Protein 4QCI (pdb70)

Nearest PDB structures (foldseek):
  4qci-assembly1_B  TM=1.005E+00  e=2.392E-42  Homo sapiens
  7zwi-assembly2_E  TM=9.529E-01  e=1.478E-34  Mus musculus
  1hil-assembly2_D  TM=8.594E-01  e=5.702E-35  Mus musculus
  2adj-assembly1_B  TM=8.427E-01  e=5.129E-35  Mus musculus
  8dcn-assembly2_D  TM=9.325E-01  e=6.004E-33  Mus musculus

Structure (mmCIF, N/CA/C/O backbone):
data_4QCI
#
_entry.id   4QCI
#
_cell.length_a   90.150
_cell.length_b   68.470
_cell.length_c   95.250
_cell.angle_alpha   90.00
_cell.angle_beta   97.56
_cell.angle_gamma   90.00
#
_symmetry.space_group_name_H-M   'P 1 21 1'
#
loop_
_entity.id
_entity.type
_entity.pdbx_description
1 polymer 'anti-PDGF-BB antibody -  Light Chain'
2 polymer 'anti-PDGF-BB antibody - Heavy chain'
3 polymer 'Platelet-derived growth factor subunit B'
4 water water
#
loop_
_atom_site.group_PDB
_atom_site.id
_atom_site.type_symbol
_atom_site.label_atom_id
_atom_site.label_alt_id
_atom_site.label_comp_id
_atom_site.label_asym_id
_atom_site.label_entity_id
_atom_site.label_seq_id
_atom_site.pdbx_PDB_ins_code
_atom_site.Cartn_x
_atom_site.Cartn_y
_atom_site.Cartn_z
_atom_site.occupancy
_atom_site.B_iso_or_equiv
_atom_site.auth_seq_id
_atom_site.auth_comp_id
_atom_site.auth_asym_id
_atom_site.auth_atom_id
_atom_site.pdbx_PDB_model_num
ATOM 1 N N . TYR A 1 2 ? 24.335 0.791 -23.230 1.00 84.57 2 TYR A N 1
ATOM 2 C CA . TYR A 1 2 ? 24.472 1.897 -24.176 1.00 84.08 2 TYR A CA 1
ATOM 3 C C . TYR A 1 2 ? 25.682 2.793 -23.900 1.00 82.64 2 TYR A C 1
ATOM 4 O O . TYR A 1 2 ? 26.777 2.265 -23.694 1.00 82.34 2 TYR A O 1
ATOM 13 N N . GLU A 1 3 ? 25.491 4.138 -23.903 1.00 74.75 3 GLU A N 1
ATOM 14 C CA . GLU A 1 3 ? 26.564 5.121 -23.792 1.00 72.16 3 GLU A CA 1
ATOM 15 C C . GLU A 1 3 ? 26.180 6.468 -23.153 1.00 68.37 3 GLU A C 1
ATOM 16 O O . GLU A 1 3 ? 25.038 6.930 -23.251 1.00 66.74 3 GLU A O 1
ATOM 22 N N . LEU A 1 4 ? 27.164 7.075 -22.459 1.00 59.94 4 LEU A N 1
ATOM 23 C CA . LEU A 1 4 ? 27.059 8.400 -21.846 1.00 56.66 4 LEU A CA 1
ATOM 24 C C . LEU A 1 4 ? 27.549 9.380 -22.918 1.00 56.01 4 LEU A C 1
ATOM 25 O O . LEU A 1 4 ? 28.703 9.325 -23.323 1.00 54.17 4 LEU A O 1
ATOM 30 N N . THR A 1 5 ? 26.640 10.203 -23.443 1.00 51.52 5 THR A N 1
ATOM 31 C CA . THR A 1 5 ? 26.913 11.108 -24.560 1.00 50.11 5 THR A CA 1
ATOM 32 C C . THR A 1 5 ? 27.370 12.500 -24.150 1.00 49.98 5 THR A C 1
ATOM 33 O O . THR A 1 5 ? 26.683 13.181 -23.399 1.00 49.47 5 THR A O 1
ATOM 37 N N . GLN A 1 6 ? 28.498 12.937 -24.707 1.00 43.59 6 GLN A N 1
ATOM 38 C CA . GLN A 1 6 ? 29.088 14.255 -24.463 1.00 42.36 6 GLN A CA 1
ATOM 39 C C . GLN A 1 6 ? 29.420 14.890 -25.803 1.00 45.31 6 GLN A C 1
ATOM 40 O O . GLN A 1 6 ? 29.866 14.177 -26.702 1.00 43.19 6 GLN A O 1
ATOM 46 N N . PRO A 1 7 ? 29.333 16.234 -25.940 1.00 45.19 7 PRO A N 1
ATOM 47 C CA . PRO A 1 7 ? 29.776 16.866 -27.207 1.00 45.09 7 PRO A CA 1
ATOM 48 C C . PRO A 1 7 ? 31.289 16.654 -27.372 1.00 49.87 7 PRO A C 1
ATOM 49 O O . PRO A 1 7 ? 31.986 16.780 -26.375 1.00 49.81 7 PRO A O 1
ATOM 53 N N . PRO A 1 8 ? 31.829 16.262 -28.555 1.00 46.96 8 PRO A N 1
ATOM 54 C CA . PRO A 1 8 ? 33.284 16.025 -28.661 1.00 45.96 8 PRO A CA 1
ATOM 55 C C . PRO A 1 8 ? 34.163 17.224 -28.332 1.00 45.75 8 PRO A C 1
ATOM 56 O O . PRO A 1 8 ? 35.309 17.058 -27.915 1.00 42.48 8 PRO A O 1
ATOM 60 N N . SER A 1 9 ? 33.615 18.430 -28.502 1.00 43.82 9 SER A N 1
ATOM 61 C CA . SER A 1 9 ? 34.339 19.660 -28.224 1.00 44.55 9 SER A CA 1
ATOM 62 C C . SER A 1 9 ? 33.419 20.802 -27.855 1.00 47.07 9 SER A C 1
ATOM 63 O O . SER A 1 9 ? 32.316 20.892 -28.385 1.00 47.20 9 SER A O 1
ATOM 66 N N . VAL A 1 10 ? 33.903 21.691 -26.971 1.00 42.40 10 VAL A N 1
ATOM 67 C CA . VAL A 1 10 ? 33.226 22.914 -26.545 1.00 41.48 10 VAL A CA 1
ATOM 68 C C . VAL A 1 10 ? 34.251 24.061 -26.612 1.00 46.70 10 VAL A C 1
ATOM 69 O O . VAL A 1 10 ? 35.344 23.947 -26.057 1.00 45.68 10 VAL A O 1
ATOM 73 N N . SER A 1 11 ? 33.906 25.140 -27.331 1.00 46.13 11 SER A N 1
ATOM 74 C CA . SER A 1 11 ? 34.751 26.326 -27.467 1.00 47.58 11 SER A CA 1
ATOM 75 C C . SER A 1 11 ? 34.109 27.501 -26.758 1.00 53.52 11 SER A C 1
ATOM 76 O O . SER A 1 11 ? 32.912 27.731 -26.910 1.00 54.20 11 SER A O 1
ATOM 79 N N . VAL A 1 12 ? 34.894 28.215 -25.948 1.00 52.25 12 VAL A N 1
ATOM 80 C CA . VAL A 1 12 ? 34.459 29.401 -25.190 1.00 53.11 12 VAL A CA 1
ATOM 81 C C . VAL A 1 12 ? 35.523 30.509 -25.250 1.00 58.05 12 VAL A C 1
ATOM 82 O O . VAL A 1 12 ? 36.693 30.218 -25.487 1.00 57.62 12 VAL A O 1
ATOM 86 N N . ALA A 1 13 ? 35.110 31.771 -25.039 1.00 54.95 13 ALA A N 1
ATOM 87 C CA . ALA A 1 13 ? 36.028 32.902 -25.012 1.00 54.48 13 ALA A CA 1
ATOM 88 C C . ALA A 1 13 ? 36.580 33.011 -23.576 1.00 57.39 13 ALA A C 1
ATOM 89 O O . ALA A 1 13 ? 35.856 32.654 -22.641 1.00 55.77 13 ALA A O 1
ATOM 91 N N . PRO A 1 14 ? 37.831 33.487 -23.346 1.00 55.37 14 PRO A N 1
ATOM 92 C CA . PRO A 1 14 ? 38.311 33.594 -21.949 1.00 55.88 14 PRO A CA 1
ATOM 93 C C . PRO A 1 14 ? 37.368 34.442 -21.089 1.00 61.44 14 PRO A C 1
ATOM 94 O O . PRO A 1 14 ? 36.852 35.454 -21.566 1.00 61.31 14 PRO A O 1
ATOM 98 N N . GLY A 1 15 ? 37.099 33.981 -19.868 1.00 58.40 15 GLY A N 1
ATOM 99 C CA . GLY A 1 15 ? 36.197 34.653 -18.933 1.00 57.68 15 GLY A CA 1
ATOM 100 C C . GLY A 1 15 ? 34.732 34.279 -19.058 1.00 60.04 15 GLY A C 1
ATOM 101 O O . GLY A 1 15 ? 33.940 34.635 -18.182 1.00 60.89 15 GLY A O 1
ATOM 102 N N . GLN A 1 16 ? 34.346 33.582 -20.149 1.00 55.24 16 GLN A N 1
ATOM 103 C CA . GLN A 1 16 ? 32.963 33.141 -20.362 1.00 54.54 16 GLN A CA 1
ATOM 104 C C . GLN A 1 16 ? 32.669 31.842 -19.630 1.00 58.38 16 GLN A C 1
ATOM 105 O O . GLN A 1 16 ? 33.560 31.231 -19.042 1.00 58.55 16 GLN A O 1
ATOM 111 N N . THR A 1 17 ? 31.402 31.441 -19.642 1.00 54.64 17 THR A N 1
ATOM 112 C CA . THR A 1 17 ? 30.944 30.249 -18.961 1.00 53.86 17 THR A CA 1
ATOM 113 C C . THR A 1 17 ? 30.890 29.079 -19.920 1.00 55.90 17 THR A C 1
ATOM 114 O O . THR A 1 17 ? 30.176 29.121 -20.924 1.00 55.83 17 THR A O 1
ATOM 118 N N . ALA A 1 18 ? 31.647 28.025 -19.599 1.00 50.06 18 ALA A N 1
ATOM 119 C CA . ALA A 1 18 ? 31.659 26.800 -20.379 1.00 48.11 18 ALA A CA 1
ATOM 120 C C . ALA A 1 18 ? 30.645 25.824 -19.786 1.00 50.29 18 ALA A C 1
ATOM 121 O O . ALA A 1 18 ? 30.559 25.672 -18.564 1.00 48.79 18 ALA A O 1
ATOM 123 N N . ARG A 1 19 ? 29.856 25.188 -20.656 1.00 47.39 19 ARG A N 1
ATOM 124 C CA . ARG A 1 19 ? 28.852 24.207 -20.260 1.00 47.36 19 ARG A CA 1
ATOM 125 C C . ARG A 1 19 ? 29.070 22.930 -21.053 1.00 51.94 19 ARG A C 1
ATOM 126 O O . ARG A 1 19 ? 29.025 22.937 -22.282 1.00 52.55 19 ARG A O 1
ATOM 134 N N . ILE A 1 20 ? 29.388 21.850 -20.342 1.00 47.70 20 ILE A N 1
ATOM 135 C CA . ILE A 1 20 ? 29.663 20.548 -20.937 1.00 45.92 20 ILE A CA 1
ATOM 136 C C . ILE A 1 20 ? 28.572 19.625 -20.455 1.00 47.04 20 ILE A C 1
ATOM 137 O O . ILE A 1 20 ? 28.426 19.421 -19.252 1.00 44.63 20 ILE A O 1
ATOM 142 N N . SER A 1 21 ? 27.799 19.083 -21.400 1.00 43.75 21 SER A N 1
ATOM 143 C CA . SER A 1 21 ? 26.703 18.174 -21.101 1.00 43.81 21 SER A CA 1
ATOM 144 C C . SER A 1 21 ? 27.112 16.696 -21.166 1.00 48.24 21 SER A C 1
ATOM 145 O O . SER A 1 21 ? 28.129 16.335 -21.759 1.00 46.36 21 SER A O 1
ATOM 148 N N . CYS A 1 22 ? 26.2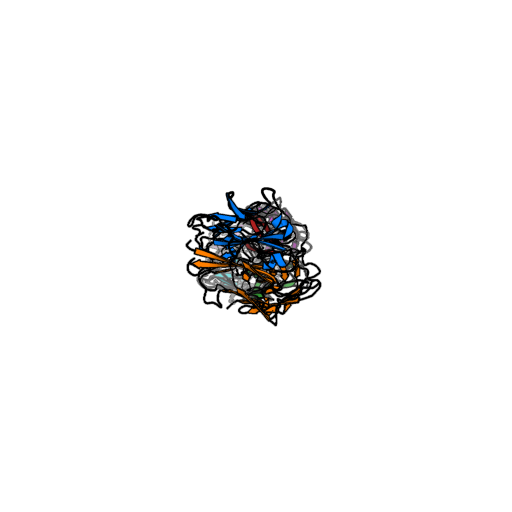93 15.850 -20.547 1.00 47.27 22 CYS A N 1
ATOM 149 C CA . CYS A 1 22 ? 26.476 14.415 -20.476 1.00 48.02 22 CYS A CA 1
ATOM 150 C C . CYS A 1 22 ? 25.082 13.816 -20.405 1.00 52.67 22 CYS A C 1
ATOM 151 O O . CYS A 1 22 ? 24.343 14.111 -19.469 1.00 51.09 22 CYS A O 1
ATOM 154 N N . SER A 1 23 ? 24.710 13.015 -21.413 1.00 51.64 23 SER A N 1
ATOM 155 C CA . SER A 1 23 ? 23.381 12.417 -21.495 1.00 52.22 23 SER A CA 1
ATOM 156 C C . SER A 1 23 ? 23.405 10.915 -21.413 1.00 56.06 23 SER A C 1
ATOM 157 O O . SER A 1 23 ? 24.265 10.269 -22.006 1.00 56.39 23 SER A O 1
ATOM 160 N N . GLY A 1 24 ? 22.426 10.381 -20.702 1.00 52.95 24 GLY A N 1
ATOM 161 C CA . GLY A 1 24 ? 22.223 8.952 -20.512 1.00 53.50 24 GLY A CA 1
ATOM 162 C C . GLY A 1 24 ? 20.815 8.647 -20.049 1.00 60.50 24 GLY A C 1
ATOM 163 O O . GLY A 1 24 ? 20.164 9.504 -19.436 1.00 60.15 24 GLY A O 1
ATOM 164 N N . ASP A 1 25 ? 20.346 7.411 -20.324 1.00 59.70 25 ASP A N 1
ATOM 165 C CA . ASP A 1 25 ? 19.012 6.930 -19.957 1.00 60.84 25 ASP A CA 1
ATOM 166 C C . ASP A 1 25 ? 18.813 7.003 -18.436 1.00 64.07 25 ASP A C 1
ATOM 167 O O . ASP A 1 25 ? 19.527 6.327 -17.684 1.00 63.71 25 ASP A O 1
ATOM 172 N N . SER A 1 26 ? 17.882 7.878 -17.994 1.00 59.96 26 SER A N 1
ATOM 173 C CA . SER A 1 26 ? 17.535 8.132 -16.584 1.00 59.72 26 SER A CA 1
ATOM 174 C C . SER A 1 26 ? 18.750 8.528 -15.723 1.00 63.57 26 SER A C 1
ATOM 175 O O . SER A 1 26 ? 18.813 8.175 -14.547 1.00 64.62 26 SER A O 1
ATOM 178 N N . LEU A 1 27 ? 19.702 9.291 -16.314 1.00 57.71 27 LEU A N 1
ATOM 179 C CA . LEU A 1 27 ? 20.942 9.750 -15.670 1.00 55.90 27 LEU A CA 1
ATOM 180 C C . LEU A 1 27 ? 20.713 10.506 -14.352 1.00 58.42 27 LEU A C 1
ATOM 181 O O . LEU A 1 27 ? 21.547 10.433 -13.433 1.00 57.13 27 LEU A O 1
ATOM 186 N N . GLY A 1 28 ? 19.587 11.216 -14.276 1.00 54.26 28 GLY A N 1
ATOM 187 C CA . GLY A 1 28 ? 19.176 11.972 -13.094 1.00 53.05 28 GLY A CA 1
ATOM 188 C C . GLY A 1 28 ? 18.973 11.116 -11.859 1.00 53.15 28 GLY A C 1
ATOM 189 O O . GLY A 1 28 ? 19.107 11.617 -10.743 1.00 51.16 28 GLY A O 1
ATOM 190 N N . SER A 1 29 ? 18.685 9.808 -12.056 1.00 49.75 29 SER A N 1
ATOM 191 C CA . SER A 1 29 ? 18.492 8.848 -10.968 1.00 50.03 29 SER A CA 1
ATOM 192 C C . SER A 1 29 ? 19.807 8.158 -10.525 1.00 54.68 29 SER A C 1
ATOM 193 O O . SER A 1 29 ? 19.774 7.237 -9.705 1.00 55.52 29 SER A O 1
ATOM 196 N N . TYR A 1 30 ? 20.956 8.645 -11.036 1.00 50.56 30 TYR A N 1
ATOM 197 C CA . TYR A 1 30 ? 22.303 8.167 -10.712 1.00 49.98 30 TYR A CA 1
ATOM 198 C C . TYR A 1 30 ? 23.202 9.340 -10.338 1.00 53.14 30 TYR A C 1
ATOM 199 O O . TYR A 1 30 ? 22.846 10.497 -10.587 1.00 53.71 30 TYR A O 1
ATOM 208 N N . PHE A 1 31 ? 24.361 9.047 -9.726 1.00 49.03 31 PHE A N 1
ATOM 209 C CA . PHE A 1 31 ? 25.324 10.067 -9.286 1.00 48.27 31 PHE A CA 1
ATOM 210 C C . PHE A 1 31 ? 26.401 10.282 -10.351 1.00 48.08 31 PHE A C 1
ATOM 211 O O . PHE A 1 31 ? 27.065 9.329 -10.749 1.00 45.75 31 PHE A O 1
ATOM 219 N N . VAL A 1 32 ? 26.539 11.537 -10.830 1.00 44.19 32 VAL A N 1
ATOM 220 C CA . VAL A 1 32 ? 27.476 11.917 -11.888 1.00 42.71 32 VAL A CA 1
ATOM 221 C C . VAL A 1 32 ? 28.725 12.608 -11.349 1.00 44.87 32 VAL A C 1
ATOM 222 O O . VAL A 1 32 ? 28.641 13.587 -10.598 1.00 43.34 32 VAL A O 1
ATOM 226 N N . HIS A 1 33 ? 29.882 12.082 -11.767 1.00 39.04 33 HIS A N 1
ATOM 227 C CA . HIS A 1 33 ? 31.202 12.595 -11.426 1.00 37.99 33 HIS A CA 1
ATOM 228 C C . HIS A 1 33 ? 31.852 13.149 -12.692 1.00 41.60 33 HIS A C 1
ATOM 229 O O . HIS A 1 33 ? 31.566 12.670 -13.796 1.00 40.77 33 HIS A O 1
ATOM 236 N N . TRP A 1 34 ? 32.694 14.175 -12.537 1.00 38.14 34 TRP A N 1
ATOM 237 C CA . TRP A 1 34 ? 33.412 14.808 -13.637 1.00 37.18 34 TRP A CA 1
ATOM 238 C C . TRP A 1 34 ? 34.906 14.782 -13.390 1.00 41.55 34 TRP A C 1
ATOM 239 O O . TRP A 1 34 ? 35.375 15.098 -12.288 1.00 40.15 34 TRP A O 1
ATOM 250 N N . TYR A 1 35 ? 35.650 14.403 -14.442 1.00 38.56 35 TYR A N 1
ATOM 251 C CA . TYR A 1 35 ? 37.100 14.320 -14.440 1.00 38.00 35 TYR A CA 1
ATOM 252 C C . TYR A 1 35 ? 37.686 15.256 -15.464 1.00 42.88 35 TYR A C 1
ATOM 253 O O . TYR A 1 35 ? 37.164 15.373 -16.570 1.00 42.22 35 TYR A O 1
ATOM 262 N N . GLN A 1 36 ? 38.765 15.945 -15.074 1.00 39.66 36 GLN A N 1
ATOM 263 C CA . GLN A 1 36 ? 39.532 16.836 -15.914 1.00 38.61 36 GLN A CA 1
ATOM 264 C C . GLN A 1 36 ? 40.860 16.126 -16.239 1.00 41.05 36 GLN A C 1
ATOM 265 O O . GLN A 1 36 ? 41.555 15.651 -15.337 1.00 38.90 36 GLN A O 1
ATOM 271 N N . GLN A 1 37 ? 41.196 16.042 -17.526 1.00 38.99 37 GLN A N 1
ATOM 272 C CA . GLN A 1 37 ? 42.445 15.420 -17.935 1.00 39.23 37 GLN A CA 1
ATOM 273 C C . GLN A 1 37 ? 43.213 16.282 -18.909 1.00 46.23 37 GLN A C 1
ATOM 274 O O . GLN A 1 37 ? 42.699 16.658 -19.958 1.00 45.77 37 GLN A O 1
ATOM 280 N N . LYS A 1 38 ? 44.453 16.596 -18.541 1.00 46.17 38 LYS A N 1
ATOM 281 C CA . LYS A 1 38 ? 45.376 17.370 -19.361 1.00 46.31 38 LYS A CA 1
ATOM 282 C C . LYS A 1 38 ? 46.309 16.384 -20.051 1.00 50.84 38 LYS A C 1
ATOM 283 O O . LYS A 1 38 ? 46.483 15.273 -19.532 1.00 51.15 38 LYS A O 1
ATOM 289 N N . PRO A 1 39 ? 46.840 16.705 -21.260 1.00 46.77 39 PRO A N 1
ATOM 290 C CA . PRO A 1 39 ? 47.685 15.724 -21.974 1.00 46.25 39 PRO A CA 1
ATOM 291 C C . PRO A 1 39 ? 48.872 15.221 -21.164 1.00 50.23 39 PRO A C 1
ATOM 292 O O . PRO A 1 39 ? 49.556 16.010 -20.506 1.00 49.19 39 PRO A O 1
ATOM 296 N N . GLY A 1 40 ? 49.069 13.903 -21.191 1.00 46.58 40 GLY A N 1
ATOM 297 C CA . GLY A 1 40 ? 50.144 13.248 -20.451 1.00 45.98 40 GLY A CA 1
ATOM 298 C C . GLY A 1 40 ? 49.903 13.160 -18.956 1.00 49.55 40 GLY A C 1
ATOM 299 O O . GLY A 1 40 ? 50.807 12.778 -18.209 1.00 50.91 40 GLY A O 1
ATOM 300 N N . GLN A 1 41 ? 48.694 13.521 -18.495 1.00 44.31 41 GLN A N 1
ATOM 301 C CA . GLN A 1 41 ? 48.361 13.496 -17.068 1.00 42.68 41 GLN A CA 1
ATOM 302 C C . GLN A 1 41 ? 47.241 12.530 -16.776 1.00 45.90 41 GLN A C 1
ATOM 303 O O . GLN A 1 41 ? 46.515 12.120 -17.679 1.00 45.24 41 GLN A O 1
ATOM 309 N N . ALA A 1 42 ? 47.129 12.133 -15.506 1.00 43.92 42 ALA A N 1
ATOM 310 C CA . ALA A 1 42 ? 46.076 11.252 -15.010 1.00 42.74 42 ALA A CA 1
ATOM 311 C C . ALA A 1 42 ? 44.807 12.105 -14.826 1.00 46.40 42 ALA A C 1
ATOM 312 O O . ALA A 1 42 ? 44.924 13.313 -14.533 1.00 46.63 42 ALA A O 1
ATOM 314 N N . PRO A 1 43 ? 43.588 11.521 -14.958 1.00 39.71 43 PRO A N 1
ATOM 315 C CA . PRO A 1 43 ? 42.374 12.327 -14.735 1.00 38.48 43 PRO A CA 1
ATOM 316 C C . PRO A 1 43 ? 42.303 12.875 -13.307 1.00 43.12 43 PRO A C 1
ATOM 317 O O . PRO A 1 43 ? 42.813 12.241 -12.380 1.00 43.11 43 PRO A O 1
ATOM 321 N N . VAL A 1 44 ? 41.686 14.060 -13.137 1.00 38.55 44 VAL A N 1
ATOM 322 C CA . VAL A 1 44 ? 41.498 14.714 -11.829 1.00 37.59 44 VAL A CA 1
ATOM 323 C C . VAL A 1 44 ? 40.006 14.870 -11.568 1.00 39.80 44 VAL A C 1
ATOM 324 O O . VAL A 1 44 ? 39.302 15.436 -12.398 1.00 39.73 44 VAL A O 1
ATOM 328 N N . LEU A 1 45 ? 39.537 14.419 -10.402 1.00 34.67 45 LEU A N 1
ATOM 329 C CA . LEU A 1 45 ? 38.154 14.561 -9.987 1.00 34.59 45 LEU A CA 1
ATOM 330 C C . LEU A 1 45 ? 37.867 16.031 -9.670 1.00 41.64 45 LEU A C 1
ATOM 331 O O . LEU A 1 45 ? 38.442 16.576 -8.728 1.00 42.99 45 LEU A O 1
ATOM 336 N N . VAL A 1 46 ? 36.995 16.672 -10.468 1.00 38.58 46 VAL A N 1
ATOM 337 C CA . VAL A 1 46 ? 36.584 18.074 -10.305 1.00 37.36 46 VAL A CA 1
ATOM 338 C C . VAL A 1 46 ? 35.193 18.240 -9.674 1.00 44.20 46 VAL A C 1
ATOM 339 O O . VAL A 1 46 ? 34.954 19.240 -8.999 1.00 45.87 46 VAL A O 1
ATOM 343 N N . ILE A 1 47 ? 34.272 17.291 -9.923 1.00 39.90 47 ILE A N 1
ATOM 344 C CA . ILE A 1 47 ? 32.912 17.251 -9.376 1.00 39.32 47 ILE A CA 1
ATOM 345 C C . ILE A 1 47 ? 32.543 15.794 -9.099 1.00 42.60 47 ILE A C 1
ATOM 346 O O . ILE A 1 47 ? 32.801 14.928 -9.936 1.00 40.59 47 ILE A O 1
ATOM 351 N N . TYR A 1 48 ? 31.916 15.529 -7.936 1.00 39.90 48 TYR A N 1
ATOM 352 C CA . TYR A 1 48 ? 31.437 14.196 -7.581 1.00 39.64 48 TYR A CA 1
ATOM 353 C C . TYR A 1 48 ? 30.017 14.357 -7.107 1.00 46.08 48 TYR A C 1
ATOM 354 O O . TYR A 1 48 ? 29.690 15.412 -6.574 1.00 45.46 48 TYR A O 1
ATOM 363 N N . ASP A 1 49 ? 29.176 13.332 -7.299 1.00 45.38 49 ASP A N 1
ATOM 364 C CA . ASP A 1 49 ? 27.762 13.334 -6.894 1.00 45.90 49 ASP A CA 1
ATOM 365 C C . ASP A 1 49 ? 26.999 14.562 -7.396 1.00 51.30 49 ASP A C 1
ATOM 366 O O . ASP A 1 49 ? 26.454 15.347 -6.603 1.00 52.31 49 ASP A O 1
ATOM 371 N N . ASP A 1 50 ? 27.017 14.735 -8.724 1.00 46.79 50 ASP A N 1
ATOM 372 C CA . ASP A 1 50 ? 26.325 15.787 -9.479 1.00 46.40 50 ASP A CA 1
ATOM 373 C C . ASP A 1 50 ? 26.860 17.201 -9.328 1.00 51.11 50 ASP A C 1
ATOM 374 O O . ASP A 1 50 ? 27.059 17.845 -10.349 1.00 50.36 50 ASP A O 1
ATOM 379 N N . SER A 1 51 ? 27.072 17.691 -8.072 1.00 47.69 51 SER A N 1
ATOM 380 C CA . SER A 1 51 ? 27.419 19.083 -7.771 1.00 46.27 51 SER A CA 1
ATOM 381 C C . SER A 1 51 ? 28.515 19.320 -6.752 1.00 49.73 51 SER A C 1
ATOM 382 O O . SER A 1 51 ? 28.826 20.485 -6.464 1.00 48.23 51 SER A O 1
ATOM 385 N N . ASN A 1 52 ? 29.088 18.251 -6.176 1.00 47.21 52 ASN A N 1
ATOM 386 C CA . ASN A 1 52 ? 30.079 18.422 -5.121 1.00 47.01 52 ASN A CA 1
ATOM 387 C C . ASN A 1 52 ? 31.486 18.593 -5.593 1.00 51.69 52 ASN A C 1
ATOM 388 O O . ASN A 1 52 ? 31.986 17.796 -6.385 1.00 51.94 52 ASN A O 1
ATOM 393 N N . ARG A 1 53 ? 32.139 19.625 -5.069 1.00 47.44 53 ARG A N 1
ATOM 394 C CA . ARG A 1 53 ? 33.505 19.964 -5.389 1.00 47.27 53 ARG A CA 1
ATOM 395 C C . ARG A 1 53 ? 34.445 19.372 -4.354 1.00 54.93 53 ARG A C 1
ATOM 396 O O . ARG A 1 53 ? 34.348 19.746 -3.175 1.00 56.09 53 ARG A O 1
ATOM 404 N N . PRO A 1 54 ? 35.422 18.527 -4.757 1.00 52.47 54 PRO A N 1
ATOM 405 C CA . PRO A 1 54 ? 36.414 18.055 -3.783 1.00 53.03 54 PRO A CA 1
ATOM 406 C C . PRO A 1 54 ? 37.260 19.231 -3.295 1.00 59.66 54 PRO A C 1
ATOM 407 O O . PRO A 1 54 ? 37.295 20.266 -3.956 1.00 60.10 54 PRO A O 1
ATOM 411 N N . SER A 1 55 ? 37.920 19.081 -2.135 1.00 58.52 55 SER A N 1
ATOM 412 C CA . SER A 1 55 ? 38.793 20.122 -1.584 1.00 58.93 55 SER A CA 1
ATOM 413 C C . SER A 1 55 ? 39.954 20.394 -2.543 1.00 60.28 55 SER A C 1
ATOM 414 O O . SER A 1 55 ? 40.538 19.453 -3.088 1.00 59.97 55 SER A O 1
ATOM 417 N N . GLY A 1 56 ? 40.224 21.668 -2.792 1.00 54.75 56 GLY A N 1
ATOM 418 C CA . GLY A 1 56 ? 41.285 22.071 -3.705 1.00 53.68 56 GLY A CA 1
ATOM 419 C C . GLY A 1 56 ? 40.815 22.372 -5.110 1.00 55.03 56 GLY A C 1
ATOM 420 O O . GLY A 1 56 ? 41.627 22.753 -5.954 1.00 54.31 56 GLY A O 1
ATOM 421 N N . ILE A 1 57 ? 39.511 22.189 -5.373 1.00 50.89 57 ILE A N 1
ATOM 422 C CA . ILE A 1 57 ? 38.890 22.449 -6.664 1.00 50.93 57 ILE A CA 1
ATOM 423 C C . ILE A 1 57 ? 38.257 23.852 -6.644 1.00 56.34 57 ILE A C 1
ATOM 424 O O . ILE A 1 57 ? 37.454 24.130 -5.752 1.00 56.35 57 ILE A O 1
ATOM 429 N N . PRO A 1 58 ? 38.610 24.741 -7.610 1.00 53.18 58 PRO A N 1
ATOM 430 C CA . PRO A 1 58 ? 38.035 26.101 -7.617 1.00 53.72 58 PRO A CA 1
ATOM 431 C C . PRO A 1 58 ? 36.519 26.184 -7.714 1.00 59.38 58 PRO A C 1
ATOM 432 O O . PRO A 1 58 ? 35.900 25.356 -8.381 1.00 58.90 58 PRO A O 1
ATOM 436 N N . GLU A 1 59 ? 35.941 27.257 -7.115 1.00 57.85 59 GLU A N 1
ATOM 437 C CA . GLU A 1 59 ? 34.500 27.577 -7.069 1.00 58.10 59 GLU A CA 1
ATOM 438 C C . GLU A 1 59 ? 33.858 27.732 -8.456 1.00 59.59 59 GLU A C 1
ATOM 439 O O . GLU A 1 59 ? 32.629 27.666 -8.567 1.00 59.22 59 GLU A O 1
ATOM 445 N N . ARG A 1 60 ? 34.693 27.954 -9.499 1.00 55.11 60 ARG A N 1
ATOM 446 C CA . ARG A 1 60 ? 34.316 28.093 -10.925 1.00 54.17 60 ARG A CA 1
ATOM 447 C C . ARG A 1 60 ? 33.594 26.859 -11.420 1.00 56.45 60 ARG A C 1
ATOM 448 O O . ARG A 1 60 ? 32.719 26.967 -12.278 1.00 56.55 60 ARG A O 1
ATOM 456 N N . PHE A 1 61 ? 34.003 25.681 -10.902 1.00 51.21 61 PHE A N 1
ATOM 457 C CA . PHE A 1 61 ? 33.464 24.384 -11.264 1.00 49.74 61 PHE A CA 1
ATOM 458 C C . PHE A 1 61 ? 32.232 24.127 -10.463 1.00 53.14 61 PHE A C 1
ATOM 459 O O . PHE A 1 61 ? 32.255 24.234 -9.245 1.00 54.09 61 PHE A O 1
ATOM 467 N N . SER A 1 62 ? 31.138 23.823 -11.149 1.00 47.60 62 SER A N 1
ATOM 468 C CA . SER A 1 62 ? 29.868 23.490 -10.538 1.00 46.49 62 SER A CA 1
ATOM 469 C C . SER A 1 62 ? 29.185 22.494 -11.468 1.00 49.71 62 SER A C 1
ATOM 470 O O . SER A 1 62 ? 29.518 22.412 -12.652 1.00 49.48 62 SER A O 1
ATOM 473 N N . GLY A 1 63 ? 28.273 21.721 -10.922 1.00 45.60 63 GLY A N 1
ATOM 474 C CA . GLY A 1 63 ? 27.562 20.745 -11.719 1.00 46.14 63 GLY A CA 1
ATOM 475 C C . GLY A 1 63 ? 26.121 20.586 -11.330 1.00 50.81 63 GLY A C 1
ATOM 476 O O . GLY A 1 63 ? 25.698 21.043 -10.270 1.00 50.19 63 GLY A O 1
ATOM 477 N N . SER A 1 64 ? 25.371 19.921 -12.194 1.00 49.46 64 SER A N 1
ATOM 478 C CA . SER A 1 64 ? 23.965 19.616 -11.981 1.00 50.48 64 SER A CA 1
ATOM 479 C C . SER A 1 64 ? 23.602 18.364 -12.759 1.00 54.13 64 SER A C 1
ATOM 480 O O . SER A 1 64 ? 24.243 18.040 -13.753 1.00 53.08 64 SER A O 1
ATOM 483 N N . ASN A 1 65 ? 22.603 17.646 -12.270 1.00 51.39 65 ASN A N 1
ATOM 484 C CA . ASN A 1 65 ? 22.094 16.431 -12.879 1.00 51.38 65 ASN A CA 1
ATOM 485 C C . ASN A 1 65 ? 20.626 16.323 -12.534 1.00 57.11 65 ASN A C 1
ATOM 486 O O . ASN A 1 65 ? 20.244 16.386 -11.360 1.00 55.80 65 ASN A O 1
ATOM 491 N N . SER A 1 66 ? 19.802 16.216 -13.581 1.00 55.59 66 SER A N 1
ATOM 492 C CA . SER A 1 66 ? 18.343 16.096 -13.528 1.00 55.73 66 SER A CA 1
ATOM 493 C C . SER A 1 66 ? 17.882 15.479 -14.822 1.00 59.26 66 SER A C 1
ATOM 494 O O . SER A 1 66 ? 18.462 15.758 -15.880 1.00 60.31 66 SER A O 1
ATOM 497 N N . GLY A 1 67 ? 16.869 14.626 -14.712 1.00 55.05 67 GLY A N 1
ATOM 498 C CA . GLY A 1 67 ? 16.274 13.899 -15.818 1.00 54.44 67 GLY A CA 1
ATOM 499 C C . GLY A 1 67 ? 17.188 12.935 -16.541 1.00 59.19 67 GLY A C 1
ATOM 500 O O . GLY A 1 67 ? 17.485 11.835 -16.077 1.00 61.36 67 GLY A O 1
ATOM 501 N N . ASN A 1 68 ? 17.672 13.398 -17.661 1.00 53.45 68 ASN A N 1
ATOM 502 C CA . ASN A 1 68 ? 18.433 12.650 -18.636 1.00 52.72 68 ASN A CA 1
ATOM 503 C C . ASN A 1 68 ? 19.855 13.216 -18.818 1.00 53.66 68 ASN A C 1
ATOM 504 O O . ASN A 1 68 ? 20.687 12.596 -19.488 1.00 53.13 68 ASN A O 1
ATOM 509 N N . THR A 1 69 ? 20.120 14.426 -18.280 1.00 47.36 69 THR A N 1
ATOM 510 C CA . THR A 1 69 ? 21.346 15.156 -18.575 1.00 45.71 69 THR A CA 1
ATOM 511 C C . THR A 1 69 ? 22.050 15.741 -17.369 1.00 48.67 69 THR A C 1
ATOM 512 O O . THR A 1 69 ? 21.444 16.490 -16.584 1.00 47.87 69 THR A O 1
ATOM 516 N N . ALA A 1 70 ? 23.380 15.504 -17.312 1.00 44.56 70 ALA A N 1
ATOM 517 C CA . ALA A 1 70 ? 24.246 16.112 -16.321 1.00 44.38 70 ALA A CA 1
ATOM 518 C C . ALA A 1 70 ? 25.021 17.208 -17.043 1.00 45.34 70 ALA A C 1
ATOM 519 O O . ALA A 1 70 ? 25.336 17.060 -18.221 1.00 42.89 70 ALA A O 1
ATOM 521 N N . THR A 1 71 ? 25.298 18.311 -16.350 1.00 41.38 71 THR A N 1
ATOM 522 C CA . THR A 1 71 ? 26.017 19.432 -16.929 1.00 40.99 71 THR A CA 1
ATOM 523 C C . THR A 1 71 ? 27.121 19.897 -15.998 1.00 46.30 71 THR A C 1
ATOM 524 O O . THR A 1 71 ? 26.874 20.129 -14.815 1.00 46.77 71 THR A O 1
ATOM 528 N N . LEU A 1 72 ? 28.327 20.068 -16.549 1.00 42.19 72 LEU A N 1
ATOM 529 C CA . LEU A 1 72 ? 29.458 20.633 -15.834 1.00 42.08 72 LEU A CA 1
ATOM 530 C C . LEU A 1 72 ? 29.520 22.104 -16.238 1.00 47.97 72 LEU A C 1
ATOM 531 O O . LEU A 1 72 ? 29.479 22.416 -17.428 1.00 48.78 72 LEU A O 1
ATOM 536 N N . THR A 1 73 ? 29.607 23.000 -15.262 1.00 46.00 73 THR A N 1
ATOM 537 C CA . THR A 1 73 ? 29.674 24.435 -15.537 1.00 46.50 73 THR A CA 1
ATOM 538 C C . THR A 1 73 ? 30.987 25.003 -15.020 1.00 50.82 73 THR A C 1
ATOM 539 O O . THR A 1 73 ? 31.380 24.741 -13.882 1.00 50.17 73 THR A O 1
ATOM 543 N N . ILE A 1 74 ? 31.694 25.723 -15.888 1.00 49.21 74 ILE A N 1
ATOM 544 C CA . ILE A 1 74 ? 32.943 26.384 -15.537 1.00 49.81 74 ILE A CA 1
ATOM 545 C C . ILE A 1 74 ? 32.733 27.871 -15.829 1.00 55.77 74 ILE A C 1
ATOM 546 O O . ILE A 1 74 ? 32.734 28.267 -16.995 1.00 55.32 74 ILE A O 1
ATOM 551 N N . SER A 1 75 ? 32.504 28.678 -14.780 1.00 53.40 75 SER A N 1
ATOM 552 C CA . SER A 1 75 ? 32.336 30.124 -14.921 1.00 53.78 75 SER A CA 1
ATOM 553 C C . SER A 1 75 ? 33.729 30.757 -14.922 1.00 60.07 75 SER A C 1
ATOM 554 O O . SER A 1 75 ? 34.648 30.203 -14.315 1.00 59.66 75 SER A O 1
ATOM 557 N N . GLY A 1 76 ? 33.880 31.878 -15.632 1.00 58.08 76 GLY A N 1
ATOM 558 C CA . GLY A 1 76 ? 35.144 32.595 -15.764 1.00 58.78 76 GLY A CA 1
ATOM 559 C C . GLY A 1 76 ? 36.266 31.726 -16.294 1.00 66.11 76 GLY A C 1
ATOM 560 O O . GLY A 1 76 ? 37.345 31.704 -15.704 1.00 66.20 76 GLY A O 1
ATOM 561 N N . THR A 1 77 ? 36.002 30.984 -17.402 1.00 64.20 77 THR A N 1
ATOM 562 C CA . THR A 1 77 ? 36.946 30.061 -18.049 1.00 63.92 77 THR A CA 1
ATOM 563 C C . THR A 1 77 ? 38.291 30.722 -18.410 1.00 68.64 77 THR A C 1
ATOM 564 O O . THR A 1 77 ? 38.316 31.724 -19.129 1.00 67.34 77 THR A O 1
ATOM 568 N N . GLN A 1 78 ? 39.397 30.135 -17.884 1.00 66.54 78 GLN A N 1
ATOM 569 C CA . GLN A 1 78 ? 40.791 30.544 -18.120 1.00 67.37 78 GLN A CA 1
ATOM 570 C C . GLN A 1 78 ? 41.491 29.522 -19.025 1.00 71.80 78 GLN A C 1
ATOM 571 O O . GLN A 1 78 ? 40.948 28.435 -19.250 1.00 71.74 78 GLN A O 1
ATOM 577 N N . ALA A 1 79 ? 42.720 29.856 -19.505 1.00 67.32 79 ALA A N 1
ATOM 578 C CA . ALA A 1 79 ? 43.549 28.972 -20.327 1.00 66.75 79 ALA A CA 1
ATOM 579 C C . ALA A 1 79 ? 43.859 27.652 -19.617 1.00 67.22 79 ALA A C 1
ATOM 580 O O . ALA A 1 79 ? 43.908 26.618 -20.274 1.00 66.69 79 ALA A O 1
ATOM 582 N N . GLU A 1 80 ? 44.047 27.687 -18.285 1.00 61.40 80 GLU A N 1
ATOM 583 C CA . GLU A 1 80 ? 44.356 26.521 -17.450 1.00 60.21 80 GLU A CA 1
ATOM 584 C C . GLU A 1 80 ? 43.206 25.487 -17.353 1.00 61.24 80 GLU A C 1
ATOM 585 O O . GLU A 1 80 ? 43.419 24.394 -16.843 1.00 61.35 80 GLU A O 1
ATOM 591 N N . ASP A 1 81 ? 42.000 25.843 -17.836 1.00 55.12 81 ASP A N 1
ATOM 592 C CA . ASP A 1 81 ? 40.805 25.001 -17.849 1.00 53.26 81 ASP A CA 1
ATOM 593 C C . ASP A 1 81 ? 40.697 24.228 -19.162 1.00 53.66 81 ASP A C 1
ATOM 594 O O . ASP A 1 81 ? 39.816 23.383 -19.306 1.00 51.55 81 ASP A O 1
ATOM 599 N N . GLU A 1 82 ? 41.601 24.520 -20.124 1.00 51.24 82 GLU A N 1
ATOM 600 C CA . GLU A 1 82 ? 41.697 23.827 -21.409 1.00 50.97 82 GLU A CA 1
ATOM 601 C C . GLU A 1 82 ? 42.201 22.418 -21.087 1.00 52.44 82 GLU A C 1
ATOM 602 O O . GLU A 1 82 ? 43.297 22.249 -20.516 1.00 52.09 82 GLU A O 1
ATOM 608 N N . ALA A 1 83 ? 41.347 21.431 -21.369 1.00 46.34 83 ALA A N 1
ATOM 609 C CA . ALA A 1 83 ? 41.558 20.025 -21.052 1.00 45.14 83 ALA A CA 1
ATOM 610 C C . ALA A 1 83 ? 40.431 19.177 -21.651 1.00 48.13 83 ALA A C 1
ATOM 611 O O . ALA A 1 83 ? 39.513 19.706 -22.290 1.00 46.46 83 ALA A O 1
ATOM 613 N N . ASP A 1 84 ? 40.507 17.854 -21.408 1.00 45.16 84 ASP A N 1
ATOM 614 C CA . ASP A 1 84 ? 39.478 16.876 -21.746 1.00 44.23 84 ASP A CA 1
ATOM 615 C C . ASP A 1 84 ? 38.658 16.669 -20.467 1.00 45.70 84 ASP A C 1
ATOM 616 O O . ASP A 1 84 ? 39.223 16.546 -19.374 1.00 44.01 84 ASP A O 1
ATOM 621 N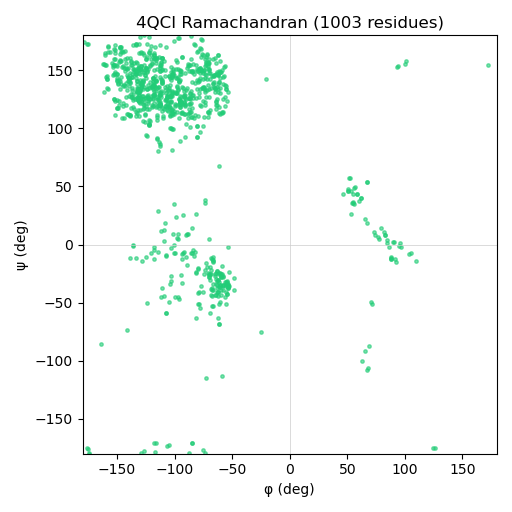 N . TYR A 1 85 ? 37.336 16.678 -20.599 1.00 41.07 85 TYR A N 1
ATOM 622 C CA . TYR A 1 85 ? 36.421 16.507 -19.483 1.00 40.10 85 TYR A CA 1
ATOM 623 C C . TYR A 1 85 ? 35.591 15.282 -19.712 1.00 43.41 85 TYR A C 1
ATOM 624 O O . TYR A 1 85 ? 34.995 15.148 -20.769 1.00 44.09 85 TYR A O 1
ATOM 633 N N . TYR A 1 86 ? 35.588 14.362 -18.736 1.00 39.02 86 TYR A N 1
ATOM 634 C CA . TYR A 1 86 ? 34.839 13.106 -18.801 1.00 37.96 86 TYR A CA 1
ATOM 635 C C . TYR A 1 86 ? 33.805 13.058 -17.697 1.00 45.12 86 TYR A C 1
ATOM 636 O O . TYR A 1 86 ? 34.147 13.275 -16.533 1.00 44.24 86 TYR A O 1
ATOM 645 N N . CYS A 1 87 ? 32.549 12.759 -18.056 1.00 44.48 87 CYS A N 1
ATOM 646 C CA . CYS A 1 87 ? 31.517 12.524 -17.068 1.00 45.69 87 CYS A CA 1
ATOM 647 C C . CYS A 1 87 ? 31.590 11.027 -16.745 1.00 45.23 87 CYS A C 1
ATOM 648 O O . CYS A 1 87 ? 32.107 10.244 -17.548 1.00 42.78 87 CYS A O 1
ATOM 651 N N . SER A 1 88 ? 31.129 10.648 -15.553 1.00 39.09 88 SER A N 1
ATOM 652 C CA . SER A 1 88 ? 31.143 9.261 -15.126 1.00 37.35 88 SER A CA 1
ATOM 653 C C . SER A 1 88 ? 29.979 8.980 -14.218 1.00 43.49 88 SER A C 1
ATOM 654 O O . SER A 1 88 ? 29.629 9.800 -13.362 1.00 44.99 88 SER A O 1
ATOM 657 N N . ALA A 1 89 ? 29.394 7.797 -14.384 1.00 39.86 89 ALA A N 1
ATOM 658 C CA . ALA A 1 89 ? 28.298 7.286 -13.561 1.00 39.10 89 ALA A CA 1
ATOM 659 C C . ALA A 1 89 ? 28.250 5.772 -13.710 1.00 43.36 89 ALA A C 1
ATOM 660 O O . ALA A 1 89 ? 28.564 5.237 -14.783 1.00 41.17 89 ALA A O 1
ATOM 662 N N . PHE A 1 90 ? 27.907 5.081 -12.613 1.00 42.32 90 PHE A N 1
ATOM 663 C CA . PHE A 1 90 ? 27.735 3.627 -12.584 1.00 42.40 90 PHE A CA 1
ATOM 664 C C . PHE A 1 90 ? 26.220 3.439 -12.634 1.00 50.58 90 PHE A C 1
ATOM 665 O O . PHE A 1 90 ? 25.520 3.682 -11.646 1.00 50.20 90 PHE A O 1
ATOM 673 N N . THR A 1 91 ? 25.724 3.137 -13.838 1.00 50.92 91 THR A N 1
ATOM 674 C CA . THR A 1 91 ? 24.305 2.999 -14.189 1.00 52.77 91 THR A CA 1
ATOM 675 C C . THR A 1 91 ? 24.023 1.565 -14.657 1.00 63.07 91 THR A C 1
ATOM 676 O O . THR A 1 91 ? 24.912 0.711 -14.556 1.00 62.84 91 THR A O 1
ATOM 680 N N . HIS A 1 92 ? 22.807 1.310 -15.206 1.00 64.61 92 HIS A N 1
ATOM 681 C CA . HIS A 1 92 ? 22.445 0.002 -15.754 1.00 67.01 92 HIS A CA 1
ATOM 682 C C . HIS A 1 92 ? 23.115 -0.292 -17.114 1.00 74.31 92 HIS A C 1
ATOM 683 O O . HIS A 1 92 ? 23.341 -1.468 -17.420 1.00 74.44 92 HIS A O 1
ATOM 690 N N . ASN A 1 93 ? 23.490 0.768 -17.895 1.00 72.84 93 ASN A N 1
ATOM 691 C CA . ASN A 1 93 ? 24.224 0.652 -19.172 1.00 73.03 93 ASN A CA 1
ATOM 692 C C . ASN A 1 93 ? 25.725 0.368 -18.928 1.00 78.12 93 ASN A C 1
ATOM 693 O O . ASN A 1 93 ? 26.279 0.834 -17.931 1.00 78.10 93 ASN A O 1
ATOM 698 N N . SER A 1 94 ? 26.379 -0.355 -19.863 1.00 74.40 94 SER A N 1
ATOM 699 C CA . SER A 1 94 ? 27.790 -0.781 -19.805 1.00 73.56 94 SER A CA 1
ATOM 700 C C . SER A 1 94 ? 28.894 0.300 -19.692 1.00 72.84 94 SER A C 1
ATOM 701 O O . SER A 1 94 ? 29.963 -0.011 -19.130 1.00 72.60 94 SER A O 1
ATOM 704 N N . ASP A 1 95 ? 28.639 1.567 -20.165 1.00 64.16 95 ASP A N 1
ATOM 705 C CA . ASP A 1 95 ? 29.646 2.639 -20.094 1.00 60.56 95 ASP A CA 1
ATOM 706 C C . ASP A 1 95 ? 29.674 3.463 -18.792 1.00 54.00 95 ASP A C 1
ATOM 707 O O . ASP A 1 95 ? 28.725 4.187 -18.481 1.00 50.50 95 ASP A O 1
ATOM 712 N N . VAL A 1 96 ? 30.812 3.372 -18.067 1.00 45.62 96 VAL A N 1
ATOM 713 C CA . VAL A 1 96 ? 31.076 4.074 -16.810 1.00 42.38 96 VAL A CA 1
ATOM 714 C C . VAL A 1 96 ? 31.535 5.530 -17.076 1.00 42.89 96 VAL A C 1
ATOM 715 O O . VAL A 1 96 ? 31.352 6.398 -16.226 1.00 42.65 96 VAL A O 1
ATOM 719 N N . PHE A 1 97 ? 32.084 5.791 -18.258 1.00 36.53 97 PHE A N 1
ATOM 720 C CA . PHE A 1 97 ? 32.541 7.118 -18.639 1.00 35.00 97 PHE A CA 1
ATOM 721 C C . PHE A 1 97 ? 31.892 7.551 -19.930 1.00 39.41 97 PHE A C 1
ATOM 722 O O . PHE A 1 97 ? 31.599 6.715 -20.795 1.00 37.88 97 PHE A O 1
ATOM 730 N N . GLY A 1 98 ? 31.744 8.863 -20.077 1.00 37.25 98 GLY A N 1
ATOM 731 C CA . GLY A 1 98 ? 31.313 9.480 -21.325 1.00 37.87 98 GLY A CA 1
ATOM 732 C C . GLY A 1 98 ? 32.497 9.499 -22.285 1.00 43.28 98 GLY A C 1
ATOM 733 O O . GLY A 1 98 ? 33.631 9.238 -21.872 1.00 42.86 98 GLY A O 1
ATOM 734 N N . GLY A 1 99 ? 32.242 9.798 -23.559 1.00 40.96 99 GLY A N 1
ATOM 735 C CA . GLY A 1 99 ? 33.274 9.856 -24.598 1.00 40.16 99 GLY A CA 1
ATOM 736 C C . GLY A 1 99 ? 34.308 10.962 -24.467 1.00 42.73 99 GLY A C 1
ATOM 737 O O . GLY A 1 99 ? 35.357 10.900 -25.111 1.00 42.57 99 GLY A O 1
ATOM 738 N N . GLY A 1 100 ? 34.024 11.943 -23.614 1.00 39.27 100 GLY A N 1
ATOM 739 C CA . GLY A 1 100 ? 34.880 13.095 -23.363 1.00 38.98 100 GLY A CA 1
ATOM 740 C C . GLY A 1 100 ? 34.564 14.314 -24.214 1.00 43.24 100 GLY A C 1
ATOM 741 O O . GLY A 1 100 ? 34.028 14.209 -25.326 1.00 40.14 100 GLY A O 1
ATOM 742 N N . THR A 1 101 ? 34.895 15.489 -23.668 1.00 40.61 101 THR A N 1
ATOM 743 C CA . THR A 1 101 ? 34.752 16.780 -24.337 1.00 39.40 101 THR A CA 1
ATOM 744 C C . THR A 1 101 ? 36.050 17.537 -24.183 1.00 42.73 101 THR A C 1
ATOM 745 O O . THR A 1 101 ? 36.487 17.813 -23.058 1.00 41.61 101 THR A O 1
ATOM 749 N N . LYS A 1 102 ? 36.624 17.944 -25.308 1.00 40.90 102 LYS A N 1
ATOM 750 C CA . LYS A 1 102 ? 37.812 18.778 -25.249 1.00 41.53 102 LYS A CA 1
ATOM 751 C C . LYS A 1 102 ? 37.364 20.243 -25.138 1.00 45.92 102 LYS A C 1
ATOM 752 O O . LYS A 1 102 ? 36.632 20.731 -26.000 1.00 44.02 102 LYS A O 1
ATOM 758 N N . LEU A 1 103 ? 37.772 20.915 -24.056 1.00 45.34 103 LEU A N 1
ATOM 759 C CA . LEU A 1 103 ? 37.467 22.327 -23.851 1.00 46.86 103 LEU A CA 1
ATOM 760 C C . LEU A 1 103 ? 38.600 23.178 -24.421 1.00 52.85 103 LEU A C 1
ATOM 761 O O . LEU A 1 103 ? 39.760 23.000 -24.050 1.00 50.64 103 LEU A O 1
ATOM 766 N N . THR A 1 104 ? 38.249 24.077 -25.353 1.00 52.66 104 THR A N 1
ATOM 767 C CA . THR A 1 104 ? 39.184 24.995 -25.984 1.00 53.62 104 THR A CA 1
ATOM 768 C C . THR A 1 104 ? 38.768 26.436 -25.683 1.00 59.53 104 THR A C 1
ATOM 769 O O . THR A 1 104 ? 37.584 26.742 -25.607 1.00 58.16 104 THR A O 1
ATOM 773 N N . VAL A 1 105 ? 39.758 27.303 -25.489 1.00 60.27 105 VAL A N 1
ATOM 774 C CA . VAL A 1 105 ? 39.576 28.721 -25.220 1.00 61.47 105 VAL A CA 1
ATOM 775 C C . VAL A 1 105 ? 39.970 29.533 -26.466 1.00 68.05 105 VAL A C 1
ATOM 776 O O . VAL A 1 105 ? 41.086 29.382 -26.985 1.00 68.25 105 VAL A O 1
ATOM 780 N N . LEU A 1 106 ? 39.020 30.368 -26.957 1.00 65.19 106 LEU A N 1
ATOM 781 C CA . LEU A 1 106 ? 39.183 31.262 -28.111 1.00 65.18 106 LEU A CA 1
ATOM 782 C C . LEU A 1 106 ? 40.394 32.224 -27.937 1.00 69.82 106 LEU A C 1
ATOM 783 O O . LEU A 1 106 ? 40.824 32.439 -26.799 1.00 70.92 106 LEU A O 1
ATOM 788 N N . PRO A 1 107 ? 41.042 32.730 -29.017 1.00 65.11 107 PRO A N 1
ATOM 789 C CA . PRO A 1 107 ? 40.674 32.627 -30.439 1.00 63.64 107 PRO A CA 1
ATOM 790 C C . PRO A 1 107 ? 41.008 31.323 -31.152 1.00 62.07 107 PRO A C 1
ATOM 791 O O . PRO A 1 107 ? 42.018 30.662 -30.854 1.00 60.43 107 PRO A O 1
ATOM 795 N N . LYS A 1 108 ? 40.152 30.995 -32.137 1.00 55.44 108 LYS A N 1
ATOM 796 C CA . LYS A 1 108 ? 40.328 29.861 -33.016 1.00 53.90 108 LYS A CA 1
ATOM 797 C C . LYS A 1 108 ? 41.498 30.119 -33.977 1.00 57.33 108 LYS A C 1
ATOM 798 O O . LYS A 1 108 ? 41.846 31.280 -34.227 1.00 57.22 108 LYS A O 1
ATOM 804 N N . SER A 1 109 ? 42.135 29.046 -34.456 1.00 52.11 109 SER A N 1
ATOM 805 C CA . SER A 1 109 ? 43.285 29.146 -35.344 1.00 50.70 109 SER A CA 1
ATOM 806 C C . SER A 1 109 ? 43.107 28.210 -36.532 1.00 54.07 109 SER A C 1
ATOM 807 O O . SER A 1 109 ? 42.818 27.029 -36.345 1.00 53.46 109 SER A O 1
ATOM 810 N N . THR A 1 110 ? 43.235 28.748 -37.749 1.00 50.33 110 THR A N 1
ATOM 811 C CA . THR A 1 110 ? 43.089 27.987 -38.988 1.00 50.01 110 THR A CA 1
ATOM 812 C C . THR A 1 110 ? 44.346 27.121 -39.237 1.00 51.07 110 THR A C 1
ATOM 813 O O . THR A 1 110 ? 45.459 27.572 -38.935 1.00 48.70 110 THR A O 1
ATOM 817 N N . PRO A 1 111 ? 44.204 25.874 -39.763 1.00 47.93 111 PRO A N 1
ATOM 818 C CA . PRO A 1 111 ? 45.401 25.052 -40.018 1.00 47.38 111 PRO A CA 1
ATOM 819 C C . PRO A 1 111 ? 46.280 25.572 -41.155 1.00 49.67 111 PRO A C 1
ATOM 820 O O . PRO A 1 111 ? 45.767 26.062 -42.165 1.00 48.60 111 PRO A O 1
ATOM 824 N N . THR A 1 112 ? 47.610 25.451 -40.987 1.00 45.14 112 THR A N 1
ATOM 825 C CA . THR A 1 112 ? 48.579 25.792 -42.020 1.00 45.52 112 THR A CA 1
ATOM 826 C C . THR A 1 112 ? 49.042 24.446 -42.625 1.00 50.16 112 THR A C 1
ATOM 827 O O . THR A 1 112 ? 49.324 23.508 -41.870 1.00 51.84 112 THR A O 1
ATOM 831 N N . LEU A 1 113 ? 49.066 24.317 -43.961 1.00 44.04 113 LEU A N 1
ATOM 832 C CA . LEU A 1 113 ? 49.500 23.052 -44.552 1.00 42.89 113 LEU A CA 1
ATOM 833 C C . LEU A 1 113 ? 50.931 23.144 -45.100 1.00 47.54 113 LEU A C 1
ATOM 834 O O . LEU A 1 113 ? 51.382 24.207 -45.512 1.00 47.97 113 LEU A O 1
ATOM 839 N N . THR A 1 114 ? 51.644 22.024 -45.052 1.00 43.40 114 THR A N 1
ATOM 840 C CA . THR A 1 114 ? 52.978 21.806 -45.592 1.00 42.73 114 THR A CA 1
ATOM 841 C C . THR A 1 114 ? 52.879 20.435 -46.267 1.00 45.81 114 THR A C 1
ATOM 842 O O . THR A 1 114 ? 52.500 19.446 -45.627 1.00 44.10 114 THR A O 1
ATOM 846 N N . VAL A 1 115 ? 53.093 20.405 -47.588 1.00 41.92 115 VAL A N 1
ATOM 847 C CA . VAL A 1 115 ? 52.965 19.174 -48.364 1.00 41.38 115 VAL A CA 1
ATOM 848 C C . VAL A 1 115 ? 54.288 18.793 -49.029 1.00 46.28 115 VAL A C 1
ATOM 849 O O . VAL A 1 115 ? 55.012 19.661 -49.520 1.00 47.17 115 VAL A O 1
ATOM 853 N N . PHE A 1 116 ? 54.632 17.506 -48.983 1.00 41.84 116 PHE A N 1
ATOM 854 C CA . PHE A 1 116 ? 55.876 17.018 -49.562 1.00 41.55 116 PHE A CA 1
ATOM 855 C C . PHE A 1 116 ? 55.648 15.953 -50.610 1.00 44.70 116 PHE A C 1
ATOM 856 O O . PHE A 1 116 ? 54.867 15.035 -50.383 1.00 42.76 116 PHE A O 1
ATOM 864 N N . PRO A 1 117 ? 56.342 16.051 -51.766 1.00 43.34 117 PRO A N 1
ATOM 865 C CA . PRO A 1 117 ? 56.210 14.992 -52.779 1.00 43.77 117 PRO A CA 1
ATOM 866 C C . PRO A 1 117 ? 57.083 13.778 -52.398 1.00 49.03 117 PRO A C 1
ATOM 867 O O . PRO A 1 117 ? 57.974 13.937 -51.553 1.00 48.53 117 PRO A O 1
ATOM 871 N N . PRO A 1 118 ? 56.915 12.581 -53.020 1.00 46.83 118 PRO A N 1
ATOM 872 C CA . PRO A 1 118 ? 57.820 11.468 -52.685 1.00 47.08 118 PRO A CA 1
ATOM 873 C C . PRO A 1 118 ? 59.272 11.762 -53.064 1.00 52.69 118 PRO A C 1
ATOM 874 O O . PRO A 1 118 ? 59.517 12.474 -54.035 1.00 55.16 118 PRO A O 1
ATOM 878 N N . SER A 1 119 ? 60.232 11.249 -52.277 1.00 47.33 119 SER A N 1
ATOM 879 C CA . SER A 1 119 ? 61.668 11.383 -52.546 1.00 45.90 119 SER A CA 1
ATOM 880 C C . SER A 1 119 ? 62.031 10.482 -53.744 1.00 49.20 119 SER A C 1
ATOM 881 O O . SER A 1 119 ? 61.260 9.586 -54.102 1.00 46.87 119 SER A O 1
ATOM 884 N N . SER A 1 120 ? 63.206 10.712 -54.350 1.00 48.60 120 SER A N 1
ATOM 885 C CA . SER A 1 120 ? 63.718 9.901 -55.456 1.00 49.75 120 SER A CA 1
ATOM 886 C C . SER A 1 120 ? 64.037 8.504 -54.919 1.00 54.67 120 SER A C 1
ATOM 887 O O . SER A 1 120 ? 63.738 7.506 -55.573 1.00 56.12 120 SER A O 1
ATOM 890 N N . GLU A 1 121 ? 64.581 8.447 -53.693 1.00 51.05 121 GLU A N 1
ATOM 891 C CA . GLU A 1 121 ? 64.931 7.221 -52.968 1.00 50.96 121 GLU A CA 1
ATOM 892 C C . GLU A 1 121 ? 63.745 6.270 -52.847 1.00 55.48 121 GLU A C 1
ATOM 893 O O . GLU A 1 121 ? 63.904 5.068 -53.071 1.00 57.50 121 GLU A O 1
ATOM 899 N N . GLU A 1 122 ? 62.550 6.819 -52.549 1.00 50.32 122 GLU A N 1
ATOM 900 C CA . GLU A 1 122 ? 61.305 6.074 -52.411 1.00 49.06 122 GLU A CA 1
ATOM 901 C C . GLU A 1 122 ? 60.708 5.674 -53.756 1.00 53.77 122 GLU A C 1
ATOM 902 O O . GLU A 1 122 ? 60.102 4.610 -53.838 1.00 53.53 122 GLU A O 1
ATOM 908 N N . LEU A 1 123 ? 60.838 6.539 -54.789 1.00 51.34 123 LEU A N 1
ATOM 909 C CA . LEU A 1 123 ? 60.374 6.269 -56.158 1.00 51.34 123 LEU A CA 1
ATOM 910 C C . LEU A 1 123 ? 61.249 5.177 -56.791 1.00 57.63 123 LEU A C 1
ATOM 911 O O . LEU A 1 123 ? 60.750 4.388 -57.591 1.00 57.98 123 LEU A O 1
ATOM 916 N N . LYS A 1 124 ? 62.537 5.110 -56.394 1.00 55.80 124 LYS A N 1
ATOM 917 C CA . LYS A 1 124 ? 63.468 4.061 -56.816 1.00 56.49 124 LYS A CA 1
ATOM 918 C C . LYS A 1 124 ? 63.002 2.690 -56.260 1.00 61.74 124 LYS A C 1
ATOM 919 O O . LYS A 1 124 ? 63.284 1.662 -56.882 1.00 62.52 124 LYS A O 1
ATOM 925 N N . GLU A 1 125 ? 62.272 2.687 -55.115 1.00 57.54 125 GLU A N 1
ATOM 926 C CA . GLU A 1 125 ? 61.709 1.492 -54.466 1.00 57.14 125 GLU A CA 1
ATOM 927 C C . GLU A 1 125 ? 60.281 1.195 -54.988 1.00 61.73 125 GLU A C 1
ATOM 928 O O . GLU A 1 125 ? 59.594 0.333 -54.432 1.00 61.22 125 GLU A O 1
ATOM 934 N N . ASN A 1 126 ? 59.826 1.930 -56.040 1.00 59.49 126 ASN A N 1
ATOM 935 C CA . ASN A 1 126 ? 58.509 1.816 -56.713 1.00 59.70 126 ASN A CA 1
ATOM 936 C C . ASN A 1 126 ? 57.282 2.233 -55.860 1.00 61.97 126 ASN A C 1
ATOM 937 O O . ASN A 1 126 ? 56.129 1.913 -56.178 1.00 60.81 126 ASN A O 1
ATOM 942 N N . LYS A 1 127 ? 57.541 2.991 -54.800 1.00 58.33 127 LYS A N 1
ATOM 943 C CA . LYS A 1 127 ? 56.511 3.476 -53.885 1.00 57.77 127 LYS A CA 1
ATOM 944 C C . LYS A 1 127 ? 56.503 4.992 -53.931 1.00 58.42 127 LYS A C 1
ATOM 945 O O . LYS A 1 127 ? 57.435 5.593 -54.466 1.00 56.74 127 LYS A O 1
ATOM 951 N N . ALA A 1 128 ? 55.440 5.612 -53.404 1.00 53.81 128 ALA A N 1
ATOM 952 C CA . ALA A 1 128 ? 55.327 7.067 -53.359 1.00 53.32 128 ALA A CA 1
ATOM 953 C C . ALA A 1 128 ? 54.468 7.471 -52.187 1.00 54.42 128 ALA A C 1
ATOM 954 O O . ALA A 1 128 ? 53.274 7.173 -52.183 1.00 54.99 128 ALA A O 1
ATOM 956 N N . THR A 1 129 ? 55.076 8.098 -51.168 1.00 47.91 129 THR A N 1
ATOM 957 C CA . THR A 1 129 ? 54.352 8.570 -49.998 1.00 46.14 129 THR A CA 1
ATOM 958 C C . THR A 1 129 ? 54.268 10.081 -50.050 1.00 48.14 129 THR A C 1
ATOM 959 O O . THR A 1 129 ? 55.293 10.771 -50.066 1.00 47.02 129 THR A O 1
ATOM 963 N N . LEU A 1 130 ? 53.034 10.584 -50.089 1.00 44.43 130 LEU A N 1
ATOM 964 C CA . LEU A 1 130 ? 52.722 12.007 -50.104 1.00 43.64 130 LEU A CA 1
ATOM 965 C C . LEU A 1 130 ? 52.443 12.440 -48.650 1.00 44.85 130 LEU A C 1
ATOM 966 O O . LEU A 1 130 ? 51.628 11.828 -47.956 1.00 43.74 130 LEU A O 1
ATOM 971 N N . VAL A 1 131 ? 53.193 13.441 -48.182 1.00 40.21 131 VAL A N 1
ATOM 972 C CA . VAL A 1 131 ? 53.175 13.924 -46.805 1.00 39.28 131 VAL A CA 1
ATOM 973 C C . VAL A 1 131 ? 52.414 15.240 -46.665 1.00 44.11 131 VAL A C 1
ATOM 974 O O . VAL A 1 131 ? 52.719 16.184 -47.365 1.00 42.68 131 VAL A O 1
ATOM 978 N N . CYS A 1 132 ? 51.443 15.296 -45.739 1.00 42.77 132 CYS A N 1
ATOM 979 C CA . CYS A 1 132 ? 50.673 16.495 -45.432 1.00 42.67 132 CYS A CA 1
ATOM 980 C C . CYS A 1 132 ? 50.769 16.788 -43.928 1.00 43.23 132 CYS A C 1
ATOM 981 O O . CYS A 1 132 ? 50.270 16.024 -43.102 1.00 42.29 132 CYS A O 1
ATOM 984 N N . LEU A 1 133 ? 51.449 17.877 -43.592 1.00 38.25 133 LEU A N 1
ATOM 985 C CA . LEU A 1 133 ? 51.674 18.330 -42.221 1.00 37.16 133 LEU A CA 1
ATOM 986 C C . LEU A 1 133 ? 50.753 19.491 -41.849 1.00 42.14 133 LEU A C 1
ATOM 987 O O . LEU A 1 133 ? 50.785 20.556 -42.453 1.00 42.32 133 LEU A O 1
ATOM 992 N N . ILE A 1 134 ? 49.888 19.238 -40.870 1.00 38.51 134 ILE A N 1
ATOM 993 C CA . ILE A 1 134 ? 48.856 20.154 -40.425 1.00 37.71 134 ILE A CA 1
ATOM 994 C C . ILE A 1 134 ? 49.213 20.760 -39.083 1.00 42.35 134 ILE A C 1
ATOM 995 O O . ILE A 1 134 ? 49.342 20.047 -38.091 1.00 42.14 134 ILE A O 1
ATOM 1000 N N . SER A 1 135 ? 49.417 22.082 -39.064 1.00 39.31 135 SER A N 1
ATOM 1001 C CA . SER A 1 135 ? 49.831 22.757 -37.848 1.00 38.76 135 SER A CA 1
ATOM 1002 C C . SER A 1 135 ? 49.089 24.050 -37.585 1.00 42.08 135 SER A C 1
ATOM 1003 O O . SER A 1 135 ? 48.322 24.497 -38.430 1.00 40.75 135 SER A O 1
ATOM 1006 N N . ASN A 1 136 ? 49.309 24.628 -36.390 1.00 40.62 136 ASN A N 1
ATOM 1007 C CA . ASN A 1 136 ? 48.745 25.887 -35.916 1.00 42.09 136 ASN A CA 1
ATOM 1008 C C . ASN A 1 136 ? 47.216 26.006 -35.933 1.00 47.26 136 ASN A C 1
ATOM 1009 O O . ASN A 1 136 ? 46.685 27.094 -36.169 1.00 46.97 136 ASN A O 1
ATOM 1014 N N . PHE A 1 137 ? 46.497 24.885 -35.660 1.00 43.77 137 PHE A N 1
ATOM 1015 C CA . PHE A 1 137 ? 45.040 24.894 -35.600 1.00 43.19 137 PHE A CA 1
ATOM 1016 C C . PHE A 1 137 ? 44.509 24.738 -34.182 1.00 51.17 137 PHE A C 1
ATOM 1017 O O . PHE A 1 137 ? 45.099 24.039 -33.348 1.00 51.14 137 PHE A O 1
ATOM 1025 N N . SER A 1 138 ? 43.398 25.417 -33.916 1.00 49.30 138 SER A N 1
ATOM 1026 C CA . SER A 1 138 ? 42.684 25.383 -32.648 1.00 49.74 138 SER A CA 1
ATOM 1027 C C . SER A 1 138 ? 41.210 25.677 -32.945 1.00 55.06 138 SER A C 1
ATOM 1028 O O . SER A 1 138 ? 40.942 26.662 -33.621 1.00 54.48 138 SER A O 1
ATOM 1031 N N . PRO A 1 139 ? 40.233 24.827 -32.538 1.00 52.81 139 PRO A N 1
ATOM 1032 C CA . PRO A 1 139 ? 40.359 23.584 -31.752 1.00 51.80 139 PRO A CA 1
ATOM 1033 C C . PRO A 1 139 ? 40.948 22.386 -32.535 1.00 52.93 139 PRO A C 1
ATOM 1034 O O . PRO A 1 139 ? 41.309 22.520 -33.708 1.00 52.84 139 PRO A O 1
ATOM 1038 N N . SER A 1 140 ? 41.080 21.230 -31.870 1.00 46.67 140 SER A N 1
ATOM 1039 C CA . SER A 1 140 ? 41.725 20.020 -32.377 1.00 44.65 140 SER A CA 1
ATOM 1040 C C . SER A 1 140 ? 41.048 19.230 -33.503 1.00 47.45 140 SER A C 1
ATOM 1041 O O . SER A 1 140 ? 41.736 18.454 -34.175 1.00 48.61 140 SER A O 1
ATOM 1044 N N . GLY A 1 141 ? 39.750 19.431 -33.710 1.00 40.98 141 GLY A N 1
ATOM 1045 C CA . GLY A 1 141 ? 38.985 18.748 -34.750 1.00 40.22 141 GLY A CA 1
ATOM 1046 C C . GLY A 1 141 ? 39.281 19.155 -36.185 1.00 46.15 141 GLY A C 1
ATOM 1047 O O . GLY A 1 141 ? 39.023 20.298 -36.595 1.00 46.26 141 GLY A O 1
ATOM 1048 N N . VAL A 1 142 ? 39.837 18.198 -36.954 1.00 42.90 142 VAL A N 1
ATOM 1049 C CA . VAL A 1 142 ? 40.159 18.306 -38.374 1.00 43.42 142 VAL A CA 1
ATOM 1050 C C . VAL A 1 142 ? 39.681 17.073 -39.138 1.00 49.16 142 VAL A C 1
ATOM 1051 O O . VAL A 1 142 ? 39.633 15.970 -38.592 1.00 49.76 142 VAL A O 1
ATOM 1055 N N . THR A 1 143 ? 39.315 17.278 -40.395 1.00 45.67 143 THR A N 1
ATOM 1056 C CA . THR A 1 143 ? 38.880 16.244 -41.319 1.00 45.42 143 THR A CA 1
ATOM 1057 C C . THR A 1 143 ? 39.838 16.342 -42.500 1.00 46.99 143 THR A C 1
ATOM 1058 O O . THR A 1 143 ? 40.033 17.427 -43.053 1.00 46.15 143 THR A O 1
ATOM 1062 N N . VAL A 1 144 ? 40.476 15.227 -42.844 1.00 42.46 144 VAL A N 1
ATOM 1063 C CA . VAL A 1 144 ? 41.447 15.201 -43.928 1.00 40.96 144 VAL A CA 1
ATOM 1064 C C . VAL A 1 144 ? 40.967 14.322 -45.076 1.00 47.91 144 VAL A C 1
ATOM 1065 O O . VAL A 1 144 ? 40.608 13.161 -44.865 1.00 49.25 144 VAL A O 1
ATOM 1069 N N . ALA A 1 145 ? 40.932 14.905 -46.288 1.00 44.08 145 ALA A N 1
ATOM 1070 C CA . ALA A 1 145 ? 40.569 14.236 -47.525 1.00 43.37 145 ALA A CA 1
ATOM 1071 C C . ALA A 1 145 ? 41.679 14.477 -48.551 1.00 47.95 145 ALA A C 1
ATOM 1072 O O . ALA A 1 145 ? 42.274 15.558 -48.578 1.00 47.11 145 ALA A O 1
ATOM 1074 N N . TRP A 1 146 ? 41.998 13.457 -49.354 1.00 45.95 146 TRP A N 1
ATOM 1075 C CA . TRP A 1 146 ? 42.997 13.592 -50.406 1.00 46.76 146 TRP A CA 1
ATOM 1076 C C . TRP A 1 146 ? 42.304 13.498 -51.756 1.00 55.63 146 TRP A C 1
ATOM 1077 O O . TRP A 1 146 ? 41.247 12.866 -51.856 1.00 56.02 146 TRP A O 1
ATOM 1088 N N . LYS A 1 147 ? 42.912 14.112 -52.794 1.00 55.40 147 LYS A N 1
ATOM 1089 C CA . LYS A 1 147 ? 42.416 14.094 -54.177 1.00 56.55 147 LYS A CA 1
ATOM 1090 C C . LYS A 1 147 ? 43.483 13.736 -55.215 1.00 60.12 147 LYS A C 1
ATOM 1091 O O . LYS A 1 147 ? 44.583 14.268 -55.159 1.00 57.88 147 LYS A O 1
ATOM 1097 N N . ALA A 1 148 ? 43.136 12.850 -56.168 1.00 58.87 148 ALA A N 1
ATOM 1098 C CA . ALA A 1 148 ? 43.963 12.465 -57.317 1.00 60.28 148 ALA A CA 1
ATOM 1099 C C . ALA A 1 148 ? 43.368 13.277 -58.484 1.00 67.01 148 ALA A C 1
ATOM 1100 O O . ALA A 1 148 ? 42.199 13.079 -58.824 1.00 65.91 148 ALA A O 1
ATOM 1102 N N . ASN A 1 149 ? 44.137 14.247 -59.026 1.00 66.64 149 ASN A N 1
ATOM 1103 C CA . ASN A 1 149 ? 43.690 15.231 -60.029 1.00 68.33 149 ASN A CA 1
ATOM 1104 C C . ASN A 1 149 ? 42.624 16.091 -59.313 1.00 76.07 149 ASN A C 1
ATOM 1105 O O . ASN A 1 149 ? 42.982 17.017 -58.582 1.00 77.17 149 ASN A O 1
ATOM 1110 N N . GLY A 1 150 ? 41.362 15.692 -59.428 1.00 72.96 150 GLY A N 1
ATOM 1111 C CA . GLY A 1 150 ? 40.222 16.311 -58.762 1.00 73.08 150 GLY A CA 1
ATOM 1112 C C . GLY A 1 150 ? 39.312 15.272 -58.131 1.00 78.39 150 GLY A C 1
ATOM 1113 O O . GLY A 1 150 ? 38.424 15.610 -57.348 1.00 78.01 150 GLY A O 1
ATOM 1114 N N . THR A 1 151 ? 39.546 13.993 -58.477 1.00 76.02 151 THR A N 1
ATOM 1115 C CA . THR A 1 151 ? 38.830 12.801 -58.021 1.00 76.42 151 THR A CA 1
ATOM 1116 C C . THR A 1 151 ? 39.144 12.529 -56.525 1.00 79.59 151 THR A C 1
ATOM 1117 O O . THR A 1 151 ? 40.320 12.532 -56.158 1.00 79.99 151 THR A O 1
ATOM 1121 N N . PRO A 1 152 ? 38.144 12.232 -55.659 1.00 74.49 152 PRO A N 1
ATOM 1122 C CA . PRO A 1 152 ? 38.468 11.912 -54.256 1.00 73.58 152 PRO A CA 1
ATOM 1123 C C . PRO A 1 152 ? 39.114 10.527 -54.122 1.00 75.34 152 PRO A C 1
ATOM 1124 O O . PRO A 1 152 ? 38.585 9.558 -54.670 1.00 74.22 152 PRO A O 1
ATOM 1128 N N . ILE A 1 153 ? 40.294 10.454 -53.458 1.00 70.81 153 ILE A N 1
ATOM 1129 C CA . ILE A 1 153 ? 41.058 9.220 -53.244 1.00 70.09 153 ILE A CA 1
ATOM 1130 C C . ILE A 1 153 ? 40.918 8.761 -51.790 1.00 73.64 153 ILE A C 1
ATOM 1131 O O . ILE A 1 153 ? 41.070 9.573 -50.883 1.00 74.24 153 ILE A O 1
ATOM 1136 N N . THR A 1 154 ? 40.576 7.482 -51.572 1.00 69.41 154 THR A N 1
ATOM 1137 C CA . THR A 1 154 ? 40.342 6.927 -50.232 1.00 69.44 154 THR A CA 1
ATOM 1138 C C . THR A 1 154 ? 41.429 5.966 -49.792 1.00 72.06 154 THR A C 1
ATOM 1139 O O . THR A 1 154 ? 41.834 5.993 -48.628 1.00 72.36 154 THR A O 1
ATOM 1143 N N . GLN A 1 155 ? 41.844 5.071 -50.706 1.00 66.46 155 GLN A N 1
ATOM 1144 C CA . GLN A 1 155 ? 42.855 4.049 -50.457 1.00 65.17 155 GLN A CA 1
ATOM 1145 C C . GLN A 1 155 ? 44.241 4.645 -50.214 1.00 64.69 155 GLN A C 1
ATOM 1146 O O . GLN A 1 155 ? 44.659 5.571 -50.923 1.00 64.27 155 GLN A O 1
ATOM 1152 N N . GLY A 1 156 ? 44.940 4.076 -49.228 1.00 56.76 156 GLY A N 1
ATOM 1153 C CA . GLY A 1 156 ? 46.298 4.461 -48.868 1.00 53.94 156 GLY A CA 1
ATOM 1154 C C . GLY A 1 156 ? 46.379 5.706 -48.021 1.00 53.79 156 GLY A C 1
ATOM 1155 O O . GLY A 1 156 ? 47.473 6.253 -47.854 1.00 53.15 156 GLY A O 1
ATOM 1156 N N . VAL A 1 157 ? 45.223 6.150 -47.456 1.00 48.70 157 VAL A N 1
ATOM 1157 C CA . VAL A 1 157 ? 45.157 7.342 -46.599 1.00 47.34 157 VAL A CA 1
ATOM 1158 C C . VAL A 1 157 ? 45.255 6.982 -45.106 1.00 50.76 157 VAL A C 1
ATOM 1159 O O . VAL A 1 157 ? 44.438 6.207 -44.602 1.00 50.86 157 VAL A O 1
ATOM 1163 N N . ASP A 1 158 ? 46.231 7.589 -44.403 1.00 45.50 158 ASP A N 1
ATOM 1164 C CA . ASP A 1 158 ? 46.423 7.403 -42.965 1.00 44.03 158 ASP A CA 1
ATOM 1165 C C . ASP A 1 158 ? 46.621 8.764 -42.315 1.00 43.60 158 ASP A C 1
ATOM 1166 O O . ASP A 1 158 ? 47.578 9.470 -42.619 1.00 41.37 158 ASP A O 1
ATOM 1171 N N . THR A 1 159 ? 45.665 9.157 -41.467 1.00 41.39 159 THR A N 1
ATOM 1172 C CA . THR A 1 159 ? 45.629 10.446 -40.775 1.00 41.08 159 THR A CA 1
ATOM 1173 C C . THR A 1 159 ? 45.829 10.255 -39.270 1.00 46.01 159 THR A C 1
ATOM 1174 O O . THR A 1 159 ? 45.161 9.424 -38.652 1.00 45.77 159 THR A O 1
ATOM 1178 N N . SER A 1 160 ? 46.745 11.035 -38.686 1.00 43.27 160 SER A N 1
ATOM 1179 C CA . SER A 1 160 ? 47.071 10.970 -37.264 1.00 43.08 160 SER A CA 1
ATOM 1180 C C . SER A 1 160 ? 45.996 11.637 -36.404 1.00 49.63 160 SER A C 1
ATOM 1181 O O . SER A 1 160 ? 45.173 12.395 -36.924 1.00 49.52 160 SER A O 1
ATOM 1184 N N . ASN A 1 161 ? 46.020 11.357 -35.082 1.00 46.74 161 ASN A N 1
ATOM 1185 C CA . ASN A 1 161 ? 45.183 12.042 -34.103 1.00 48.02 161 ASN A CA 1
ATOM 1186 C C . ASN A 1 161 ? 45.889 13.396 -33.865 1.00 53.97 161 ASN A C 1
ATOM 1187 O O . ASN A 1 161 ? 47.119 13.447 -33.984 1.00 54.78 161 ASN A O 1
ATOM 1192 N N . PRO A 1 162 ? 45.192 14.493 -33.510 1.00 50.85 162 PRO A N 1
ATOM 1193 C CA . PRO A 1 162 ? 45.929 15.741 -33.221 1.00 50.10 162 PRO A CA 1
ATOM 1194 C C . PRO A 1 162 ? 46.667 15.689 -31.886 1.00 52.80 162 PRO A C 1
ATOM 1195 O O . PRO A 1 162 ? 46.271 14.942 -30.990 1.00 52.48 162 PRO A O 1
ATOM 1199 N N . THR A 1 163 ? 47.751 16.462 -31.764 1.00 49.07 163 THR A N 1
ATOM 1200 C CA . THR A 1 163 ? 48.587 16.547 -30.566 1.00 49.19 163 THR A CA 1
ATOM 1201 C C . THR A 1 163 ? 48.799 18.032 -30.223 1.00 55.09 163 THR A C 1
ATOM 1202 O O . THR A 1 163 ? 49.091 18.834 -31.111 1.00 54.91 163 THR A O 1
ATOM 1206 N N . LYS A 1 164 ? 48.588 18.387 -28.949 1.00 53.40 164 LYS A N 1
ATOM 1207 C CA . LYS A 1 164 ? 48.719 19.751 -28.438 1.00 53.61 164 LYS A CA 1
ATOM 1208 C C . LYS A 1 164 ? 50.183 20.153 -28.338 1.00 57.93 164 LYS A C 1
ATOM 1209 O O . LYS A 1 164 ? 50.975 19.497 -27.669 1.00 56.52 164 LYS A O 1
ATOM 1215 N N . GLU A 1 165 ? 50.527 21.217 -29.058 1.00 56.98 165 GLU A N 1
ATOM 1216 C CA . GLU A 1 165 ? 51.839 21.832 -29.149 1.00 58.07 165 GLU A CA 1
ATOM 1217 C C . GLU A 1 165 ? 51.638 23.219 -28.521 1.00 61.92 165 GLU A C 1
ATOM 1218 O O . GLU A 1 165 ? 51.384 24.213 -29.220 1.00 60.53 165 GLU A O 1
ATOM 1224 N N . GLY A 1 166 ? 51.663 23.238 -27.191 1.00 59.31 166 GLY A N 1
ATOM 1225 C CA . GLY A 1 166 ? 51.396 24.427 -26.395 1.00 59.23 166 GLY A CA 1
ATOM 1226 C C . GLY A 1 166 ? 49.944 24.847 -26.515 1.00 62.69 166 GLY A C 1
ATOM 1227 O O . GLY A 1 166 ? 49.057 24.165 -25.998 1.00 61.78 166 GLY A O 1
ATOM 1228 N N . ASN A 1 167 ? 49.692 25.935 -27.263 1.00 60.25 167 ASN A N 1
ATOM 1229 C CA . ASN A 1 167 ? 48.357 26.517 -27.473 1.00 60.28 167 ASN A CA 1
ATOM 1230 C C . ASN A 1 167 ? 47.620 26.040 -28.719 1.00 60.63 167 ASN A C 1
ATOM 1231 O O . ASN A 1 167 ? 46.431 26.326 -28.873 1.00 61.09 167 ASN A O 1
ATOM 1236 N N . LYS A 1 168 ? 48.321 25.363 -29.622 1.00 53.97 168 LYS A N 1
ATOM 1237 C CA . LYS A 1 168 ? 47.749 24.911 -30.887 1.00 51.84 168 LYS A CA 1
ATOM 1238 C C . LYS A 1 168 ? 47.904 23.411 -31.046 1.00 52.12 168 LYS A C 1
ATOM 1239 O O . LYS A 1 168 ? 48.585 22.763 -30.255 1.00 52.37 168 LYS A O 1
ATOM 1245 N N . PHE A 1 169 ? 47.285 22.869 -32.085 1.00 45.68 169 PHE A N 1
ATOM 1246 C CA . PHE A 1 169 ? 47.333 21.448 -32.390 1.00 43.47 169 PHE A CA 1
ATOM 1247 C C . PHE A 1 169 ? 48.043 21.183 -33.693 1.00 46.47 169 PHE A C 1
ATOM 1248 O O . PHE A 1 169 ? 48.094 22.039 -34.590 1.00 43.52 169 PHE A O 1
ATOM 1256 N N . MET A 1 170 ? 48.657 20.000 -33.763 1.00 45.68 170 MET A N 1
ATOM 1257 C CA . MET A 1 170 ? 49.344 19.517 -34.955 1.00 46.02 170 MET A CA 1
ATOM 1258 C C . MET A 1 170 ? 48.905 18.104 -35.303 1.00 47.50 170 MET A C 1
ATOM 1259 O O . MET A 1 170 ? 48.646 17.312 -34.407 1.00 48.85 170 MET A O 1
ATOM 1264 N N . ALA A 1 171 ? 48.757 17.809 -36.601 1.00 40.36 171 ALA A N 1
ATOM 1265 C CA . ALA A 1 171 ? 48.369 16.492 -37.084 1.00 37.55 171 ALA A CA 1
ATOM 1266 C C . ALA A 1 171 ? 49.086 16.234 -38.406 1.00 40.89 171 ALA A C 1
ATOM 1267 O O . ALA A 1 171 ? 49.661 17.146 -38.996 1.00 40.15 171 ALA A O 1
ATOM 1269 N N . SER A 1 172 ? 49.084 14.992 -38.858 1.00 37.98 172 SER A N 1
ATOM 1270 C CA . SER A 1 172 ? 49.721 14.625 -40.111 1.00 38.12 172 SER A CA 1
ATOM 1271 C C . SER A 1 172 ? 48.833 13.666 -40.909 1.00 42.97 172 SER A C 1
ATOM 1272 O O . SER A 1 172 ? 47.998 12.953 -40.339 1.00 43.00 172 SER A O 1
ATOM 1275 N N . SER A 1 173 ? 49.009 13.661 -42.225 1.00 38.83 173 SER A N 1
ATOM 1276 C CA . SER A 1 173 ? 48.286 12.747 -43.099 1.00 38.27 173 SER A CA 1
ATOM 1277 C C . SER A 1 173 ? 49.208 12.256 -44.178 1.00 42.30 173 SER A C 1
ATOM 1278 O O . SER A 1 173 ? 50.050 13.007 -44.675 1.00 41.14 173 SER A O 1
ATOM 1281 N N . PHE A 1 174 ? 49.071 10.980 -44.510 1.00 41.25 174 PHE A N 1
ATOM 1282 C CA . PHE A 1 174 ? 49.903 10.337 -45.516 1.00 41.18 174 PHE A CA 1
ATOM 1283 C C . PHE A 1 174 ? 49.043 9.657 -46.557 1.00 47.94 174 PHE A C 1
ATOM 1284 O O . PHE A 1 174 ? 47.998 9.086 -46.215 1.00 47.40 174 PHE A O 1
ATOM 1292 N N . LEU A 1 175 ? 49.462 9.759 -47.834 1.00 45.99 175 LEU A N 1
ATOM 1293 C CA . LEU A 1 175 ? 48.814 9.090 -48.956 1.00 45.91 175 LEU A CA 1
ATOM 1294 C C . LEU A 1 175 ? 49.852 8.214 -49.637 1.00 51.74 175 LEU A C 1
ATOM 1295 O O . LEU A 1 175 ? 50.738 8.728 -50.329 1.00 48.59 175 LEU A O 1
ATOM 1300 N N . HIS A 1 176 ? 49.766 6.888 -49.391 1.00 53.83 176 HIS A N 1
ATOM 1301 C CA . HIS A 1 176 ? 50.698 5.922 -49.969 1.00 55.66 176 HIS A CA 1
ATOM 1302 C C . HIS A 1 176 ? 50.191 5.381 -51.308 1.00 57.07 176 HIS A C 1
ATOM 1303 O O . HIS A 1 176 ? 49.074 4.858 -51.406 1.00 54.25 176 HIS A O 1
ATOM 1310 N N . LEU A 1 177 ? 51.004 5.590 -52.353 1.00 54.82 177 LEU A N 1
ATOM 1311 C CA . LEU A 1 177 ? 50.731 5.168 -53.722 1.00 54.63 177 LEU A CA 1
ATOM 1312 C C . LEU A 1 177 ? 51.939 4.430 -54.297 1.00 58.73 177 LEU A C 1
ATOM 1313 O O . LEU A 1 177 ? 53.026 4.429 -53.708 1.00 58.40 177 LEU A O 1
ATOM 1318 N N . THR A 1 178 ? 51.755 3.853 -55.493 1.00 55.38 178 THR A N 1
ATOM 1319 C CA . THR A 1 178 ? 52.832 3.246 -56.257 1.00 54.98 178 THR A CA 1
ATOM 1320 C C . THR A 1 178 ? 53.439 4.422 -57.031 1.00 59.14 178 THR A C 1
ATOM 1321 O O . THR A 1 178 ? 52.782 5.458 -57.179 1.00 58.83 178 THR A O 1
ATOM 1325 N N . SER A 1 179 ? 54.691 4.282 -57.492 1.00 55.94 179 SER A N 1
ATOM 1326 C CA . SER A 1 179 ? 55.392 5.318 -58.253 1.00 55.65 179 SER A CA 1
ATOM 1327 C C . SER A 1 179 ? 54.669 5.600 -59.579 1.00 61.32 179 SER A C 1
ATOM 1328 O O . SER A 1 179 ? 54.673 6.739 -60.042 1.00 61.25 179 SER A O 1
ATOM 1331 N N . ASP A 1 180 ? 54.010 4.566 -60.151 1.00 59.28 180 ASP A N 1
ATOM 1332 C CA . ASP A 1 180 ? 53.226 4.635 -61.384 1.00 60.12 180 ASP A CA 1
ATOM 1333 C C . ASP A 1 180 ? 51.970 5.466 -61.159 1.00 62.97 180 ASP A C 1
ATOM 1334 O O . ASP A 1 180 ? 51.649 6.301 -62.004 1.00 63.75 180 ASP A O 1
ATOM 1339 N N . GLN A 1 181 ? 51.272 5.258 -60.017 1.00 57.59 181 GLN A N 1
ATOM 1340 C CA . GLN A 1 181 ? 50.067 6.000 -59.624 1.00 56.15 181 GLN A CA 1
ATOM 1341 C C . GLN A 1 181 ? 50.391 7.476 -59.413 1.00 59.99 181 GLN A C 1
ATOM 1342 O O . GLN A 1 181 ? 49.545 8.322 -59.707 1.00 60.51 181 GLN A O 1
ATOM 1348 N N . TRP A 1 182 ? 51.614 7.781 -58.902 1.00 54.70 182 TRP A N 1
ATOM 1349 C CA . TRP A 1 182 ? 52.117 9.138 -58.679 1.00 53.75 182 TRP A CA 1
ATOM 1350 C C . TRP A 1 182 ? 52.303 9.822 -60.026 1.00 60.72 182 TRP A C 1
ATOM 1351 O O . TRP A 1 182 ? 51.725 10.878 -60.253 1.00 60.74 182 TRP A O 1
ATOM 1362 N N . ARG A 1 183 ? 53.047 9.172 -60.932 1.00 59.25 183 ARG A N 1
ATOM 1363 C CA . ARG A 1 183 ? 53.361 9.640 -62.280 1.00 58.55 183 ARG A CA 1
ATOM 1364 C C . ARG A 1 183 ? 52.151 9.827 -63.203 1.00 62.92 183 ARG A C 1
ATOM 1365 O O . ARG A 1 183 ? 52.113 10.824 -63.931 1.00 63.14 183 ARG A O 1
ATOM 1373 N N . SER A 1 184 ? 51.165 8.902 -63.159 1.00 59.74 184 SER A N 1
ATOM 1374 C CA . SER A 1 184 ? 49.950 8.944 -63.991 1.00 59.67 184 SER A CA 1
ATOM 1375 C C . SER A 1 184 ? 49.026 10.169 -63.820 1.00 65.48 184 SER A C 1
ATOM 1376 O O . SER A 1 184 ? 48.438 10.627 -64.809 1.00 66.31 184 SER A O 1
ATOM 1379 N N . HIS A 1 185 ? 48.880 10.674 -62.580 1.00 61.53 185 HIS A N 1
ATOM 1380 C CA . HIS A 1 185 ? 48.013 11.813 -62.289 1.00 60.01 185 HIS A CA 1
ATOM 1381 C C . HIS A 1 185 ? 48.714 13.147 -62.468 1.00 63.49 185 HIS A C 1
ATOM 1382 O O . HIS A 1 185 ? 49.936 13.224 -62.359 1.00 63.36 185 HIS A O 1
ATOM 1389 N N . ASN A 1 186 ? 47.923 14.199 -62.753 1.00 59.66 186 ASN A N 1
ATOM 1390 C CA . ASN A 1 186 ? 48.375 15.578 -62.983 1.00 59.35 186 ASN A CA 1
ATOM 1391 C C . ASN A 1 186 ? 48.673 16.316 -61.670 1.00 58.22 186 ASN A C 1
ATOM 1392 O O . ASN A 1 186 ? 49.640 17.072 -61.588 1.00 56.68 186 ASN A O 1
ATOM 1397 N N . SER A 1 187 ? 47.817 16.111 -60.665 1.00 52.67 187 SER A N 1
ATOM 1398 C CA . SER A 1 187 ? 47.951 16.697 -59.340 1.00 51.52 187 SER A CA 1
ATOM 1399 C C . SER A 1 187 ? 47.406 15.772 -58.243 1.00 53.03 187 SER A C 1
ATOM 1400 O O . SER A 1 187 ? 46.771 14.755 -58.523 1.00 52.13 187 SER A O 1
ATOM 1403 N N . PHE A 1 188 ? 47.699 16.132 -56.996 1.00 48.06 188 PHE A N 1
ATOM 1404 C CA . PHE A 1 188 ? 47.237 15.490 -55.766 1.00 46.85 188 PHE A CA 1
ATOM 1405 C C . PHE A 1 188 ? 46.982 16.599 -54.769 1.00 47.53 188 PHE A C 1
ATOM 1406 O O . PHE A 1 188 ? 47.752 17.558 -54.720 1.00 46.80 188 PHE A O 1
ATOM 1414 N N . THR A 1 189 ? 45.899 16.498 -54.006 1.00 43.73 189 THR A N 1
ATOM 1415 C CA . THR A 1 189 ? 45.511 17.552 -53.086 1.00 43.40 189 THR A CA 1
ATOM 1416 C C . THR A 1 189 ? 45.233 17.028 -51.702 1.00 49.59 189 THR A C 1
ATOM 1417 O O . THR A 1 189 ? 44.532 16.034 -51.544 1.00 51.34 189 THR A O 1
ATOM 1421 N N . CYS A 1 190 ? 45.791 17.704 -50.688 1.00 45.27 190 CYS A N 1
ATOM 1422 C CA . CYS A 1 190 ? 45.525 17.434 -49.285 1.00 43.44 190 CYS A CA 1
ATOM 1423 C C . CYS A 1 190 ? 44.524 18.503 -48.884 1.00 46.13 190 CYS A C 1
ATOM 1424 O O . CYS A 1 190 ? 44.840 19.698 -48.912 1.00 43.99 190 CYS A O 1
ATOM 1427 N N . GLN A 1 191 ? 43.302 18.081 -48.544 1.00 45.12 191 GLN A N 1
ATOM 1428 C CA . GLN A 1 191 ? 42.230 18.986 -48.142 1.00 45.48 191 GLN A CA 1
ATOM 1429 C C . GLN A 1 191 ? 41.886 18.771 -46.672 1.00 49.84 191 GLN A C 1
ATOM 1430 O O . GLN A 1 191 ? 41.519 17.660 -46.272 1.00 50.66 191 GLN A O 1
ATOM 1436 N N . VAL A 1 192 ? 42.034 19.846 -45.867 1.00 43.66 192 VAL A N 1
ATOM 1437 C CA . VAL A 1 192 ? 41.785 19.818 -44.437 1.00 42.63 192 VAL A CA 1
ATOM 1438 C C . VAL A 1 192 ? 40.572 20.670 -44.076 1.00 47.91 192 VAL A C 1
ATOM 1439 O O . VAL A 1 192 ? 40.589 21.878 -44.312 1.00 47.49 192 VAL A O 1
ATOM 1443 N N . THR A 1 193 ? 39.541 20.037 -43.470 1.00 45.06 193 THR A N 1
ATOM 1444 C CA . THR A 1 193 ? 38.318 20.701 -43.014 1.00 45.41 193 THR A CA 1
ATOM 1445 C C . THR A 1 193 ? 38.423 20.949 -41.502 1.00 50.38 193 THR A C 1
ATOM 1446 O O . THR A 1 193 ? 38.605 20.009 -40.727 1.00 49.49 193 THR A O 1
ATOM 1450 N N . HIS A 1 194 ? 38.344 22.223 -41.100 1.00 47.40 194 HIS A N 1
ATOM 1451 C CA . HIS A 1 194 ? 38.474 22.666 -39.716 1.00 47.36 194 HIS A CA 1
ATOM 1452 C C . HIS A 1 194 ? 37.479 23.796 -39.440 1.00 54.45 194 HIS A C 1
ATOM 1453 O O . HIS A 1 194 ? 37.640 24.902 -39.966 1.00 54.71 194 HIS A O 1
ATOM 1460 N N . GLU A 1 195 ? 36.465 23.515 -38.587 1.00 52.79 195 GLU A N 1
ATOM 1461 C CA . GLU A 1 195 ? 35.400 24.454 -38.192 1.00 52.75 195 GLU A CA 1
ATOM 1462 C C . GLU A 1 195 ? 34.565 24.894 -39.409 1.00 60.31 195 GLU A C 1
ATOM 1463 O O . GLU A 1 195 ? 34.206 26.070 -39.525 1.00 60.87 195 GLU A O 1
ATOM 1469 N N . GLY A 1 196 ? 34.294 23.939 -40.304 1.00 58.36 196 GLY A N 1
ATOM 1470 C CA . GLY A 1 196 ? 33.533 24.160 -41.533 1.00 58.71 196 GLY A CA 1
ATOM 1471 C C . GLY A 1 196 ? 34.289 24.837 -42.669 1.00 63.18 196 GLY A C 1
ATOM 1472 O O . GLY A 1 196 ? 33.696 25.146 -43.706 1.00 62.34 196 GLY A O 1
ATOM 1473 N N . ASP A 1 197 ? 35.603 25.076 -42.491 1.00 60.21 197 ASP A N 1
ATOM 1474 C CA . ASP A 1 197 ? 36.440 25.723 -43.499 1.00 60.23 197 ASP A CA 1
ATOM 1475 C C . ASP A 1 197 ? 37.441 24.749 -44.105 1.00 62.74 197 ASP A C 1
ATOM 1476 O O . ASP A 1 197 ? 38.025 23.958 -43.366 1.00 61.80 197 ASP A O 1
ATOM 1481 N N . THR A 1 198 ? 37.656 24.814 -45.440 1.00 58.72 198 THR A N 1
ATOM 1482 C CA . THR A 1 198 ? 38.647 23.963 -46.096 1.00 57.90 198 THR A CA 1
ATOM 1483 C C . THR A 1 198 ? 39.929 24.722 -46.420 1.00 60.16 198 THR A C 1
ATOM 1484 O O . THR A 1 198 ? 39.905 25.928 -46.688 1.00 58.86 198 THR A O 1
ATOM 1488 N N . VAL A 1 199 ? 41.059 24.009 -46.303 1.00 55.18 199 VAL A N 1
ATOM 1489 C CA . VAL A 1 199 ? 42.415 24.456 -46.606 1.00 53.64 199 VAL A CA 1
ATOM 1490 C C . VAL A 1 199 ? 42.987 23.370 -47.526 1.00 55.45 199 VAL A C 1
ATOM 1491 O O . VAL A 1 199 ? 42.767 22.182 -47.284 1.00 53.65 199 VAL A O 1
ATOM 1495 N N . GLU A 1 200 ? 43.669 23.786 -48.610 1.00 52.65 200 GLU A N 1
ATOM 1496 C CA . GLU A 1 200 ? 44.248 22.891 -49.615 1.00 51.92 200 GLU A CA 1
ATOM 1497 C C . GLU A 1 200 ? 45.655 23.299 -49.988 1.00 53.50 200 GLU A C 1
ATOM 1498 O O . GLU A 1 200 ? 45.985 24.482 -50.003 1.00 53.93 200 GLU A O 1
ATOM 1504 N N . LYS A 1 201 ? 46.460 22.307 -50.349 1.00 48.71 201 LYS A N 1
ATOM 1505 C CA . LYS A 1 201 ? 47.796 22.430 -50.923 1.00 48.01 201 LYS A CA 1
ATOM 1506 C C . LYS A 1 201 ? 47.907 21.288 -51.904 1.00 52.73 201 LYS A C 1
ATOM 1507 O O . LYS A 1 201 ? 47.440 20.179 -51.620 1.00 54.21 201 LYS A O 1
ATOM 1513 N N . SER A 1 202 ? 48.449 21.568 -53.088 1.00 47.74 202 SER A N 1
ATOM 1514 C CA . SER A 1 202 ? 48.578 20.555 -54.110 1.00 46.70 202 SER A CA 1
ATOM 1515 C C . SER A 1 202 ? 50.029 20.239 -54.464 1.00 49.02 202 SER A C 1
ATOM 1516 O O . SER A 1 202 ? 50.945 21.006 -54.145 1.00 46.29 202 SER A O 1
ATOM 1519 N N . LEU A 1 203 ? 50.225 19.047 -55.044 1.00 47.32 203 LEU A N 1
ATOM 1520 C CA . LEU A 1 203 ? 51.500 18.510 -55.487 1.00 48.14 203 LEU A CA 1
ATOM 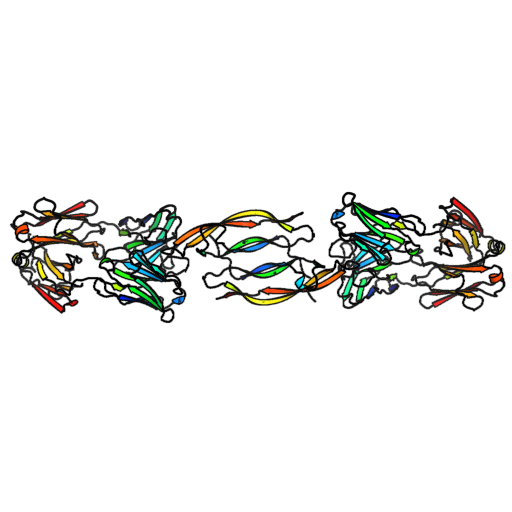1521 C C . LEU A 1 203 ? 51.340 18.068 -56.931 1.00 53.97 203 LEU A C 1
ATOM 1522 O O . LEU A 1 203 ? 50.326 17.456 -57.273 1.00 52.33 203 LEU A O 1
ATOM 1527 N N . SER A 1 204 ? 52.339 18.370 -57.771 1.00 54.46 204 SER A N 1
ATOM 1528 C CA . SER A 1 204 ? 52.305 18.009 -59.180 1.00 55.31 204 SER A CA 1
ATOM 1529 C C . SER A 1 204 ? 53.519 17.182 -59.589 1.00 58.31 204 SER A C 1
ATOM 1530 O O . SER A 1 204 ? 54.648 17.665 -59.491 1.00 57.57 204 SER A O 1
ATOM 1533 N N . PRO A 1 205 ? 53.276 15.920 -60.020 1.00 55.54 205 PRO A N 1
ATOM 1534 C CA . PRO A 1 205 ? 54.381 15.050 -60.465 1.00 55.84 205 PRO A CA 1
ATOM 1535 C C . PRO A 1 205 ? 55.274 15.654 -61.556 1.00 63.02 205 PRO A C 1
ATOM 1536 O O . PRO A 1 205 ? 56.496 15.484 -61.504 1.00 62.94 205 PRO A O 1
ATOM 1540 N N . ALA A 1 206 ? 54.673 16.413 -62.506 1.00 61.76 206 ALA A N 1
ATOM 1541 C CA . ALA A 1 206 ? 55.395 17.076 -63.603 1.00 62.33 206 ALA A CA 1
ATOM 1542 C C . ALA A 1 206 ? 56.291 18.264 -63.150 1.00 67.99 206 ALA A C 1
ATOM 1543 O O . ALA A 1 206 ? 56.918 18.921 -63.984 1.00 68.31 206 ALA A O 1
ATOM 1545 N N . GLU A 1 207 ? 56.379 18.481 -61.816 1.00 65.57 207 GLU A N 1
ATOM 1546 C CA . GLU A 1 207 ? 57.176 19.475 -61.086 1.00 96.35 207 GLU A CA 1
ATOM 1547 C C . GLU A 1 207 ? 56.626 20.888 -61.165 1.00 124.97 207 GLU A C 1
ATOM 1548 O O . GLU A 1 207 ? 55.712 21.217 -60.412 1.00 88.43 207 GLU A O 1
ATOM 1554 N N . GLU B 2 1 ? 52.317 11.329 2.365 1.00 75.14 1 GLU B N 1
ATOM 1555 C CA . GLU B 2 1 ? 51.800 11.768 1.068 1.00 74.36 1 GLU B CA 1
ATOM 1556 C C . GLU B 2 1 ? 51.138 10.608 0.318 1.00 73.44 1 GLU B C 1
ATOM 1557 O O . GLU B 2 1 ? 51.785 9.611 -0.032 1.00 73.31 1 GLU B O 1
ATOM 1563 N N . VAL B 2 2 ? 49.831 10.746 0.106 1.00 65.49 2 VAL B N 1
ATOM 1564 C CA . VAL B 2 2 ? 48.971 9.783 -0.581 1.00 63.13 2 VAL B CA 1
ATOM 1565 C C . VAL B 2 2 ? 49.438 9.597 -2.057 1.00 63.19 2 VAL B C 1
ATOM 1566 O O . VAL B 2 2 ? 49.741 10.574 -2.744 1.00 62.95 2 VAL B O 1
ATOM 1570 N N . GLN B 2 3 ? 49.581 8.332 -2.493 1.00 56.63 3 GLN B N 1
ATOM 1571 C CA . GLN B 2 3 ? 50.122 7.993 -3.808 1.00 54.73 3 GLN B CA 1
ATOM 1572 C C . GLN B 2 3 ? 49.744 6.583 -4.265 1.00 54.14 3 GLN B C 1
ATOM 1573 O O . GLN B 2 3 ? 49.488 5.695 -3.443 1.00 53.87 3 GLN B O 1
ATOM 1579 N N . LEU B 2 4 ? 49.717 6.397 -5.597 1.00 47.36 4 LEU B N 1
ATOM 1580 C CA . LEU B 2 4 ? 49.451 5.137 -6.303 1.00 46.06 4 LEU B CA 1
ATOM 1581 C C . LEU B 2 4 ? 50.441 5.051 -7.454 1.00 49.44 4 LEU B C 1
ATOM 1582 O O . LEU B 2 4 ? 50.617 6.030 -8.191 1.00 50.02 4 LEU B O 1
ATOM 1587 N N . VAL B 2 5 ? 51.139 3.909 -7.573 1.00 45.67 5 VAL B N 1
ATOM 1588 C CA . VAL B 2 5 ? 52.153 3.705 -8.607 1.00 45.07 5 VAL B CA 1
ATOM 1589 C C . VAL B 2 5 ? 51.948 2.381 -9.345 1.00 49.17 5 VAL B C 1
ATOM 1590 O O . VAL B 2 5 ? 52.177 1.317 -8.774 1.00 48.97 5 VAL B O 1
ATOM 1594 N N . GLU B 2 6 ? 51.548 2.453 -10.622 1.00 45.83 6 GLU B N 1
ATOM 1595 C CA . GLU B 2 6 ? 51.358 1.273 -11.476 1.00 45.11 6 GLU B CA 1
ATOM 1596 C C . GLU B 2 6 ? 52.664 0.827 -12.078 1.00 48.17 6 GLU B C 1
ATOM 1597 O O . GLU B 2 6 ? 53.526 1.653 -12.404 1.00 46.89 6 GLU B O 1
ATOM 1603 N N . SER B 2 7 ? 52.792 -0.494 -12.266 1.00 44.97 7 SER B N 1
ATOM 1604 C CA . SER B 2 7 ? 53.961 -1.115 -12.896 1.00 45.00 7 SER B CA 1
ATOM 1605 C C . SER B 2 7 ? 53.564 -2.431 -13.591 1.00 49.09 7 SER B C 1
ATOM 1606 O O . SER B 2 7 ? 52.465 -2.933 -13.381 1.00 48.36 7 SER B O 1
ATOM 1609 N N . GLY B 2 8 ? 54.433 -2.940 -14.448 1.00 47.11 8 GLY B N 1
ATOM 1610 C CA . GLY B 2 8 ? 54.175 -4.194 -15.133 1.00 47.79 8 GLY B CA 1
ATOM 1611 C C . GLY B 2 8 ? 53.800 -4.074 -16.584 1.00 53.29 8 GLY B C 1
ATOM 1612 O O . GLY B 2 8 ? 53.694 -5.089 -17.271 1.00 54.36 8 GLY B O 1
ATOM 1613 N N . GLY B 2 9 ? 53.595 -2.846 -17.038 1.00 49.53 9 GLY B N 1
ATOM 1614 C CA . GLY B 2 9 ? 53.276 -2.573 -18.428 1.00 49.40 9 GLY B CA 1
ATOM 1615 C C . GLY B 2 9 ? 54.468 -2.848 -19.323 1.00 53.33 9 GLY B C 1
ATOM 1616 O O . GLY B 2 9 ? 55.626 -2.684 -18.914 1.00 52.67 9 GLY B O 1
ATOM 1617 N N . GLY B 2 10 ? 54.170 -3.284 -20.535 1.00 48.63 10 GLY B N 1
ATOM 1618 C CA . GLY B 2 10 ? 55.174 -3.589 -21.536 1.00 47.30 10 GLY B CA 1
ATOM 1619 C C . GLY B 2 10 ? 54.540 -3.972 -22.843 1.00 50.24 10 GLY B C 1
ATOM 1620 O O . GLY B 2 10 ? 53.320 -3.895 -23.002 1.00 50.81 10 GLY B O 1
ATOM 1621 N N . LEU B 2 11 ? 55.379 -4.371 -23.780 1.00 46.51 11 LEU B N 1
ATOM 1622 C CA . LEU B 2 11 ? 55.004 -4.850 -25.091 1.00 46.32 11 LEU B CA 1
ATOM 1623 C C . LEU B 2 11 ? 54.732 -6.335 -24.931 1.00 52.82 11 LEU B C 1
ATOM 1624 O O . LEU B 2 11 ? 55.521 -7.039 -24.313 1.00 53.43 11 LEU B O 1
ATOM 1629 N N . VAL B 2 12 ? 53.602 -6.806 -25.466 1.00 51.62 12 VAL B N 1
ATOM 1630 C CA . VAL B 2 12 ? 53.190 -8.204 -25.373 1.00 52.28 12 VAL B CA 1
ATOM 1631 C C . VAL B 2 12 ? 52.488 -8.637 -26.675 1.00 56.07 12 VAL B C 1
ATOM 1632 O O . VAL B 2 12 ? 51.929 -7.802 -27.388 1.00 56.20 12 VAL B O 1
ATOM 1636 N N . GLN B 2 13 ? 52.563 -9.931 -27.003 1.00 52.34 13 GLN B N 1
ATOM 1637 C CA . GLN B 2 13 ? 51.974 -10.511 -28.208 1.00 51.54 13 GLN B CA 1
ATOM 1638 C C . GLN B 2 13 ? 50.507 -10.856 -28.011 1.00 52.98 13 GLN B C 1
ATOM 1639 O O . GLN B 2 13 ? 50.125 -11.213 -26.895 1.00 52.55 13 GLN B O 1
ATOM 1645 N N . PRO B 2 14 ? 49.655 -10.803 -29.062 1.00 49.59 14 PRO B N 1
ATOM 1646 C CA . PRO B 2 14 ? 48.261 -11.243 -28.880 1.00 49.48 14 PRO B CA 1
ATOM 1647 C C . PRO B 2 14 ? 48.157 -12.701 -28.403 1.00 54.40 14 PRO B C 1
ATOM 1648 O O . PRO B 2 14 ? 48.945 -13.549 -28.833 1.00 54.43 14 PRO B O 1
ATOM 1652 N N . GLY B 2 15 ? 47.241 -12.945 -27.455 1.00 50.53 15 GLY B N 1
ATOM 1653 C CA . GLY B 2 15 ? 47.044 -14.239 -26.816 1.00 49.64 15 GLY B CA 1
ATOM 1654 C C . GLY B 2 15 ? 47.948 -14.400 -25.613 1.00 55.01 15 GLY B C 1
ATOM 1655 O O . GLY B 2 15 ? 47.778 -15.340 -24.837 1.00 56.56 15 GLY B O 1
ATOM 1656 N N . GLY B 2 16 ? 48.901 -13.480 -25.451 1.00 51.07 16 GLY B N 1
ATOM 1657 C CA . GLY B 2 16 ? 49.832 -13.479 -24.330 1.00 50.70 16 GLY B CA 1
ATOM 1658 C C . GLY B 2 16 ? 49.225 -12.971 -23.033 1.00 51.95 16 GLY B C 1
ATOM 1659 O O . GLY B 2 16 ? 48.070 -12.532 -22.999 1.00 48.38 16 GLY B O 1
ATOM 1660 N N . SER B 2 17 ? 50.023 -13.004 -21.961 1.00 50.23 17 SER B N 1
ATOM 1661 C CA . SER B 2 17 ? 49.577 -12.555 -20.650 1.00 50.77 17 SER B CA 1
ATOM 1662 C C . SER B 2 17 ? 50.538 -11.554 -19.978 1.00 52.84 17 SER B C 1
ATOM 1663 O O . SER B 2 17 ? 51.735 -11.545 -20.250 1.00 49.75 17 SER B O 1
ATOM 1666 N N . LEU B 2 18 ? 49.983 -10.713 -19.100 1.00 51.04 18 LEU B N 1
ATOM 1667 C CA . LEU B 2 18 ? 50.718 -9.700 -18.347 1.00 51.80 18 LEU B CA 1
ATOM 1668 C C . LEU B 2 18 ? 50.021 -9.485 -17.014 1.00 53.78 18 LEU B C 1
ATOM 1669 O O . LEU B 2 18 ? 48.794 -9.448 -16.972 1.00 53.00 18 LEU B O 1
ATOM 1674 N N . ARG B 2 19 ? 50.794 -9.297 -15.942 1.00 49.52 19 ARG B N 1
ATOM 1675 C CA . ARG B 2 19 ? 50.233 -8.955 -14.647 1.00 49.54 19 ARG B CA 1
ATOM 1676 C C . ARG B 2 19 ? 50.685 -7.546 -14.289 1.00 52.31 19 ARG B C 1
ATOM 1677 O O . ARG B 2 19 ? 51.887 -7.269 -14.275 1.00 50.25 19 ARG B O 1
ATOM 1685 N N . LEU B 2 20 ? 49.704 -6.663 -14.008 1.00 49.53 20 LEU B N 1
ATOM 1686 C CA . LEU B 2 20 ? 49.938 -5.276 -13.601 1.00 48.18 20 LEU B CA 1
ATOM 1687 C C . LEU B 2 20 ? 49.845 -5.179 -12.102 1.00 51.95 20 LEU B C 1
ATOM 1688 O O . LEU B 2 20 ? 49.001 -5.829 -11.492 1.00 49.57 20 LEU B O 1
ATOM 1693 N N . SER B 2 21 ? 50.694 -4.337 -11.514 1.00 49.98 21 SER B N 1
ATOM 1694 C CA . SER B 2 21 ? 50.705 -4.086 -10.083 1.00 49.43 21 SER B CA 1
ATOM 1695 C C . SER B 2 21 ? 50.478 -2.608 -9.831 1.00 53.07 21 SER B C 1
ATOM 1696 O O . SER B 2 21 ? 50.765 -1.775 -10.683 1.00 52.24 21 SER B O 1
ATOM 1699 N N . CYS B 2 22 ? 49.946 -2.292 -8.665 1.00 50.34 22 CYS B N 1
ATOM 1700 C CA . CYS B 2 22 ? 49.705 -0.933 -8.254 1.00 50.57 22 CYS B CA 1
ATOM 1701 C C . CYS B 2 22 ? 50.072 -0.815 -6.778 1.00 54.54 22 CYS B C 1
ATOM 1702 O O . CYS B 2 22 ? 49.405 -1.401 -5.921 1.00 53.37 22 CYS B O 1
ATOM 1705 N N . ALA B 2 23 ? 51.145 -0.080 -6.490 1.00 51.20 23 ALA B N 1
ATOM 1706 C CA . ALA B 2 23 ? 51.616 0.105 -5.128 1.00 50.69 23 ALA B CA 1
ATOM 1707 C C . ALA B 2 23 ? 50.981 1.334 -4.493 1.00 54.54 23 ALA B C 1
ATOM 1708 O O . ALA B 2 23 ? 51.149 2.447 -4.995 1.00 52.49 23 ALA B O 1
ATOM 1710 N N . ALA B 2 24 ? 50.243 1.118 -3.388 1.00 52.84 24 ALA B N 1
ATOM 1711 C CA . ALA B 2 24 ? 49.602 2.173 -2.616 1.00 53.71 24 ALA B CA 1
ATOM 1712 C C . ALA B 2 24 ? 50.496 2.590 -1.438 1.00 61.26 24 ALA B C 1
ATOM 1713 O O . ALA B 2 24 ? 51.145 1.737 -0.814 1.00 61.33 24 ALA B O 1
ATOM 1715 N N . SER B 2 25 ? 50.524 3.906 -1.143 1.00 58.05 25 SER B N 1
ATOM 1716 C CA . SER B 2 25 ? 51.279 4.470 -0.024 1.00 58.06 25 SER B CA 1
ATOM 1717 C C . SER B 2 25 ? 50.629 5.754 0.523 1.00 61.98 25 SER B C 1
ATOM 1718 O O . SER B 2 25 ? 49.898 6.432 -0.205 1.00 62.58 25 SER B O 1
ATOM 1721 N N . GLY B 2 26 ? 50.889 6.047 1.800 1.00 57.16 26 GLY B N 1
ATOM 1722 C CA . GLY B 2 26 ? 50.395 7.237 2.484 1.00 55.82 26 GLY B CA 1
ATOM 1723 C C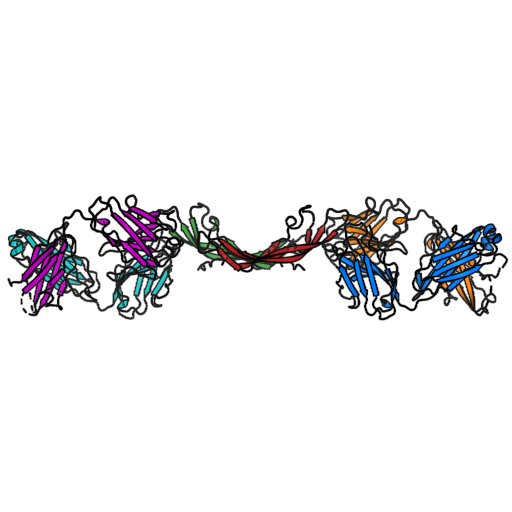 . GLY B 2 26 ? 49.005 7.127 3.071 1.00 57.51 26 GLY B C 1
ATOM 1724 O O . GLY B 2 26 ? 48.503 8.101 3.643 1.00 57.91 26 GLY B O 1
ATOM 1725 N N . PHE B 2 27 ? 48.368 5.949 2.937 1.00 51.06 27 PHE B N 1
ATOM 1726 C CA . PHE B 2 27 ? 47.003 5.725 3.417 1.00 50.11 27 PHE B CA 1
ATOM 1727 C C . PHE B 2 27 ? 46.750 4.240 3.678 1.00 55.25 27 PHE B C 1
ATOM 1728 O O . PHE B 2 27 ? 47.522 3.381 3.229 1.00 55.14 27 PHE B O 1
ATOM 1736 N N . THR B 2 28 ? 45.655 3.943 4.388 1.00 52.03 28 THR B N 1
ATOM 1737 C CA . THR B 2 28 ? 45.277 2.580 4.718 1.00 52.59 28 THR B CA 1
ATOM 1738 C C . THR B 2 28 ? 44.589 1.968 3.514 1.00 56.39 28 THR B C 1
ATOM 1739 O O . THR B 2 28 ? 43.380 2.118 3.342 1.00 56.09 28 THR B O 1
ATOM 1743 N N . PHE B 2 29 ? 45.386 1.288 2.675 1.00 52.65 29 PHE B N 1
ATOM 1744 C CA . PHE B 2 29 ? 44.951 0.634 1.441 1.00 52.18 29 PHE B CA 1
ATOM 1745 C C . PHE B 2 29 ? 43.785 -0.331 1.637 1.00 54.96 29 PHE B C 1
ATOM 1746 O O . PHE B 2 29 ? 42.920 -0.399 0.773 1.00 53.48 29 PHE B O 1
ATOM 1754 N N . SER B 2 30 ? 43.758 -1.061 2.765 1.00 53.46 30 SER B N 1
ATOM 1755 C CA . SER B 2 30 ? 42.708 -2.037 3.097 1.00 53.68 30 SER B CA 1
ATOM 1756 C C . SER B 2 30 ? 41.300 -1.455 3.294 1.00 57.48 30 SER B C 1
ATOM 1757 O O . SER B 2 30 ? 40.322 -2.184 3.138 1.00 56.19 30 SER B O 1
ATOM 1760 N N . SER B 2 31 ? 41.186 -0.168 3.654 1.00 54.97 31 SER B N 1
ATOM 1761 C CA . SER B 2 31 ? 39.873 0.445 3.870 1.00 55.22 31 SER B CA 1
ATOM 1762 C C . SER B 2 31 ? 39.180 0.963 2.593 1.00 57.91 31 SER B C 1
ATOM 1763 O O . SER B 2 31 ? 38.016 1.390 2.649 1.00 57.56 31 SER B O 1
ATOM 1766 N N . TYR B 2 32 ? 39.870 0.898 1.440 1.00 53.32 32 TYR B N 1
ATOM 1767 C CA . TYR B 2 32 ? 39.308 1.428 0.200 1.00 51.93 32 TYR B CA 1
ATOM 1768 C C . TYR B 2 32 ? 39.089 0.459 -0.942 1.00 52.73 32 TYR B C 1
ATOM 1769 O O . TYR B 2 32 ? 39.939 -0.394 -1.226 1.00 53.03 32 TYR B O 1
ATOM 1778 N N . ALA B 2 33 ? 37.960 0.645 -1.640 1.00 45.96 33 ALA B N 1
ATOM 1779 C CA . ALA B 2 33 ? 37.644 -0.089 -2.852 1.00 44.84 33 ALA B CA 1
ATOM 1780 C C . ALA B 2 33 ? 38.518 0.520 -3.957 1.00 47.66 33 ALA B C 1
ATOM 1781 O O . ALA B 2 33 ? 38.897 1.700 -3.879 1.00 45.27 33 ALA B O 1
ATOM 1783 N N . MET B 2 34 ? 38.904 -0.308 -4.940 1.00 44.33 34 MET B N 1
ATOM 1784 C CA . MET B 2 34 ? 39.788 0.104 -6.024 1.00 43.64 34 MET B CA 1
ATOM 1785 C C . MET B 2 34 ? 39.238 -0.280 -7.391 1.00 47.34 34 MET B C 1
ATOM 1786 O O . MET B 2 34 ? 38.497 -1.260 -7.515 1.00 46.67 34 MET B O 1
ATOM 1791 N N . SER B 2 35 ? 39.604 0.517 -8.416 1.00 42.77 35 SER B N 1
ATOM 1792 C CA . SER B 2 35 ? 39.278 0.270 -9.817 1.00 41.38 35 SER B CA 1
ATOM 1793 C C . SER B 2 35 ? 40.472 0.414 -10.706 1.00 43.04 35 SER B C 1
ATOM 1794 O O . SER B 2 35 ? 41.398 1.171 -10.397 1.00 39.84 35 SER B O 1
ATOM 1797 N N . TRP B 2 36 ? 40.437 -0.335 -11.832 1.00 40.69 36 TRP B N 1
ATOM 1798 C CA . TRP B 2 36 ? 41.368 -0.208 -12.931 1.00 40.19 36 TRP B CA 1
ATOM 1799 C C . TRP B 2 36 ? 40.579 0.499 -14.033 1.00 41.97 36 TRP B C 1
ATOM 1800 O O . TRP B 2 36 ? 39.408 0.189 -14.262 1.00 39.91 36 TRP B O 1
ATOM 1811 N N . VAL B 2 37 ? 41.190 1.522 -14.630 1.00 39.73 37 VAL B N 1
ATOM 1812 C CA . VAL B 2 37 ? 40.613 2.333 -15.701 1.00 39.45 37 VAL B CA 1
ATOM 1813 C C . VAL B 2 37 ? 41.674 2.388 -16.795 1.00 42.79 37 VAL B C 1
ATOM 1814 O O . VAL B 2 37 ? 42.850 2.609 -16.499 1.00 41.39 37 VAL B O 1
ATOM 1818 N N . ARG B 2 38 ? 41.284 2.123 -18.044 1.00 40.53 38 ARG B N 1
ATOM 1819 C CA . ARG B 2 38 ? 42.256 2.165 -19.132 1.00 40.15 38 ARG B CA 1
ATOM 1820 C C . ARG B 2 38 ? 41.954 3.265 -20.141 1.00 43.41 38 ARG B C 1
ATOM 1821 O O . ARG B 2 38 ? 40.842 3.784 -20.171 1.00 43.63 38 ARG B O 1
ATOM 1829 N N . GLN B 2 39 ? 42.958 3.650 -20.926 1.00 39.48 39 GLN B N 1
ATOM 1830 C CA . GLN B 2 39 ? 42.808 4.696 -21.925 1.00 39.15 39 GLN B CA 1
ATOM 1831 C C . GLN B 2 39 ? 43.675 4.392 -23.141 1.00 45.05 39 GLN B C 1
ATOM 1832 O O . GLN B 2 39 ? 44.905 4.457 -23.061 1.00 43.54 39 GLN B O 1
ATOM 1838 N N . ALA B 2 40 ? 43.031 4.025 -24.258 1.00 43.34 40 ALA B N 1
ATOM 1839 C CA . ALA B 2 40 ? 43.722 3.760 -25.512 1.00 44.26 40 ALA B CA 1
ATOM 1840 C C . ALA B 2 40 ? 44.340 5.080 -26.019 1.00 49.21 40 ALA B C 1
ATOM 1841 O O . ALA B 2 40 ? 43.756 6.146 -25.782 1.00 48.85 40 ALA B O 1
ATOM 1843 N N . PRO B 2 41 ? 45.522 5.034 -26.691 1.00 45.97 41 PRO B N 1
ATOM 1844 C CA . PRO B 2 41 ? 46.143 6.280 -27.189 1.00 45.93 41 PRO B CA 1
ATOM 1845 C C . PRO B 2 41 ? 45.265 7.126 -28.113 1.00 47.37 41 PRO B C 1
ATOM 1846 O O . PRO B 2 41 ? 44.886 6.704 -29.207 1.00 46.32 41 PRO B O 1
ATOM 1850 N N . GLY B 2 42 ? 45.005 8.333 -27.665 1.00 43.62 42 GLY B N 1
ATOM 1851 C CA . GLY B 2 42 ? 44.186 9.318 -28.367 1.00 42.87 42 GLY B CA 1
ATOM 1852 C C . GLY B 2 42 ? 42.699 9.186 -28.086 1.00 46.45 42 GLY B C 1
ATOM 1853 O O . GLY B 2 42 ? 41.891 9.999 -28.555 1.00 44.47 42 GLY B O 1
ATOM 1854 N N . LYS B 2 43 ? 42.340 8.173 -27.275 1.00 43.22 43 LYS B N 1
ATOM 1855 C CA . LYS B 2 43 ? 40.972 7.819 -26.921 1.00 42.71 43 LYS B CA 1
ATOM 1856 C C . LYS B 2 43 ? 40.546 8.172 -25.491 1.00 43.57 43 LYS B C 1
ATOM 1857 O O . LYS B 2 43 ? 41.250 8.870 -24.775 1.00 43.30 43 LYS B O 1
ATOM 1863 N N . GLY B 2 44 ? 39.363 7.735 -25.109 1.00 39.61 44 GLY B N 1
ATOM 1864 C CA . GLY B 2 44 ? 38.787 8.039 -23.809 1.00 38.91 44 GLY B CA 1
ATOM 1865 C C . GLY B 2 44 ? 38.980 7.005 -22.729 1.00 40.59 44 GLY B C 1
ATOM 1866 O O . GLY B 2 44 ? 39.525 5.925 -22.972 1.00 39.28 44 GLY B O 1
ATOM 1867 N N . LEU B 2 45 ? 38.483 7.343 -21.526 1.00 36.89 45 LEU B N 1
ATOM 1868 C CA . LEU B 2 45 ? 38.534 6.513 -20.325 1.00 35.67 45 LEU B CA 1
ATOM 1869 C C . LEU B 2 45 ? 37.560 5.328 -20.374 1.00 40.64 45 LEU B C 1
ATOM 1870 O O . LEU B 2 45 ? 36.379 5.495 -20.711 1.00 39.31 45 LEU B O 1
ATOM 1875 N N . GLU B 2 46 ? 38.056 4.133 -20.023 1.00 37.06 46 GLU B N 1
ATOM 1876 C CA . GLU B 2 46 ? 37.234 2.926 -20.010 1.00 36.57 46 GLU B CA 1
ATOM 1877 C C . GLU B 2 46 ? 37.436 2.202 -18.705 1.00 43.27 46 GLU B C 1
ATOM 1878 O O . GLU B 2 46 ? 38.556 1.756 -18.414 1.00 43.52 46 GLU B O 1
ATOM 1884 N N . TRP B 2 47 ? 36.362 2.097 -17.897 1.00 40.94 47 TRP B N 1
ATOM 1885 C CA . TRP B 2 47 ? 36.422 1.371 -16.627 1.00 41.43 47 TRP B CA 1
ATOM 1886 C C . TRP B 2 47 ? 36.652 -0.099 -16.958 1.00 44.41 47 TRP B C 1
ATOM 1887 O O . TRP B 2 47 ? 36.058 -0.616 -17.915 1.00 44.25 47 TRP B O 1
ATOM 1898 N N . VAL B 2 48 ? 37.575 -0.741 -16.229 1.00 40.77 48 VAL B N 1
ATOM 1899 C CA . VAL B 2 48 ? 37.990 -2.119 -16.505 1.00 41.35 48 VAL B CA 1
ATOM 1900 C C . VAL B 2 48 ? 37.450 -3.096 -15.453 1.00 47.10 48 VAL B C 1
ATOM 1901 O O . VAL B 2 48 ? 36.761 -4.069 -15.777 1.00 46.48 48 VAL B O 1
ATOM 1905 N N . SER B 2 49 ? 37.821 -2.858 -14.201 1.00 44.33 49 SER B N 1
ATOM 1906 C CA . SER B 2 49 ? 37.504 -3.750 -13.109 1.00 44.52 49 SER B CA 1
ATOM 1907 C C . SER B 2 49 ? 37.423 -2.992 -11.799 1.00 49.64 49 SER B C 1
ATOM 1908 O O . SER B 2 49 ? 38.025 -1.933 -11.670 1.00 48.22 49 SER B O 1
ATOM 1911 N N . TYR B 2 50 ? 36.656 -3.545 -10.844 1.00 47.98 50 TYR B N 1
ATOM 1912 C CA . TYR B 2 50 ? 36.416 -3.029 -9.500 1.00 47.71 50 TYR B CA 1
ATOM 1913 C C . TYR B 2 50 ? 36.666 -4.135 -8.482 1.00 52.45 50 TYR B C 1
ATOM 1914 O O . TYR B 2 50 ? 36.236 -5.272 -8.675 1.00 52.13 50 TYR B O 1
ATOM 1923 N N . ILE B 2 51 ? 37.312 -3.784 -7.375 1.00 49.77 51 ILE B N 1
ATOM 1924 C CA . ILE B 2 51 ? 37.551 -4.693 -6.262 1.00 49.19 51 ILE B CA 1
ATOM 1925 C C . ILE B 2 51 ? 37.161 -4.016 -4.949 1.00 54.08 51 ILE B C 1
ATOM 1926 O O . ILE B 2 51 ? 37.531 -2.859 -4.728 1.00 51.95 51 ILE B O 1
ATOM 1931 N N . SER B 2 52 ? 36.421 -4.757 -4.080 1.00 51.72 52 SER B N 1
ATOM 1932 C CA . SER B 2 52 ? 35.998 -4.346 -2.729 1.00 51.92 52 SER B CA 1
ATOM 1933 C C . SER B 2 52 ? 37.227 -4.118 -1.863 1.00 55.34 52 SER B C 1
ATOM 1934 O O . SER B 2 52 ? 38.311 -4.612 -2.183 1.00 53.78 52 SER B O 1
ATOM 1937 N N . ASP B 2 53 ? 37.054 -3.424 -0.737 1.00 53.72 53 ASP B N 1
ATOM 1938 C CA . ASP B 2 53 ? 38.143 -3.143 0.202 1.00 54.32 53 ASP B CA 1
ATOM 1939 C C . ASP B 2 53 ? 38.849 -4.410 0.748 1.00 61.60 53 ASP B C 1
ATOM 1940 O O . ASP B 2 53 ? 40.035 -4.360 1.070 1.00 61.09 53 ASP B O 1
ATOM 1945 N N . ASP B 2 54 ? 38.117 -5.540 0.806 1.00 60.86 54 ASP B N 1
ATOM 1946 C CA . ASP B 2 54 ? 38.575 -6.834 1.317 1.00 62.06 54 ASP B CA 1
ATOM 1947 C C . ASP B 2 54 ? 38.821 -7.891 0.227 1.00 68.40 54 ASP B C 1
ATOM 1948 O O . ASP B 2 54 ? 39.341 -8.972 0.526 1.00 69.75 54 ASP B O 1
ATOM 1953 N N . GLY B 2 55 ? 38.408 -7.586 -1.000 1.00 63.80 55 GLY B N 1
ATOM 1954 C CA . GLY B 2 55 ? 38.567 -8.479 -2.140 1.00 63.82 55 GLY B CA 1
ATOM 1955 C C . GLY B 2 55 ? 37.412 -9.429 -2.378 1.00 69.06 55 GLY B C 1
ATOM 1956 O O . GLY B 2 55 ? 37.475 -10.248 -3.299 1.00 69.65 55 GLY B O 1
ATOM 1957 N N . SER B 2 56 ? 36.352 -9.327 -1.557 1.00 66.17 56 SER B N 1
ATOM 1958 C CA . SER B 2 56 ? 35.154 -10.166 -1.622 1.00 66.56 56 SER B CA 1
ATOM 1959 C C . SER B 2 56 ? 34.393 -10.007 -2.941 1.00 72.03 56 SER B C 1
ATOM 1960 O O . SER B 2 56 ? 33.963 -11.010 -3.521 1.00 72.94 56 SER B O 1
ATOM 1963 N N . LEU B 2 57 ? 34.215 -8.750 -3.402 1.00 67.33 57 LEU B N 1
ATOM 1964 C CA . LEU B 2 57 ? 33.487 -8.458 -4.636 1.00 66.02 57 LEU B CA 1
ATOM 1965 C C . LEU B 2 57 ? 34.393 -7.900 -5.708 1.00 64.40 57 LEU B C 1
ATOM 1966 O O . LEU B 2 57 ? 35.180 -6.980 -5.468 1.00 62.24 57 LEU B O 1
ATOM 1971 N N . LYS B 2 58 ? 34.300 -8.525 -6.893 1.00 58.44 58 LYS B N 1
ATOM 1972 C CA . LYS B 2 58 ? 35.094 -8.267 -8.084 1.00 55.88 58 LYS B CA 1
ATOM 1973 C C . LYS B 2 58 ? 34.155 -8.081 -9.284 1.00 57.57 58 LYS B C 1
ATOM 1974 O O . LYS B 2 58 ? 33.319 -8.939 -9.554 1.00 57.75 58 LYS B O 1
ATOM 1980 N N . TYR B 2 59 ? 34.289 -6.955 -9.992 1.00 51.90 59 TYR B N 1
ATOM 1981 C CA . TYR B 2 59 ? 33.472 -6.646 -11.166 1.00 50.03 59 TYR B CA 1
ATOM 1982 C C . TYR B 2 59 ? 34.344 -6.375 -12.356 1.00 50.73 59 TYR B C 1
ATOM 1983 O O . TYR B 2 59 ? 35.470 -5.898 -12.214 1.00 47.70 59 TYR B O 1
ATOM 1992 N N . TYR B 2 60 ? 33.842 -6.724 -13.542 1.00 47.48 60 TYR B N 1
ATOM 1993 C CA . TYR B 2 60 ? 34.580 -6.595 -14.781 1.00 46.10 60 TYR B CA 1
ATOM 1994 C C . TYR B 2 60 ? 33.712 -6.000 -15.850 1.00 50.10 60 TYR B C 1
ATOM 1995 O O . TYR B 2 60 ? 32.501 -6.197 -15.846 1.00 49.62 60 TYR B O 1
ATOM 2004 N N . ALA B 2 61 ? 34.342 -5.284 -16.789 1.00 47.84 61 ALA B N 1
ATOM 2005 C CA . ALA B 2 61 ? 33.680 -4.740 -17.957 1.00 48.04 61 ALA B CA 1
ATOM 2006 C C . ALA B 2 61 ? 33.508 -5.934 -18.898 1.00 54.42 61 ALA B C 1
ATOM 2007 O O . ALA B 2 61 ? 34.323 -6.864 -18.865 1.00 54.35 61 ALA B O 1
ATOM 2009 N N . ASP B 2 62 ? 32.455 -5.916 -19.725 1.00 51.74 62 ASP B N 1
ATOM 2010 C CA . ASP B 2 62 ? 32.151 -6.993 -20.666 1.00 52.53 62 ASP B CA 1
ATOM 2011 C C . ASP B 2 62 ? 33.269 -7.264 -21.690 1.00 57.62 62 ASP B C 1
ATOM 2012 O O . ASP B 2 62 ? 33.419 -8.405 -22.145 1.00 58.65 62 ASP B O 1
ATOM 2017 N N . SER B 2 63 ? 34.078 -6.230 -22.014 1.00 52.76 63 SER B N 1
ATOM 2018 C CA . SER B 2 63 ? 35.203 -6.319 -22.956 1.00 51.60 63 SER B CA 1
ATOM 2019 C C . SER B 2 63 ? 36.401 -7.089 -22.392 1.00 55.31 63 SER B C 1
ATOM 2020 O O . SER B 2 63 ? 37.265 -7.503 -23.159 1.00 55.42 63 SER B O 1
ATOM 2023 N N . VAL B 2 64 ? 36.444 -7.299 -21.060 1.00 51.75 64 VAL B N 1
ATOM 2024 C CA . VAL B 2 64 ? 37.548 -7.990 -20.372 1.00 51.53 64 VAL B CA 1
ATOM 2025 C C . VAL B 2 64 ? 37.085 -9.242 -19.604 1.00 57.31 64 VAL B C 1
ATOM 2026 O O . VAL B 2 64 ? 37.926 -9.975 -19.079 1.00 56.15 64 VAL B O 1
ATOM 2030 N N . LYS B 2 65 ? 35.753 -9.471 -19.518 1.00 57.91 65 LYS B N 1
ATOM 2031 C CA . LYS B 2 65 ? 35.160 -10.605 -18.793 1.00 59.28 65 LYS B CA 1
ATOM 2032 C C . LYS B 2 65 ? 35.649 -11.960 -19.310 1.00 63.86 65 LYS B C 1
ATOM 2033 O O . LYS B 2 65 ? 35.588 -12.218 -20.511 1.00 63.84 65 LYS B O 1
ATOM 2039 N N . GLY B 2 66 ? 36.188 -12.767 -18.393 1.00 59.84 66 GLY B N 1
ATOM 2040 C CA . GLY B 2 66 ? 36.739 -14.086 -18.678 1.00 59.00 66 GLY B CA 1
ATOM 2041 C C . GLY B 2 66 ? 38.224 -14.098 -18.987 1.00 62.84 66 GLY B C 1
ATOM 2042 O O . GLY B 2 66 ? 38.847 -15.165 -18.967 1.00 63.75 66 GLY B O 1
ATOM 2043 N N . ARG B 2 67 ? 38.813 -12.914 -19.280 1.00 57.75 67 ARG B N 1
ATOM 2044 C CA . ARG B 2 67 ? 40.243 -12.784 -19.613 1.00 56.16 67 ARG B CA 1
ATOM 2045 C C . ARG B 2 67 ? 41.077 -12.067 -18.547 1.00 57.30 67 ARG B C 1
ATOM 2046 O O . ARG B 2 67 ? 42.221 -12.446 -18.310 1.00 56.48 67 ARG B O 1
ATOM 2054 N N . PHE B 2 68 ? 40.514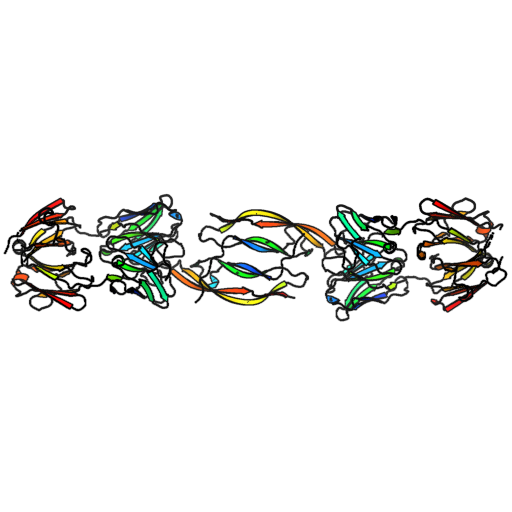 -11.037 -17.910 1.00 53.38 68 PHE B N 1
ATOM 2055 C CA . PHE B 2 68 ? 41.205 -10.286 -16.857 1.00 52.29 68 PHE B CA 1
ATOM 2056 C C . PHE B 2 68 ? 40.716 -10.717 -15.486 1.00 53.63 68 PHE B C 1
ATOM 2057 O O . PHE B 2 68 ? 39.555 -11.086 -15.340 1.00 53.00 68 PHE B O 1
ATOM 2065 N N . THR B 2 69 ? 41.600 -10.643 -14.490 1.00 49.29 69 THR B N 1
ATOM 2066 C CA . THR B 2 69 ? 41.321 -10.990 -13.103 1.00 49.84 69 THR B CA 1
ATOM 2067 C C . THR B 2 69 ? 41.887 -9.893 -12.178 1.00 54.12 69 THR B C 1
ATOM 2068 O O . THR B 2 69 ? 43.072 -9.580 -12.252 1.00 53.97 69 THR B O 1
ATOM 2072 N N . ILE B 2 70 ? 41.040 -9.321 -11.316 1.00 51.62 70 ILE B N 1
ATOM 2073 C CA . ILE B 2 70 ? 41.470 -8.324 -10.332 1.00 51.85 70 ILE B CA 1
ATOM 2074 C C . ILE B 2 70 ? 41.739 -9.059 -9.000 1.00 57.57 70 ILE B C 1
ATOM 2075 O O . ILE B 2 70 ? 41.081 -10.058 -8.698 1.00 58.24 70 ILE B O 1
ATOM 2080 N N . SER B 2 71 ? 42.717 -8.578 -8.235 1.00 52.94 71 SER B N 1
ATOM 2081 C CA . SER B 2 71 ? 43.058 -9.116 -6.925 1.00 52.35 71 SER B CA 1
ATOM 2082 C C . SER B 2 71 ? 43.843 -8.071 -6.151 1.00 54.54 71 SER B C 1
ATOM 2083 O O . SER B 2 71 ? 44.317 -7.104 -6.737 1.00 53.76 71 SER B O 1
ATOM 2086 N N . ARG B 2 72 ? 43.968 -8.250 -4.839 1.00 51.49 72 ARG B N 1
ATOM 2087 C CA . ARG B 2 72 ? 44.708 -7.319 -3.998 1.00 52.12 72 ARG B CA 1
ATOM 2088 C C . ARG B 2 72 ? 45.413 -8.031 -2.856 1.00 60.40 72 ARG B C 1
ATOM 2089 O O . ARG B 2 72 ? 44.969 -9.094 -2.416 1.00 60.10 72 ARG B O 1
ATOM 2097 N N . ASP B 2 73 ? 46.522 -7.444 -2.391 1.00 59.95 73 ASP B N 1
ATOM 2098 C CA . ASP B 2 73 ? 47.298 -7.932 -1.262 1.00 60.82 73 ASP B CA 1
ATOM 2099 C C . ASP B 2 73 ? 47.378 -6.777 -0.272 1.00 63.19 73 ASP B C 1
ATOM 2100 O O . ASP B 2 73 ? 48.226 -5.890 -0.398 1.00 60.88 73 ASP B O 1
ATOM 2105 N N . ASN B 2 74 ? 46.436 -6.767 0.678 1.00 61.39 74 ASN B N 1
ATOM 2106 C CA . ASN B 2 74 ? 46.314 -5.726 1.696 1.00 61.59 74 ASN B CA 1
ATOM 2107 C C . ASN B 2 74 ? 47.526 -5.636 2.619 1.00 67.45 74 ASN B C 1
ATOM 2108 O O . ASN B 2 74 ? 47.862 -4.528 3.047 1.00 67.91 74 ASN B O 1
ATOM 2113 N N . SER B 2 75 ? 48.224 -6.781 2.860 1.00 64.22 75 SER B N 1
ATOM 2114 C CA . SER B 2 75 ? 49.461 -6.837 3.662 1.00 63.47 75 SER B CA 1
ATOM 2115 C C . SER B 2 75 ? 50.636 -6.171 2.938 1.00 65.36 75 SER B C 1
ATOM 2116 O O . SER B 2 75 ? 51.522 -5.627 3.590 1.00 65.91 75 SER B O 1
ATOM 2119 N N . LYS B 2 76 ? 50.607 -6.172 1.593 1.00 60.50 76 LYS B N 1
ATOM 2120 C CA . LYS B 2 76 ? 51.625 -5.578 0.721 1.00 59.74 76 LYS B CA 1
ATOM 2121 C C . LYS B 2 76 ? 51.247 -4.193 0.166 1.00 63.54 76 LYS B C 1
ATOM 2122 O O . LYS B 2 76 ? 52.096 -3.542 -0.463 1.00 64.26 76 LYS B O 1
ATOM 2128 N N . ASN B 2 77 ? 49.986 -3.745 0.400 1.00 58.36 77 ASN B N 1
ATOM 2129 C CA . ASN B 2 77 ? 49.419 -2.470 -0.077 1.00 57.27 77 ASN B CA 1
ATOM 2130 C C . ASN B 2 77 ? 49.485 -2.414 -1.606 1.00 58.30 77 ASN B C 1
ATOM 2131 O O . ASN B 2 77 ? 49.897 -1.408 -2.194 1.00 57.30 77 ASN B O 1
ATOM 2136 N N . THR B 2 78 ? 49.122 -3.543 -2.241 1.00 52.94 78 THR B N 1
ATOM 2137 C CA . THR B 2 78 ? 49.212 -3.708 -3.684 1.00 51.64 78 THR B CA 1
ATOM 2138 C C . THR B 2 78 ? 47.941 -4.260 -4.311 1.00 53.54 78 THR B C 1
ATOM 2139 O O . THR B 2 78 ? 47.346 -5.212 -3.798 1.00 52.53 78 THR B O 1
ATOM 2143 N N . LEU B 2 79 ? 47.530 -3.616 -5.424 1.00 48.08 79 LEU B N 1
ATOM 2144 C CA . LEU B 2 79 ? 46.404 -4.009 -6.259 1.00 46.15 79 LEU B CA 1
ATOM 2145 C C . LEU B 2 79 ? 46.998 -4.742 -7.466 1.00 48.85 79 LEU B C 1
ATOM 2146 O O . LEU B 2 79 ? 48.102 -4.411 -7.890 1.00 47.10 79 LEU B O 1
ATOM 2151 N N . TYR B 2 80 ? 46.299 -5.753 -7.994 1.00 45.97 80 TYR B N 1
ATOM 2152 C CA . TYR B 2 80 ? 46.787 -6.491 -9.158 1.00 46.12 80 TYR B CA 1
ATOM 2153 C C . TYR B 2 80 ? 45.725 -6.617 -10.227 1.00 50.40 80 TYR B C 1
ATOM 2154 O O . TYR B 2 80 ? 44.533 -6.602 -9.940 1.00 51.17 80 TYR B O 1
ATOM 2163 N N . LEU B 2 81 ? 46.173 -6.756 -11.466 1.00 47.97 81 LEU B N 1
ATOM 2164 C CA . LEU B 2 81 ? 45.329 -7.017 -12.624 1.00 47.71 81 LEU B CA 1
ATOM 2165 C C . LEU B 2 81 ? 46.062 -8.034 -13.466 1.00 52.37 81 LEU B C 1
ATOM 2166 O O . LEU B 2 81 ? 47.129 -7.738 -14.004 1.00 51.67 81 LEU B O 1
ATOM 2171 N N . GLN B 2 82 ? 45.513 -9.256 -13.519 1.00 50.08 82 GLN B N 1
ATOM 2172 C CA . GLN B 2 82 ? 46.055 -10.352 -14.310 1.00 49.79 82 GLN B CA 1
ATOM 2173 C C . GLN B 2 82 ? 45.337 -10.321 -15.638 1.00 51.15 82 GLN B C 1
ATOM 2174 O O . GLN B 2 82 ? 44.140 -10.541 -15.683 1.00 48.80 82 GLN B O 1
ATOM 2180 N N . MET B 2 83 ? 46.058 -10.020 -16.708 1.00 50.15 83 MET B N 1
ATOM 2181 C CA . MET B 2 83 ? 45.462 -9.933 -18.037 1.00 51.16 83 MET B CA 1
ATOM 2182 C C . MET B 2 83 ? 45.937 -11.099 -18.881 1.00 57.03 83 MET B C 1
ATOM 2183 O O . MET B 2 83 ? 47.133 -11.236 -19.116 1.00 57.16 83 MET B O 1
ATOM 2188 N N . ASN B 2 84 ? 45.000 -11.957 -19.299 1.00 55.39 84 ASN B N 1
ATOM 2189 C CA . ASN B 2 84 ? 45.266 -13.153 -20.107 1.00 56.17 84 ASN B CA 1
ATOM 2190 C C . ASN B 2 84 ? 44.531 -12.994 -21.430 1.00 60.85 84 ASN B C 1
ATOM 2191 O O . ASN B 2 84 ? 43.638 -12.153 -21.516 1.00 61.28 84 ASN B O 1
ATOM 2196 N N . SER B 2 85 ? 44.903 -13.789 -22.463 1.00 57.54 85 SER B N 1
ATOM 2197 C CA . SER B 2 85 ? 44.288 -13.765 -23.799 1.00 57.03 85 SER B CA 1
ATOM 2198 C C . SER B 2 85 ? 44.218 -12.346 -24.382 1.00 58.30 85 SER B C 1
ATOM 2199 O O . SER B 2 85 ? 43.182 -11.919 -24.906 1.00 56.98 85 SER B O 1
ATOM 2202 N N . LEU B 2 86 ? 45.347 -11.620 -24.276 1.00 54.20 86 LEU B N 1
ATOM 2203 C CA . LEU B 2 86 ? 45.481 -10.240 -24.734 1.00 53.08 86 LEU B CA 1
ATOM 2204 C C . LEU B 2 86 ? 45.273 -10.064 -26.227 1.00 55.67 86 LEU B C 1
ATOM 2205 O O . LEU B 2 86 ? 45.660 -10.916 -27.010 1.00 55.08 86 LEU B O 1
ATOM 2210 N N . ARG B 2 87 ? 44.588 -8.984 -26.601 1.00 52.65 87 ARG B N 1
ATOM 2211 C CA . ARG B 2 87 ? 44.230 -8.612 -27.969 1.00 52.09 87 ARG B CA 1
ATOM 2212 C C . ARG B 2 87 ? 44.740 -7.190 -28.251 1.00 55.76 87 ARG B C 1
ATOM 2213 O O . ARG B 2 87 ? 44.964 -6.432 -27.312 1.00 55.73 87 ARG B O 1
ATOM 2221 N N . ALA B 2 88 ? 44.894 -6.814 -29.537 1.00 51.42 88 ALA B N 1
ATOM 2222 C CA . ALA B 2 88 ? 45.374 -5.484 -29.925 1.00 50.57 88 ALA B CA 1
ATOM 2223 C C . ALA B 2 88 ? 44.564 -4.339 -29.298 1.00 54.03 88 ALA B C 1
ATOM 2224 O O . ALA B 2 88 ? 45.150 -3.328 -28.923 1.00 53.38 88 ALA B O 1
ATOM 2226 N N . GLU B 2 89 ? 43.237 -4.539 -29.127 1.00 50.11 89 GLU B N 1
ATOM 2227 C CA . GLU B 2 89 ? 42.254 -3.595 -28.544 1.00 49.21 89 GLU B CA 1
ATOM 2228 C C . GLU B 2 89 ? 42.473 -3.362 -27.032 1.00 50.41 89 GLU B C 1
ATOM 2229 O O . GLU B 2 89 ? 41.869 -2.458 -26.455 1.00 48.94 89 GLU B O 1
ATOM 2235 N N . ASP B 2 90 ? 43.320 -4.191 -26.398 1.00 45.56 90 ASP B N 1
ATOM 2236 C CA . ASP B 2 90 ? 43.679 -4.082 -24.991 1.00 44.95 90 ASP B CA 1
ATOM 2237 C C . ASP B 2 90 ? 44.829 -3.105 -24.783 1.00 48.20 90 ASP B C 1
ATOM 2238 O O . ASP B 2 90 ? 45.174 -2.799 -23.641 1.00 47.50 90 ASP B O 1
ATOM 2243 N N . THR B 2 91 ? 45.422 -2.620 -25.889 1.00 45.46 91 THR B N 1
ATOM 2244 C CA . THR B 2 91 ? 46.498 -1.634 -25.903 1.00 45.40 91 THR B CA 1
ATOM 2245 C C . THR B 2 91 ? 45.962 -0.347 -25.313 1.00 46.60 91 THR B C 1
ATOM 2246 O O . THR B 2 91 ? 44.976 0.193 -25.815 1.00 46.71 91 THR B O 1
ATOM 2250 N N . ALA B 2 92 ? 46.587 0.107 -24.216 1.00 41.21 92 ALA B N 1
ATOM 2251 C CA . ALA B 2 92 ? 46.177 1.297 -23.480 1.00 40.01 92 ALA B CA 1
ATOM 2252 C C . ALA B 2 92 ? 47.136 1.598 -22.354 1.00 41.29 92 ALA B C 1
ATOM 2253 O O . ALA B 2 92 ? 48.002 0.793 -22.029 1.00 41.04 92 ALA B O 1
ATOM 2255 N N . VAL B 2 93 ? 46.934 2.756 -21.729 1.00 37.60 93 VAL B N 1
ATOM 2256 C CA . VAL B 2 93 ? 47.574 3.178 -20.490 1.00 36.77 93 VAL B CA 1
ATOM 2257 C C . VAL B 2 93 ? 46.578 2.684 -19.454 1.00 40.71 93 VAL B C 1
ATOM 2258 O O . VAL B 2 93 ? 45.372 2.925 -19.574 1.00 40.98 93 VAL B O 1
ATOM 2262 N N . TYR B 2 94 ? 47.072 1.952 -18.478 1.00 37.55 94 TYR B N 1
ATOM 2263 C CA . TYR B 2 94 ? 46.255 1.404 -17.425 1.00 37.47 94 TYR B CA 1
ATOM 2264 C C . TYR B 2 94 ? 46.435 2.176 -16.154 1.00 40.24 94 TYR B C 1
ATOM 2265 O O . TYR B 2 94 ? 47.543 2.261 -15.632 1.00 39.75 94 TYR B O 1
ATOM 2274 N N . TYR B 2 95 ? 45.347 2.774 -15.675 1.00 38.11 95 TYR B N 1
ATOM 2275 C CA . TYR B 2 95 ? 45.331 3.541 -14.432 1.00 38.47 95 TYR B CA 1
ATOM 2276 C C . TYR B 2 95 ? 44.703 2.738 -13.313 1.00 44.83 95 TYR B C 1
ATOM 2277 O O . TYR B 2 95 ? 43.740 1.992 -13.491 1.00 42.16 95 TYR B O 1
ATOM 2286 N N . CYS B 2 96 ? 45.236 2.969 -12.152 1.00 45.56 96 CYS B N 1
ATOM 2287 C CA . CYS B 2 96 ? 44.851 2.400 -10.884 1.00 46.84 96 CYS B CA 1
ATOM 2288 C C . CYS B 2 96 ? 44.270 3.589 -10.107 1.00 44.26 96 CYS B C 1
ATOM 2289 O O . CYS B 2 96 ? 44.882 4.658 -10.076 1.00 42.07 96 CYS B O 1
ATOM 2292 N N . ALA B 2 97 ? 43.049 3.442 -9.583 1.00 39.74 97 ALA B N 1
ATOM 2293 C CA . ALA B 2 97 ? 42.376 4.528 -8.883 1.00 38.88 97 ALA B CA 1
ATOM 2294 C C . ALA B 2 97 ? 41.580 4.088 -7.656 1.00 41.84 97 ALA B C 1
ATOM 2295 O O . ALA B 2 97 ? 41.085 2.966 -7.586 1.00 40.96 97 ALA B O 1
ATOM 2297 N N . ARG B 2 98 ? 41.471 4.995 -6.687 1.00 39.04 98 ARG B N 1
ATOM 2298 C CA . ARG B 2 98 ? 40.809 4.755 -5.425 1.00 39.03 98 ARG B CA 1
ATOM 2299 C C . ARG B 2 98 ? 39.412 5.352 -5.300 1.00 44.25 98 ARG B C 1
ATOM 2300 O O . ARG B 2 98 ? 39.236 6.552 -5.497 1.00 43.68 98 ARG B O 1
ATOM 2308 N N . HIS B 2 99 ? 38.441 4.521 -4.889 1.00 42.85 99 HIS B N 1
ATOM 2309 C CA . HIS B 2 99 ? 37.086 4.955 -4.561 1.00 43.28 99 HIS B CA 1
ATOM 2310 C C . HIS B 2 99 ? 37.109 5.388 -3.082 1.00 49.73 99 HIS B C 1
ATOM 2311 O O . HIS B 2 99 ? 37.354 4.540 -2.223 1.00 50.72 99 HIS B O 1
ATOM 2318 N N . PRO B 2 100 ? 36.896 6.683 -2.752 1.00 47.20 100 PRO B N 1
ATOM 2319 C CA . PRO B 2 100 ? 36.959 7.100 -1.335 1.00 47.86 100 PRO B CA 1
ATOM 2320 C C . PRO B 2 100 ? 35.925 6.476 -0.391 1.00 53.34 100 PRO B C 1
ATOM 2321 O O . PRO B 2 100 ? 36.186 6.418 0.808 1.00 53.33 100 PRO B O 1
ATOM 2325 N N . TYR B 2 101 ? 34.781 5.996 -0.928 1.00 51.76 101 TYR B N 1
ATOM 2326 C CA . TYR B 2 101 ? 33.665 5.379 -0.187 1.00 52.02 101 TYR B CA 1
ATOM 2327 C C . TYR B 2 101 ? 33.191 4.091 -0.848 1.00 57.48 101 TYR B C 1
ATOM 2328 O O . TYR B 2 101 ? 33.201 3.993 -2.079 1.00 57.26 101 TYR B O 1
ATOM 2337 N N . TRP B 2 102 ? 32.733 3.118 -0.026 1.00 55.62 102 TRP B N 1
ATOM 2338 C CA . TRP B 2 102 ? 32.211 1.819 -0.467 1.00 56.43 102 TRP B CA 1
ATOM 2339 C C . TRP B 2 102 ? 30.882 1.995 -1.199 1.00 58.30 102 TRP B C 1
ATOM 2340 O O . TRP B 2 102 ? 30.493 1.137 -1.989 1.00 58.60 102 TRP B O 1
ATOM 2351 N N . TYR B 2 103 ? 30.170 3.082 -0.884 1.00 54.21 103 TYR B N 1
ATOM 2352 C CA . TYR B 2 103 ? 28.851 3.433 -1.416 1.00 53.70 103 TYR B CA 1
ATOM 2353 C C . TYR B 2 103 ? 28.914 4.440 -2.567 1.00 57.83 103 TYR B C 1
ATOM 2354 O O . TYR B 2 103 ? 27.866 4.901 -3.033 1.00 57.09 103 TYR B O 1
ATOM 2363 N N . GLY B 2 104 ? 30.131 4.769 -3.010 1.00 53.91 104 GLY B N 1
ATOM 2364 C CA . GLY B 2 104 ? 30.369 5.712 -4.100 1.00 52.96 104 GLY B CA 1
ATOM 2365 C C . GLY B 2 104 ? 31.254 5.164 -5.207 1.00 55.07 104 GLY B C 1
ATOM 2366 O O . GLY B 2 104 ? 32.162 4.365 -4.946 1.00 54.35 104 GLY B O 1
ATOM 2367 N N . GLY B 2 105 ? 31.005 5.631 -6.431 1.00 49.70 105 GLY B N 1
ATOM 2368 C CA . GLY B 2 105 ? 31.753 5.234 -7.619 1.00 47.98 105 GLY B CA 1
ATOM 2369 C C . GLY B 2 105 ? 32.768 6.254 -8.108 1.00 48.39 105 GLY B C 1
ATOM 2370 O O . GLY B 2 105 ? 33.488 5.969 -9.062 1.00 47.65 105 GLY B O 1
ATOM 2371 N N . GLN B 2 106 ? 32.855 7.442 -7.474 1.00 42.82 106 GLN B N 1
ATOM 2372 C CA . GLN B 2 106 ? 33.830 8.474 -7.857 1.00 41.91 106 GLN B CA 1
ATOM 2373 C C . GLN B 2 106 ? 35.250 7.989 -7.553 1.00 46.41 106 GLN B C 1
ATOM 2374 O O . GLN B 2 106 ? 35.424 7.052 -6.764 1.00 46.18 106 GLN B O 1
ATOM 2380 N N . LEU B 2 107 ? 36.259 8.595 -8.198 1.00 43.24 107 LEU B N 1
ATOM 2381 C CA . LEU B 2 107 ? 37.648 8.193 -8.035 1.00 42.92 107 LEU B CA 1
ATOM 2382 C C . LEU B 2 107 ? 38.507 9.334 -7.558 1.00 50.63 107 LEU B C 1
ATOM 2383 O O . LEU B 2 107 ? 38.781 10.289 -8.280 1.00 52.52 107 LEU B O 1
ATOM 2388 N N . ASP B 2 108 ? 38.880 9.221 -6.294 1.00 48.06 108 ASP B N 1
ATOM 2389 C CA . ASP B 2 108 ? 39.649 10.126 -5.449 1.00 48.55 108 ASP B CA 1
ATOM 2390 C C . ASP B 2 108 ? 41.060 10.373 -5.979 1.00 49.86 108 ASP B C 1
ATOM 2391 O O . ASP B 2 108 ? 41.429 11.481 -6.365 1.00 51.43 108 ASP B O 1
ATOM 2396 N N . LEU B 2 109 ? 41.856 9.325 -5.926 1.00 42.43 109 LEU B N 1
ATOM 2397 C CA . LEU B 2 109 ? 43.259 9.295 -6.220 1.00 41.30 109 LEU B CA 1
ATOM 2398 C C . LEU B 2 109 ? 43.547 8.375 -7.407 1.00 43.93 109 LEU B C 1
ATOM 2399 O O . LEU B 2 109 ? 42.962 7.308 -7.513 1.00 43.78 109 LEU B O 1
ATOM 2404 N N . TRP B 2 110 ? 44.423 8.819 -8.316 1.00 40.53 110 TRP B N 1
ATOM 2405 C CA . TRP B 2 110 ? 44.851 8.076 -9.501 1.00 39.84 110 TRP B CA 1
ATOM 2406 C C . TRP B 2 110 ? 46.361 7.963 -9.501 1.00 44.82 110 TRP B C 1
ATOM 2407 O O . TRP B 2 110 ? 47.059 8.855 -9.003 1.00 44.75 110 TRP B O 1
ATOM 2418 N N . GLY B 2 111 ? 46.857 6.894 -10.112 1.00 41.48 111 GLY B N 1
ATOM 2419 C CA . GLY B 2 111 ? 48.284 6.700 -10.342 1.00 40.98 111 GLY B CA 1
ATOM 2420 C C . GLY B 2 111 ? 48.657 7.370 -11.654 1.00 45.85 111 GLY B C 1
ATOM 2421 O O . GLY B 2 111 ? 47.797 7.955 -12.321 1.00 47.76 111 GLY B O 1
ATOM 2422 N N . GLN B 2 112 ? 49.921 7.292 -12.049 1.00 39.89 112 GLN B N 1
ATOM 2423 C CA . GLN B 2 112 ? 50.391 7.922 -13.283 1.00 40.17 112 GLN B CA 1
ATOM 2424 C C . GLN B 2 112 ? 50.075 7.119 -14.555 1.00 43.62 112 GLN B C 1
ATOM 2425 O O . GLN B 2 112 ? 50.057 7.689 -15.655 1.00 42.80 112 GLN B O 1
ATOM 2431 N N . GLY B 2 113 ? 49.844 5.815 -14.373 1.00 39.01 113 GLY B N 1
ATOM 2432 C CA . GLY B 2 113 ? 49.491 4.862 -15.418 1.00 38.76 113 GLY B CA 1
ATOM 2433 C C . GLY B 2 113 ? 50.634 3.990 -15.894 1.00 42.94 113 GLY B C 1
ATOM 2434 O O . GLY B 2 113 ? 51.808 4.331 -15.730 1.00 42.47 113 GLY B O 1
ATOM 2435 N N . THR B 2 114 ? 50.293 2.844 -16.480 1.00 39.82 114 THR B N 1
ATOM 2436 C CA . THR B 2 114 ? 51.283 1.930 -17.075 1.00 39.32 114 THR B CA 1
ATOM 2437 C C . THR B 2 114 ? 50.844 1.537 -18.471 1.00 42.50 114 THR B C 1
ATOM 2438 O O . THR B 2 114 ? 49.696 1.136 -18.673 1.00 41.75 114 THR B O 1
ATOM 2442 N N . LEU B 2 115 ? 51.748 1.698 -19.442 1.00 38.64 115 LEU B N 1
ATOM 2443 C CA . LEU B 2 115 ? 51.420 1.424 -20.824 1.00 37.71 115 LEU B CA 1
ATOM 2444 C C . LEU B 2 115 ? 51.577 -0.038 -21.200 1.00 42.88 115 LEU B C 1
ATOM 2445 O O . LEU B 2 115 ? 52.626 -0.629 -20.963 1.00 41.83 115 LEU B O 1
ATOM 2450 N N . VAL B 2 116 ? 50.518 -0.602 -21.807 1.00 39.83 116 VAL B N 1
ATOM 2451 C CA . VAL B 2 116 ? 50.453 -1.975 -22.294 1.00 39.07 116 VAL B CA 1
ATOM 2452 C C . VAL B 2 116 ? 50.193 -1.886 -23.794 1.00 44.58 116 VAL B C 1
ATOM 2453 O O . VAL B 2 116 ? 49.198 -1.295 -24.217 1.00 44.89 116 VAL B O 1
ATOM 2457 N N . THR B 2 117 ? 51.129 -2.409 -24.590 1.00 40.75 117 THR B N 1
ATOM 2458 C CA . THR B 2 117 ? 51.026 -2.450 -26.040 1.00 41.55 117 THR B CA 1
ATOM 2459 C C . THR B 2 117 ? 50.894 -3.930 -26.415 1.00 46.13 117 THR B C 1
ATOM 2460 O O . THR B 2 117 ? 51.740 -4.744 -26.029 1.00 44.76 117 THR B O 1
ATOM 2464 N N . VAL B 2 118 ? 49.814 -4.279 -27.113 1.00 42.71 118 VAL B N 1
ATOM 2465 C CA . VAL B 2 118 ? 49.582 -5.656 -27.556 1.00 42.71 118 VAL B CA 1
ATOM 2466 C C . VAL B 2 118 ? 49.740 -5.695 -29.077 1.00 46.55 118 VAL B C 1
ATOM 2467 O O . VAL B 2 118 ? 48.941 -5.096 -29.796 1.00 45.68 118 VAL B O 1
ATOM 2471 N N . SER B 2 119 ? 50.805 -6.348 -29.556 1.00 43.52 119 SER B N 1
ATOM 2472 C CA . SER B 2 119 ? 51.100 -6.387 -30.988 1.00 43.26 119 SER B CA 1
ATOM 2473 C C . SER B 2 119 ? 51.824 -7.670 -31.426 1.00 48.91 119 SER B C 1
ATOM 2474 O O . SER B 2 119 ? 52.637 -8.214 -30.672 1.00 48.21 119 SER B O 1
ATOM 2477 N N . SER B 2 120 ? 51.543 -8.127 -32.665 1.00 45.85 120 SER B N 1
ATOM 2478 C CA . SER B 2 120 ? 52.201 -9.293 -33.261 1.00 46.63 120 SER B CA 1
ATOM 2479 C C . SER B 2 120 ? 53.402 -8.838 -34.091 1.00 53.48 120 SER B C 1
ATOM 2480 O O . SER B 2 120 ? 54.191 -9.672 -34.543 1.00 54.98 120 SER B O 1
ATOM 2483 N N . ALA B 2 121 ? 53.546 -7.500 -34.266 1.00 49.38 121 ALA B N 1
ATOM 2484 C CA . ALA B 2 121 ? 54.640 -6.869 -34.998 1.00 48.66 121 ALA B CA 1
ATOM 2485 C C . ALA B 2 121 ? 55.998 -7.150 -34.347 1.00 52.23 121 ALA B C 1
ATOM 2486 O O . ALA B 2 121 ? 56.094 -7.294 -33.126 1.00 51.98 121 ALA B O 1
ATOM 2488 N N . LYS B 2 122 ? 57.031 -7.260 -35.189 1.00 49.11 122 LYS B N 1
ATOM 2489 C CA . LYS B 2 122 ? 58.427 -7.515 -34.823 1.00 48.68 122 LYS B CA 1
ATOM 2490 C C . LYS B 2 122 ? 59.177 -6.183 -34.791 1.00 48.31 122 LYS B C 1
ATOM 2491 O O . LYS B 2 122 ? 58.764 -5.226 -35.455 1.00 46.56 122 LYS B O 1
ATOM 2497 N N . THR B 2 123 ? 60.293 -6.139 -34.043 1.00 42.61 123 THR B N 1
ATOM 2498 C CA . THR B 2 123 ? 61.164 -4.979 -33.979 1.00 41.93 123 THR B CA 1
ATOM 2499 C C . THR B 2 123 ? 61.663 -4.690 -35.408 1.00 44.89 123 THR B C 1
ATOM 2500 O O . THR B 2 123 ? 62.349 -5.513 -36.030 1.00 43.94 123 THR B O 1
ATOM 2504 N N . THR B 2 124 ? 61.224 -3.559 -35.940 1.00 40.79 124 THR B N 1
ATOM 2505 C CA . THR B 2 124 ? 61.549 -3.145 -37.290 1.00 40.84 124 THR B CA 1
ATOM 2506 C C . THR B 2 124 ? 62.200 -1.764 -37.261 1.00 44.88 124 THR B C 1
ATOM 2507 O O . THR B 2 124 ? 61.623 -0.846 -36.677 1.00 44.72 124 THR B O 1
ATOM 2511 N N . PRO B 2 125 ? 63.387 -1.577 -37.885 1.00 41.59 125 PRO B N 1
ATOM 2512 C CA . PRO B 2 125 ? 63.971 -0.221 -37.926 1.00 40.80 125 PRO B CA 1
ATOM 2513 C C . PRO B 2 125 ? 63.272 0.618 -38.998 1.00 42.37 125 PRO B C 1
ATOM 2514 O O . PRO B 2 125 ? 62.748 0.063 -39.964 1.00 40.75 125 PRO B O 1
ATOM 2518 N N . PRO B 2 126 ? 63.213 1.956 -38.859 1.00 39.84 126 PRO B N 1
ATOM 2519 C CA . PRO B 2 126 ? 62.535 2.749 -39.894 1.00 39.37 126 PRO B CA 1
ATOM 2520 C C . PRO B 2 126 ? 63.315 2.849 -41.208 1.00 42.73 126 PRO B C 1
ATOM 2521 O O . PRO B 2 126 ? 64.529 2.630 -41.251 1.00 40.39 126 PRO B O 1
ATOM 2525 N N . SER B 2 127 ? 62.592 3.203 -42.278 1.00 41.42 127 SER B N 1
ATOM 2526 C CA . SER B 2 127 ? 63.147 3.537 -43.583 1.00 42.14 127 SER B CA 1
ATOM 2527 C C . SER B 2 127 ? 63.041 5.055 -43.561 1.00 46.83 127 SER B C 1
ATOM 2528 O O . SER B 2 127 ? 61.966 5.583 -43.258 1.00 47.41 127 SER B O 1
ATOM 2531 N N . VAL B 2 128 ? 64.169 5.755 -43.736 1.00 42.82 128 VAL B N 1
ATOM 2532 C CA . VAL B 2 128 ? 64.180 7.215 -43.629 1.00 42.37 128 VAL B CA 1
ATOM 2533 C C . VAL B 2 128 ? 64.345 7.867 -44.983 1.00 47.22 128 VAL B C 1
ATOM 2534 O O . VAL B 2 128 ? 65.287 7.547 -45.705 1.00 47.17 128 VAL B O 1
ATOM 2538 N N . TYR B 2 129 ? 63.408 8.765 -45.337 1.00 45.05 129 TYR B N 1
ATOM 2539 C CA . TYR B 2 129 ? 63.436 9.448 -46.627 1.00 45.23 129 TYR B CA 1
ATOM 2540 C C . TYR B 2 129 ? 63.557 10.959 -46.480 1.00 51.62 129 TYR B C 1
ATOM 2541 O O . TYR B 2 129 ? 62.848 11.548 -45.659 1.00 51.74 129 TYR B O 1
ATOM 2550 N N . PRO B 2 130 ? 64.457 11.612 -47.265 1.00 50.39 130 PRO B N 1
ATOM 2551 C CA . PRO B 2 130 ? 64.578 13.075 -47.150 1.00 50.50 130 PRO B CA 1
ATOM 2552 C C . PRO B 2 130 ? 63.460 13.756 -47.910 1.00 54.96 130 PRO B C 1
ATOM 2553 O O . PRO B 2 130 ? 63.055 13.293 -48.980 1.00 54.58 130 PRO B O 1
ATOM 2557 N N . LEU B 2 131 ? 62.923 14.828 -47.321 1.00 52.21 131 LEU B N 1
ATOM 2558 C CA . LEU B 2 131 ? 61.826 15.553 -47.942 1.00 51.17 131 LEU B CA 1
ATOM 2559 C C . LEU B 2 131 ? 62.230 16.948 -48.308 1.00 53.33 131 LEU B C 1
ATOM 2560 O O . LEU B 2 131 ? 62.468 17.805 -47.439 1.00 51.86 131 LEU B O 1
ATOM 2565 N N . ALA B 2 132 ? 62.337 17.158 -49.623 1.00 51.16 132 ALA B N 1
ATOM 2566 C CA . ALA B 2 132 ? 62.713 18.443 -50.197 1.00 51.31 132 ALA B CA 1
ATOM 2567 C C . ALA B 2 132 ? 61.472 19.101 -50.792 1.00 55.54 132 ALA B C 1
ATOM 2568 O O . ALA B 2 132 ? 60.578 18.388 -51.261 1.00 55.03 132 ALA B O 1
ATOM 2570 N N . PRO B 2 133 ? 61.373 20.451 -50.711 1.00 52.88 133 PRO B N 1
ATOM 2571 C CA . PRO B 2 133 ? 60.204 21.141 -51.287 1.00 51.56 133 PRO B CA 1
ATOM 2572 C C . PRO B 2 133 ? 60.026 20.954 -52.807 1.00 58.97 133 PRO B C 1
ATOM 2573 O O . PRO B 2 133 ? 60.994 20.698 -53.543 1.00 57.09 133 PRO B O 1
ATOM 2577 N N . GLY B 2 134 ? 58.784 21.151 -53.248 1.00 54.81 134 GLY B N 1
ATOM 2578 C CA . GLY B 2 134 ? 58.398 21.173 -54.651 1.00 61.91 134 GLY B CA 1
ATOM 2579 C C . GLY B 2 134 ? 58.230 22.621 -55.089 1.00 73.30 134 GLY B C 1
ATOM 2580 O O . GLY B 2 134 ? 58.650 23.024 -56.181 1.00 60.98 134 GLY B O 1
ATOM 2581 N N . SER B 2 141 ? 61.482 33.653 -48.093 1.00 67.21 141 SER B N 1
ATOM 2582 C CA . SER B 2 141 ? 62.713 33.958 -47.363 1.00 67.18 141 SER B CA 1
ATOM 2583 C C . SER B 2 141 ? 63.091 32.858 -46.345 1.00 71.19 141 SER B C 1
ATOM 2584 O O . SER B 2 141 ? 64.118 32.968 -45.662 1.00 71.09 141 SER B O 1
ATOM 2587 N N . MET B 2 142 ? 62.246 31.816 -46.231 1.00 66.97 142 MET B N 1
ATOM 2588 C CA . MET B 2 142 ? 62.485 30.659 -45.365 1.00 66.19 142 MET B CA 1
ATOM 2589 C C . MET B 2 142 ? 62.072 29.349 -46.020 1.00 66.51 142 MET B C 1
ATOM 2590 O O . MET B 2 142 ? 61.032 29.294 -46.684 1.00 65.20 142 MET B O 1
ATOM 2595 N N . VAL B 2 143 ? 62.925 28.310 -45.877 1.00 61.07 143 VAL B N 1
ATOM 2596 C CA . VAL B 2 143 ? 62.711 26.981 -46.474 1.00 60.00 143 VAL B CA 1
ATOM 2597 C C . VAL B 2 143 ? 62.262 25.980 -45.418 1.00 59.45 143 VAL B C 1
ATOM 2598 O O . VAL B 2 143 ? 62.867 25.895 -44.349 1.00 58.25 143 VAL B O 1
ATOM 2602 N N . THR B 2 144 ? 61.234 25.178 -45.738 1.00 53.47 144 THR B N 1
ATOM 2603 C CA . THR B 2 144 ? 60.800 24.131 -44.814 1.00 52.00 144 THR B CA 1
ATOM 2604 C C . THR B 2 144 ? 61.206 22.791 -45.389 1.00 51.68 144 THR B C 1
ATOM 2605 O O . THR B 2 144 ? 60.787 22.435 -46.487 1.00 50.14 144 THR B O 1
ATOM 2609 N N . LEU B 2 145 ? 62.040 22.073 -44.645 1.00 46.25 145 LEU B N 1
ATOM 2610 C CA . LEU B 2 145 ? 62.556 20.767 -45.031 1.00 44.77 145 LEU B CA 1
ATOM 2611 C C . LEU B 2 145 ? 61.977 19.688 -44.148 1.00 47.86 145 LEU B C 1
ATOM 2612 O O . LEU B 2 145 ? 61.641 19.949 -43.006 1.00 45.89 145 LEU B O 1
ATOM 2617 N N . GLY B 2 146 ? 61.836 18.496 -44.690 1.00 46.36 146 GLY B N 1
ATOM 2618 C CA . GLY B 2 146 ? 61.247 17.406 -43.933 1.00 46.61 146 GLY B CA 1
ATOM 2619 C C . GLY B 2 146 ? 62.018 16.105 -43.918 1.00 49.74 146 GLY B C 1
ATOM 2620 O O . GLY B 2 146 ? 63.041 15.947 -44.579 1.00 45.18 146 GLY B O 1
ATOM 2621 N N . CYS B 2 147 ? 61.469 15.139 -43.201 1.00 50.22 147 CYS B N 1
ATOM 2622 C CA . CYS B 2 147 ? 62.005 13.803 -43.019 1.00 51.29 147 CYS B CA 1
ATOM 2623 C C . CYS B 2 147 ? 60.874 12.802 -42.845 1.00 48.49 147 CYS B C 1
ATOM 2624 O O . CYS B 2 147 ? 60.060 12.959 -41.952 1.00 46.53 147 CYS B O 1
ATOM 2627 N N . LEU B 2 148 ? 60.826 11.778 -43.677 1.00 42.29 148 LEU B N 1
ATOM 2628 C CA . LEU B 2 148 ? 59.807 10.737 -43.580 1.00 40.08 148 LEU B CA 1
ATOM 2629 C C . LEU B 2 148 ? 60.413 9.490 -42.929 1.00 42.39 148 LEU B C 1
ATOM 2630 O O . LEU B 2 148 ? 61.274 8.844 -43.508 1.00 42.32 148 LEU B O 1
ATOM 2635 N N . VAL B 2 149 ? 59.967 9.182 -41.710 1.00 39.95 149 VAL B N 1
ATOM 2636 C CA . VAL B 2 149 ? 60.404 8.037 -40.881 1.00 38.89 149 VAL B CA 1
ATOM 2637 C C . VAL B 2 149 ? 59.285 7.005 -40.973 1.00 41.58 149 VAL B C 1
ATOM 2638 O O . VAL B 2 149 ? 58.252 7.164 -40.339 1.00 41.75 149 VAL B O 1
ATOM 2642 N N . LYS B 2 150 ? 59.486 5.991 -41.828 1.00 38.55 150 LYS B N 1
ATOM 2643 C CA . LYS B 2 150 ? 58.491 4.996 -42.217 1.00 38.26 150 LYS B CA 1
ATOM 2644 C C . LYS B 2 150 ? 58.747 3.534 -41.825 1.00 43.93 150 LYS B C 1
ATOM 2645 O O . LYS B 2 150 ? 59.831 3.004 -42.035 1.00 44.53 150 LYS B O 1
ATOM 2651 N N . GLY B 2 151 ? 57.701 2.895 -41.312 1.00 41.65 151 GLY B N 1
ATOM 2652 C CA . GLY B 2 151 ? 57.680 1.477 -40.971 1.00 41.89 151 GLY B CA 1
ATOM 2653 C C . GLY B 2 151 ? 58.554 0.998 -39.834 1.00 46.89 151 GLY B C 1
ATOM 2654 O O . GLY B 2 151 ? 59.306 0.038 -39.999 1.00 47.05 151 GLY B O 1
ATOM 2655 N N . TYR B 2 152 ? 58.422 1.624 -38.656 1.00 43.64 152 TYR B N 1
ATOM 2656 C CA . TYR B 2 152 ? 59.175 1.212 -37.484 1.00 42.62 152 TYR B CA 1
ATOM 2657 C C . TYR B 2 152 ? 58.260 0.628 -36.422 1.00 44.77 152 TYR B C 1
ATOM 2658 O O . TYR B 2 152 ? 57.070 0.925 -36.380 1.00 44.24 152 TYR B O 1
ATOM 2667 N N . PHE B 2 153 ? 58.828 -0.235 -35.592 1.00 40.92 153 PHE B N 1
ATOM 2668 C CA . PHE B 2 153 ? 58.156 -0.884 -34.489 1.00 40.11 153 PHE B CA 1
ATOM 2669 C C . PHE B 2 153 ? 59.180 -1.362 -33.458 1.00 43.77 153 PHE B C 1
ATOM 2670 O O . PHE B 2 153 ? 60.157 -2.003 -33.817 1.00 45.51 153 PHE B O 1
ATOM 2678 N N . PRO B 2 154 ? 58.949 -1.124 -32.164 1.00 38.90 154 PRO B N 1
ATOM 2679 C CA . PRO B 2 154 ? 57.854 -0.340 -31.582 1.00 38.50 154 PRO B CA 1
ATOM 2680 C C . PRO B 2 154 ? 58.201 1.153 -31.550 1.00 43.37 154 PRO B C 1
ATOM 2681 O O . PRO B 2 154 ? 59.195 1.583 -32.113 1.00 42.82 154 PRO B O 1
ATOM 2685 N N . GLU B 2 155 ? 57.381 1.939 -30.878 1.00 43.71 155 GLU B N 1
ATOM 2686 C CA . GLU B 2 155 ? 57.628 3.360 -30.653 1.00 42.16 155 GLU B CA 1
ATOM 2687 C C . GLU B 2 155 ? 58.600 3.476 -29.464 1.00 46.68 155 GLU B C 1
ATOM 2688 O O . GLU B 2 155 ? 58.615 2.586 -28.615 1.00 45.46 155 GLU B O 1
ATOM 2694 N N . PRO B 2 156 ? 59.411 4.542 -29.323 1.00 43.82 156 PRO B N 1
ATOM 2695 C CA . PRO B 2 156 ? 59.531 5.725 -30.179 1.00 43.42 156 PRO B CA 1
ATOM 2696 C C . PRO B 2 156 ? 60.730 5.680 -31.126 1.00 48.19 156 PRO B C 1
ATOM 2697 O O . PRO B 2 156 ? 61.557 4.757 -31.063 1.00 48.22 156 PRO B O 1
ATOM 2701 N N . VAL B 2 157 ? 60.807 6.698 -32.003 1.00 43.58 157 VAL B N 1
ATOM 2702 C CA . VAL B 2 157 ? 61.953 7.081 -32.817 1.00 42.58 157 VAL B CA 1
ATOM 2703 C C . VAL B 2 157 ? 62.342 8.452 -32.232 1.00 47.26 157 VAL B C 1
ATOM 2704 O O . VAL B 2 157 ? 61.532 9.066 -31.535 1.00 47.06 157 VAL B O 1
ATOM 2708 N N . THR B 2 158 ? 63.563 8.910 -32.477 1.00 44.51 158 THR B N 1
ATOM 2709 C CA . THR B 2 158 ? 64.012 10.223 -32.033 1.00 44.91 158 THR B CA 1
ATOM 2710 C C . THR B 2 158 ? 64.552 10.919 -33.270 1.00 49.10 158 THR B C 1
ATOM 2711 O O . THR B 2 158 ? 65.469 10.385 -33.899 1.00 49.57 158 THR B O 1
ATOM 2715 N N . VAL B 2 159 ? 63.958 12.077 -33.639 1.00 44.25 159 VAL B N 1
ATOM 2716 C CA . VAL B 2 159 ? 64.382 12.879 -34.788 1.00 44.15 159 VAL B CA 1
ATOM 2717 C C . VAL B 2 159 ? 65.107 14.158 -34.357 1.00 48.88 159 VAL B C 1
ATOM 2718 O O . VAL B 2 159 ? 64.507 15.014 -33.716 1.00 49.00 159 VAL B O 1
ATOM 2722 N N . THR B 2 160 ? 66.384 14.304 -34.741 1.00 45.31 160 THR B N 1
ATOM 2723 C CA . THR B 2 160 ? 67.131 15.549 -34.506 1.00 44.65 160 THR B CA 1
ATOM 2724 C C . THR B 2 160 ? 67.559 16.073 -35.854 1.00 47.42 160 THR B C 1
ATOM 2725 O O . THR B 2 160 ? 67.500 15.348 -36.857 1.00 46.76 160 THR B O 1
ATOM 2729 N N . TRP B 2 161 ? 67.939 17.338 -35.898 1.00 44.52 161 TRP B N 1
ATOM 2730 C CA . TRP B 2 161 ? 68.394 17.980 -37.125 1.00 43.53 161 TRP B CA 1
ATOM 2731 C C . TRP B 2 161 ? 69.770 18.571 -36.899 1.00 48.50 161 TRP B C 1
ATOM 2732 O O . TRP B 2 161 ? 69.946 19.327 -35.944 1.00 47.53 161 TRP B O 1
ATOM 2743 N N . ASN B 2 162 ? 70.752 18.203 -37.762 1.00 46.80 162 ASN B N 1
ATOM 2744 C CA . ASN B 2 162 ? 72.166 18.621 -37.662 1.00 48.12 162 ASN B CA 1
ATOM 2745 C C . ASN B 2 162 ? 72.729 18.309 -36.258 1.00 56.28 162 ASN B C 1
ATOM 2746 O O . ASN B 2 162 ? 73.346 19.162 -35.620 1.00 56.80 162 ASN B O 1
ATOM 2751 N N . SER B 2 163 ? 72.453 17.084 -35.778 1.00 53.83 163 SER B N 1
ATOM 2752 C CA . SER B 2 163 ? 72.843 16.532 -34.487 1.00 54.28 163 SER B CA 1
ATOM 2753 C C . SER B 2 163 ? 72.479 17.372 -33.252 1.00 60.22 163 SER B C 1
ATOM 2754 O O . SER B 2 163 ? 73.119 17.232 -32.207 1.00 61.60 163 SER B O 1
ATOM 2757 N N . GLY B 2 164 ? 71.427 18.188 -33.360 1.00 55.89 164 GLY B N 1
ATOM 2758 C CA . GLY B 2 164 ? 70.968 19.024 -32.255 1.00 55.38 164 GLY B CA 1
ATOM 2759 C C . GLY B 2 164 ? 71.212 20.507 -32.444 1.00 61.77 164 GLY B C 1
ATOM 2760 O O . GLY B 2 164 ? 70.632 21.319 -31.712 1.00 62.21 164 GLY B O 1
ATOM 2761 N N . SER B 2 165 ? 72.071 20.873 -33.442 1.00 58.91 165 SER B N 1
ATOM 2762 C CA . SER B 2 165 ? 72.436 22.248 -33.817 1.00 58.65 165 SER B CA 1
ATOM 2763 C C . SER B 2 165 ? 71.201 23.035 -34.238 1.00 62.14 165 SER B C 1
ATOM 2764 O O . SER B 2 165 ? 71.090 24.221 -33.936 1.00 61.25 165 SER B O 1
ATOM 2767 N N . LEU B 2 166 ? 70.294 22.374 -34.965 1.00 59.20 166 LEU B N 1
ATOM 2768 C CA . LEU B 2 166 ? 69.025 22.938 -35.384 1.00 59.12 166 LEU B CA 1
ATOM 2769 C C . LEU B 2 166 ? 68.001 22.538 -34.324 1.00 64.87 166 LEU B C 1
ATOM 2770 O O . LEU B 2 166 ? 67.762 21.343 -34.135 1.00 64.58 166 LEU B O 1
ATOM 2775 N N . SER B 2 167 ? 67.455 23.523 -33.584 1.00 63.69 167 SER B N 1
ATOM 2776 C CA . SER B 2 167 ? 66.477 23.297 -32.500 1.00 64.47 167 SER B CA 1
ATOM 2777 C C . SER B 2 167 ? 65.204 24.091 -32.749 1.00 68.99 167 SER B C 1
ATOM 2778 O O . SER B 2 167 ? 64.089 23.556 -32.655 1.00 69.28 167 SER B O 1
ATOM 2781 N N . SER B 2 168 ? 65.382 25.393 -33.020 1.00 65.09 168 SER B N 1
ATOM 2782 C CA . SER B 2 168 ? 64.312 26.327 -33.336 1.00 64.36 168 SER B CA 1
ATOM 2783 C C . SER B 2 168 ? 63.749 25.933 -34.709 1.00 64.46 168 SER B C 1
ATOM 2784 O O . SER B 2 168 ? 64.527 25.620 -35.617 1.00 64.21 168 SER B O 1
ATOM 2787 N N . GLY B 2 169 ? 62.420 25.895 -34.825 1.00 58.44 169 GLY B N 1
ATOM 2788 C CA . GLY B 2 169 ? 61.735 25.566 -36.075 1.00 57.13 169 GLY B CA 1
ATOM 2789 C C . GLY B 2 169 ? 61.575 24.090 -36.396 1.00 57.62 169 GLY B C 1
ATOM 2790 O O . GLY B 2 169 ? 61.122 23.749 -37.490 1.00 56.78 169 GLY B O 1
ATOM 2791 N N . VAL B 2 170 ? 61.921 23.208 -35.440 1.00 52.63 170 VAL B N 1
ATOM 2792 C CA . VAL B 2 170 ? 61.817 21.756 -35.558 1.00 52.00 170 VAL B CA 1
ATOM 2793 C C . VAL B 2 170 ? 60.437 21.329 -35.065 1.00 57.52 170 VAL B C 1
ATOM 2794 O O . VAL B 2 170 ? 60.070 21.666 -33.941 1.00 57.63 170 VAL B O 1
ATOM 2798 N N . HIS B 2 171 ? 59.669 20.603 -35.900 1.00 54.91 171 HIS B N 1
ATOM 2799 C CA . HIS B 2 171 ? 58.355 20.095 -35.494 1.00 55.26 171 HIS B CA 1
ATOM 2800 C C . HIS B 2 171 ? 58.198 18.644 -35.886 1.00 53.28 171 HIS B C 1
ATOM 2801 O O . HIS B 2 171 ? 58.140 18.334 -37.074 1.00 51.59 171 HIS B O 1
ATOM 2808 N N . THR B 2 172 ? 58.177 17.744 -34.876 1.00 48.04 172 THR B N 1
ATOM 2809 C CA . THR B 2 172 ? 58.014 16.307 -35.099 1.00 46.49 172 THR B CA 1
ATOM 2810 C C . THR B 2 172 ? 56.538 15.975 -34.915 1.00 47.69 172 THR B C 1
ATOM 2811 O O . THR B 2 172 ? 56.006 16.028 -33.810 1.00 46.34 172 THR B O 1
ATOM 2815 N N . PHE B 2 173 ? 55.891 15.667 -36.025 1.00 43.79 173 PHE B N 1
ATOM 2816 C CA . PHE B 2 173 ? 54.463 15.379 -36.122 1.00 42.64 173 PHE B CA 1
ATOM 2817 C C . PHE B 2 173 ? 54.052 14.038 -35.496 1.00 46.34 173 PHE B C 1
ATOM 2818 O O . PHE B 2 173 ? 54.914 13.180 -35.301 1.00 43.38 173 PHE B O 1
ATOM 2826 N N . PRO B 2 174 ? 52.761 13.850 -35.102 1.00 45.30 174 PRO B N 1
ATOM 2827 C CA . PRO B 2 174 ? 52.401 12.582 -34.457 1.00 45.31 174 PRO B CA 1
ATOM 2828 C C . PRO B 2 174 ? 52.483 11.389 -35.395 1.00 47.63 174 PRO B C 1
ATOM 2829 O O . PRO B 2 174 ? 52.242 11.517 -36.602 1.00 45.46 174 PRO B O 1
ATOM 2833 N N . ALA B 2 175 ? 52.886 10.237 -34.823 1.00 45.65 175 ALA B N 1
ATOM 2834 C CA . ALA B 2 175 ? 53.027 8.972 -35.540 1.00 45.75 175 ALA B CA 1
ATOM 2835 C C . ALA B 2 175 ? 51.666 8.421 -35.935 1.00 51.36 175 ALA B C 1
ATOM 2836 O O . ALA B 2 175 ? 50.658 8.691 -35.286 1.00 50.78 175 ALA B O 1
ATOM 2838 N N . VAL B 2 176 ? 51.630 7.695 -37.033 1.00 50.16 176 VAL B N 1
ATOM 2839 C CA . VAL B 2 176 ? 50.404 7.062 -37.495 1.00 50.38 176 VAL B CA 1
ATOM 2840 C C . VAL B 2 176 ? 50.677 5.561 -37.661 1.00 55.89 176 VAL B C 1
ATOM 2841 O O . VAL B 2 176 ? 51.788 5.168 -38.027 1.00 53.82 176 VAL B O 1
ATOM 2845 N N . LEU B 2 177 ? 49.695 4.730 -37.334 1.00 55.52 177 LEU B N 1
ATOM 2846 C CA . LEU B 2 177 ? 49.854 3.288 -37.447 1.00 57.51 177 LEU B CA 1
ATOM 2847 C C . LEU B 2 177 ? 49.389 2.821 -38.833 1.00 69.04 177 LEU B C 1
ATOM 2848 O O . LEU B 2 177 ? 48.195 2.584 -39.039 1.00 69.17 177 LEU B O 1
ATOM 2853 N N . GLN B 2 178 ? 50.342 2.740 -39.792 1.00 69.98 178 GLN B N 1
ATOM 2854 C CA . GLN B 2 178 ? 50.075 2.360 -41.185 1.00 71.36 178 GLN B CA 1
ATOM 2855 C C . GLN B 2 178 ? 49.497 0.962 -41.350 1.00 76.98 178 GLN B C 1
ATOM 2856 O O . GLN B 2 178 ? 48.459 0.822 -41.993 1.00 78.03 178 GLN B O 1
ATOM 2862 N N . SER B 2 179 ? 50.123 -0.063 -40.757 1.00 73.02 179 SER B N 1
ATOM 2863 C CA . SER B 2 179 ? 49.591 -1.425 -40.838 1.00 72.39 179 SER B CA 1
ATOM 2864 C C . SER B 2 179 ? 49.790 -2.107 -39.498 1.00 74.69 179 SER B C 1
ATOM 2865 O O . SER B 2 179 ? 48.847 -2.271 -38.726 1.00 74.73 179 SER B O 1
ATOM 2868 N N . ASP B 2 180 ? 51.024 -2.465 -39.215 1.00 68.93 180 ASP B N 1
ATOM 2869 C CA . ASP B 2 180 ? 51.459 -3.035 -37.953 1.00 67.55 180 ASP B CA 1
ATOM 2870 C C . ASP B 2 180 ? 52.584 -2.108 -37.523 1.00 64.49 180 ASP B C 1
ATOM 2871 O O . ASP B 2 180 ? 53.071 -2.183 -36.397 1.00 65.46 180 ASP B O 1
ATOM 2876 N N . LEU B 2 181 ? 53.004 -1.240 -38.449 1.00 54.22 181 LEU B N 1
ATOM 2877 C CA . LEU B 2 181 ? 54.118 -0.343 -38.231 1.00 50.93 181 LEU B CA 1
ATOM 2878 C C . LEU B 2 181 ? 53.738 1.117 -38.135 1.00 49.97 181 LEU B C 1
ATOM 2879 O O . LEU B 2 181 ? 52.693 1.536 -38.638 1.00 49.85 181 LEU B O 1
ATOM 2884 N N . TYR B 2 182 ? 54.607 1.893 -37.481 1.00 42.76 182 TYR B N 1
ATOM 2885 C CA . TYR B 2 182 ? 54.438 3.331 -37.295 1.00 40.91 182 TYR B CA 1
ATOM 2886 C C . TYR B 2 182 ? 55.146 4.146 -38.350 1.00 42.71 182 TYR B C 1
ATOM 2887 O O . TYR B 2 182 ? 56.208 3.758 -38.843 1.00 43.98 182 TYR B O 1
ATOM 2896 N N . THR B 2 183 ? 54.579 5.310 -38.656 1.00 38.68 183 THR B N 1
ATOM 2897 C CA . THR B 2 183 ? 55.157 6.283 -39.582 1.00 39.45 183 THR B CA 1
ATOM 2898 C C . THR B 2 183 ? 54.965 7.652 -39.012 1.00 45.51 183 THR B C 1
ATOM 2899 O O . THR B 2 183 ? 53.909 7.959 -38.471 1.00 44.88 183 THR B O 1
ATOM 2903 N N . LEU B 2 184 ? 55.992 8.486 -39.152 1.00 43.45 184 LEU B N 1
ATOM 2904 C CA . LEU B 2 184 ? 55.925 9.892 -38.803 1.00 42.17 184 LEU B CA 1
ATOM 2905 C C . LEU B 2 184 ? 56.815 10.705 -39.721 1.00 43.98 184 LEU B C 1
ATOM 2906 O O . LEU B 2 184 ? 57.602 10.139 -40.487 1.00 41.00 184 LEU B O 1
ATOM 2911 N N . SER B 2 185 ? 56.675 12.040 -39.623 1.00 41.29 185 SER B N 1
ATOM 2912 C CA . SER B 2 185 ? 57.489 13.009 -40.320 1.00 40.80 185 SER B CA 1
ATOM 2913 C C . SER B 2 185 ? 57.864 14.142 -39.388 1.00 44.94 185 SER B C 1
ATOM 2914 O O . SER B 2 185 ? 57.096 14.518 -38.494 1.00 46.11 185 SER B O 1
ATOM 2917 N N . SER B 2 186 ? 59.070 14.642 -39.573 1.00 40.36 186 SER B N 1
ATOM 2918 C CA . SER B 2 186 ? 59.616 15.780 -38.847 1.00 39.13 186 SER B CA 1
ATOM 2919 C C . SER B 2 186 ? 59.884 16.846 -39.906 1.00 44.21 186 SER B C 1
ATOM 2920 O O . SER B 2 186 ? 60.128 16.526 -41.069 1.00 42.33 186 SER B O 1
ATOM 2923 N N . SER B 2 187 ? 59.798 18.105 -39.518 1.00 43.25 187 SER B N 1
ATOM 2924 C CA . SER B 2 187 ? 60.055 19.214 -40.428 1.00 42.51 187 SER B CA 1
ATOM 2925 C C . SER B 2 187 ? 60.955 20.227 -39.743 1.00 45.57 187 SER B C 1
ATOM 2926 O O . SER B 2 187 ? 61.050 20.232 -38.522 1.00 45.25 187 SER B O 1
ATOM 2929 N N . VAL B 2 188 ? 61.670 21.032 -40.527 1.00 43.94 188 VAL B N 1
ATOM 2930 C CA . VAL B 2 188 ? 62.548 22.093 -40.035 1.00 44.07 188 VAL B CA 1
ATOM 2931 C C . VAL B 2 188 ? 62.453 23.302 -40.955 1.00 49.46 188 VAL B C 1
ATOM 2932 O O . VAL B 2 188 ? 62.579 23.163 -42.170 1.00 48.82 188 VAL B O 1
ATOM 2936 N N . THR B 2 189 ? 62.173 24.475 -40.373 1.00 48.89 189 THR B N 1
ATOM 2937 C CA . THR B 2 189 ? 62.117 25.743 -41.101 1.00 49.27 189 THR B CA 1
ATOM 2938 C C . THR B 2 189 ? 63.457 26.436 -40.901 1.00 53.54 189 THR B C 1
ATOM 2939 O O . THR B 2 189 ? 63.823 26.740 -39.768 1.00 52.20 189 THR B O 1
ATOM 2943 N N . VAL B 2 190 ? 64.228 26.588 -41.991 1.00 51.45 190 VAL B N 1
ATOM 2944 C CA . VAL B 2 190 ? 65.561 27.203 -41.985 1.00 51.37 190 VAL B CA 1
ATOM 2945 C C . VAL B 2 190 ? 65.606 28.445 -42.897 1.00 57.15 190 VAL B C 1
ATOM 2946 O O . VAL B 2 190 ? 64.802 28.523 -43.828 1.00 56.75 190 VAL B O 1
ATOM 2950 N N . PRO B 2 191 ? 66.518 29.426 -42.686 1.00 55.68 191 PRO B N 1
ATOM 2951 C CA . PRO B 2 191 ? 66.570 30.563 -43.622 1.00 55.64 191 PRO B CA 1
ATOM 2952 C C . PRO B 2 191 ? 67.042 30.103 -45.006 1.00 59.56 191 PRO B C 1
ATOM 2953 O O . PRO B 2 191 ? 67.924 29.259 -45.102 1.00 57.77 191 PRO B O 1
ATOM 2957 N N . SER B 2 192 ? 66.423 30.627 -46.074 1.00 58.78 192 SER B N 1
ATOM 2958 C CA . SER B 2 192 ? 66.724 30.281 -47.469 1.00 59.51 192 SER B CA 1
ATOM 2959 C C . SER B 2 192 ? 68.207 30.397 -47.892 1.00 63.86 192 SER B C 1
ATOM 2960 O O . SER B 2 192 ? 68.609 29.731 -48.845 1.00 62.61 192 SER B O 1
ATOM 2963 N N . SER B 2 193 ? 69.007 31.229 -47.174 1.00 61.47 193 SER B N 1
ATOM 2964 C CA . SER B 2 193 ? 70.449 31.442 -47.410 1.00 61.02 193 SER B CA 1
ATOM 2965 C C . SER B 2 193 ? 71.294 30.349 -46.741 1.00 65.89 193 SER B C 1
ATOM 2966 O O . SER B 2 193 ? 72.507 30.259 -46.975 1.00 66.66 193 SER B O 1
ATOM 2969 N N . THR B 2 194 ? 70.638 29.524 -45.904 1.00 61.08 194 THR B N 1
ATOM 2970 C CA . THR B 2 194 ? 71.221 28.414 -45.150 1.00 59.64 194 THR B CA 1
ATOM 2971 C C . THR B 2 194 ? 71.067 27.100 -45.922 1.00 60.43 194 THR B C 1
ATOM 2972 O O . THR B 2 194 ? 71.846 26.188 -45.704 1.00 59.86 194 THR B O 1
ATOM 2976 N N . TRP B 2 195 ? 70.053 26.981 -46.797 1.00 55.24 195 TRP B N 1
ATOM 2977 C CA . TRP B 2 195 ? 69.825 25.739 -47.533 1.00 53.87 195 TRP B CA 1
ATOM 2978 C C . TRP B 2 195 ? 69.392 26.029 -48.963 1.00 62.45 195 TRP B C 1
ATOM 2979 O O . TRP B 2 195 ? 68.501 26.867 -49.155 1.00 64.12 195 TRP B O 1
ATOM 2990 N N . PRO B 2 196 ? 69.972 25.360 -49.992 1.00 59.66 196 PRO B N 1
ATOM 2991 C CA . PRO B 2 196 ? 70.982 24.288 -49.949 1.00 59.71 196 PRO B CA 1
ATOM 2992 C C . PRO B 2 196 ? 72.462 24.663 -49.850 1.00 65.87 196 PRO B C 1
ATOM 2993 O O . PRO B 2 196 ? 73.301 23.782 -50.023 1.00 65.68 196 PRO B O 1
ATOM 2997 N N . SER B 2 197 ? 72.782 25.935 -49.512 1.00 64.24 197 SER B N 1
ATOM 2998 C CA . SER B 2 197 ? 74.149 26.457 -49.349 1.00 64.19 197 SER B CA 1
ATOM 2999 C C . SER B 2 197 ? 74.940 25.639 -48.304 1.00 68.73 197 SER B C 1
ATOM 3000 O O . SER B 2 197 ? 76.098 25.272 -48.525 1.00 68.46 197 SER B O 1
ATOM 3003 N N . GLU B 2 198 ? 74.279 25.358 -47.181 1.00 65.01 198 GLU B N 1
ATOM 3004 C CA . GLU B 2 198 ? 74.768 24.619 -46.021 1.00 64.63 198 GLU B CA 1
ATOM 3005 C C . GLU B 2 198 ? 74.058 23.271 -45.990 1.00 65.59 198 GLU B C 1
ATOM 3006 O O . GLU B 2 198 ? 72.976 23.117 -46.566 1.00 64.77 198 GLU B O 1
ATOM 3012 N N . THR B 2 199 ? 74.658 22.299 -45.314 1.00 60.59 199 THR B N 1
ATOM 3013 C CA . THR B 2 199 ? 74.100 20.957 -45.209 1.00 59.35 199 THR B CA 1
ATOM 3014 C C . THR B 2 199 ? 72.982 20.895 -44.156 1.00 59.57 199 THR B C 1
ATOM 3015 O O . THR B 2 199 ? 73.190 21.310 -43.019 1.00 60.58 199 THR B O 1
ATOM 3019 N N . VAL B 2 200 ? 71.810 20.384 -44.539 1.00 52.71 200 VAL B N 1
ATOM 3020 C CA . VAL B 2 200 ? 70.710 20.137 -43.599 1.00 50.75 200 VAL B CA 1
ATOM 3021 C C . VAL B 2 200 ? 70.468 18.634 -43.563 1.00 52.50 200 VAL B C 1
ATOM 3022 O O . VAL B 2 200 ? 70.111 18.021 -44.577 1.00 51.47 200 VAL B O 1
ATOM 3026 N N . THR B 2 201 ? 70.791 18.040 -42.406 1.00 48.02 201 THR B N 1
ATOM 3027 C CA . THR B 2 201 ? 70.717 16.610 -42.124 1.00 47.45 201 THR B CA 1
ATOM 3028 C C . THR B 2 201 ? 69.701 16.287 -41.020 1.00 52.45 201 THR B C 1
ATOM 3029 O O . THR B 2 201 ? 69.592 16.968 -39.993 1.00 49.60 201 THR B O 1
ATOM 3033 N N . CYS B 2 202 ? 69.019 15.186 -41.256 1.00 51.43 202 CYS B N 1
ATOM 3034 C CA . CYS B 2 202 ? 68.031 14.553 -40.437 1.00 51.94 202 CYS B CA 1
ATOM 3035 C C . CYS B 2 202 ? 68.680 13.327 -39.776 1.00 49.06 202 CYS B C 1
ATOM 3036 O O . CYS B 2 202 ? 69.203 12.457 -40.486 1.00 45.01 202 CYS B O 1
ATOM 3039 N N . ASN B 2 203 ? 68.664 13.272 -38.424 1.00 43.66 203 ASN B N 1
ATOM 3040 C CA . ASN B 2 203 ? 69.250 12.161 -37.653 1.00 42.77 203 ASN B CA 1
ATOM 3041 C C . ASN B 2 203 ? 68.144 11.405 -36.966 1.00 45.11 203 ASN B C 1
ATOM 3042 O O . ASN B 2 203 ? 67.329 11.993 -36.253 1.00 44.44 203 ASN B O 1
ATOM 3047 N N . VAL B 2 204 ? 68.038 10.112 -37.273 1.00 41.40 204 VAL B N 1
ATOM 3048 C CA . VAL B 2 204 ? 66.951 9.275 -36.765 1.00 40.66 204 VAL B CA 1
ATOM 3049 C C . VAL B 2 204 ? 67.463 8.052 -36.004 1.00 44.75 204 VAL B C 1
ATOM 3050 O O . VAL B 2 204 ? 68.185 7.224 -36.557 1.00 44.67 204 VAL B O 1
ATOM 3054 N N . ALA B 2 205 ? 67.022 7.918 -34.754 1.00 41.15 205 ALA B N 1
ATOM 3055 C CA . ALA B 2 205 ? 67.378 6.794 -33.909 1.00 40.54 205 ALA B CA 1
ATOM 3056 C C . ALA B 2 205 ? 66.147 5.995 -33.513 1.00 43.95 205 ALA B C 1
ATOM 3057 O O . ALA B 2 205 ? 65.133 6.571 -33.133 1.00 42.57 205 ALA B O 1
ATOM 3059 N N . HIS B 2 206 ? 66.227 4.666 -33.655 1.00 41.79 206 HIS B N 1
ATOM 3060 C CA . HIS B 2 206 ? 65.189 3.744 -33.238 1.00 41.42 206 HIS B CA 1
ATOM 3061 C C . HIS B 2 206 ? 65.806 2.896 -32.122 1.00 47.39 206 HIS B C 1
ATOM 3062 O O . HIS B 2 206 ? 66.455 1.884 -32.417 1.00 48.65 206 HIS B O 1
ATOM 3069 N N . PRO B 2 207 ? 65.658 3.345 -30.845 1.00 43.99 207 PRO B N 1
ATOM 3070 C CA . PRO B 2 207 ? 66.280 2.634 -29.710 1.00 43.33 207 PRO B CA 1
ATOM 3071 C C . PRO B 2 207 ? 65.974 1.151 -29.528 1.00 46.98 207 PRO B C 1
ATOM 3072 O O . PRO B 2 207 ? 66.862 0.409 -29.109 1.00 47.19 207 PRO B O 1
ATOM 3076 N N . ALA B 2 208 ? 64.751 0.717 -29.867 1.00 43.01 208 ALA B N 1
ATOM 3077 C CA . ALA B 2 208 ? 64.344 -0.677 -29.753 1.00 42.84 208 ALA B CA 1
ATOM 3078 C C . ALA B 2 208 ? 65.178 -1.627 -30.630 1.00 46.56 208 ALA B C 1
ATOM 3079 O O . ALA B 2 208 ? 65.409 -2.771 -30.239 1.00 46.69 208 ALA B O 1
ATOM 3081 N N . SER B 2 209 ? 65.650 -1.156 -31.787 1.00 42.07 209 SER B N 1
ATOM 3082 C CA . SER B 2 209 ? 66.462 -1.975 -32.697 1.00 40.79 209 SER B CA 1
ATOM 3083 C C . SER B 2 209 ? 67.929 -1.508 -32.724 1.00 42.65 209 SER B C 1
ATOM 3084 O O . SER B 2 209 ? 68.740 -2.052 -33.487 1.00 40.93 209 SER B O 1
ATOM 3087 N N . SER B 2 210 ? 68.257 -0.499 -31.884 1.00 40.09 210 SER B N 1
ATOM 3088 C CA . SER B 2 210 ? 69.582 0.150 -31.774 1.00 40.84 210 SER B CA 1
ATOM 3089 C C . SER B 2 210 ? 70.072 0.685 -33.120 1.00 46.50 210 SER B C 1
ATOM 3090 O O . SER B 2 210 ? 71.229 0.511 -33.494 1.00 47.70 210 SER B O 1
ATOM 3093 N N . THR B 2 211 ? 69.156 1.316 -33.858 1.00 44.35 211 THR B N 1
ATOM 3094 C CA . THR B 2 211 ? 69.421 1.863 -35.179 1.00 43.83 211 THR B CA 1
ATOM 3095 C C . THR B 2 211 ? 69.627 3.346 -35.127 1.00 49.31 211 THR B C 1
ATOM 3096 O O . THR B 2 211 ? 69.057 4.023 -34.279 1.00 50.21 211 THR B O 1
ATOM 3100 N N . LYS B 2 212 ? 70.496 3.829 -35.997 1.00 47.03 212 LYS B N 1
ATOM 3101 C CA . LYS B 2 212 ? 70.851 5.226 -36.161 1.00 47.29 212 LYS B CA 1
ATOM 3102 C C . LYS B 2 212 ? 71.044 5.481 -37.667 1.00 51.51 212 LYS B C 1
ATOM 3103 O O . LYS B 2 212 ? 71.843 4.800 -38.320 1.00 48.55 212 LYS B O 1
ATOM 3109 N N . VAL B 2 213 ? 70.241 6.395 -38.230 1.00 49.13 213 VAL B N 1
ATOM 3110 C CA . VAL B 2 213 ? 70.330 6.727 -39.653 1.00 49.14 213 VAL B CA 1
ATOM 3111 C C . VAL B 2 213 ? 70.345 8.247 -39.846 1.00 51.79 213 VAL B C 1
ATOM 3112 O O . VAL B 2 213 ? 69.674 8.967 -39.106 1.00 51.19 213 VAL B O 1
ATOM 3116 N N . ASP B 2 214 ? 71.172 8.724 -40.788 1.00 48.68 214 ASP B N 1
ATOM 3117 C CA . ASP B 2 214 ? 71.276 10.134 -41.166 1.00 48.59 214 ASP B CA 1
ATOM 3118 C C . ASP B 2 214 ? 70.840 10.285 -42.621 1.00 54.66 214 ASP B C 1
ATOM 3119 O O . ASP B 2 214 ? 71.254 9.487 -43.465 1.00 55.46 214 ASP B O 1
ATOM 3124 N N . LYS B 2 215 ? 69.970 11.265 -42.915 1.00 50.81 215 LYS B N 1
ATOM 3125 C CA . LYS B 2 215 ? 69.584 11.532 -44.305 1.00 49.90 215 LYS B CA 1
ATOM 3126 C C . LYS B 2 215 ? 69.799 12.989 -44.603 1.00 52.05 215 LYS B C 1
ATOM 3127 O O . LYS B 2 215 ? 69.261 13.849 -43.902 1.00 50.63 215 LYS B O 1
ATOM 3133 N N . LYS B 2 216 ? 70.641 13.268 -45.605 1.00 48.70 216 LYS B N 1
ATOM 3134 C CA . LYS B 2 216 ? 70.949 14.626 -46.033 1.00 48.09 216 LYS B CA 1
ATOM 3135 C C . LYS B 2 216 ? 69.816 15.119 -46.929 1.00 49.96 216 LYS B C 1
ATOM 3136 O O . LYS B 2 216 ? 69.343 14.385 -47.794 1.00 47.20 216 LYS B O 1
ATOM 3142 N N . ILE B 2 217 ? 69.346 16.339 -46.699 1.00 48.04 217 ILE B N 1
ATOM 3143 C CA . ILE B 2 217 ? 68.296 16.827 -47.592 1.00 48.14 217 ILE B CA 1
ATOM 3144 C C . ILE B 2 217 ? 68.930 17.544 -48.781 1.00 56.20 217 ILE B C 1
ATOM 3145 O O . ILE B 2 217 ? 69.460 18.653 -48.645 1.00 54.59 217 ILE B O 1
ATOM 3150 N N . VAL B 2 218 ? 68.946 16.847 -49.923 1.00 57.40 218 VAL B N 1
ATOM 3151 C CA . VAL B 2 218 ? 69.534 17.322 -51.164 1.00 59.20 218 VAL B CA 1
ATOM 3152 C C . VAL B 2 218 ? 68.392 17.693 -52.140 1.00 65.48 218 VAL B C 1
ATOM 3153 O O . VAL B 2 218 ? 67.390 16.960 -52.211 1.00 64.79 218 VAL B O 1
ATOM 3157 N N . PRO B 2 219 ? 68.487 18.852 -52.858 1.00 63.03 219 PRO B N 1
ATOM 3158 C CA . PRO B 2 219 ? 67.429 19.196 -53.838 1.00 62.75 219 PRO B CA 1
ATOM 3159 C C . PRO B 2 219 ? 67.397 18.176 -54.988 1.00 66.84 219 PRO B C 1
ATOM 3160 O O . PRO B 2 219 ? 68.465 17.810 -55.483 1.00 67.15 219 PRO B O 1
ATOM 3164 N N . ARG B 2 220 ? 66.217 17.631 -55.350 1.00 64.01 220 ARG B N 1
ATOM 3165 C CA . ARG B 2 220 ? 66.162 16.596 -56.402 1.00 115.42 220 ARG B CA 1
ATOM 3166 C C . ARG B 2 220 ? 64.833 16.542 -57.143 1.00 140.03 220 ARG B C 1
ATOM 3167 O O . ARG B 2 220 ? 64.777 16.013 -58.254 1.00 100.57 220 ARG B O 1
ATOM 3175 N N . PRO C 3 11 ? 17.665 14.034 1.450 1.00 85.30 10 PRO C N 1
ATOM 3176 C CA . PRO C 3 11 ? 18.971 14.341 2.059 1.00 85.08 10 PRO C CA 1
ATOM 3177 C C . PRO C 3 11 ? 19.119 13.715 3.461 1.00 88.56 10 PRO C C 1
ATOM 3178 O O . PRO C 3 11 ? 19.200 14.435 4.463 1.00 88.32 10 PRO C O 1
ATOM 3182 N N . ALA C 3 12 ? 19.155 12.362 3.521 1.00 84.56 11 ALA C N 1
ATOM 3183 C CA . ALA C 3 12 ? 19.233 11.564 4.751 1.00 84.13 11 ALA C CA 1
ATOM 3184 C C . ALA C 3 12 ? 20.512 11.724 5.562 1.00 88.88 11 ALA C C 1
ATOM 3185 O O . ALA C 3 12 ? 21.614 11.689 5.017 1.00 88.47 11 ALA C O 1
ATOM 3187 N N . MET C 3 13 ? 20.343 11.897 6.878 1.00 86.05 12 MET C N 1
ATOM 3188 C CA . MET C 3 13 ? 21.426 12.036 7.854 1.00 86.22 12 MET C CA 1
ATOM 3189 C C . MET C 3 13 ? 21.486 10.733 8.633 1.00 88.66 12 MET C C 1
ATOM 3190 O O . MET C 3 13 ? 20.455 10.294 9.149 1.00 89.04 12 MET C O 1
ATOM 3195 N N . ILE C 3 14 ? 22.680 10.107 8.712 1.00 82.88 13 ILE C N 1
ATOM 3196 C CA . ILE C 3 14 ? 22.883 8.841 9.435 1.00 81.31 13 ILE C CA 1
ATOM 3197 C C . ILE C 3 14 ? 22.554 8.975 10.928 1.00 82.28 13 ILE C C 1
ATOM 3198 O O . ILE C 3 14 ? 22.802 10.030 11.522 1.00 81.91 13 ILE C O 1
ATOM 3203 N N . ALA C 3 15 ? 21.975 7.915 11.519 1.00 76.84 14 ALA C N 1
ATOM 3204 C CA . ALA C 3 15 ? 21.690 7.875 12.949 1.00 75.43 14 ALA C CA 1
ATOM 3205 C C . ALA C 3 15 ? 23.014 7.469 13.597 1.00 76.32 14 ALA C C 1
ATOM 3206 O O . ALA C 3 15 ? 23.514 6.369 13.350 1.00 74.63 14 ALA C O 1
ATOM 3208 N N . GLU C 3 16 ? 23.632 8.406 14.332 1.00 71.62 15 GLU C N 1
ATOM 3209 C CA . GLU C 3 16 ? 24.921 8.216 14.996 1.00 71.29 15 GLU C CA 1
ATOM 3210 C C . GLU C 3 16 ? 24.889 7.082 16.009 1.00 74.44 15 GLU C C 1
ATOM 3211 O O . GLU C 3 16 ? 23.854 6.850 16.639 1.00 73.56 15 GLU C O 1
ATOM 3217 N N . CYS C 3 17 ? 26.032 6.390 16.178 1.00 71.20 16 CYS C N 1
ATOM 3218 C CA . CYS C 3 17 ? 26.175 5.348 17.185 1.00 70.92 16 CYS C CA 1
ATOM 3219 C C . CYS C 3 17 ? 26.444 6.093 18.490 1.00 73.41 16 CYS C C 1
ATOM 3220 O O . CYS C 3 17 ? 27.538 6.633 18.696 1.00 73.54 16 CYS C O 1
ATOM 3223 N N . LYS C 3 18 ? 25.393 6.205 19.319 1.00 67.47 17 LYS C N 1
ATOM 3224 C CA . LYS C 3 18 ? 25.383 6.943 20.582 1.00 66.00 17 LYS C CA 1
ATOM 3225 C C . LYS C 3 18 ? 24.274 6.447 21.525 1.00 69.01 17 LYS C C 1
ATOM 3226 O O . LYS C 3 18 ? 23.413 5.655 21.131 1.00 67.06 17 LYS C O 1
ATOM 3232 N N . THR C 3 19 ? 24.314 6.927 22.782 1.00 66.96 18 THR C N 1
ATOM 3233 C CA . THR C 3 19 ? 23.317 6.627 23.809 1.00 66.72 18 THR C CA 1
ATOM 3234 C C . THR C 3 19 ? 22.067 7.440 23.507 1.00 70.91 18 THR C C 1
ATOM 3235 O O . THR C 3 19 ? 22.159 8.629 23.176 1.00 70.95 18 THR C O 1
ATOM 3239 N N . ARG C 3 20 ? 20.909 6.788 23.588 1.00 67.34 19 ARG C N 1
ATOM 3240 C CA . ARG C 3 20 ? 19.604 7.407 23.360 1.00 66.96 19 ARG C CA 1
ATOM 3241 C C . ARG C 3 20 ? 18.586 6.883 24.357 1.00 68.49 19 ARG C C 1
ATOM 3242 O O . ARG C 3 20 ? 18.624 5.704 24.718 1.00 66.90 19 ARG C O 1
ATOM 3250 N N . THR C 3 21 ? 17.674 7.766 24.793 1.00 65.02 20 THR C N 1
ATOM 3251 C CA . THR C 3 21 ? 16.589 7.445 25.723 1.00 64.18 20 THR C CA 1
ATOM 3252 C C . THR C 3 21 ? 15.664 6.427 25.049 1.00 66.17 20 THR C C 1
ATOM 3253 O O . THR C 3 21 ? 15.185 6.670 23.940 1.00 64.81 20 THR C O 1
ATOM 3257 N N . GLU C 3 22 ? 15.473 5.266 25.703 1.00 62.10 21 GLU C N 1
ATOM 3258 C CA . GLU C 3 22 ? 14.637 4.156 25.250 1.00 61.51 21 GLU C CA 1
ATOM 3259 C C . GLU C 3 22 ? 13.645 3.755 26.330 1.00 63.59 21 GLU C C 1
ATOM 3260 O O . GLU C 3 22 ? 13.838 4.105 27.494 1.00 63.12 21 GLU C O 1
ATOM 3266 N N . VAL C 3 23 ? 12.617 2.974 25.961 1.00 58.41 22 VAL C N 1
ATOM 3267 C CA . VAL C 3 23 ? 11.609 2.489 26.902 1.00 57.29 22 VAL C CA 1
ATOM 3268 C C . VAL C 3 23 ? 11.828 1.017 27.178 1.00 58.92 22 VAL C C 1
ATOM 3269 O O . VAL C 3 23 ? 11.813 0.203 26.253 1.00 57.75 22 VAL C O 1
ATOM 3273 N N . PHE C 3 24 ? 12.038 0.689 28.456 1.00 55.83 23 PHE C N 1
ATOM 3274 C CA . PHE C 3 24 ? 12.264 -0.664 28.948 1.00 55.98 23 PHE C CA 1
ATOM 3275 C C . PHE C 3 24 ? 11.016 -1.213 29.654 1.00 64.26 23 PHE C C 1
ATOM 3276 O O . PHE C 3 24 ? 10.596 -0.664 30.672 1.00 63.53 23 PHE C O 1
ATOM 3284 N N . GLU C 3 25 ? 10.457 -2.321 29.139 1.00 64.91 24 GLU C N 1
ATOM 3285 C CA . GLU C 3 25 ? 9.287 -2.991 29.729 1.00 66.84 24 GLU C CA 1
ATOM 3286 C C . GLU C 3 25 ? 9.739 -3.830 30.916 1.00 72.81 24 GLU C C 1
ATOM 3287 O O . GLU C 3 25 ? 10.677 -4.619 30.789 1.00 71.84 24 GLU C O 1
ATOM 3293 N N . ILE C 3 26 ? 9.062 -3.682 32.058 1.00 72.34 25 ILE C N 1
ATOM 3294 C CA . ILE C 3 26 ? 9.377 -4.474 33.252 1.00 73.31 25 ILE C CA 1
ATOM 3295 C C . ILE C 3 26 ? 8.624 -5.822 33.225 1.00 81.03 25 ILE C C 1
ATOM 3296 O O . ILE C 3 26 ? 7.423 -5.882 33.503 1.00 80.19 25 ILE C O 1
ATOM 3301 N N . SER C 3 27 ? 9.349 -6.893 32.856 1.00 81.09 26 SER C N 1
ATOM 3302 C CA . SER C 3 27 ? 8.834 -8.258 32.704 1.00 82.27 26 SER C CA 1
ATOM 3303 C C . SER C 3 27 ? 8.610 -8.996 34.037 1.00 87.45 26 SER C C 1
ATOM 3304 O O . SER C 3 27 ? 9.151 -8.599 35.069 1.00 86.73 26 SER C O 1
ATOM 3307 N N . ARG C 3 28 ? 7.796 -10.073 34.004 1.00 85.29 27 ARG C N 1
ATOM 3308 C CA . ARG C 3 28 ? 7.507 -10.917 35.165 1.00 85.54 27 ARG C CA 1
ATOM 3309 C C . ARG C 3 28 ? 8.759 -11.697 35.609 1.00 90.09 27 ARG C C 1
ATOM 3310 O O . ARG C 3 28 ? 8.986 -11.812 36.812 1.00 89.63 27 ARG C O 1
ATOM 3318 N N . ARG C 3 29 ? 9.599 -12.170 34.639 1.00 86.50 28 ARG C N 1
ATOM 3319 C CA . ARG C 3 29 ? 10.863 -12.892 34.887 1.00 86.01 28 ARG C CA 1
ATOM 3320 C C . ARG C 3 29 ? 11.848 -12.033 35.711 1.00 88.81 28 ARG C C 1
ATOM 3321 O O . ARG C 3 29 ? 12.668 -12.577 36.453 1.00 88.17 28 ARG C O 1
ATOM 3329 N N . LEU C 3 30 ? 11.740 -10.694 35.587 1.00 84.81 29 LEU C N 1
ATOM 3330 C CA . LEU C 3 30 ? 12.552 -9.695 36.285 1.00 84.36 29 LEU C CA 1
ATOM 3331 C C . LEU C 3 30 ? 12.362 -9.749 37.806 1.00 88.88 29 LEU C C 1
ATOM 3332 O O . LEU C 3 30 ? 13.333 -9.579 38.548 1.00 87.89 29 LEU C O 1
ATOM 3337 N N . ILE C 3 31 ? 11.119 -10.004 38.261 1.00 86.86 30 ILE C N 1
ATOM 3338 C CA . ILE C 3 31 ? 10.763 -10.082 39.684 1.00 87.22 30 ILE C CA 1
ATOM 3339 C C . ILE C 3 31 ? 10.548 -11.536 40.144 1.00 92.45 30 ILE C C 1
ATOM 3340 O O . ILE C 3 31 ? 11.117 -11.932 41.164 1.00 91.04 30 ILE C O 1
ATOM 3345 N N . ASP C 3 32 ? 9.740 -12.323 39.398 1.00 91.58 31 ASP C N 1
ATOM 3346 C CA . ASP C 3 32 ? 9.469 -13.732 39.709 1.00 92.81 31 ASP C CA 1
ATOM 3347 C C . ASP C 3 32 ? 9.184 -14.597 38.466 1.00 100.42 31 ASP C C 1
ATOM 3348 O O . ASP C 3 32 ? 8.198 -14.377 37.753 1.00 100.60 31 ASP C O 1
ATOM 3353 N N . ARG C 3 33 ? 10.058 -15.595 38.229 1.00 98.78 32 ARG C N 1
ATOM 3354 C CA . ARG C 3 33 ? 10.022 -16.529 37.088 1.00 99.17 32 ARG C CA 1
ATOM 3355 C C . ARG C 3 33 ? 9.185 -17.780 37.400 1.00 104.20 32 ARG C C 1
ATOM 3356 O O . ARG C 3 33 ? 8.770 -18.493 36.480 1.00 103.92 32 ARG C O 1
ATOM 3364 N N . THR C 3 34 ? 8.935 -18.024 38.708 1.00 101.46 33 THR C N 1
ATOM 3365 C CA . THR C 3 34 ? 8.145 -19.130 39.267 1.00 101.46 33 THR C CA 1
ATOM 3366 C C . THR C 3 34 ? 6.705 -19.140 38.712 1.00 104.65 33 THR C C 1
ATOM 3367 O O . THR C 3 34 ? 6.170 -20.219 38.440 1.00 104.36 33 THR C O 1
ATOM 3371 N N . ASN C 3 35 ? 6.085 -17.946 38.543 1.00 100.32 34 ASN C N 1
ATOM 3372 C CA . ASN C 3 35 ? 4.710 -17.826 38.047 1.00 99.48 34 ASN C CA 1
ATOM 3373 C C . ASN C 3 35 ? 4.427 -16.576 37.206 1.00 100.35 34 ASN C C 1
ATOM 3374 O O . ASN C 3 35 ? 5.201 -15.618 37.219 1.00 99.57 34 ASN C O 1
ATOM 3379 N N . ALA C 3 36 ? 3.298 -16.612 36.469 1.00 94.85 35 ALA C N 1
ATOM 3380 C CA . ALA C 3 36 ? 2.760 -15.526 35.643 1.00 93.56 35 ALA C CA 1
ATOM 3381 C C . ALA C 3 36 ? 1.429 -15.091 36.287 1.00 94.44 35 ALA C C 1
ATOM 3382 O O . ALA C 3 36 ? 0.503 -14.614 35.621 1.00 94.04 35 ALA C O 1
ATOM 3384 N N . ASN C 3 37 ? 1.357 -15.272 37.607 1.00 88.46 36 ASN C N 1
ATOM 3385 C CA . ASN C 3 37 ? 0.186 -14.984 38.419 1.00 87.03 36 ASN C CA 1
ATOM 3386 C C . ASN C 3 37 ? 0.294 -13.639 39.180 1.00 86.31 36 ASN C C 1
ATOM 3387 O O . ASN C 3 37 ? -0.223 -13.523 40.295 1.00 85.22 36 ASN C O 1
ATOM 3392 N N . PHE C 3 38 ? 0.946 -12.618 38.560 1.00 79.57 37 PHE C N 1
ATOM 3393 C CA . PHE C 3 38 ? 1.106 -11.290 39.173 1.00 77.70 37 PHE C CA 1
ATOM 3394 C C . PHE C 3 38 ? 1.232 -10.133 38.187 1.00 75.02 37 PHE C C 1
ATOM 3395 O O . PHE C 3 38 ? 1.440 -10.361 37.001 1.00 74.31 37 PHE C O 1
ATOM 3403 N N . LEU C 3 39 ? 1.110 -8.887 38.706 1.00 67.06 38 LEU C N 1
ATOM 3404 C CA . LEU C 3 39 ? 1.175 -7.619 37.972 1.00 64.57 38 LEU C CA 1
ATOM 3405 C C . LEU C 3 39 ? 2.300 -6.717 38.492 1.00 63.94 38 LEU C C 1
ATOM 3406 O O . LEU C 3 39 ? 2.794 -6.918 39.603 1.00 62.65 38 LEU C O 1
ATOM 3411 N N . VAL C 3 40 ? 2.740 -5.739 37.667 1.00 57.78 39 VAL C N 1
ATOM 3412 C CA . VAL C 3 40 ? 3.874 -4.852 37.984 1.00 55.86 39 VAL C CA 1
ATOM 3413 C C . VAL C 3 40 ? 3.530 -3.398 37.723 1.00 57.23 39 VAL C C 1
ATOM 3414 O O . VAL C 3 40 ? 2.899 -3.088 36.709 1.00 56.47 39 VAL C O 1
ATOM 3418 N N . TRP C 3 41 ? 3.989 -2.512 38.620 1.00 52.96 40 TRP C N 1
ATOM 3419 C CA . TRP C 3 41 ? 3.790 -1.086 38.465 1.00 52.53 40 TRP C CA 1
ATOM 3420 C C . TRP C 3 41 ? 5.087 -0.330 38.785 1.00 57.85 40 TRP C C 1
ATOM 3421 O O . TRP C 3 41 ? 5.654 -0.548 39.856 1.00 57.65 40 TRP C O 1
ATOM 3432 N N . PRO C 3 42 ? 5.557 0.596 37.914 1.00 56.81 41 PRO C N 1
ATOM 3433 C CA . PRO C 3 42 ? 5.031 0.924 36.571 1.00 56.99 41 PRO C CA 1
ATOM 3434 C C . PRO C 3 42 ? 5.311 -0.193 35.550 1.00 61.75 41 PRO C C 1
ATOM 3435 O O . PRO C 3 42 ? 6.188 -1.015 35.825 1.00 59.92 41 PRO C O 1
ATOM 3439 N N . PRO C 3 43 ? 4.533 -0.331 34.437 1.00 60.90 42 PRO C N 1
ATOM 3440 C CA . PRO C 3 43 ? 4.803 -1.440 33.495 1.00 61.38 42 PRO C CA 1
ATOM 3441 C C . PRO C 3 43 ? 6.092 -1.284 32.686 1.00 68.05 42 PRO C C 1
ATOM 3442 O O . PRO C 3 43 ? 6.662 -2.276 32.233 1.00 66.97 42 PRO C O 1
ATOM 3446 N N . CYS C 3 44 ? 6.545 -0.038 32.514 1.00 68.33 43 CYS C N 1
ATOM 3447 C CA . CYS C 3 44 ? 7.756 0.306 31.788 1.00 70.32 43 CYS C CA 1
ATOM 3448 C C . CYS C 3 44 ? 8.372 1.602 32.315 1.00 69.82 43 CYS C C 1
ATOM 3449 O O . CYS C 3 44 ? 7.682 2.412 32.931 1.00 68.08 43 CYS C O 1
ATOM 3452 N N . VAL C 3 45 ? 9.671 1.790 32.037 1.00 64.79 44 VAL C N 1
ATOM 3453 C CA . VAL C 3 45 ? 10.526 2.901 32.480 1.00 63.18 44 VAL C CA 1
ATOM 3454 C C . VAL C 3 45 ? 11.519 3.292 31.372 1.00 62.39 44 VAL C C 1
ATOM 3455 O O . VAL C 3 45 ? 11.793 2.495 30.476 1.00 61.27 44 VAL C O 1
ATOM 3459 N N . GLU C 3 46 ? 12.065 4.511 31.443 1.00 56.91 45 GLU C N 1
ATOM 3460 C CA . GLU C 3 46 ? 13.092 4.983 30.515 1.00 56.06 45 GLU C CA 1
ATOM 3461 C C . GLU C 3 46 ? 14.476 4.416 30.900 1.00 61.57 45 GLU C C 1
ATOM 3462 O O . GLU C 3 46 ? 14.792 4.319 32.092 1.00 61.84 45 GLU C O 1
ATOM 3468 N N . VAL C 3 47 ? 15.293 4.057 29.893 1.00 57.88 46 VAL C N 1
ATOM 3469 C CA . VAL C 3 47 ? 16.681 3.588 30.035 1.00 57.06 46 VAL C CA 1
ATOM 3470 C C . VAL C 3 47 ? 17.587 4.311 29.025 1.00 61.06 46 VAL C C 1
ATOM 3471 O O . VAL C 3 47 ? 17.090 5.062 28.180 1.00 61.60 46 VAL C O 1
ATOM 3475 N N . GLN C 3 48 ? 18.915 4.102 29.129 1.00 57.15 47 GLN C N 1
ATOM 3476 C CA . GLN C 3 48 ? 19.895 4.641 28.189 1.00 56.16 47 GLN C CA 1
ATOM 3477 C C . GLN C 3 48 ? 20.472 3.465 27.453 1.00 60.03 47 GLN C C 1
ATOM 3478 O O . GLN C 3 48 ? 20.996 2.540 28.081 1.00 57.77 47 GLN C O 1
ATOM 3484 N N . ARG C 3 49 ? 20.290 3.450 26.129 1.00 58.53 48 ARG C N 1
ATOM 3485 C CA . ARG C 3 49 ? 20.785 2.355 25.314 1.00 59.29 48 ARG C CA 1
ATOM 3486 C C . ARG C 3 49 ? 21.471 2.832 24.054 1.00 65.36 48 ARG C C 1
ATOM 3487 O O . ARG C 3 49 ? 21.201 3.935 23.576 1.00 63.53 48 ARG C O 1
ATOM 3495 N N . CYS C 3 50 ? 22.356 1.979 23.514 1.00 65.60 49 CYS C N 1
ATOM 3496 C CA . CYS C 3 50 ? 23.059 2.227 22.262 1.00 67.29 49 CYS C CA 1
ATOM 3497 C C . CYS C 3 50 ? 22.111 1.946 21.117 1.00 68.81 49 CYS C C 1
ATOM 3498 O O . CYS C 3 50 ? 21.414 0.930 21.119 1.00 67.27 49 CYS C O 1
ATOM 3501 N N . SER C 3 51 ? 22.075 2.862 20.155 1.00 65.14 50 SER C N 1
ATOM 3502 C CA . SER C 3 51 ? 21.297 2.769 18.920 1.00 65.16 50 SER C CA 1
ATOM 3503 C C . SER C 3 51 ? 22.004 3.628 17.875 1.00 69.49 50 SER C C 1
ATOM 3504 O O . SER C 3 51 ? 22.774 4.531 18.227 1.00 67.72 50 SER C O 1
ATOM 3507 N N . GLY C 3 52 ? 21.772 3.314 16.611 1.00 67.92 51 GLY C N 1
ATOM 3508 C CA . GLY C 3 52 ? 22.401 4.033 15.515 1.00 68.66 51 GLY C CA 1
ATOM 3509 C C . GLY C 3 52 ? 23.169 3.157 14.552 1.00 73.91 51 GLY C C 1
ATOM 3510 O O . GLY C 3 52 ? 23.152 1.924 14.658 1.00 72.22 51 GLY C O 1
ATOM 3511 N N . CYS C 3 53 ? 23.843 3.817 13.596 1.00 73.27 52 CYS C N 1
ATOM 3512 C CA . CYS C 3 53 ? 24.585 3.173 12.521 1.00 73.98 52 CYS C CA 1
ATOM 3513 C C . CYS C 3 53 ? 26.031 3.509 12.428 1.00 78.31 52 CYS C C 1
ATOM 3514 O O . CYS C 3 53 ? 26.514 4.507 12.972 1.00 76.22 52 CYS C O 1
ATOM 3517 N N . CYS C 3 54 ? 26.698 2.678 11.640 1.00 78.00 53 CYS C N 1
ATOM 3518 C CA . CYS C 3 54 ? 28.101 2.748 11.345 1.00 79.51 53 CYS C CA 1
ATOM 3519 C C . CYS C 3 54 ? 28.297 2.925 9.852 1.00 86.64 53 CYS C C 1
ATOM 3520 O O . CYS C 3 54 ? 27.612 2.271 9.051 1.00 86.33 53 CYS C O 1
ATOM 3523 N N . ASN C 3 55 ? 29.203 3.851 9.482 1.00 85.53 54 ASN C N 1
ATOM 3524 C CA . ASN C 3 55 ? 29.511 4.170 8.089 1.00 86.34 54 ASN C CA 1
ATOM 3525 C C . ASN C 3 55 ? 30.046 2.980 7.290 1.00 91.69 54 ASN C C 1
ATOM 3526 O O . ASN C 3 55 ? 29.493 2.658 6.234 1.00 92.07 54 ASN C O 1
ATOM 3531 N N . ASN C 3 56 ? 31.050 2.275 7.832 1.00 88.53 55 ASN C N 1
ATOM 3532 C CA . ASN C 3 56 ? 31.631 1.097 7.181 1.00 88.44 55 ASN C CA 1
ATOM 3533 C C . ASN C 3 56 ? 30.672 -0.092 7.215 1.00 92.38 55 ASN C C 1
ATOM 3534 O O . ASN C 3 56 ? 29.832 -0.202 8.112 1.00 92.30 55 ASN C O 1
ATOM 3539 N N . ARG C 3 57 ? 30.794 -0.963 6.212 1.00 88.67 56 ARG C N 1
ATOM 3540 C CA . ARG C 3 57 ? 29.982 -2.158 6.021 1.00 88.42 56 ARG C CA 1
ATOM 3541 C C . ARG C 3 57 ? 30.227 -3.220 7.117 1.00 93.49 56 ARG C C 1
ATOM 3542 O O . ARG C 3 57 ? 29.285 -3.929 7.490 1.00 93.19 56 ARG C O 1
ATOM 3550 N N . ASN C 3 58 ? 31.480 -3.317 7.631 1.00 90.36 57 ASN C N 1
ATOM 3551 C CA . ASN C 3 58 ? 31.907 -4.305 8.638 1.00 90.47 57 ASN C CA 1
ATOM 3552 C C . ASN C 3 58 ? 31.816 -3.850 10.128 1.00 93.29 57 ASN C C 1
ATOM 3553 O O . ASN C 3 58 ? 32.540 -4.387 10.977 1.00 92.84 57 ASN C O 1
ATOM 3558 N N . VAL C 3 59 ? 30.927 -2.890 10.449 1.00 88.52 58 VAL C N 1
ATOM 3559 C CA . VAL C 3 59 ? 30.779 -2.390 11.823 1.00 87.26 58 VAL C CA 1
ATOM 3560 C C . VAL C 3 59 ? 29.333 -2.291 12.320 1.00 88.78 58 VAL C C 1
ATOM 3561 O O . VAL C 3 59 ? 28.441 -1.854 11.583 1.00 88.44 58 VAL C O 1
ATOM 3565 N N . GLN C 3 60 ? 29.119 -2.704 13.589 1.00 83.44 59 GLN C N 1
ATOM 3566 C CA . GLN C 3 60 ? 27.836 -2.647 14.300 1.00 81.94 59 GLN C CA 1
ATOM 3567 C C . GLN C 3 60 ? 27.986 -1.766 15.523 1.00 80.48 59 GLN C C 1
ATOM 3568 O O . GLN C 3 60 ? 29.035 -1.798 16.172 1.00 79.54 59 GLN C O 1
ATOM 3574 N N . CYS C 3 61 ? 26.936 -0.996 15.846 1.00 74.39 60 CYS C N 1
ATOM 3575 C CA . CYS C 3 61 ? 26.931 -0.121 17.016 1.00 72.98 60 CYS C CA 1
ATOM 3576 C C . CYS C 3 61 ? 26.747 -0.949 18.302 1.00 76.36 60 CYS C C 1
ATOM 3577 O O . CYS C 3 61 ? 25.786 -1.720 18.407 1.00 76.16 60 CYS C O 1
ATOM 3580 N N . ARG C 3 62 ? 27.700 -0.823 19.258 1.00 71.77 61 ARG C N 1
ATOM 3581 C CA . ARG C 3 62 ? 27.698 -1.600 20.497 1.00 70.89 61 ARG C CA 1
ATOM 3582 C C . ARG C 3 62 ? 28.111 -0.829 21.752 1.00 73.28 61 ARG C C 1
ATOM 3583 O O . ARG C 3 62 ? 28.915 0.101 21.631 1.00 73.47 61 ARG C O 1
ATOM 3591 N N . PRO C 3 63 ? 27.620 -1.226 22.970 1.00 67.88 62 PRO C N 1
ATOM 3592 C CA . PRO C 3 63 ? 28.044 -0.522 24.193 1.00 67.36 62 PRO C CA 1
ATOM 3593 C C . PRO C 3 63 ? 29.462 -0.862 24.639 1.00 72.84 62 PRO C C 1
ATOM 3594 O O . PRO C 3 63 ? 29.851 -2.037 24.622 1.00 71.66 62 PRO C O 1
ATOM 3598 N N . THR C 3 64 ? 30.234 0.178 25.019 1.00 72.03 63 THR C N 1
ATOM 3599 C CA . THR C 3 64 ? 31.611 0.051 25.514 1.00 73.14 63 THR C CA 1
ATOM 3600 C C . THR C 3 64 ? 31.523 -0.374 26.981 1.00 79.49 63 THR C C 1
ATOM 3601 O O . THR C 3 64 ? 32.156 -1.354 27.381 1.00 79.78 63 THR C O 1
ATOM 3605 N N . GLN C 3 65 ? 30.725 0.370 27.773 1.00 76.93 64 GLN C N 1
ATOM 3606 C CA . GLN C 3 65 ? 30.470 0.077 29.178 1.00 76.88 64 GLN C CA 1
ATOM 3607 C C . GLN C 3 65 ? 29.019 0.342 29.586 1.00 78.99 64 GLN C C 1
ATOM 3608 O O . GLN C 3 65 ? 28.365 1.254 29.072 1.00 78.69 64 GLN C O 1
ATOM 3614 N N . VAL C 3 66 ? 28.528 -0.492 30.504 1.00 73.97 65 VAL C N 1
ATOM 3615 C CA . VAL C 3 66 ? 27.177 -0.447 31.054 1.00 72.55 65 VAL C CA 1
ATOM 3616 C C . VAL C 3 66 ? 27.223 -0.015 32.528 1.00 75.43 65 VAL C C 1
ATOM 3617 O O . VAL C 3 66 ? 28.272 -0.116 33.168 1.00 75.25 65 VAL C O 1
ATOM 3621 N N . GLN C 3 67 ? 26.088 0.464 33.054 1.00 71.20 66 GLN C N 1
ATOM 3622 C CA . GLN C 3 67 ? 25.920 0.845 34.454 1.00 70.75 66 GLN C CA 1
ATOM 3623 C C . GLN C 3 67 ? 24.650 0.191 34.982 1.00 73.10 66 GLN C C 1
ATOM 3624 O O . GLN C 3 67 ? 23.584 0.335 34.371 1.00 72.67 66 GLN C O 1
ATOM 3630 N N . LEU C 3 68 ? 24.766 -0.532 36.110 1.00 67.38 67 LEU C N 1
ATOM 3631 C CA . LEU C 3 68 ? 23.608 -1.149 36.742 1.00 65.53 67 LEU C CA 1
ATOM 3632 C C . LEU C 3 68 ? 22.968 -0.121 37.679 1.00 68.09 67 LEU C C 1
ATOM 3633 O O . LEU C 3 68 ? 23.660 0.500 38.493 1.00 68.20 67 LEU C O 1
ATOM 3638 N N . ARG C 3 69 ? 21.661 0.126 37.478 1.00 62.25 68 ARG C N 1
ATOM 3639 C CA . ARG C 3 69 ? 20.860 1.124 38.191 1.00 60.43 68 ARG C CA 1
ATOM 3640 C C . ARG C 3 69 ? 19.597 0.488 38.822 1.00 61.71 68 ARG C C 1
ATOM 3641 O O . ARG C 3 69 ? 18.651 0.170 38.094 1.00 61.50 68 ARG C O 1
ATOM 3649 N N . PRO C 3 70 ? 19.549 0.285 40.160 1.00 56.10 69 PRO C N 1
ATOM 3650 C CA . PRO C 3 70 ? 18.346 -0.318 40.752 1.00 55.50 69 PRO C CA 1
ATOM 3651 C C . PRO C 3 70 ? 17.209 0.676 41.005 1.00 59.03 69 PRO C C 1
ATOM 3652 O O . PRO C 3 70 ? 17.442 1.816 41.418 1.00 59.62 69 PRO C O 1
ATOM 3656 N N . VAL C 3 71 ? 15.981 0.241 40.716 1.00 53.48 70 VAL C N 1
ATOM 3657 C CA . VAL C 3 71 ? 14.768 1.028 40.927 1.00 52.47 70 VAL C CA 1
ATOM 3658 C C . VAL C 3 71 ? 13.730 0.233 41.695 1.00 55.66 70 VAL C C 1
ATOM 3659 O O . VAL C 3 71 ? 13.702 -1.000 41.613 1.00 54.20 70 VAL C O 1
ATOM 3663 N N . GLN C 3 72 ? 12.883 0.945 42.451 1.00 53.24 71 GLN C N 1
ATOM 3664 C CA . GLN C 3 72 ? 11.819 0.341 43.242 1.00 53.64 71 GLN C CA 1
ATOM 3665 C C . GLN C 3 72 ? 10.516 0.340 42.445 1.00 58.24 71 GLN C C 1
ATOM 3666 O O . GLN C 3 72 ? 10.094 1.372 41.915 1.00 57.49 71 GLN C O 1
ATOM 3672 N N . VAL C 3 73 ? 9.910 -0.841 42.338 1.00 55.55 72 VAL C N 1
ATOM 3673 C CA . VAL C 3 73 ? 8.627 -1.088 41.668 1.00 55.69 72 VAL C CA 1
ATOM 3674 C C . VAL C 3 73 ? 7.710 -1.827 42.663 1.00 61.08 72 VAL C C 1
ATOM 3675 O O . VAL C 3 73 ? 8.112 -2.090 43.805 1.00 59.83 72 VAL C O 1
ATOM 3679 N N . ARG C 3 74 ? 6.496 -2.181 42.222 1.00 58.98 73 ARG C N 1
ATOM 3680 C CA . ARG C 3 74 ? 5.601 -2.952 43.064 1.00 58.93 73 ARG C CA 1
ATOM 3681 C C . ARG C 3 74 ? 5.061 -4.184 42.372 1.00 62.38 73 ARG C C 1
ATOM 3682 O O . ARG C 3 74 ? 4.735 -4.140 41.184 1.00 60.98 73 ARG C O 1
ATOM 3690 N N . LYS C 3 75 ? 5.003 -5.294 43.117 1.00 60.70 74 LYS C N 1
ATOM 3691 C CA . LYS C 3 75 ? 4.512 -6.584 42.648 1.00 61.02 74 LYS C CA 1
ATOM 3692 C C . LYS C 3 75 ? 3.101 -6.780 43.228 1.00 64.59 74 LYS C C 1
ATOM 3693 O O . LYS C 3 75 ? 2.938 -6.900 44.448 1.00 63.90 74 LYS C O 1
ATOM 3699 N N . ILE C 3 76 ? 2.092 -6.743 42.335 1.00 60.72 75 ILE C N 1
ATOM 3700 C CA . ILE C 3 76 ? 0.666 -6.888 42.634 1.00 59.83 75 ILE C CA 1
ATOM 3701 C C . ILE C 3 76 ? 0.226 -8.355 42.438 1.00 64.37 75 ILE C C 1
ATOM 3702 O O . ILE C 3 76 ? -0.169 -8.739 41.342 1.00 64.16 75 ILE C O 1
ATOM 3707 N N . GLU C 3 77 ? 0.341 -9.176 43.497 1.00 62.17 76 GLU C N 1
ATOM 3708 C CA . GLU C 3 77 ? -0.051 -10.588 43.513 1.00 62.83 76 GLU C CA 1
ATOM 3709 C C . GLU C 3 77 ? -1.581 -10.745 43.557 1.00 67.64 76 GLU C C 1
ATOM 3710 O O . GLU C 3 77 ? -2.241 -10.225 44.464 1.00 67.09 76 GLU C O 1
ATOM 3716 N N . ILE C 3 78 ? -2.122 -11.466 42.548 1.00 64.99 77 ILE C N 1
ATOM 3717 C CA . ILE C 3 78 ? -3.548 -11.710 42.310 1.00 64.50 77 ILE C CA 1
ATOM 3718 C C . ILE C 3 78 ? -4.075 -13.049 42.880 1.00 68.35 77 ILE C C 1
ATOM 3719 O O . ILE C 3 78 ? -5.118 -13.053 43.533 1.00 68.31 77 ILE C O 1
ATOM 3724 N N . VAL C 3 79 ? -3.355 -14.164 42.656 1.00 63.93 78 VAL C N 1
ATOM 3725 C CA . VAL C 3 79 ? -3.777 -15.508 43.084 1.00 64.02 78 VAL C CA 1
ATOM 3726 C C . VAL C 3 79 ? -3.684 -15.818 44.596 1.00 66.80 78 VAL C C 1
ATOM 3727 O O . VAL C 3 79 ? -3.342 -16.937 45.005 1.00 66.10 78 VAL C O 1
ATOM 3731 N N . ARG C 3 80 ? -4.007 -14.824 45.422 1.00 63.25 79 ARG C N 1
ATOM 3732 C CA . ARG C 3 80 ? -3.956 -14.950 46.878 1.00 61.98 79 ARG C CA 1
ATOM 3733 C C . ARG C 3 80 ? -5.350 -14.696 47.449 1.00 62.68 79 ARG C C 1
ATOM 3734 O O . ARG C 3 80 ? -6.236 -14.232 46.721 1.00 61.80 79 ARG C O 1
ATOM 3742 N N . LYS C 3 81 ? -5.534 -14.964 48.762 1.00 58.16 80 LYS C N 1
ATOM 3743 C CA . LYS C 3 81 ? -6.785 -14.728 49.506 1.00 57.70 80 LYS C CA 1
ATOM 3744 C C . LYS C 3 81 ? -7.245 -13.272 49.361 1.00 62.10 80 LYS C C 1
ATOM 3745 O O . LYS C 3 81 ? -8.450 -13.001 49.309 1.00 62.73 80 LYS C O 1
ATOM 3751 N N . LYS C 3 82 ? -6.265 -12.352 49.268 1.00 57.45 81 LYS C N 1
ATOM 3752 C CA . LYS C 3 82 ? -6.492 -10.923 49.085 1.00 56.34 81 LYS C CA 1
ATOM 3753 C C . LYS C 3 82 ? -5.351 -10.320 48.241 1.00 59.57 81 LYS C C 1
ATOM 3754 O O . LYS C 3 82 ? -4.262 -10.895 48.177 1.00 59.31 81 LYS C O 1
ATOM 3760 N N . PRO C 3 83 ? -5.561 -9.148 47.599 1.00 55.64 82 PRO C N 1
ATOM 3761 C CA . PRO C 3 83 ? -4.459 -8.521 46.845 1.00 54.72 82 PRO C CA 1
ATOM 3762 C C . PRO C 3 83 ? -3.263 -8.134 47.734 1.00 57.46 82 PRO C C 1
ATOM 3763 O O . PRO C 3 83 ? -3.434 -7.800 48.915 1.00 56.58 82 PRO C O 1
ATOM 3767 N N . ILE C 3 84 ? -2.049 -8.233 47.172 1.00 53.82 83 ILE C N 1
ATOM 3768 C CA . ILE C 3 84 ? -0.818 -7.911 47.882 1.00 53.13 83 ILE C CA 1
ATOM 3769 C C . ILE C 3 84 ? -0.004 -6.964 47.011 1.00 55.50 83 ILE C C 1
ATOM 3770 O O . ILE C 3 84 ? 0.275 -7.261 45.851 1.00 54.78 83 ILE C O 1
ATOM 3775 N N . PHE C 3 85 ? 0.325 -5.802 47.576 1.00 52.30 84 PHE C N 1
ATOM 3776 C CA . PHE C 3 85 ? 1.080 -4.736 46.937 1.00 51.84 84 PHE C CA 1
ATOM 3777 C C . PHE C 3 85 ? 2.441 -4.639 47.656 1.00 57.03 84 PHE C C 1
ATOM 3778 O O . PHE C 3 85 ? 2.617 -3.868 48.607 1.00 58.24 84 PHE C O 1
ATOM 3786 N N . LYS C 3 86 ? 3.380 -5.485 47.218 1.00 52.68 85 LYS C N 1
ATOM 3787 C CA . LYS C 3 86 ? 4.726 -5.637 47.773 1.00 52.29 85 LYS C CA 1
ATOM 3788 C C . LYS C 3 86 ? 5.727 -4.821 46.988 1.00 54.85 85 LYS C C 1
ATOM 3789 O O . LYS C 3 86 ? 5.648 -4.769 45.761 1.00 53.42 85 LYS C O 1
ATOM 3795 N N . LYS C 3 87 ? 6.683 -4.194 47.698 1.00 51.13 86 LYS C N 1
ATOM 3796 C CA . LYS C 3 87 ? 7.777 -3.424 47.097 1.00 50.34 86 LYS C CA 1
ATOM 3797 C C . LYS C 3 87 ? 8.734 -4.432 46.485 1.00 54.70 86 LYS C C 1
ATOM 3798 O O . LYS C 3 87 ? 8.894 -5.528 47.028 1.00 54.66 86 LYS C O 1
ATOM 3804 N N . ALA C 3 88 ? 9.362 -4.076 45.365 1.00 51.81 87 ALA C N 1
ATOM 3805 C CA . ALA C 3 88 ? 10.333 -4.936 44.677 1.00 52.16 87 ALA C CA 1
ATOM 3806 C C . ALA C 3 88 ? 11.372 -4.091 43.988 1.00 57.69 87 ALA C C 1
ATOM 3807 O O . ALA C 3 88 ? 11.041 -3.048 43.412 1.00 57.25 87 ALA C O 1
ATOM 3809 N N . THR C 3 89 ? 12.640 -4.517 44.065 1.00 55.94 88 THR C N 1
ATOM 3810 C CA . THR C 3 89 ? 13.743 -3.797 43.427 1.00 56.41 88 THR C CA 1
ATOM 3811 C C . THR C 3 89 ? 14.100 -4.455 42.082 1.00 62.09 88 THR C C 1
ATOM 3812 O O . THR C 3 89 ? 14.202 -5.669 42.007 1.00 61.72 88 THR C O 1
ATOM 3816 N N . VAL C 3 90 ? 14.210 -3.659 41.013 1.00 60.67 89 VAL C N 1
ATOM 3817 C CA . VAL C 3 90 ? 14.567 -4.133 39.667 1.00 61.02 89 VAL C CA 1
ATOM 3818 C C . VAL C 3 90 ? 15.822 -3.398 39.150 1.00 62.99 89 VAL C C 1
ATOM 3819 O O . VAL C 3 90 ? 15.880 -2.163 39.190 1.00 63.08 89 VAL C O 1
ATOM 3823 N N . THR C 3 91 ? 16.837 -4.173 38.716 1.00 57.08 90 THR C N 1
ATOM 3824 C CA . THR C 3 91 ? 18.100 -3.639 38.210 1.00 56.42 90 THR C CA 1
ATOM 3825 C C . THR C 3 91 ? 18.025 -3.270 36.724 1.00 58.92 90 THR C C 1
ATOM 3826 O O . THR C 3 91 ? 17.966 -4.146 35.848 1.00 58.15 90 THR C O 1
ATOM 3830 N N . LEU C 3 92 ? 18.056 -1.962 36.442 1.00 54.42 91 LEU C N 1
ATOM 3831 C CA . LEU C 3 92 ? 18.039 -1.456 35.073 1.00 54.00 91 LEU C CA 1
ATOM 3832 C C . LEU C 3 92 ? 19.463 -1.327 34.540 1.00 58.77 91 LEU C C 1
ATOM 3833 O O . LEU C 3 92 ? 20.328 -0.794 35.234 1.00 57.70 91 LEU C O 1
ATOM 3838 N N . GLU C 3 93 ? 19.693 -1.792 33.306 1.00 57.44 92 GLU C N 1
ATOM 3839 C CA . GLU C 3 93 ? 20.987 -1.694 32.627 1.00 57.53 92 GLU C CA 1
ATOM 3840 C C . GLU C 3 93 ? 20.979 -0.437 31.733 1.00 60.13 92 GLU C C 1
ATOM 3841 O O . GLU C 3 93 ? 20.132 -0.304 30.848 1.00 59.30 92 GLU C O 1
ATOM 3847 N N . ASP C 3 94 ? 21.879 0.507 32.025 1.00 56.53 93 ASP C N 1
ATOM 3848 C CA . ASP C 3 94 ? 22.050 1.739 31.258 1.00 56.34 93 ASP C CA 1
ATOM 3849 C C . ASP C 3 94 ? 23.392 1.680 30.518 1.00 61.84 93 ASP C C 1
ATOM 3850 O O . ASP C 3 94 ? 24.368 1.159 31.063 1.00 61.43 93 ASP C O 1
ATOM 3855 N N . HIS C 3 95 ? 23.432 2.186 29.274 1.00 59.08 94 HIS C N 1
ATOM 3856 C CA . HIS C 3 95 ? 24.658 2.239 28.478 1.00 58.51 94 HIS C CA 1
ATOM 3857 C C . HIS C 3 95 ? 25.225 3.635 28.627 1.00 67.36 94 HIS C C 1
ATOM 3858 O O . HIS C 3 95 ? 24.468 4.612 28.617 1.00 66.52 94 HIS C O 1
ATOM 3865 N N . LEU C 3 96 ? 26.551 3.727 28.817 1.00 68.46 95 LEU C N 1
ATOM 3866 C CA . LEU C 3 96 ? 27.242 5.008 29.010 1.00 69.92 95 LEU C CA 1
ATOM 3867 C C . LEU C 3 96 ? 27.907 5.496 27.733 1.00 74.64 95 LEU C C 1
ATOM 3868 O O . LEU C 3 96 ? 27.808 6.678 27.382 1.00 74.39 95 LEU C O 1
ATOM 3873 N N . ALA C 3 97 ? 28.596 4.580 27.055 1.00 70.71 96 ALA C N 1
ATOM 3874 C CA . ALA C 3 97 ? 29.347 4.867 25.851 1.00 70.68 96 ALA C CA 1
ATOM 3875 C C . ALA C 3 97 ? 29.075 3.834 24.775 1.00 74.76 96 ALA C C 1
ATOM 3876 O O . ALA C 3 97 ? 28.903 2.644 25.067 1.00 73.49 96 ALA C O 1
ATOM 3878 N N . CYS C 3 98 ? 29.031 4.307 23.527 1.00 71.89 97 CYS C N 1
ATOM 3879 C CA . CYS C 3 98 ? 28.794 3.475 22.359 1.00 71.66 97 CYS C CA 1
ATOM 3880 C C . CYS C 3 98 ? 29.921 3.699 21.373 1.00 77.34 97 CYS C C 1
ATOM 3881 O O . CYS C 3 98 ? 30.430 4.815 21.254 1.00 76.89 97 CYS C O 1
ATOM 3884 N N . LYS C 3 99 ? 30.291 2.637 20.656 1.00 75.20 98 LYS C N 1
ATOM 3885 C CA . LYS C 3 99 ? 31.302 2.693 19.612 1.00 75.56 98 LYS C CA 1
ATOM 3886 C C . LYS C 3 99 ? 31.054 1.665 18.529 1.00 79.53 98 LYS C C 1
ATOM 3887 O O . LYS C 3 99 ? 30.570 0.562 18.801 1.00 78.06 98 LYS C O 1
ATOM 3893 N N . CYS C 3 100 ? 31.348 2.070 17.291 1.00 78.43 99 CYS C N 1
ATOM 3894 C CA . CYS C 3 100 ? 31.229 1.259 16.088 1.00 79.49 99 CYS C CA 1
ATOM 3895 C C . CYS C 3 100 ? 32.328 0.205 16.148 1.00 84.50 99 CYS C C 1
ATOM 3896 O O . CYS C 3 100 ? 33.519 0.537 16.097 1.00 83.90 99 CYS C O 1
ATOM 3899 N N . GLU C 3 101 ? 31.926 -1.054 16.363 1.00 82.20 100 GLU C N 1
ATOM 3900 C CA . GLU C 3 101 ? 32.869 -2.156 16.514 1.00 82.62 100 GLU C CA 1
ATOM 3901 C C . GLU C 3 101 ? 32.747 -3.217 15.436 1.00 86.84 100 GLU C C 1
ATOM 3902 O O . GLU C 3 101 ? 31.644 -3.507 14.962 1.00 86.86 100 GLU C O 1
ATOM 3908 N N . THR C 3 102 ? 33.906 -3.787 15.058 1.00 82.85 101 THR C N 1
ATOM 3909 C CA . THR C 3 102 ? 34.113 -4.851 14.070 1.00 101.03 101 THR C CA 1
ATOM 3910 C C . THR C 3 102 ? 33.176 -6.047 14.316 1.00 136.35 101 THR C C 1
ATOM 3911 O O . THR C 3 102 ? 32.979 -6.890 13.441 1.00 98.93 101 THR C O 1
ATOM 3915 N N . ILE D 3 8 ? 19.066 2.741 49.337 1.00 80.74 7 ILE D N 1
ATOM 3916 C CA . ILE D 3 8 ? 17.721 3.179 48.958 1.00 80.33 7 ILE D CA 1
ATOM 3917 C C . ILE D 3 8 ? 16.744 1.968 48.725 1.00 81.70 7 ILE D C 1
ATOM 3918 O O . ILE D 3 8 ? 16.365 1.396 49.749 1.00 81.95 7 ILE D O 1
ATOM 3923 N N . ALA D 3 9 ? 16.370 1.501 47.478 1.00 75.48 8 ALA D N 1
ATOM 3924 C CA . ALA D 3 9 ? 16.643 1.989 46.107 1.00 73.95 8 ALA D CA 1
ATOM 3925 C C . ALA D 3 9 ? 15.585 3.003 45.613 1.00 75.34 8 ALA D C 1
ATOM 3926 O O . ALA D 3 9 ? 14.435 3.014 46.097 1.00 74.91 8 ALA D O 1
ATOM 3928 N N . GLU D 3 10 ? 16.021 3.909 44.713 1.00 70.01 9 GLU D N 1
ATOM 3929 C CA . GLU D 3 10 ? 15.212 4.987 44.149 1.00 69.32 9 GLU D CA 1
ATOM 3930 C C . GLU D 3 10 ? 13.936 4.483 43.496 1.00 70.64 9 GLU D C 1
ATOM 3931 O O . GLU D 3 10 ? 13.989 3.521 42.725 1.00 69.75 9 GLU D O 1
ATOM 3937 N N . PRO D 3 11 ? 12.786 5.135 43.771 1.00 65.43 10 PRO D N 1
ATOM 3938 C CA . PRO D 3 11 ? 11.523 4.694 43.151 1.00 64.68 10 PRO D CA 1
ATOM 3939 C C . PRO D 3 11 ? 11.511 4.877 41.637 1.00 67.39 10 PRO D C 1
ATOM 3940 O O . PRO D 3 11 ? 12.013 5.885 41.132 1.00 66.52 10 PRO D O 1
ATOM 3944 N N . ALA D 3 12 ? 10.948 3.896 40.927 1.00 64.26 11 ALA D N 1
ATOM 3945 C CA . ALA D 3 12 ? 10.825 3.931 39.475 1.00 64.38 11 ALA D CA 1
ATOM 3946 C C . ALA D 3 12 ? 9.797 4.953 39.004 1.00 71.46 11 ALA D C 1
ATOM 3947 O O . ALA D 3 12 ? 8.709 5.063 39.580 1.00 70.56 11 ALA D O 1
ATOM 3949 N N . MET D 3 13 ? 10.148 5.690 37.949 1.00 71.48 12 MET D N 1
ATOM 3950 C CA . MET D 3 13 ? 9.285 6.668 37.286 1.00 72.81 12 MET D CA 1
ATOM 3951 C C . MET D 3 13 ? 8.808 6.024 35.976 1.00 77.27 12 MET D C 1
ATOM 3952 O O . MET D 3 13 ? 9.643 5.553 35.195 1.00 76.26 12 MET D O 1
ATOM 3957 N N . ILE D 3 14 ? 7.472 5.994 35.741 1.00 75.20 13 ILE D N 1
ATOM 3958 C CA . ILE D 3 14 ? 6.859 5.434 34.527 1.00 74.97 13 ILE D CA 1
ATOM 3959 C C . ILE D 3 14 ? 7.400 6.117 33.262 1.00 79.30 13 ILE D C 1
ATOM 3960 O O . ILE D 3 14 ? 7.715 7.314 33.299 1.00 78.48 13 ILE D O 1
ATOM 3965 N N . ALA D 3 15 ? 7.539 5.350 32.157 1.00 76.66 14 ALA D N 1
ATOM 3966 C CA . ALA D 3 15 ? 7.958 5.919 30.879 1.00 77.10 14 ALA D CA 1
ATOM 3967 C C . ALA D 3 15 ? 6.704 6.553 30.295 1.00 82.88 14 ALA D C 1
ATOM 3968 O O . ALA D 3 15 ? 5.733 5.848 30.004 1.00 81.99 14 ALA D O 1
ATOM 3970 N N . GLU D 3 16 ? 6.688 7.897 30.239 1.00 81.43 15 GLU D N 1
ATOM 3971 C CA . GLU D 3 16 ? 5.551 8.690 29.762 1.00 82.45 15 GLU D CA 1
ATOM 3972 C C . GLU D 3 16 ? 5.196 8.393 28.331 1.00 87.11 15 GLU D C 1
ATOM 3973 O O . GLU D 3 16 ? 6.086 8.078 27.534 1.00 87.37 15 GLU D O 1
ATOM 3979 N N . CYS D 3 17 ? 3.897 8.502 27.994 1.00 83.07 16 CYS D N 1
ATOM 3980 C CA . CYS D 3 17 ? 3.435 8.340 26.628 1.00 82.72 16 CYS D CA 1
ATOM 3981 C C . CYS D 3 17 ? 3.716 9.680 25.946 1.00 84.35 16 CYS D C 1
ATOM 3982 O O . CYS D 3 17 ? 3.032 10.675 26.202 1.00 83.65 16 CYS D O 1
ATOM 3985 N N . LYS D 3 18 ? 4.805 9.714 25.159 1.00 79.48 17 LYS D N 1
ATOM 3986 C CA . LYS D 3 18 ? 5.323 10.899 24.475 1.00 78.67 17 LYS D CA 1
ATOM 3987 C C . LYS D 3 18 ? 6.198 10.537 23.270 1.00 82.44 17 LYS D C 1
ATOM 3988 O O . LYS D 3 18 ? 6.538 9.364 23.066 1.00 81.49 17 LYS D O 1
ATOM 3994 N N . THR D 3 19 ? 6.546 11.561 22.467 1.00 79.11 18 THR D N 1
ATOM 3995 C CA . THR D 3 19 ? 7.422 11.423 21.306 1.00 78.75 18 THR D CA 1
ATOM 3996 C C . THR D 3 19 ? 8.855 11.302 21.806 1.00 81.71 18 THR D C 1
ATOM 3997 O O . THR D 3 19 ? 9.271 12.047 22.706 1.00 81.17 18 THR D O 1
ATOM 4001 N N . ARG D 3 20 ? 9.596 10.341 21.235 1.00 76.67 19 ARG D N 1
ATOM 4002 C CA . ARG D 3 20 ? 10.994 10.098 21.580 1.00 75.39 19 ARG D CA 1
ATOM 4003 C C . ARG D 3 20 ? 11.792 9.788 20.326 1.00 76.26 19 ARG D C 1
ATOM 4004 O O . ARG D 3 20 ? 11.283 9.112 19.421 1.00 74.68 19 ARG D O 1
ATOM 4012 N N . THR D 3 21 ? 13.047 10.273 20.283 1.00 71.76 20 THR D N 1
ATOM 4013 C CA . THR D 3 21 ? 13.977 10.027 19.186 1.00 71.13 20 THR D CA 1
ATOM 4014 C C . THR D 3 21 ? 14.278 8.532 19.137 1.00 74.14 20 THR D C 1
ATOM 4015 O O . THR D 3 21 ? 14.670 7.938 20.155 1.00 74.59 20 THR D O 1
ATOM 4019 N N . GLU D 3 22 ? 14.017 7.922 17.971 1.00 68.74 21 GLU D N 1
ATOM 4020 C CA . GLU D 3 22 ? 14.219 6.500 17.702 1.00 67.93 21 GLU D CA 1
ATOM 4021 C C . GLU D 3 22 ? 15.081 6.326 16.462 1.00 71.77 21 GLU D C 1
ATOM 4022 O O . GLU D 3 22 ? 15.202 7.253 15.661 1.00 71.86 21 GLU D O 1
ATOM 4028 N N . VAL D 3 23 ? 15.639 5.125 16.280 1.00 67.62 22 VAL D N 1
ATOM 4029 C CA . VAL D 3 23 ? 16.455 4.809 15.117 1.00 66.70 22 VAL D CA 1
ATOM 4030 C C . VAL D 3 23 ? 15.660 3.911 14.191 1.00 70.49 22 VAL D C 1
ATOM 4031 O O . VAL D 3 23 ? 15.226 2.824 14.590 1.00 69.55 22 VAL D O 1
ATOM 4035 N N . PHE D 3 24 ? 15.466 4.384 12.953 1.00 68.35 23 PHE D N 1
ATOM 4036 C CA . PHE D 3 24 ? 14.741 3.684 11.904 1.00 69.01 23 PHE D CA 1
ATOM 4037 C C . PHE D 3 24 ? 15.720 3.076 10.898 1.00 75.15 23 PHE D C 1
ATOM 4038 O O . PHE D 3 24 ? 16.455 3.809 10.229 1.00 74.19 23 PHE D O 1
ATOM 4046 N N . GLU D 3 25 ? 15.727 1.737 10.813 1.00 74.11 24 GLU D N 1
ATOM 4047 C CA . GLU D 3 25 ? 16.558 0.920 9.927 1.00 75.47 24 GLU D CA 1
ATOM 4048 C C . GLU D 3 25 ? 15.959 0.940 8.516 1.00 83.28 24 GLU D C 1
ATOM 4049 O O . GLU D 3 25 ? 14.815 0.508 8.343 1.00 82.85 24 GLU D O 1
ATOM 4055 N N . ILE D 3 26 ? 16.725 1.432 7.512 1.00 83.21 25 ILE D N 1
ATOM 4056 C CA . ILE D 3 26 ? 16.242 1.486 6.133 1.00 84.90 25 ILE D CA 1
ATOM 4057 C C . ILE D 3 26 ? 16.330 0.094 5.525 1.00 94.37 25 ILE D C 1
ATOM 4058 O O . ILE D 3 26 ? 17.403 -0.362 5.110 1.00 93.86 25 ILE D O 1
ATOM 4063 N N . SER D 3 27 ? 15.180 -0.596 5.572 1.00 95.46 26 SER D N 1
ATOM 4064 C CA . SER D 3 27 ? 14.976 -1.973 5.149 1.00 97.28 26 SER D CA 1
ATOM 4065 C C . SER D 3 27 ? 14.855 -2.159 3.651 1.00 106.00 26 SER D C 1
ATOM 4066 O O . SER D 3 27 ? 14.308 -1.314 2.934 1.00 105.56 26 SER D O 1
ATOM 4069 N N . ARG D 3 28 ? 15.344 -3.318 3.203 1.00 106.34 27 ARG D N 1
ATOM 4070 C CA . ARG D 3 28 ? 15.358 -3.781 1.824 1.00 107.95 27 ARG D CA 1
ATOM 4071 C C . ARG D 3 28 ? 13.948 -4.125 1.325 1.00 115.97 27 ARG D C 1
ATOM 4072 O O . ARG D 3 28 ? 13.711 -4.054 0.124 1.00 115.50 27 ARG D O 1
ATOM 4080 N N . ARG D 3 29 ? 13.023 -4.488 2.241 1.00 116.02 28 ARG D N 1
ATOM 4081 C CA . ARG D 3 29 ? 11.651 -4.910 1.932 1.00 117.47 28 ARG D CA 1
ATOM 4082 C C . ARG D 3 29 ? 10.633 -3.803 1.601 1.00 125.21 28 ARG D C 1
ATOM 4083 O O . ARG D 3 29 ? 9.980 -3.896 0.562 1.00 124.88 28 ARG D O 1
ATOM 4091 N N . LEU D 3 30 ? 10.460 -2.798 2.498 1.00 124.69 29 LEU D N 1
ATOM 4092 C CA . LEU D 3 30 ? 9.456 -1.725 2.370 1.00 125.81 29 LEU D CA 1
ATOM 4093 C C . LEU D 3 30 ? 9.435 -0.858 1.096 1.00 132.30 29 LEU D C 1
ATOM 4094 O O . LEU D 3 30 ? 8.361 -0.696 0.505 1.00 132.07 29 LEU D O 1
ATOM 4099 N N . ILE D 3 31 ? 10.597 -0.295 0.689 1.00 130.36 30 ILE D N 1
ATOM 4100 C CA . ILE D 3 31 ? 10.715 0.562 -0.504 1.00 130.79 30 ILE D CA 1
ATOM 4101 C C . ILE D 3 31 ? 10.539 -0.194 -1.834 1.00 135.69 30 ILE D C 1
ATOM 4102 O O . ILE D 3 31 ? 9.631 0.132 -2.610 1.00 135.29 30 ILE D O 1
ATOM 4107 N N . ASP D 3 32 ? 11.401 -1.204 -2.088 1.00 132.81 31 ASP D N 1
ATOM 4108 C CA . ASP D 3 32 ? 11.373 -2.050 -3.289 1.00 132.72 31 ASP D CA 1
ATOM 4109 C C . ASP D 3 32 ? 11.389 -3.525 -2.893 1.00 134.94 31 ASP D C 1
ATOM 4110 O O . ASP D 3 32 ? 12.138 -3.896 -1.991 1.00 134.65 31 ASP D O 1
ATOM 4115 N N . ARG D 3 33 ? 10.563 -4.363 -3.545 1.00 129.80 32 ARG D N 1
ATOM 4116 C CA . ARG D 3 33 ? 10.493 -5.790 -3.214 1.00 128.62 32 ARG D CA 1
ATOM 4117 C C . ARG D 3 33 ? 11.100 -6.743 -4.254 1.00 130.66 32 ARG D C 1
ATOM 4118 O O . ARG D 3 33 ? 10.834 -7.949 -4.210 1.00 130.13 32 ARG D O 1
ATOM 4126 N N . THR D 3 34 ? 11.955 -6.208 -5.155 1.00 125.80 33 THR D N 1
ATOM 4127 C CA . THR D 3 34 ? 12.643 -6.977 -6.201 1.00 124.79 33 THR D CA 1
ATOM 4128 C C . THR D 3 34 ? 13.536 -8.093 -5.624 1.00 126.58 33 THR D C 1
ATOM 4129 O O . THR D 3 34 ? 13.491 -9.223 -6.116 1.00 126.05 33 THR D O 1
ATOM 4133 N N . ASN D 3 35 ? 14.297 -7.770 -4.551 1.00 121.49 34 ASN D N 1
ATOM 4134 C CA . ASN D 3 35 ? 15.187 -8.645 -3.766 1.00 120.37 34 ASN D CA 1
ATOM 4135 C C . ASN D 3 35 ? 15.819 -7.824 -2.620 1.00 121.55 34 ASN D C 1
ATOM 4136 O O . ASN D 3 35 ? 15.605 -6.611 -2.552 1.00 121.05 34 ASN D O 1
ATOM 4141 N N . ALA D 3 36 ? 16.572 -8.489 -1.715 1.00 115.64 35 ALA D N 1
ATOM 4142 C CA . ALA D 3 36 ? 17.259 -7.853 -0.587 1.00 113.99 35 ALA D CA 1
ATOM 4143 C C . ALA D 3 36 ? 18.705 -7.485 -0.922 1.00 113.97 35 ALA D C 1
ATOM 4144 O O . ALA D 3 36 ? 19.201 -6.488 -0.404 1.00 114.04 35 ALA D O 1
ATOM 4146 N N . ASN D 3 37 ? 19.379 -8.287 -1.782 1.00 106.60 36 ASN D N 1
ATOM 4147 C CA . ASN D 3 37 ? 20.774 -8.102 -2.203 1.00 104.36 36 ASN D CA 1
ATOM 4148 C C . ASN D 3 37 ? 21.062 -6.792 -2.953 1.00 102.72 36 ASN D C 1
ATOM 4149 O O . ASN D 3 37 ? 21.368 -6.764 -4.152 1.00 102.74 36 ASN D O 1
ATOM 4154 N N . PHE D 3 38 ? 20.939 -5.706 -2.191 1.00 93.82 37 PHE D N 1
ATOM 4155 C CA . PHE D 3 38 ? 21.196 -4.317 -2.512 1.00 90.82 37 PHE D CA 1
ATOM 4156 C C . PHE D 3 38 ? 21.335 -3.628 -1.165 1.00 89.90 37 PHE D C 1
ATOM 4157 O O . PHE D 3 38 ? 20.539 -3.872 -0.256 1.00 89.37 37 PHE D O 1
ATOM 4165 N N . LEU D 3 39 ? 22.379 -2.837 -1.005 1.00 82.94 38 LEU D N 1
ATOM 4166 C CA . LEU D 3 39 ? 22.582 -2.157 0.256 1.00 81.04 38 LEU D CA 1
ATOM 4167 C C . LEU D 3 39 ? 22.161 -0.723 0.167 1.00 80.52 38 LEU D C 1
ATOM 4168 O O . LEU D 3 39 ? 22.150 -0.143 -0.912 1.00 80.34 38 LEU D O 1
ATOM 4173 N N . VAL D 3 40 ? 21.735 -0.177 1.289 1.00 74.14 39 VAL D N 1
ATOM 4174 C CA . VAL D 3 40 ? 21.262 1.186 1.351 1.00 72.20 39 VAL D CA 1
ATOM 4175 C C . VAL D 3 40 ? 22.247 2.018 2.152 1.00 72.04 39 VAL D C 1
ATOM 4176 O O . VAL D 3 40 ? 22.845 1.528 3.108 1.00 71.59 39 VAL D O 1
ATOM 4180 N N . TRP D 3 41 ? 22.451 3.260 1.718 1.00 65.49 40 TRP D N 1
ATOM 4181 C CA . TRP D 3 41 ? 23.242 4.234 2.439 1.00 64.31 40 TRP D CA 1
ATOM 4182 C C . TRP D 3 41 ? 22.415 5.532 2.626 1.00 68.12 40 TRP D C 1
ATOM 4183 O O . TRP D 3 41 ? 21.918 6.073 1.633 1.00 67.44 40 TRP D O 1
ATOM 4194 N N . PRO D 3 42 ? 22.283 6.065 3.870 1.00 65.51 41 PRO D N 1
ATOM 4195 C CA . PRO D 3 42 ? 22.760 5.498 5.152 1.00 65.23 41 PRO D CA 1
ATOM 4196 C C . PRO D 3 42 ? 21.941 4.265 5.589 1.00 69.45 41 PRO D C 1
ATOM 4197 O O . PRO D 3 42 ? 20.832 4.094 5.074 1.00 68.87 41 PRO D O 1
ATOM 4201 N N . PRO D 3 43 ? 22.478 3.325 6.417 1.00 67.32 42 PRO D N 1
ATOM 4202 C CA . PRO D 3 43 ? 21.683 2.121 6.765 1.00 67.58 42 PRO D CA 1
ATOM 4203 C C . PRO D 3 43 ? 20.495 2.392 7.679 1.00 73.17 42 PRO D C 1
ATOM 4204 O O . PRO D 3 43 ? 19.529 1.626 7.686 1.00 72.62 42 PRO D O 1
ATOM 4208 N N . CYS D 3 44 ? 20.580 3.479 8.457 1.00 71.11 43 CYS D N 1
ATOM 4209 C CA . CYS D 3 44 ? 19.544 3.904 9.385 1.00 71.77 43 CYS D CA 1
ATOM 4210 C C . CYS D 3 44 ? 19.590 5.411 9.613 1.00 71.59 43 CYS D C 1
ATOM 4211 O O . CYS D 3 44 ? 20.622 6.049 9.362 1.00 70.79 43 CYS D O 1
ATOM 4214 N N . VAL D 3 45 ? 18.453 5.967 10.084 1.00 65.41 44 VAL D N 1
ATOM 4215 C CA . VAL D 3 45 ? 18.226 7.391 10.346 1.00 64.20 44 VAL D CA 1
ATOM 4216 C C . VAL D 3 45 ? 17.376 7.567 11.632 1.00 65.88 44 VAL D C 1
ATOM 4217 O O . VAL D 3 45 ? 16.682 6.641 12.046 1.00 63.49 44 VAL D O 1
ATOM 4221 N N . GLU D 3 46 ? 17.407 8.764 12.225 1.00 63.70 45 GLU D N 1
ATOM 4222 C CA . GLU D 3 46 ? 16.595 9.104 13.394 1.00 64.15 45 GLU D CA 1
ATOM 4223 C C . GLU D 3 46 ? 15.163 9.454 12.955 1.00 69.53 45 GLU D C 1
ATOM 4224 O O . GLU D 3 46 ? 14.973 10.099 11.918 1.00 69.49 45 GLU D O 1
ATOM 4230 N N . VAL D 3 47 ? 14.159 9.026 13.751 1.00 66.41 46 VAL D N 1
ATOM 4231 C CA . VAL D 3 47 ? 12.730 9.327 13.564 1.00 65.86 46 VAL D CA 1
ATOM 4232 C C . VAL D 3 47 ? 12.116 9.760 14.903 1.00 69.84 46 VAL D C 1
ATOM 4233 O O . VAL D 3 47 ? 12.781 9.681 15.942 1.00 68.54 46 VAL D O 1
ATOM 4237 N N . GLN D 3 48 ? 10.856 10.235 14.874 1.00 67.99 47 GLN D N 1
ATOM 4238 C CA . GLN D 3 48 ? 10.110 10.598 16.081 1.00 68.04 47 GLN D CA 1
ATOM 4239 C C . GLN D 3 48 ? 8.979 9.600 16.213 1.00 73.47 47 GLN D C 1
ATOM 4240 O O . GLN D 3 48 ? 8.186 9.440 15.279 1.00 72.12 47 GLN D O 1
ATOM 4246 N N . ARG D 3 49 ? 8.943 8.859 17.335 1.00 72.30 48 ARG D N 1
ATOM 4247 C CA . ARG D 3 49 ? 7.912 7.843 17.549 1.00 73.26 48 ARG D CA 1
ATOM 4248 C C . ARG D 3 49 ? 7.239 7.939 18.915 1.00 79.66 48 ARG D C 1
ATOM 4249 O O . ARG D 3 49 ? 7.747 8.604 19.823 1.00 78.83 48 ARG D O 1
ATOM 4257 N N . CYS D 3 50 ? 6.097 7.260 19.052 1.00 78.74 49 CYS D N 1
ATOM 4258 C CA . CYS D 3 50 ? 5.359 7.198 20.296 1.00 80.12 49 CYS D CA 1
ATOM 4259 C C . CYS D 3 50 ? 5.815 5.983 21.049 1.00 82.59 49 CYS D C 1
ATOM 4260 O O . CYS D 3 50 ? 5.750 4.858 20.542 1.00 82.43 49 CYS D O 1
ATOM 4263 N N . SER D 3 51 ? 6.317 6.219 22.251 1.00 77.41 50 SER D N 1
ATOM 4264 C CA . SER D 3 51 ? 6.777 5.162 23.136 1.00 76.41 50 SER D CA 1
ATOM 4265 C C . SER D 3 51 ? 6.399 5.558 24.557 1.00 79.74 50 SER D C 1
ATOM 4266 O O . SER D 3 51 ? 6.187 6.745 24.838 1.00 78.18 50 SER D O 1
ATOM 4269 N N . GLY D 3 52 ? 6.284 4.565 25.428 1.00 76.29 51 GLY D N 1
ATOM 4270 C CA . GLY D 3 52 ? 5.924 4.799 26.815 1.00 76.18 51 GLY D CA 1
ATOM 4271 C C . GLY D 3 52 ? 4.731 4.002 27.286 1.00 80.40 51 GLY D C 1
ATOM 4272 O O . GLY D 3 52 ? 4.205 3.151 26.557 1.00 79.49 51 GLY D O 1
ATOM 4273 N N . CYS D 3 53 ? 4.313 4.282 28.528 1.00 77.66 52 CYS D N 1
ATOM 4274 C CA . CYS D 3 53 ? 3.231 3.584 29.204 1.00 77.54 52 CYS D CA 1
ATOM 4275 C C . CYS D 3 53 ? 2.084 4.441 29.660 1.00 85.99 52 CYS D C 1
ATOM 4276 O O . CYS D 3 53 ? 2.188 5.667 29.769 1.00 85.28 52 CYS D O 1
ATOM 4279 N N . CYS D 3 54 ? 0.988 3.746 29.987 1.00 86.72 53 CYS D N 1
ATOM 4280 C CA . CYS D 3 54 ? -0.247 4.318 30.487 1.00 88.46 53 CYS D CA 1
ATOM 4281 C C . CYS D 3 54 ? -0.537 3.812 31.884 1.00 95.10 53 CYS D C 1
ATOM 4282 O O . CYS D 3 54 ? -0.352 2.626 32.188 1.00 94.62 53 CYS D O 1
ATOM 4285 N N . ASN D 3 55 ? -0.974 4.747 32.736 1.00 93.57 54 ASN D N 1
ATOM 4286 C CA . ASN D 3 55 ? -1.339 4.544 34.137 1.00 93.91 54 ASN D CA 1
ATOM 4287 C C . ASN D 3 55 ? -2.527 3.592 34.249 1.00 98.29 54 ASN D C 1
ATOM 4288 O O . ASN D 3 55 ? -2.539 2.716 35.119 1.00 97.96 54 ASN D O 1
ATOM 4293 N N . ASN D 3 56 ? -3.504 3.753 33.337 1.00 94.96 55 ASN D N 1
ATOM 4294 C CA . ASN D 3 56 ? -4.695 2.918 33.269 1.00 95.00 55 ASN D CA 1
ATOM 4295 C C . ASN D 3 56 ? -4.317 1.608 32.610 1.00 98.30 55 ASN D C 1
ATOM 4296 O O . ASN D 3 56 ? -3.464 1.583 31.722 1.00 97.32 55 ASN D O 1
ATOM 4301 N N . ARG D 3 57 ? -4.918 0.518 33.085 1.00 95.84 56 ARG D N 1
ATOM 4302 C CA . ARG D 3 57 ? -4.674 -0.856 32.631 1.00 96.32 56 ARG D CA 1
ATOM 4303 C C . ARG D 3 57 ? -5.034 -1.076 31.151 1.00 101.75 56 ARG D C 1
ATOM 4304 O O . ARG D 3 57 ? -4.156 -1.392 30.343 1.00 101.93 56 ARG D O 1
ATOM 4312 N N . ASN D 3 58 ? -6.333 -0.916 30.821 1.00 98.52 57 ASN D N 1
ATOM 4313 C CA . ASN D 3 58 ? -6.979 -1.111 29.513 1.00 98.28 57 ASN D CA 1
ATOM 4314 C C . ASN D 3 58 ? -6.289 -0.441 28.320 1.00 99.62 57 ASN D C 1
ATOM 4315 O O . ASN D 3 58 ? -6.228 -1.015 27.231 1.00 99.05 57 ASN D O 1
ATOM 4320 N N . VAL D 3 59 ? -5.779 0.766 28.554 1.00 94.48 58 VAL D N 1
ATOM 4321 C CA . VAL D 3 59 ? -5.169 1.697 27.613 1.00 93.51 58 VAL D CA 1
ATOM 4322 C C . VAL D 3 59 ? -3.743 1.303 27.104 1.00 96.04 58 VAL D C 1
ATOM 4323 O O . VAL D 3 59 ? -3.035 0.543 27.768 1.00 96.02 58 VAL D O 1
ATOM 4327 N N . GLN D 3 60 ? -3.357 1.831 25.907 1.00 90.80 59 GLN D N 1
ATOM 4328 C CA . GLN D 3 60 ? -2.057 1.696 25.225 1.00 89.47 59 GLN D CA 1
ATOM 4329 C C . GLN D 3 60 ? -1.653 3.065 24.649 1.00 90.42 59 GLN D C 1
ATOM 4330 O O . GLN D 3 60 ? -2.523 3.796 24.169 1.00 89.32 59 GLN D O 1
ATOM 4336 N N . CYS D 3 61 ? -0.340 3.397 24.669 1.00 85.72 60 CYS D N 1
ATOM 4337 C CA . CYS D 3 61 ? 0.206 4.643 24.116 1.00 85.21 60 CYS D CA 1
ATOM 4338 C C . CYS D 3 61 ? 0.118 4.607 22.586 1.00 90.24 60 CYS D C 1
ATOM 4339 O O . CYS D 3 61 ? 0.571 3.635 21.971 1.00 90.16 60 CYS D O 1
ATOM 4342 N N . ARG D 3 62 ? -0.487 5.650 21.973 1.00 86.81 61 ARG D N 1
ATOM 4343 C CA . ARG D 3 62 ? -0.701 5.709 20.523 1.00 86.37 61 ARG D CA 1
ATOM 4344 C C . ARG D 3 62 ? -0.518 7.100 19.910 1.00 89.40 61 ARG D C 1
ATOM 4345 O O . ARG D 3 62 ? -0.791 8.094 20.586 1.00 88.24 61 ARG D O 1
ATOM 4353 N N . PRO D 3 63 ? -0.114 7.188 18.612 1.00 86.80 62 PRO D N 1
ATOM 4354 C CA . PRO D 3 63 ? 0.025 8.516 17.984 1.00 86.91 62 PRO D CA 1
ATOM 4355 C C . PRO D 3 63 ? -1.310 9.160 17.618 1.00 92.59 62 PRO D C 1
ATOM 4356 O O . PRO D 3 63 ? -2.204 8.485 17.092 1.00 91.95 62 PRO D O 1
ATOM 4360 N N . THR D 3 64 ? -1.446 10.471 17.921 1.00 90.56 63 THR D N 1
ATOM 4361 C CA . THR D 3 64 ? -2.639 11.272 17.615 1.00 90.91 63 THR D CA 1
ATOM 4362 C C . THR D 3 64 ? -2.556 11.643 16.134 1.00 95.98 63 THR D C 1
ATOM 4363 O O . THR D 3 64 ? -3.514 11.420 15.388 1.00 95.68 63 THR D O 1
ATOM 4367 N N . GLN D 3 65 ? -1.400 12.202 15.717 1.00 93.37 64 GLN D N 1
ATOM 4368 C CA . GLN D 3 65 ? -1.120 12.551 14.330 1.00 93.64 64 GLN D CA 1
ATOM 4369 C C . GLN D 3 65 ? 0.321 12.250 13.921 1.00 97.29 64 GLN D C 1
ATOM 4370 O O . GLN D 3 65 ? 1.251 12.364 14.731 1.00 96.53 64 GLN D O 1
ATOM 4376 N N . VAL D 3 66 ? 0.476 11.827 12.664 1.00 93.72 65 VAL D N 1
ATOM 4377 C CA . VAL D 3 66 ? 1.751 11.483 12.046 1.00 93.43 65 VAL D CA 1
ATOM 4378 C C . VAL D 3 66 ? 2.102 12.526 10.973 1.00 96.88 65 VAL D C 1
ATOM 4379 O O . VAL D 3 66 ? 1.219 13.243 10.496 1.00 97.16 65 VAL D O 1
ATOM 4383 N N . GLN D 3 67 ? 3.384 12.595 10.593 1.00 92.27 66 GLN D N 1
ATOM 4384 C CA . GLN D 3 67 ? 3.885 13.476 9.540 1.00 91.10 66 GLN D CA 1
ATOM 4385 C C . GLN D 3 67 ? 4.762 12.646 8.616 1.00 92.61 66 GLN D C 1
ATOM 4386 O O . GLN D 3 67 ? 5.679 11.962 9.085 1.00 92.56 66 GLN D O 1
ATOM 4392 N N . LEU D 3 68 ? 4.464 12.683 7.312 1.00 86.58 67 LEU D N 1
ATOM 4393 C CA . LEU D 3 68 ? 5.266 11.977 6.327 1.00 85.23 67 LEU D CA 1
ATOM 4394 C C . LEU D 3 68 ? 6.409 12.891 5.895 1.00 86.08 67 LEU D C 1
ATOM 4395 O O . LEU D 3 68 ? 6.181 14.057 5.568 1.00 85.53 67 LEU D O 1
ATOM 4400 N N . ARG D 3 69 ? 7.646 12.375 5.994 1.00 80.60 68 ARG D N 1
ATOM 4401 C CA . ARG D 3 69 ? 8.890 13.093 5.714 1.00 79.33 68 ARG D CA 1
ATOM 4402 C C . ARG D 3 69 ? 9.771 12.324 4.710 1.00 80.20 68 ARG D C 1
ATOM 4403 O O . ARG D 3 69 ? 10.374 11.324 5.088 1.00 79.53 68 ARG D O 1
ATOM 4411 N N . PRO D 3 70 ? 9.883 12.762 3.441 1.00 74.78 69 PRO D N 1
ATOM 4412 C CA . PRO D 3 70 ? 10.729 12.007 2.495 1.00 73.70 69 PRO D CA 1
ATOM 4413 C C . PRO D 3 70 ? 12.205 12.378 2.560 1.00 74.53 69 PRO D C 1
ATOM 4414 O O . PRO D 3 70 ? 12.559 13.552 2.727 1.00 74.65 69 PRO D O 1
ATOM 4418 N N . VAL D 3 71 ? 13.069 11.363 2.456 1.00 68.11 70 VAL D N 1
ATOM 4419 C CA . VAL D 3 71 ? 14.522 11.547 2.455 1.00 66.64 70 VAL D CA 1
ATOM 4420 C C . VAL D 3 71 ? 15.159 10.815 1.269 1.00 67.91 70 VAL D C 1
ATOM 4421 O O . VAL D 3 71 ? 14.622 9.801 0.804 1.00 65.88 70 VAL D O 1
ATOM 4425 N N . GLN D 3 72 ? 16.299 11.338 0.790 1.00 64.40 71 GLN D N 1
ATOM 4426 C CA . GLN D 3 72 ? 17.036 10.739 -0.317 1.00 64.55 71 GLN D CA 1
ATOM 4427 C C . GLN D 3 72 ? 18.126 9.837 0.236 1.00 67.30 71 GLN D C 1
ATOM 4428 O O . GLN D 3 72 ? 18.910 10.254 1.090 1.00 66.75 71 GLN D O 1
ATOM 4434 N N . VAL D 3 73 ? 18.146 8.590 -0.237 1.00 63.28 72 VAL D N 1
ATOM 4435 C CA . VAL D 3 73 ? 19.139 7.573 0.106 1.00 62.64 72 VAL D CA 1
ATOM 4436 C C . VAL D 3 73 ? 19.729 7.022 -1.210 1.00 66.96 72 VAL D C 1
ATOM 4437 O O . VAL D 3 73 ? 19.332 7.443 -2.304 1.00 66.16 72 VAL D O 1
ATOM 4441 N N . ARG D 3 74 ? 20.659 6.081 -1.102 1.00 64.09 73 ARG D N 1
ATOM 4442 C CA . ARG D 3 74 ? 21.205 5.443 -2.280 1.00 63.87 73 ARG D CA 1
ATOM 4443 C C . ARG D 3 74 ? 21.114 3.941 -2.211 1.00 67.76 73 ARG D C 1
ATOM 4444 O O . ARG D 3 74 ? 21.350 3.345 -1.162 1.00 67.55 73 ARG D O 1
ATOM 4452 N N . LYS D 3 75 ? 20.698 3.353 -3.321 1.00 64.70 74 LYS D N 1
ATOM 4453 C CA . LYS D 3 75 ? 20.584 1.915 -3.510 1.00 64.85 74 LYS D CA 1
ATOM 4454 C C . LYS D 3 75 ? 21.939 1.494 -4.080 1.00 69.35 74 LYS D C 1
ATOM 4455 O O . LYS D 3 75 ? 22.427 2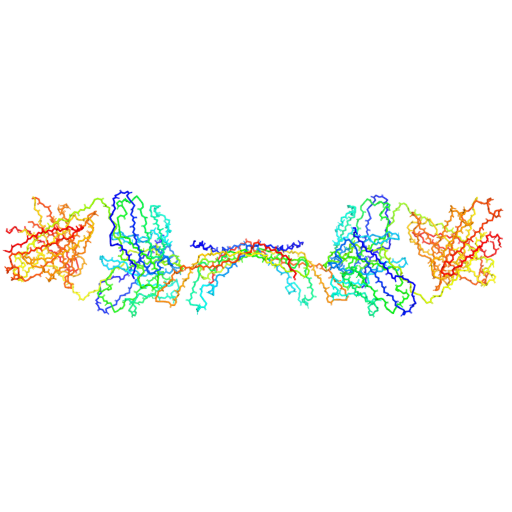.119 -5.023 1.00 69.34 74 LYS D O 1
ATOM 4461 N N . ILE D 3 76 ? 22.595 0.520 -3.445 1.00 66.36 75 ILE D N 1
ATOM 4462 C CA . ILE D 3 76 ? 23.895 0.027 -3.894 1.00 66.06 75 ILE D CA 1
ATOM 4463 C C . ILE D 3 76 ? 23.704 -1.430 -4.320 1.00 73.86 75 ILE D C 1
ATOM 4464 O O . ILE D 3 76 ? 23.774 -2.334 -3.485 1.00 74.22 75 ILE D O 1
ATOM 4469 N N . GLU D 3 77 ? 23.410 -1.647 -5.615 1.00 72.39 76 GLU D N 1
ATOM 4470 C CA . GLU D 3 77 ? 23.207 -2.990 -6.169 1.00 73.33 76 GLU D CA 1
ATOM 4471 C C . GLU D 3 77 ? 24.533 -3.696 -6.389 1.00 80.43 76 GLU D C 1
ATOM 4472 O O . GLU D 3 77 ? 25.369 -3.214 -7.151 1.00 80.51 76 GLU D O 1
ATOM 4478 N N . ILE D 3 78 ? 24.723 -4.838 -5.705 1.00 79.01 77 ILE D N 1
ATOM 4479 C CA . ILE D 3 78 ? 25.942 -5.660 -5.719 1.00 79.53 77 ILE D CA 1
ATOM 4480 C C . ILE D 3 78 ? 25.888 -6.850 -6.703 1.00 83.43 77 ILE D C 1
ATOM 4481 O O . ILE D 3 78 ? 26.863 -7.078 -7.418 1.00 83.27 77 ILE D O 1
ATOM 4486 N N . VAL D 3 79 ? 24.772 -7.600 -6.740 1.00 79.97 78 VAL D N 1
ATOM 4487 C CA . VAL D 3 79 ? 24.622 -8.796 -7.588 1.00 79.74 78 VAL D CA 1
ATOM 4488 C C . VAL D 3 79 ? 24.448 -8.554 -9.103 1.00 83.26 78 VAL D C 1
ATOM 4489 O O . VAL D 3 79 ? 23.761 -9.316 -9.792 1.00 83.38 78 VAL D O 1
ATOM 4493 N N . ARG D 3 80 ? 25.127 -7.535 -9.620 1.00 78.92 79 ARG D N 1
ATOM 4494 C CA . ARG D 3 80 ? 25.104 -7.164 -11.024 1.00 78.13 79 ARG D CA 1
ATOM 4495 C C . ARG D 3 80 ? 26.478 -7.302 -11.649 1.00 79.94 79 ARG D C 1
ATOM 4496 O O . ARG D 3 80 ? 27.452 -7.515 -10.922 1.00 79.47 79 ARG D O 1
ATOM 4504 N N . LYS D 3 81 ? 26.559 -7.188 -12.997 1.00 75.32 80 LYS D N 1
ATOM 4505 C CA . LYS D 3 81 ? 27.814 -7.266 -13.757 1.00 74.23 80 LYS D CA 1
ATOM 4506 C C . LYS D 3 81 ? 28.819 -6.226 -13.225 1.00 75.37 80 LYS D C 1
ATOM 4507 O O . LYS D 3 81 ? 30.022 -6.478 -13.216 1.00 76.26 80 LYS D O 1
ATOM 4513 N N . LYS D 3 82 ? 28.310 -5.074 -12.749 1.00 67.79 81 LYS D N 1
ATOM 4514 C CA . LYS D 3 82 ? 29.084 -4.001 -12.142 1.00 65.60 81 LYS D CA 1
ATOM 4515 C C . LYS D 3 82 ? 28.282 -3.299 -11.043 1.00 63.66 81 LYS D C 1
ATOM 4516 O O . LYS D 3 82 ? 27.051 -3.373 -11.070 1.00 62.33 81 LYS D O 1
ATOM 4522 N N . PRO D 3 83 ? 28.945 -2.610 -10.088 1.00 57.28 82 PRO D N 1
ATOM 4523 C CA . PRO D 3 83 ? 28.193 -1.877 -9.063 1.00 56.67 82 PRO D CA 1
ATOM 4524 C C . PRO D 3 83 ? 27.319 -0.751 -9.626 1.00 61.14 82 PRO D C 1
ATOM 4525 O O . PRO D 3 83 ? 27.679 -0.128 -10.612 1.00 60.70 82 PRO D O 1
ATOM 4529 N N . ILE D 3 84 ? 26.164 -0.514 -9.006 1.00 57.82 83 ILE D N 1
ATOM 4530 C CA . ILE D 3 84 ? 25.220 0.527 -9.404 1.00 57.85 83 ILE D CA 1
ATOM 4531 C C . ILE D 3 84 ? 24.828 1.338 -8.169 1.00 62.73 83 ILE D C 1
ATOM 4532 O O . ILE D 3 84 ? 24.370 0.776 -7.171 1.00 62.96 83 ILE D O 1
ATOM 4537 N N . PHE D 3 85 ? 25.056 2.656 -8.228 1.00 58.45 84 PHE D N 1
ATOM 4538 C CA . PHE D 3 85 ? 24.777 3.595 -7.135 1.00 57.71 84 PHE D CA 1
ATOM 4539 C C . PHE D 3 85 ? 23.624 4.516 -7.574 1.00 64.12 84 PHE D C 1
ATOM 4540 O O . PHE D 3 85 ? 23.836 5.584 -8.153 1.00 63.14 84 PHE D O 1
ATOM 4548 N N . LYS D 3 86 ? 22.395 4.041 -7.343 1.00 62.51 85 LYS D N 1
ATOM 4549 C CA . LYS D 3 86 ? 21.146 4.696 -7.728 1.00 62.96 85 LYS D CA 1
ATOM 4550 C C . LYS D 3 86 ? 20.554 5.504 -6.578 1.00 68.01 85 LYS D C 1
ATOM 4551 O O . LYS D 3 86 ? 20.583 5.051 -5.441 1.00 69.32 85 LYS D O 1
ATOM 4557 N N . LYS D 3 87 ? 20.000 6.687 -6.881 1.00 63.95 86 LYS D N 1
ATOM 4558 C CA . LYS D 3 87 ? 19.305 7.530 -5.903 1.00 63.02 86 LYS D CA 1
ATOM 4559 C C . LYS D 3 87 ? 17.959 6.868 -5.614 1.00 68.20 86 LYS D C 1
ATOM 4560 O O . LYS D 3 87 ? 17.375 6.245 -6.509 1.00 67.69 86 LYS D O 1
ATOM 4566 N N . ALA D 3 88 ? 17.470 6.997 -4.377 1.00 66.30 87 ALA D N 1
ATOM 4567 C CA . ALA D 3 88 ? 16.176 6.450 -3.973 1.00 66.65 87 ALA D CA 1
ATOM 4568 C C . ALA D 3 88 ? 15.554 7.319 -2.893 1.00 72.41 87 ALA D C 1
ATOM 4569 O O . ALA D 3 88 ? 16.261 7.783 -1.996 1.00 71.41 87 ALA D O 1
ATOM 4571 N N . THR D 3 89 ? 14.242 7.568 -2.995 1.00 71.18 88 THR D N 1
ATOM 4572 C CA . THR D 3 89 ? 13.520 8.363 -1.997 1.00 71.64 88 THR D CA 1
ATOM 4573 C C . THR D 3 89 ? 12.787 7.420 -1.030 1.00 76.62 88 THR D C 1
ATOM 4574 O O . THR D 3 89 ? 12.148 6.465 -1.477 1.00 76.22 88 THR D O 1
ATOM 4578 N N . VAL D 3 90 ? 12.937 7.653 0.285 1.00 73.45 89 VAL D N 1
ATOM 4579 C CA . VAL D 3 90 ? 12.288 6.856 1.327 1.00 73.22 89 VAL D CA 1
ATOM 4580 C C . VAL D 3 90 ? 11.439 7.762 2.242 1.00 77.55 89 VAL D C 1
ATOM 4581 O O . VAL D 3 90 ? 11.935 8.770 2.744 1.00 76.58 89 VAL D O 1
ATOM 4585 N N . THR D 3 91 ? 10.151 7.421 2.406 1.00 75.22 90 THR D N 1
ATOM 4586 C CA . THR D 3 91 ? 9.200 8.181 3.224 1.00 75.40 90 THR D CA 1
ATOM 4587 C C . THR D 3 91 ? 9.254 7.777 4.696 1.00 79.59 90 THR D C 1
ATOM 4588 O O . THR D 3 91 ? 8.831 6.674 5.062 1.00 79.28 90 THR D O 1
ATOM 4592 N N . LEU D 3 92 ? 9.774 8.678 5.536 1.00 75.89 91 LEU D N 1
ATOM 4593 C CA . LEU D 3 92 ? 9.870 8.439 6.971 1.00 75.71 91 LEU D CA 1
ATOM 4594 C C . LEU D 3 92 ? 8.605 8.926 7.668 1.00 80.22 91 LEU D C 1
ATOM 4595 O O . LEU D 3 92 ? 8.150 10.041 7.406 1.00 79.59 91 LEU D O 1
ATOM 4600 N N . GLU D 3 93 ? 8.041 8.090 8.561 1.00 77.44 92 GLU D N 1
ATOM 4601 C CA . GLU D 3 93 ? 6.853 8.430 9.346 1.00 77.40 92 GLU D CA 1
ATOM 4602 C C . GLU D 3 93 ? 7.314 8.954 10.710 1.00 80.55 92 GLU D C 1
ATOM 4603 O O . GLU D 3 93 ? 8.017 8.254 11.440 1.00 80.33 92 GLU D O 1
ATOM 4609 N N . ASP D 3 94 ? 6.971 10.212 11.015 1.00 76.55 93 ASP D N 1
ATOM 4610 C CA . ASP D 3 94 ? 7.285 10.857 12.289 1.00 76.07 93 ASP D CA 1
ATOM 4611 C C . ASP D 3 94 ? 5.984 11.071 13.068 1.00 79.62 93 ASP D C 1
ATOM 4612 O O . ASP D 3 94 ? 4.958 11.388 12.467 1.00 78.75 93 ASP D O 1
ATOM 4617 N N . HIS D 3 95 ? 6.019 10.864 14.394 1.00 76.11 94 HIS D N 1
ATOM 4618 C CA . HIS D 3 95 ? 4.864 11.083 15.267 1.00 75.76 94 HIS D CA 1
ATOM 4619 C C . HIS D 3 95 ? 5.032 12.461 15.899 1.00 82.06 94 HIS D C 1
ATOM 4620 O O . HIS D 3 95 ? 6.142 12.815 16.303 1.00 81.33 94 HIS D O 1
ATOM 4627 N N . LEU D 3 96 ? 3.957 13.261 15.948 1.00 80.92 95 LEU D N 1
ATOM 4628 C CA . LEU D 3 96 ? 4.029 14.613 16.509 1.00 81.76 95 LEU D CA 1
ATOM 4629 C C . LEU D 3 96 ? 3.406 14.716 17.901 1.00 85.92 95 LEU D C 1
ATOM 4630 O O . LEU D 3 96 ? 3.896 15.487 18.731 1.00 84.83 95 LEU D O 1
ATOM 4635 N N . ALA D 3 97 ? 2.333 13.933 18.155 1.00 83.45 96 ALA D N 1
ATOM 4636 C CA . ALA D 3 97 ? 1.626 13.900 19.433 1.00 83.74 96 ALA D CA 1
ATOM 4637 C C . ALA D 3 97 ? 1.234 12.480 19.804 1.00 88.08 96 ALA D C 1
ATOM 4638 O O . ALA D 3 97 ? 0.872 11.674 18.939 1.00 87.43 96 ALA D O 1
ATOM 4640 N N . CYS D 3 98 ? 1.322 12.173 21.099 1.00 84.96 97 CYS D N 1
ATOM 4641 C CA . CYS D 3 98 ? 0.986 10.861 21.644 1.00 84.56 97 CYS D CA 1
ATOM 4642 C C . CYS D 3 98 ? -0.022 11.047 22.753 1.00 89.71 97 CYS D C 1
ATOM 4643 O O . CYS D 3 98 ? 0.034 12.037 23.490 1.00 89.61 97 CYS D O 1
ATOM 4646 N N . LYS D 3 99 ? -0.935 10.083 22.882 1.00 86.88 98 LYS D N 1
ATOM 4647 C CA . LYS D 3 99 ? -1.929 10.071 23.945 1.00 87.28 98 LYS D CA 1
ATOM 4648 C C . LYS D 3 99 ? -2.363 8.666 24.298 1.00 91.94 98 LYS D C 1
ATOM 4649 O O . LYS D 3 99 ? -2.400 7.777 23.444 1.00 90.63 98 LYS D O 1
ATOM 4655 N N . CYS D 3 100 ? -2.669 8.465 25.576 1.00 89.98 99 CYS D N 1
ATOM 4656 C CA . CYS D 3 100 ? -3.127 7.186 26.077 1.00 90.52 99 CYS D CA 1
ATOM 4657 C C . CYS D 3 100 ? -4.593 6.992 25.629 1.00 98.36 99 CYS D C 1
ATOM 4658 O O . CYS D 3 100 ? -5.479 7.722 26.086 1.00 98.31 99 CYS D O 1
ATOM 4661 N N . GLU D 3 101 ? -4.830 6.049 24.683 1.00 97.38 100 GLU D N 1
ATOM 4662 C CA . GLU D 3 101 ? -6.160 5.806 24.109 1.00 98.56 100 GLU D CA 1
ATOM 4663 C C . GLU D 3 101 ? -6.902 4.522 24.494 1.00 106.58 100 GLU D C 1
ATOM 4664 O O . GLU D 3 101 ? -6.334 3.425 24.489 1.00 106.29 100 GLU D O 1
ATOM 4670 N N . THR D 3 102 ? -8.208 4.693 24.792 1.00 105.65 101 THR D N 1
ATOM 4671 C CA . THR D 3 102 ? -9.160 3.667 25.222 1.00 106.47 101 THR D CA 1
ATOM 4672 C C . THR D 3 102 ? -9.411 2.513 24.229 1.00 111.50 101 THR D C 1
ATOM 4673 O O . THR D 3 102 ? -9.881 2.733 23.108 1.00 111.67 101 THR D O 1
ATOM 4677 N N . VAL D 3 103 ? -9.085 1.281 24.676 1.00 107.93 102 VAL D N 1
ATOM 4678 C CA . VAL D 3 103 ? -9.249 -0.005 23.983 1.00 130.76 102 VAL D CA 1
ATOM 4679 C C . VAL D 3 103 ? -9.410 -1.134 25.023 1.00 149.19 102 VAL D C 1
ATOM 4680 O O . VAL D 3 103 ? -9.004 -0.995 26.179 1.00 106.16 102 VAL D O 1
ATOM 4684 N N . GLU E 2 1 ? -19.425 16.768 42.514 1.00 70.28 1 GLU H N 1
ATOM 4685 C CA . GLU E 2 1 ? -18.886 16.468 43.835 1.00 70.11 1 GLU H CA 1
ATOM 4686 C C . GLU E 2 1 ? -18.831 14.968 44.096 1.00 71.15 1 GLU H C 1
ATOM 4687 O O . GLU E 2 1 ? -19.868 14.288 44.087 1.00 71.59 1 GLU H O 1
ATOM 4693 N N . VAL E 2 2 ? -17.601 14.457 44.284 1.00 63.89 2 VAL H N 1
ATOM 4694 C CA . VAL E 2 2 ? -17.287 13.053 44.539 1.00 61.82 2 VAL H CA 1
ATOM 4695 C C . VAL E 2 2 ? -17.981 12.565 45.849 1.00 61.43 2 VAL H C 1
ATOM 4696 O O . VAL E 2 2 ? -17.982 13.274 46.865 1.00 60.93 2 VAL H O 1
ATOM 4700 N N . GLN E 2 3 ? -18.678 11.413 45.777 1.00 53.71 3 GLN H N 1
ATOM 4701 C CA . GLN E 2 3 ? -19.464 10.883 46.892 1.00 51.96 3 GLN H CA 1
ATOM 4702 C C . GLN E 2 3 ? -19.756 9.383 46.763 1.00 53.01 3 GLN H C 1
ATOM 4703 O O . GLN E 2 3 ? -19.783 8.839 45.656 1.00 52.18 3 GLN H O 1
ATOM 4709 N N . LEU E 2 4 ? -19.976 8.732 47.922 1.00 46.91 4 LEU H N 1
ATOM 4710 C CA . LEU E 2 4 ? -20.344 7.331 48.095 1.00 45.28 4 LEU H CA 1
ATOM 4711 C C . LEU E 2 4 ? -21.445 7.306 49.179 1.00 48.17 4 LEU H C 1
ATOM 4712 O O . LEU E 2 4 ? -21.355 7.986 50.206 1.00 47.66 4 LEU H O 1
ATOM 4717 N N . VAL E 2 5 ? -22.515 6.583 48.908 1.00 43.76 5 VAL H N 1
ATOM 4718 C CA . VAL E 2 5 ? -23.645 6.502 49.820 1.00 43.78 5 VAL H CA 1
ATOM 4719 C C . VAL E 2 5 ? -24.073 5.063 49.930 1.00 46.23 5 VAL H C 1
ATOM 4720 O O . VAL E 2 5 ? -24.531 4.478 48.963 1.00 46.17 5 VAL H O 1
ATOM 4724 N N . GLU E 2 6 ? -23.952 4.521 51.133 1.00 41.84 6 GLU H N 1
ATOM 4725 C CA . GLU E 2 6 ? -24.353 3.165 51.488 1.00 39.84 6 GLU H CA 1
ATOM 4726 C C . GLU E 2 6 ? -25.778 3.184 51.964 1.00 42.34 6 GLU H C 1
ATOM 4727 O O . GLU E 2 6 ? -26.239 4.128 52.614 1.00 39.57 6 GLU H O 1
ATOM 4733 N N . SER E 2 7 ? -26.463 2.091 51.679 1.00 39.95 7 SER H N 1
ATOM 4734 C CA . SER E 2 7 ? -27.836 1.876 52.083 1.00 40.34 7 SER H CA 1
ATOM 4735 C C . SER E 2 7 ? -28.073 0.380 52.213 1.00 43.49 7 SER H C 1
ATOM 4736 O O . SER E 2 7 ? -27.237 -0.422 51.777 1.00 43.16 7 SER H O 1
ATOM 4739 N N . GLY E 2 8 ? -29.204 0.017 52.802 1.00 39.61 8 GLY H N 1
ATOM 4740 C CA . GLY E 2 8 ? -29.581 -1.382 52.913 1.00 39.54 8 GLY H CA 1
ATOM 4741 C C . GLY E 2 8 ? -29.383 -1.961 54.290 1.00 45.58 8 GLY H C 1
ATOM 4742 O O . GLY E 2 8 ? -29.798 -3.103 54.540 1.00 46.39 8 GLY H O 1
ATOM 4743 N N . GLY E 2 9 ? -28.737 -1.181 55.179 1.00 42.65 9 GLY H N 1
ATOM 4744 C CA . GLY E 2 9 ? -28.519 -1.601 56.553 1.00 42.16 9 GLY H CA 1
ATOM 4745 C C . GLY E 2 9 ? -29.827 -1.620 57.315 1.00 46.08 9 GLY H C 1
ATOM 4746 O O . GLY E 2 9 ? -30.737 -0.819 57.058 1.00 47.43 9 GLY H O 1
ATOM 4747 N N . GLY E 2 10 ? -29.908 -2.533 58.252 1.00 41.41 10 GLY H N 1
ATOM 4748 C CA . GLY E 2 10 ? -31.073 -2.681 59.097 1.00 40.64 10 GLY H CA 1
ATOM 4749 C C . GLY E 2 10 ? -30.844 -3.727 60.145 1.00 43.57 10 GLY H C 1
ATOM 4750 O O . GLY E 2 10 ? -29.743 -4.261 60.285 1.00 41.72 10 GLY H O 1
ATOM 4751 N N . LEU E 2 11 ? -31.897 -3.990 60.903 1.00 42.56 11 LEU H N 1
ATOM 4752 C CA . LEU E 2 11 ? -31.946 -4.997 61.933 1.00 42.52 11 LEU H CA 1
ATOM 4753 C C . LEU E 2 11 ? -32.334 -6.258 61.210 1.00 50.06 11 LEU H C 1
ATOM 4754 O O . LEU E 2 11 ? -33.273 -6.282 60.411 1.00 50.20 11 LEU H O 1
ATOM 4759 N N . VAL E 2 12 ? -31.532 -7.264 61.399 1.00 49.19 12 VAL H N 1
ATOM 4760 C CA . VAL E 2 12 ? -31.729 -8.562 60.789 1.00 50.53 12 VAL H CA 1
ATOM 4761 C C . VAL E 2 12 ? -31.403 -9.570 61.872 1.00 55.54 12 VAL H C 1
ATOM 4762 O O . VAL E 2 12 ? -30.767 -9.266 62.883 1.00 55.36 12 VAL H O 1
ATOM 4766 N N . GLN E 2 13 ? -31.888 -10.756 61.665 1.00 52.53 13 GLN H N 1
ATOM 4767 C CA . GLN E 2 13 ? -31.841 -11.867 62.585 1.00 52.30 13 GLN H CA 1
ATOM 4768 C C . GLN E 2 13 ? -30.758 -12.903 62.183 1.00 53.01 13 GLN H C 1
ATOM 4769 O O . GLN E 2 13 ? -30.441 -12.992 60.992 1.00 52.25 13 GLN H O 1
ATOM 4775 N N . PRO E 2 14 ? -30.178 -13.686 63.130 1.00 49.17 14 PRO H N 1
ATOM 4776 C CA . PRO E 2 14 ? -29.104 -14.620 62.750 1.00 49.55 14 PRO H CA 1
ATOM 4777 C C . PRO E 2 14 ? -29.559 -15.688 61.760 1.00 55.23 14 PRO H C 1
ATOM 4778 O O . PRO E 2 14 ? -30.683 -16.184 61.867 1.00 55.53 14 PRO H O 1
ATOM 4782 N N . GLY E 2 15 ? -28.705 -15.958 60.771 1.00 51.16 15 GLY H N 1
ATOM 4783 C CA . GLY E 2 15 ? -28.990 -16.890 59.690 1.00 50.69 15 GLY H CA 1
ATOM 4784 C C . GLY E 2 15 ? -29.697 -16.206 58.531 1.00 55.31 15 GLY H C 1
ATOM 4785 O O . GLY E 2 15 ? -29.823 -16.777 57.442 1.00 55.62 15 GLY H O 1
ATOM 4786 N N . GLY E 2 16 ? -30.149 -14.973 58.768 1.00 51.00 16 GLY H N 1
ATOM 4787 C CA . GLY E 2 16 ? -30.826 -14.151 57.777 1.00 50.09 16 GLY H CA 1
ATOM 4788 C C . GLY E 2 16 ? -29.888 -13.539 56.758 1.00 53.83 16 GLY H C 1
ATOM 4789 O O . GLY E 2 16 ? -28.661 -13.685 56.842 1.00 52.37 16 GLY H O 1
ATOM 4790 N N . SER E 2 17 ? -30.473 -12.840 55.779 1.00 51.01 17 SER H N 1
ATOM 4791 C CA . SER E 2 17 ? -29.714 -12.213 54.716 1.00 50.97 17 SER H CA 1
ATOM 4792 C C . SER E 2 17 ? -30.063 -10.737 54.504 1.00 53.99 17 SER H C 1
ATOM 4793 O O . SER E 2 17 ? -31.169 -10.291 54.817 1.00 52.46 17 SER H O 1
ATOM 4796 N N . LEU E 2 18 ? -29.088 -9.981 53.983 1.00 51.23 18 LEU H N 1
ATOM 4797 C CA . LEU E 2 18 ? -29.212 -8.558 53.705 1.00 50.73 18 LEU H CA 1
ATOM 4798 C C . LEU E 2 18 ? -28.326 -8.222 52.533 1.00 52.24 18 LEU H C 1
ATOM 4799 O O . LEU E 2 18 ? -27.199 -8.711 52.461 1.00 51.51 18 LEU H O 1
ATOM 4804 N N . ARG E 2 19 ? -28.804 -7.355 51.640 1.00 48.40 19 ARG H N 1
ATOM 4805 C CA . ARG E 2 19 ? -27.988 -6.874 50.545 1.00 48.50 19 ARG H CA 1
ATOM 4806 C C . ARG E 2 19 ? -27.760 -5.380 50.748 1.00 50.46 19 ARG H C 1
ATOM 4807 O O . ARG E 2 19 ? -28.724 -4.618 50.888 1.00 50.00 19 ARG H O 1
ATOM 4815 N N . LEU E 2 20 ? -26.476 -4.974 50.765 1.00 44.27 20 LEU H N 1
ATOM 4816 C CA . LEU E 2 20 ? -26.049 -3.589 50.918 1.00 42.95 20 LEU H CA 1
ATOM 4817 C C . LEU E 2 20 ? -25.736 -3.024 49.561 1.00 46.06 20 LEU H C 1
ATOM 4818 O O . LEU E 2 20 ? -25.180 -3.716 48.713 1.00 43.93 20 LEU H O 1
ATOM 4823 N N . SER E 2 21 ? -26.067 -1.753 49.366 1.00 43.76 21 SER H N 1
ATOM 4824 C CA . SER E 2 21 ? -25.789 -1.048 48.133 1.00 44.39 21 SER H CA 1
ATOM 4825 C C . SER E 2 21 ? -24.928 0.164 48.435 1.00 48.99 21 SER H C 1
ATOM 4826 O O . SER E 2 21 ? -24.928 0.674 49.554 1.00 47.54 21 SER H O 1
ATOM 4829 N N . CYS E 2 22 ? -24.161 0.597 47.450 1.00 47.82 22 CYS H N 1
ATOM 4830 C CA . CYS E 2 22 ? -23.325 1.768 47.571 1.00 48.67 22 CYS H CA 1
ATOM 4831 C C . CYS E 2 22 ? -23.423 2.532 46.270 1.00 51.51 22 CYS H C 1
ATOM 4832 O O . CYS E 2 22 ? -22.971 2.054 45.229 1.00 51.91 22 CYS H O 1
ATOM 4835 N N . ALA E 2 23 ? -24.049 3.704 46.318 1.00 46.92 23 ALA H N 1
ATOM 4836 C CA . ALA E 2 23 ? -24.226 4.539 45.144 1.00 45.94 23 ALA H CA 1
ATOM 4837 C C . ALA E 2 23 ? -23.066 5.507 44.995 1.00 49.33 23 ALA H C 1
ATOM 4838 O O . ALA E 2 23 ? -22.803 6.315 45.887 1.00 46.16 23 ALA H O 1
ATOM 4840 N N . ALA E 2 24 ? -22.356 5.403 43.867 1.00 49.74 24 ALA H N 1
ATOM 4841 C CA . ALA E 2 24 ? -21.228 6.272 43.532 1.00 51.46 24 ALA H CA 1
ATOM 4842 C C . ALA E 2 24 ? -21.695 7.409 42.638 1.00 60.15 24 ALA H C 1
ATOM 4843 O O . ALA E 2 24 ? -22.534 7.192 41.751 1.00 61.42 24 ALA H O 1
ATOM 4845 N N . SER E 2 25 ? -21.161 8.622 42.880 1.00 57.51 25 SER H N 1
ATOM 4846 C CA . SER E 2 25 ? -21.471 9.816 42.093 1.00 58.07 25 SER H CA 1
ATOM 4847 C C . SER E 2 25 ? -20.294 10.793 42.052 1.00 62.06 25 SER H C 1
ATOM 4848 O O . SER E 2 25 ? -19.451 10.778 42.957 1.00 63.17 25 SER H O 1
ATOM 4851 N N . GLY E 2 26 ? -20.233 11.600 40.986 1.00 56.07 26 GLY H N 1
ATOM 4852 C CA . GLY E 2 26 ? -19.208 12.622 40.791 1.00 54.62 26 GLY H CA 1
ATOM 4853 C C . GLY E 2 26 ? -17.904 12.145 40.182 1.00 57.14 26 GLY H C 1
ATOM 4854 O O . GLY E 2 26 ? -16.953 12.925 40.058 1.00 57.20 26 GLY H O 1
ATOM 4855 N N . PHE E 2 27 ? -17.839 10.854 39.803 1.00 51.83 27 PHE H N 1
ATOM 4856 C CA . PHE E 2 27 ? -16.644 10.247 39.227 1.00 50.23 27 PHE H CA 1
ATOM 4857 C C . PHE E 2 27 ? -16.988 9.003 38.409 1.00 55.59 27 PHE H C 1
ATOM 4858 O O . PHE E 2 27 ? -18.089 8.473 38.517 1.00 55.77 27 PHE H O 1
ATOM 4866 N N . THR E 2 28 ? -16.032 8.535 37.596 1.00 54.14 28 THR H N 1
ATOM 4867 C CA . THR E 2 28 ? -16.211 7.364 36.759 1.00 54.84 28 THR H CA 1
ATOM 4868 C C . THR E 2 28 ? -16.001 6.129 37.610 1.00 61.02 28 THR H C 1
ATOM 4869 O O . THR E 2 28 ? -14.872 5.668 37.777 1.00 61.84 28 THR H O 1
ATOM 4873 N N . PHE E 2 29 ? -17.105 5.609 38.160 1.00 56.95 29 PHE H N 1
ATOM 4874 C CA . PHE E 2 29 ? -17.139 4.436 39.032 1.00 55.63 29 PHE H CA 1
ATOM 4875 C C . PHE E 2 29 ? -16.459 3.203 38.441 1.00 59.99 29 PHE H C 1
ATOM 4876 O O . PHE E 2 29 ? -15.821 2.467 39.187 1.00 60.14 29 PHE H O 1
ATOM 4884 N N . SER E 2 30 ? -16.577 2.990 37.117 1.00 56.62 30 SER H N 1
ATOM 4885 C CA . SER E 2 30 ? -15.997 1.838 36.414 1.00 56.46 30 SER H CA 1
ATOM 4886 C C . SER E 2 30 ? -14.455 1.789 36.406 1.00 59.56 30 SER H C 1
ATOM 4887 O O . SER E 2 30 ? -13.891 0.704 36.250 1.00 59.77 30 SER H O 1
ATOM 4890 N N . SER E 2 31 ? -13.776 2.944 36.536 1.00 55.04 31 SER H N 1
ATOM 4891 C CA . SER E 2 31 ? -12.309 2.981 36.521 1.00 55.13 31 SER H CA 1
ATOM 4892 C C . SER E 2 31 ? -11.644 2.644 37.879 1.00 56.32 31 SER H C 1
ATOM 4893 O O . SER E 2 31 ? -10.415 2.513 37.944 1.00 55.90 31 SER H O 1
ATOM 4896 N N . TYR E 2 32 ? -12.450 2.483 38.952 1.00 49.65 32 TYR H N 1
ATOM 4897 C CA . TYR E 2 32 ? -11.889 2.239 40.276 1.00 47.06 32 TYR H CA 1
ATOM 4898 C C . TYR E 2 32 ? -12.231 0.930 40.954 1.00 48.13 32 TYR H C 1
ATOM 4899 O O . TYR E 2 32 ? -13.387 0.482 40.923 1.00 47.31 32 TYR H O 1
ATOM 4908 N N . ALA E 2 33 ? -11.214 0.340 41.619 1.00 42.80 33 ALA H N 1
ATOM 4909 C CA . ALA E 2 33 ? -11.387 -0.841 42.451 1.00 41.90 33 ALA H CA 1
ATOM 4910 C C . ALA E 2 33 ? -12.076 -0.342 43.742 1.00 47.21 33 ALA H C 1
ATOM 4911 O O . ALA E 2 33 ? -11.935 0.834 44.129 1.00 46.85 33 ALA H O 1
ATOM 4913 N N . MET E 2 34 ? -12.876 -1.216 44.357 1.00 43.70 34 MET H N 1
ATOM 4914 C CA . MET E 2 34 ? -13.644 -0.868 45.543 1.00 43.53 34 MET H CA 1
ATOM 4915 C C . MET E 2 34 ? -13.494 -1.908 46.625 1.00 46.89 34 MET H C 1
ATOM 4916 O O . MET E 2 34 ? -13.269 -3.084 46.334 1.00 46.63 34 MET H O 1
ATOM 4921 N N . SER E 2 35 ? -13.638 -1.472 47.881 1.00 43.06 35 SER H N 1
ATOM 4922 C CA . SER E 2 35 ? -13.639 -2.356 49.032 1.00 41.86 35 SER H CA 1
ATOM 4923 C C . SER E 2 35 ? -14.798 -2.021 49.954 1.00 43.00 35 SER H C 1
ATOM 4924 O O . SER E 2 35 ? -15.302 -0.900 49.951 1.00 40.52 35 SER H O 1
ATOM 4927 N N . TRP E 2 36 ? -15.207 -3.009 50.749 1.00 40.20 36 TRP H N 1
ATOM 4928 C CA . TRP E 2 36 ? -16.135 -2.872 51.845 1.00 40.48 36 TRP H CA 1
ATOM 4929 C C . TRP E 2 36 ? -15.274 -3.031 53.099 1.00 43.15 36 TRP H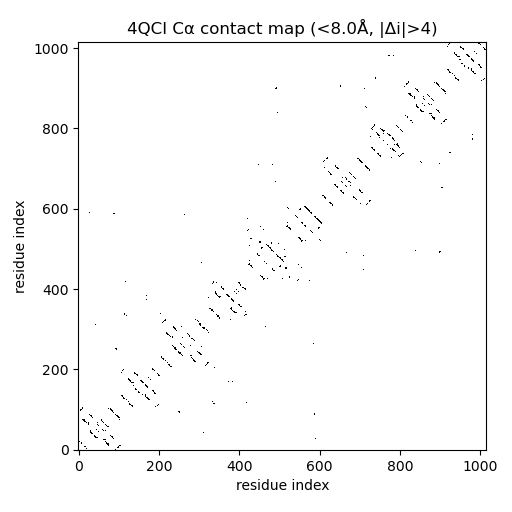 C 1
ATOM 4930 O O . TRP E 2 36 ? -14.388 -3.893 53.150 1.00 42.61 36 TRP H O 1
ATOM 4941 N N . VAL E 2 37 ? -15.467 -2.121 54.071 1.00 38.54 37 VAL H N 1
ATOM 4942 C CA . VAL E 2 37 ? -14.748 -2.090 55.351 1.00 35.95 37 VAL H CA 1
ATOM 4943 C C . VAL E 2 37 ? -15.818 -1.971 56.423 1.00 40.75 37 VAL H C 1
ATOM 4944 O O . VAL E 2 37 ? -16.764 -1.197 56.263 1.00 41.22 37 VAL H O 1
ATOM 4948 N N . ARG E 2 38 ? -15.740 -2.797 57.467 1.00 37.46 38 ARG H N 1
ATOM 4949 C CA . ARG E 2 38 ? -16.741 -2.727 58.522 1.00 36.82 38 ARG H CA 1
ATOM 4950 C C . ARG E 2 38 ? -16.138 -2.305 59.852 1.00 38.49 38 ARG H C 1
ATOM 4951 O O . ARG E 2 38 ? -14.923 -2.389 60.043 1.00 37.30 38 ARG H O 1
ATOM 4959 N N . GLN E 2 39 ? -16.982 -1.824 60.758 1.00 34.43 39 GLN H N 1
ATOM 4960 C CA . GLN E 2 39 ? -16.541 -1.393 62.076 1.00 33.73 39 GLN H CA 1
ATOM 4961 C C . GLN E 2 39 ? -17.598 -1.724 63.123 1.00 39.55 39 GLN H C 1
ATOM 4962 O O . GLN E 2 39 ? -18.669 -1.114 63.124 1.00 38.96 39 GLN H O 1
ATOM 4968 N N . ALA E 2 40 ? -17.314 -2.716 63.991 1.00 38.41 40 ALA H N 1
ATOM 4969 C CA . ALA E 2 40 ? -18.213 -3.080 65.096 1.00 39.09 40 ALA H CA 1
ATOM 4970 C C . ALA E 2 40 ? -18.268 -1.892 66.084 1.00 45.76 40 ALA H C 1
ATOM 4971 O O . ALA E 2 40 ? -17.257 -1.201 66.222 1.00 43.95 40 ALA H O 1
ATOM 4973 N N . PRO E 2 41 ? -19.440 -1.624 66.725 1.00 44.92 41 PRO H N 1
ATOM 4974 C CA . PRO E 2 41 ? -19.595 -0.422 67.572 1.00 45.93 41 PRO H CA 1
ATOM 4975 C C . PRO E 2 41 ? -18.429 0.310 68.265 1.00 51.37 41 PRO H C 1
ATOM 4976 O O . PRO E 2 41 ? -18.066 1.355 67.736 1.00 53.70 41 PRO H O 1
ATOM 4980 N N . GLY E 2 42 ? -17.820 -0.159 69.337 1.00 46.05 42 GLY H N 1
ATOM 4981 C CA . GLY E 2 42 ? -16.690 0.596 69.895 1.00 46.02 42 GLY H CA 1
ATOM 4982 C C . GLY E 2 42 ? -15.354 0.033 69.466 1.00 50.33 42 GLY H C 1
ATOM 4983 O O . GLY E 2 42 ? -14.332 0.243 70.130 1.00 51.95 42 GLY H O 1
ATOM 4984 N N . LYS E 2 43 ? -15.357 -0.673 68.325 1.00 45.06 43 LYS H N 1
ATOM 4985 C CA . LYS E 2 43 ? -14.225 -1.401 67.787 1.00 43.48 43 LYS H CA 1
ATOM 4986 C C . LYS E 2 43 ? -13.512 -0.760 66.588 1.00 45.36 43 LYS H C 1
ATOM 4987 O O . LYS E 2 43 ? -13.784 0.392 66.232 1.00 44.31 43 LYS H O 1
ATOM 4993 N N . GLY E 2 44 ? -12.574 -1.503 66.011 1.00 41.71 44 GLY H N 1
ATOM 4994 C CA . GLY E 2 44 ? -11.761 -1.035 64.903 1.00 41.43 44 GLY H CA 1
ATOM 4995 C C . GLY E 2 44 ? -12.231 -1.439 63.528 1.00 43.27 44 GLY H C 1
ATOM 4996 O O . GLY E 2 44 ? -13.204 -2.183 63.379 1.00 42.42 44 GLY H O 1
ATOM 4997 N N . LEU E 2 45 ? -11.496 -0.947 62.516 1.00 38.65 45 LEU H N 1
ATOM 4998 C CA . LEU E 2 45 ? -11.735 -1.185 61.093 1.00 36.52 45 LEU H CA 1
ATOM 4999 C C . LEU E 2 45 ? -11.354 -2.595 60.651 1.00 39.48 45 LEU H C 1
ATOM 5000 O O . LEU E 2 45 ? -10.255 -3.061 60.938 1.00 37.88 45 LEU H O 1
ATOM 5005 N N . GLU E 2 46 ? -12.255 -3.258 59.923 1.00 37.96 46 GLU H N 1
ATOM 5006 C CA . GLU E 2 46 ? -12.017 -4.610 59.419 1.00 37.46 46 GLU H CA 1
ATOM 5007 C C . GLU E 2 46 ? -12.346 -4.657 57.941 1.00 41.57 46 GLU H C 1
ATOM 5008 O O . GLU E 2 46 ? -13.494 -4.436 57.561 1.00 42.05 46 GLU H O 1
ATOM 5014 N N . TRP E 2 47 ? -11.332 -4.918 57.106 1.00 39.00 47 TRP H N 1
ATOM 5015 C CA . TRP E 2 47 ? -11.514 -5.050 55.664 1.00 38.96 47 TRP H CA 1
ATOM 5016 C C . TRP E 2 47 ? -12.382 -6.284 55.428 1.00 43.63 47 TRP H C 1
ATOM 5017 O O . TRP E 2 47 ? -12.195 -7.304 56.089 1.00 43.89 47 TRP H O 1
ATOM 5028 N N . VAL E 2 48 ? -13.379 -6.153 54.556 1.00 40.34 48 VAL H N 1
ATOM 5029 C CA . VAL E 2 48 ? -14.365 -7.204 54.311 1.00 39.79 48 VAL H CA 1
ATOM 5030 C C . VAL E 2 48 ? -14.146 -7.875 52.950 1.00 43.32 48 VAL H C 1
ATOM 5031 O O . VAL E 2 48 ? -13.981 -9.095 52.863 1.00 42.25 48 VAL H O 1
ATOM 5035 N N . SER E 2 49 ? -14.206 -7.066 51.888 1.00 39.72 49 SER H N 1
ATOM 5036 C CA . SER E 2 49 ? -14.160 -7.561 50.534 1.00 39.27 49 SER H CA 1
ATOM 5037 C C . SER E 2 49 ? -13.599 -6.513 49.606 1.00 42.25 49 SER H C 1
ATOM 5038 O O . SER E 2 49 ? -13.674 -5.327 49.910 1.00 41.11 49 SER H O 1
ATOM 5041 N N . TYR E 2 50 ? -13.014 -6.974 48.485 1.00 39.75 50 TYR H N 1
ATOM 5042 C CA . TYR E 2 50 ? -12.402 -6.170 47.429 1.00 39.59 50 TYR H CA 1
ATOM 5043 C C . TYR E 2 50 ? -12.959 -6.615 46.083 1.00 43.98 50 TYR H C 1
ATOM 5044 O O . TYR E 2 50 ? -13.091 -7.811 45.815 1.00 40.83 50 TYR H O 1
ATOM 5053 N N . ILE E 2 51 ? -13.235 -5.650 45.222 1.00 44.42 51 ILE H N 1
ATOM 5054 C CA . ILE E 2 51 ? -13.682 -5.909 43.863 1.00 45.63 51 ILE H CA 1
ATOM 5055 C C . ILE E 2 51 ? -12.877 -5.054 42.889 1.00 50.06 51 ILE H C 1
ATOM 5056 O O . ILE E 2 51 ? -12.695 -3.854 43.134 1.00 47.97 51 ILE H O 1
ATOM 5061 N N . SER E 2 52 ? -12.410 -5.693 41.781 1.00 49.07 52 SER H N 1
ATOM 5062 C CA . SER E 2 52 ? -11.676 -5.073 40.672 1.00 50.37 52 SER H CA 1
ATOM 5063 C C . SER E 2 52 ? -12.568 -4.025 40.006 1.00 55.36 52 SER H C 1
ATOM 5064 O O . SER E 2 52 ? -13.789 -4.081 40.151 1.00 55.21 52 SER H O 1
ATOM 5067 N N . ASP E 2 53 ? -11.973 -3.122 39.224 1.00 52.49 53 ASP H N 1
ATOM 5068 C CA . ASP E 2 53 ? -12.707 -2.080 38.506 1.00 53.23 53 ASP H CA 1
ATOM 5069 C C . ASP E 2 53 ? -13.795 -2.633 37.542 1.00 60.71 53 ASP H C 1
ATOM 5070 O O . ASP E 2 53 ? -14.786 -1.953 37.292 1.00 59.72 53 ASP H O 1
ATOM 5075 N N . ASP E 2 54 ? -13.608 -3.873 37.041 1.00 60.10 54 ASP H N 1
ATOM 5076 C CA . ASP E 2 54 ? -14.483 -4.567 36.092 1.00 60.99 54 ASP H CA 1
ATOM 5077 C C . ASP E 2 54 ? -15.293 -5.719 36.706 1.00 65.21 54 ASP H C 1
ATOM 5078 O O . ASP E 2 54 ? -16.161 -6.291 36.029 1.00 65.65 54 ASP H O 1
ATOM 5083 N N . GLY E 2 55 ? -14.976 -6.079 37.948 1.00 60.32 55 GLY H N 1
ATOM 5084 C CA . GLY E 2 55 ? -15.650 -7.150 38.669 1.00 59.46 55 GLY H CA 1
ATOM 5085 C C . GLY E 2 55 ? -15.057 -8.535 38.487 1.00 63.52 55 GLY H C 1
ATOM 5086 O O . GLY E 2 55 ? -15.594 -9.512 39.022 1.00 61.96 55 GLY H O 1
ATOM 5087 N N . SER E 2 56 ? -13.951 -8.635 37.728 1.00 61.17 56 SER H N 1
ATOM 5088 C CA . SER E 2 56 ? -13.263 -9.900 37.429 1.00 60.64 56 SER H CA 1
ATOM 5089 C C . SER E 2 56 ? -12.679 -10.566 38.681 1.00 62.34 56 SER H C 1
ATOM 5090 O O . SER E 2 56 ? -12.780 -11.786 38.830 1.00 60.38 56 SER H O 1
ATOM 5093 N N . LEU E 2 57 ? -12.046 -9.762 39.561 1.00 58.47 57 LEU H N 1
ATOM 5094 C CA . LEU E 2 57 ? -11.428 -10.271 40.786 1.00 56.75 57 LEU H CA 1
ATOM 5095 C C . LEU E 2 57 ? -12.144 -9.771 42.024 1.00 56.67 57 LEU H C 1
ATOM 5096 O O . LEU E 2 57 ? -12.419 -8.575 42.168 1.00 54.17 57 LEU H O 1
ATOM 5101 N N . LYS E 2 58 ? -12.482 -10.737 42.884 1.00 52.46 58 LYS H N 1
ATOM 5102 C CA . LYS E 2 58 ? -13.239 -10.587 44.111 1.00 51.84 58 LYS H CA 1
ATOM 5103 C C . LYS E 2 58 ? -12.474 -11.270 45.248 1.00 57.16 58 LYS H C 1
ATOM 5104 O O . LYS E 2 58 ? -12.121 -12.456 45.148 1.00 57.72 58 LYS H O 1
ATOM 5110 N N . TYR E 2 59 ? -12.215 -10.521 46.325 1.00 51.94 59 TYR H N 1
ATOM 5111 C CA . TYR E 2 59 ? -11.509 -11.048 47.488 1.00 51.02 59 TYR H CA 1
ATOM 5112 C C . TYR E 2 59 ? -12.339 -10.862 48.727 1.00 52.13 59 TYR H C 1
ATOM 5113 O O . TYR E 2 59 ? -13.123 -9.921 48.818 1.00 50.42 59 TYR H O 1
ATOM 5122 N N . TYR E 2 60 ? -12.186 -11.781 49.673 1.00 48.24 60 TYR H N 1
ATOM 5123 C CA . TYR E 2 60 ? -12.958 -11.779 50.897 1.00 48.65 60 TYR H CA 1
ATOM 5124 C C . TYR E 2 60 ? -12.071 -12.052 52.070 1.00 55.83 60 TYR H C 1
ATOM 5125 O O . TYR E 2 60 ? -11.064 -12.752 51.933 1.00 57.66 60 TYR H O 1
ATOM 5134 N N . ALA E 2 61 ? -12.454 -11.523 53.232 1.00 50.94 61 ALA H N 1
ATOM 5135 C CA . ALA E 2 61 ? -11.775 -11.789 54.477 1.00 50.79 61 ALA H CA 1
ATOM 5136 C C . ALA E 2 61 ? -12.243 -13.196 54.889 1.00 57.31 61 ALA H C 1
ATOM 5137 O O . ALA E 2 61 ? -13.359 -13.604 54.543 1.00 56.74 61 ALA H O 1
ATOM 5139 N N . ASP E 2 62 ? -11.398 -13.939 55.609 1.00 56.25 62 ASP H N 1
ATOM 5140 C CA . ASP E 2 62 ? -11.716 -15.298 56.048 1.00 57.19 62 ASP H CA 1
ATOM 5141 C C . ASP E 2 62 ? -12.967 -15.394 56.939 1.00 60.92 62 ASP H C 1
ATOM 5142 O O . ASP E 2 62 ? -13.644 -16.427 56.924 1.00 62.34 62 ASP H O 1
ATOM 5147 N N . SER E 2 63 ? -13.290 -14.313 57.675 1.00 55.27 63 SER H N 1
ATOM 5148 C CA . SER E 2 63 ? -14.454 -14.210 58.563 1.00 53.50 63 SER H CA 1
ATOM 5149 C C . SER E 2 63 ? -15.786 -14.113 57.799 1.00 55.63 63 SER H C 1
ATOM 5150 O O . SER E 2 63 ? -16.842 -14.358 58.393 1.00 55.17 63 SER H O 1
ATOM 5153 N N . VAL E 2 64 ? -15.735 -13.735 56.493 1.00 51.89 64 VAL H N 1
ATOM 5154 C CA . VAL E 2 64 ? -16.911 -13.559 55.608 1.00 51.29 64 VAL H CA 1
ATOM 5155 C C . VAL E 2 64 ? -16.918 -14.520 54.383 1.00 56.08 64 VAL H C 1
ATOM 5156 O O . VAL E 2 64 ? -17.886 -14.512 53.618 1.00 55.32 64 VAL H O 1
ATOM 5160 N N . LYS E 2 65 ? -15.841 -15.325 54.197 1.00 53.84 65 LYS H N 1
ATOM 5161 C CA . LYS E 2 65 ? -15.696 -16.256 53.064 1.00 53.59 65 LYS H CA 1
ATOM 5162 C C . LYS E 2 65 ? -16.767 -17.353 53.065 1.00 55.34 65 LYS H C 1
ATOM 5163 O O . LYS E 2 65 ? -16.948 -18.038 54.073 1.00 54.17 65 LYS H O 1
ATOM 5169 N N . GLY E 2 66 ? -17.479 -17.469 51.948 1.00 52.11 66 GLY H N 1
ATOM 5170 C CA . GLY E 2 66 ? -18.559 -18.434 51.763 1.00 52.52 66 GLY H CA 1
ATOM 5171 C C . GLY E 2 66 ? -19.948 -17.935 52.130 1.00 57.98 66 GLY H C 1
ATOM 5172 O O . GLY E 2 66 ? -20.945 -18.589 51.799 1.00 57.96 66 GLY H O 1
ATOM 5173 N N . ARG E 2 67 ? -20.033 -16.775 52.819 1.00 53.65 67 ARG H N 1
ATOM 5174 C CA . ARG E 2 67 ? -21.300 -16.178 53.247 1.00 52.18 67 ARG H CA 1
ATOM 5175 C C . ARG E 2 67 ? -21.606 -14.879 52.494 1.00 55.38 67 ARG H C 1
ATOM 5176 O O . ARG E 2 67 ? -22.733 -14.685 52.023 1.00 55.20 67 ARG H O 1
ATOM 5184 N N . PHE E 2 68 ? -20.595 -14.003 52.359 1.00 51.54 68 PHE H N 1
ATOM 5185 C CA . PHE E 2 68 ? -20.736 -12.705 51.690 1.00 50.13 68 PHE H CA 1
ATOM 5186 C C . PHE E 2 68 ? -20.300 -12.798 50.246 1.00 54.29 68 PHE H C 1
ATOM 5187 O O . PHE E 2 68 ? -19.412 -13.585 49.911 1.00 55.91 68 PHE H O 1
ATOM 5195 N N . THR E 2 69 ? -20.913 -11.972 49.392 1.00 49.26 69 THR H N 1
ATOM 5196 C CA . THR E 2 69 ? -20.632 -11.896 47.961 1.00 48.02 69 THR H CA 1
ATOM 5197 C C . THR E 2 69 ? -20.560 -10.418 47.556 1.00 51.30 69 THR H C 1
ATOM 5198 O O . THR E 2 69 ? -21.508 -9.670 47.795 1.00 51.18 69 THR H O 1
ATOM 5202 N N . ILE E 2 70 ? -19.444 -10.003 46.944 1.00 47.99 70 ILE H N 1
ATOM 5203 C CA . ILE E 2 70 ? -19.279 -8.643 46.423 1.00 47.76 70 ILE H CA 1
ATOM 5204 C C . ILE E 2 70 ? -19.657 -8.662 44.933 1.00 52.19 70 ILE H C 1
ATOM 5205 O O . ILE E 2 70 ? -19.458 -9.672 44.257 1.00 51.80 70 ILE H O 1
ATOM 5210 N N . SER E 2 71 ? -20.232 -7.566 44.438 1.00 49.11 71 SER H N 1
ATOM 5211 C CA . SER E 2 71 ? -20.594 -7.413 43.034 1.00 49.38 71 SER H CA 1
ATOM 5212 C C . SER E 2 71 ? -20.763 -5.940 42.742 1.00 54.92 71 SER H C 1
ATOM 5213 O O . SER E 2 71 ? -20.864 -5.139 43.666 1.00 54.52 71 SER H O 1
ATOM 5216 N N . ARG E 2 72 ? -20.758 -5.570 41.472 1.00 53.82 72 ARG H N 1
ATOM 5217 C CA . ARG E 2 72 ? -20.925 -4.184 41.071 1.00 55.02 72 ARG H CA 1
ATOM 5218 C C . ARG E 2 72 ? -21.704 -4.069 39.767 1.00 62.23 72 ARG H C 1
ATOM 5219 O O . ARG E 2 72 ? -21.706 -5.000 38.954 1.00 62.30 72 ARG H O 1
ATOM 5227 N N . ASP E 2 73 ? -22.382 -2.935 39.586 1.00 60.70 73 ASP H N 1
ATOM 5228 C CA . ASP E 2 73 ? -23.124 -2.617 38.378 1.00 61.19 73 ASP H CA 1
ATOM 5229 C C . ASP E 2 73 ? -22.588 -1.277 37.898 1.00 64.35 73 ASP H C 1
ATOM 5230 O O . ASP E 2 73 ? -23.004 -0.219 38.377 1.00 63.17 73 ASP H O 1
ATOM 5235 N N . ASN E 2 74 ? -21.604 -1.342 36.991 1.00 62.18 74 ASN H N 1
ATOM 5236 C CA . ASN E 2 74 ? -20.927 -0.172 36.438 1.00 62.83 74 ASN H CA 1
ATOM 5237 C C . ASN E 2 74 ? -21.851 0.761 35.657 1.00 68.11 74 ASN H C 1
ATOM 5238 O O . ASN E 2 74 ? -21.644 1.977 35.690 1.00 68.06 74 ASN H O 1
ATOM 5243 N N . SER E 2 75 ? -22.909 0.197 35.022 1.00 65.31 75 SER H N 1
ATOM 5244 C CA . SER E 2 75 ? -23.934 0.967 34.294 1.00 65.37 75 SER H CA 1
ATOM 5245 C C . SER E 2 75 ? -24.824 1.774 35.258 1.00 67.46 75 SER H C 1
ATOM 5246 O O . SER E 2 75 ? -25.315 2.845 34.892 1.00 66.44 75 SER H O 1
ATOM 5249 N N . LYS E 2 76 ? -24.979 1.280 36.504 1.00 62.72 76 LYS H N 1
ATOM 5250 C CA . LYS E 2 76 ? -25.778 1.905 37.564 1.00 61.85 76 LYS H CA 1
ATOM 5251 C C . LYS E 2 76 ? -24.951 2.693 38.593 1.00 62.50 76 LYS H C 1
ATOM 5252 O O . LYS E 2 76 ? -25.537 3.364 39.457 1.00 62.48 76 LYS H O 1
ATOM 5258 N N . ASN E 2 77 ? -23.598 2.608 38.506 1.00 55.60 77 ASN H N 1
ATOM 5259 C CA . ASN E 2 77 ? -22.631 3.245 39.413 1.00 54.02 77 ASN H CA 1
ATOM 5260 C C . ASN E 2 77 ? -22.869 2.771 40.855 1.00 53.28 77 ASN H C 1
ATOM 5261 O O . ASN E 2 77 ? -22.899 3.571 41.796 1.00 52.13 77 ASN H O 1
ATOM 5266 N N . THR E 2 78 ? -23.087 1.454 41.006 1.00 46.95 78 THR H N 1
ATOM 5267 C CA . THR E 2 78 ? -23.434 0.858 42.283 1.00 46.65 78 THR H CA 1
ATOM 5268 C C . THR E 2 78 ? -22.604 -0.372 42.611 1.00 51.15 78 THR H C 1
ATOM 5269 O O . THR E 2 78 ? -22.405 -1.241 41.754 1.00 50.30 78 THR H O 1
ATOM 5273 N N . LEU E 2 79 ? -22.108 -0.417 43.862 1.00 46.63 79 LEU H N 1
ATOM 5274 C CA . LEU E 2 79 ? -21.355 -1.528 44.431 1.00 45.83 79 LEU H CA 1
ATOM 5275 C C . LEU E 2 79 ? -22.339 -2.272 45.361 1.00 49.15 79 LEU H C 1
ATOM 5276 O O . LEU E 2 79 ? -23.143 -1.626 46.026 1.00 47.08 79 LEU H O 1
ATOM 5281 N N . TYR E 2 80 ? -22.274 -3.609 45.399 1.00 46.29 80 TYR H N 1
ATOM 5282 C CA . TYR E 2 80 ? -23.160 -4.413 46.225 1.00 46.61 80 TYR H CA 1
ATOM 5283 C C . TYR E 2 80 ? -22.394 -5.354 47.125 1.00 51.34 80 TYR H C 1
ATOM 5284 O O . TYR E 2 80 ? -21.271 -5.749 46.821 1.00 51.06 80 TYR H O 1
ATOM 5293 N N . LEU E 2 81 ? -23.017 -5.717 48.241 1.00 48.52 81 LEU H N 1
ATOM 5294 C CA . LEU E 2 81 ? -22.514 -6.701 49.176 1.00 47.86 81 LEU H CA 1
ATOM 5295 C C . LEU E 2 81 ? -23.714 -7.522 49.601 1.00 52.09 81 LEU H C 1
ATOM 5296 O O . LEU E 2 81 ? -24.615 -7.004 50.255 1.00 52.65 81 LEU H O 1
ATOM 5301 N N . GLN E 2 82 ? -23.738 -8.789 49.179 1.00 48.65 82 GLN H N 1
ATOM 5302 C CA . GLN E 2 82 ? -24.785 -9.736 49.519 1.00 48.21 82 GLN H CA 1
ATOM 5303 C C . GLN E 2 82 ? -24.302 -10.494 50.725 1.00 52.82 82 GLN H C 1
ATOM 5304 O O . GLN E 2 82 ? -23.332 -11.222 50.627 1.00 53.13 82 GLN H O 1
ATOM 5310 N N . MET E 2 83 ? -24.957 -10.306 51.870 1.00 50.26 83 MET H N 1
ATOM 5311 C CA . MET E 2 83 ? -24.563 -10.964 53.107 1.00 50.42 83 MET H CA 1
ATOM 5312 C C . MET E 2 83 ? -25.595 -12.019 53.476 1.00 55.89 83 MET H C 1
ATOM 5313 O O . MET E 2 83 ? -26.755 -11.687 53.696 1.00 56.25 83 MET H O 1
ATOM 5318 N N . ASN E 2 84 ? -25.178 -13.285 53.497 1.00 52.55 84 ASN H N 1
ATOM 5319 C CA . ASN E 2 84 ? -26.025 -14.433 53.817 1.00 53.57 84 ASN H CA 1
ATOM 5320 C C . ASN E 2 84 ? -25.469 -15.098 55.075 1.00 60.50 84 ASN H C 1
ATOM 5321 O O . ASN E 2 84 ? -24.319 -14.829 55.441 1.00 61.65 84 ASN H O 1
ATOM 5326 N N . SER E 2 85 ? -26.279 -15.948 55.742 1.00 56.81 85 SER H N 1
ATOM 5327 C CA . SER E 2 85 ? -25.904 -16.674 56.969 1.00 57.21 85 SER H CA 1
ATOM 5328 C C . SER E 2 85 ? -25.320 -15.745 58.040 1.00 60.89 85 SER H C 1
ATOM 5329 O O . SER E 2 85 ? -24.285 -16.050 58.651 1.00 61.85 85 SER H O 1
ATOM 5332 N N . LEU E 2 86 ? -26.004 -14.606 58.257 1.00 55.30 86 LEU H N 1
ATOM 5333 C CA . LEU E 2 86 ? -25.599 -13.572 59.200 1.00 53.93 86 LEU H CA 1
ATOM 5334 C C . LEU E 2 86 ? -25.539 -14.039 60.635 1.00 57.84 86 LEU H C 1
ATOM 5335 O O . LEU E 2 86 ? -26.357 -14.842 61.064 1.00 58.76 86 LEU H O 1
ATOM 5340 N N . ARG E 2 87 ? -24.514 -13.579 61.352 1.00 53.39 87 ARG H N 1
ATOM 5341 C CA . ARG E 2 87 ? -24.210 -13.911 62.743 1.00 52.95 87 ARG H CA 1
ATOM 5342 C C . ARG E 2 87 ? -24.106 -12.610 63.555 1.00 55.16 87 ARG H C 1
ATOM 5343 O O . ARG E 2 87 ? -23.856 -11.557 62.975 1.00 53.50 87 ARG H O 1
ATOM 5351 N N . ALA E 2 88 ? -24.248 -12.687 64.894 1.00 51.89 88 ALA H N 1
ATOM 5352 C CA . ALA E 2 88 ? -24.163 -11.510 65.771 1.00 52.00 88 ALA H CA 1
ATOM 5353 C C . ALA E 2 88 ? -22.874 -10.702 65.579 1.00 56.52 88 ALA H C 1
ATOM 5354 O O . ALA E 2 88 ? -22.926 -9.479 65.630 1.00 56.93 88 ALA H O 1
ATOM 5356 N N . GLU E 2 89 ? -21.745 -11.389 65.297 1.00 52.11 89 GLU H N 1
ATOM 5357 C CA . GLU E 2 89 ? -20.390 -10.838 65.063 1.00 51.45 89 GLU H CA 1
ATOM 5358 C C . GLU E 2 89 ? -20.291 -10.009 63.752 1.00 52.58 89 GLU H C 1
ATOM 5359 O O . GLU E 2 89 ? -19.303 -9.303 63.541 1.00 51.58 89 GLU H O 1
ATOM 5365 N N . ASP E 2 90 ? -21.316 -10.103 62.885 1.00 46.71 90 ASP H N 1
ATOM 5366 C CA . ASP E 2 90 ? -21.413 -9.359 61.642 1.00 45.48 90 ASP H CA 1
ATOM 5367 C C . ASP E 2 90 ? -22.014 -7.977 61.866 1.00 48.62 90 ASP H C 1
ATOM 5368 O O . ASP E 2 90 ? -22.042 -7.172 60.940 1.00 48.93 90 ASP H O 1
ATOM 5373 N N . THR E 2 91 ? -22.493 -7.703 63.104 1.00 44.45 91 THR H N 1
ATOM 5374 C CA . THR E 2 91 ? -23.049 -6.419 63.530 1.00 42.90 91 THR H CA 1
ATOM 5375 C C . THR E 2 91 ? -21.942 -5.390 63.449 1.00 43.30 91 THR H C 1
ATOM 5376 O O . THR E 2 91 ? -20.900 -5.549 64.085 1.00 41.23 91 THR H O 1
ATOM 5380 N N . ALA E 2 92 ? -22.161 -4.355 62.631 1.00 39.96 92 ALA H N 1
ATOM 5381 C CA . ALA E 2 92 ? -21.194 -3.288 62.386 1.00 39.13 92 ALA H CA 1
ATOM 5382 C C . ALA E 2 92 ? -21.786 -2.221 61.505 1.00 41.18 92 ALA H C 1
ATOM 5383 O O . ALA E 2 92 ? -22.856 -2.396 60.925 1.00 40.62 92 ALA H O 1
ATOM 5385 N N . VAL E 2 93 ? -21.034 -1.125 61.359 1.00 37.01 93 VAL H N 1
ATOM 5386 C CA . VAL E 2 93 ? -21.273 -0.056 60.395 1.00 36.10 93 VAL H CA 1
ATOM 5387 C C . VAL E 2 93 ? -20.450 -0.543 59.197 1.00 40.44 93 VAL H C 1
ATOM 5388 O O . VAL E 2 93 ? -19.290 -0.931 59.349 1.00 38.28 93 VAL H O 1
ATOM 5392 N N . TYR E 2 94 ? -21.073 -0.578 58.036 1.00 39.13 94 TYR H N 1
ATOM 5393 C CA . TYR E 2 94 ? -20.437 -1.016 56.822 1.00 39.44 94 TYR H CA 1
ATOM 5394 C C . TYR E 2 94 ? -20.112 0.158 55.945 1.00 45.18 94 TYR H C 1
ATOM 5395 O O . TYR E 2 94 ? -21.006 0.916 55.555 1.00 46.02 94 TYR H O 1
ATOM 5404 N N . TYR E 2 95 ? -18.823 0.341 55.681 1.00 41.38 95 TYR H N 1
ATOM 5405 C CA . TYR E 2 95 ? -18.330 1.405 54.821 1.00 41.17 95 TYR H CA 1
ATOM 5406 C C . TYR E 2 95 ? -17.969 0.873 53.451 1.00 48.43 95 TYR H C 1
ATOM 5407 O O . TYR E 2 95 ? -17.445 -0.234 53.284 1.00 48.52 95 TYR H O 1
ATOM 5416 N N . CYS E 2 96 ? -18.192 1.720 52.491 1.00 46.26 96 CYS H N 1
ATOM 5417 C CA . CYS E 2 96 ? -17.921 1.530 51.091 1.00 47.16 96 CYS H CA 1
ATOM 5418 C C . CYS E 2 96 ? -16.797 2.546 50.810 1.00 46.11 96 CYS H C 1
ATOM 5419 O O . CYS E 2 96 ? -16.891 3.708 51.219 1.00 42.67 96 CYS H O 1
ATOM 5422 N N . ALA E 2 97 ? -15.699 2.083 50.203 1.00 41.97 97 ALA H N 1
ATOM 5423 C CA . ALA E 2 97 ? -14.549 2.942 49.956 1.00 41.28 97 ALA H CA 1
ATOM 5424 C C . ALA E 2 97 ? -13.855 2.653 48.615 1.00 41.72 97 ALA H C 1
ATOM 5425 O O . ALA E 2 97 ? -13.846 1.521 48.101 1.00 37.92 97 ALA H O 1
ATOM 5427 N N . ARG E 2 98 ? -13.276 3.713 48.059 1.00 37.47 98 ARG H N 1
ATOM 5428 C CA . ARG E 2 98 ? -12.619 3.665 46.775 1.00 37.67 98 ARG H CA 1
ATOM 5429 C C . ARG E 2 98 ? -11.094 3.608 46.837 1.00 42.80 98 ARG H C 1
ATOM 5430 O O . ARG E 2 98 ? -10.471 4.459 47.478 1.00 41.48 98 ARG H O 1
ATOM 5438 N N . HIS E 2 99 ? -10.506 2.641 46.093 1.00 40.58 99 HIS H N 1
ATOM 5439 C CA . HIS E 2 99 ? -9.063 2.542 45.905 1.00 41.34 99 HIS H CA 1
ATOM 5440 C C . HIS E 2 99 ? -8.721 3.452 44.716 1.00 46.83 99 HIS H C 1
ATOM 5441 O O . HIS E 2 99 ? -9.180 3.153 43.613 1.00 47.34 99 HIS H O 1
ATOM 5448 N N . PRO E 2 100 ? -7.958 4.562 44.896 1.00 43.34 100 PRO H N 1
ATOM 5449 C CA . PRO E 2 100 ? -7.672 5.449 43.755 1.00 43.96 100 PRO H CA 1
ATOM 5450 C C . PRO E 2 100 ? -6.872 4.847 42.605 1.00 49.57 100 PRO H C 1
ATOM 5451 O O . PRO E 2 100 ? -6.975 5.355 41.486 1.00 49.83 100 PRO H O 1
ATOM 5455 N N . TYR E 2 101 ? -6.096 3.770 42.870 1.00 46.10 101 TYR H N 1
ATOM 5456 C CA . TYR E 2 101 ? -5.258 3.078 41.892 1.00 45.33 101 TYR H CA 1
ATOM 5457 C C . TYR E 2 101 ? -5.438 1.562 41.973 1.00 53.80 101 TYR H C 1
ATOM 5458 O O . TYR E 2 101 ? -5.636 1.020 43.067 1.00 54.50 101 TYR H O 1
ATOM 5467 N N . TRP E 2 102 ? -5.325 0.876 40.813 1.00 52.22 102 TRP H N 1
ATOM 5468 C CA . TRP E 2 102 ? -5.439 -0.582 40.684 1.00 52.99 102 TRP H CA 1
ATOM 5469 C C . TRP E 2 102 ? -4.249 -1.272 41.342 1.00 55.87 102 TRP H C 1
ATOM 5470 O O . TRP E 2 102 ? -4.338 -2.440 41.716 1.00 56.29 102 TRP H O 1
ATOM 5481 N N . TYR E 2 103 ? -3.123 -0.552 41.429 1.00 52.29 103 TYR H N 1
ATOM 5482 C CA . TYR E 2 103 ? -1.845 -1.007 41.986 1.00 50.82 103 TYR H CA 1
ATOM 5483 C C . TYR E 2 103 ? -1.627 -0.581 43.444 1.00 55.22 103 TYR H C 1
ATOM 5484 O O . TYR E 2 103 ? -0.545 -0.818 43.985 1.00 54.91 103 TYR H O 1
ATOM 5493 N N . GLY E 2 104 ? -2.640 0.043 44.051 1.00 51.72 104 GLY H N 1
ATOM 5494 C CA . GLY E 2 104 ? -2.605 0.509 45.436 1.00 52.10 104 GLY H CA 1
ATOM 5495 C C . GLY E 2 104 ? -3.755 0.013 46.289 1.00 56.97 104 GLY H C 1
ATOM 5496 O O . GLY E 2 104 ? -4.875 -0.175 45.785 1.00 58.72 104 GLY H O 1
ATOM 5497 N N . GLY E 2 105 ? -3.479 -0.166 47.583 1.00 50.60 105 GLY H N 1
ATOM 5498 C CA . GLY E 2 105 ? -4.467 -0.606 48.565 1.00 48.94 105 GLY H CA 1
ATOM 5499 C C . GLY E 2 105 ? -5.059 0.491 49.437 1.00 48.84 105 GLY H C 1
ATOM 5500 O O . GLY E 2 105 ? -5.919 0.211 50.278 1.00 48.96 105 GLY H O 1
ATOM 5501 N N . GLN E 2 106 ? -4.620 1.749 49.244 1.00 43.48 106 GLN H N 1
ATOM 5502 C CA . GLN E 2 106 ? -5.128 2.872 50.029 1.00 42.84 106 GLN H CA 1
ATOM 5503 C C . GLN E 2 106 ? -6.576 3.203 49.669 1.00 48.08 106 GLN H C 1
ATOM 5504 O O . GLN E 2 106 ? -7.068 2.784 48.614 1.00 46.12 106 GLN H O 1
ATOM 5510 N N . LEU E 2 107 ? -7.274 3.898 50.586 1.00 45.58 107 LEU H N 1
ATOM 5511 C CA . LEU E 2 107 ? -8.672 4.234 50.369 1.00 43.99 107 LEU H CA 1
ATOM 5512 C C . LEU E 2 107 ? -8.909 5.728 50.402 1.00 49.75 107 LEU H C 1
ATOM 5513 O O . LEU E 2 107 ? -8.848 6.377 51.440 1.00 48.75 107 LEU H O 1
ATOM 5518 N N . ASP E 2 108 ? -9.129 6.247 49.209 1.00 48.31 108 ASP H N 1
ATOM 5519 C CA . ASP E 2 108 ? -9.342 7.629 48.798 1.00 48.70 108 ASP H CA 1
ATOM 5520 C C . ASP E 2 108 ? -10.580 8.245 49.436 1.00 50.65 108 ASP H C 1
ATOM 5521 O O . ASP E 2 108 ? -10.499 9.185 50.228 1.00 52.04 108 ASP H O 1
ATOM 5526 N N . LEU E 2 109 ? -11.723 7.735 49.018 1.00 43.56 109 LEU H N 1
ATOM 5527 C CA . LEU E 2 109 ? -13.043 8.209 49.341 1.00 42.69 109 LEU H CA 1
ATOM 5528 C C . LEU E 2 109 ? -13.826 7.155 50.109 1.00 44.93 109 LEU H C 1
ATOM 5529 O O . LEU E 2 109 ? -13.762 5.975 49.777 1.00 45.56 109 LEU H O 1
ATOM 5534 N N . TRP E 2 110 ? -14.514 7.583 51.164 1.00 39.99 110 TRP H N 1
ATOM 5535 C CA . TRP E 2 110 ? -15.359 6.724 51.996 1.00 38.57 110 TRP H CA 1
ATOM 5536 C C . TRP E 2 110 ? -16.780 7.294 52.020 1.00 40.87 110 TRP H C 1
ATOM 5537 O O . TRP E 2 110 ? -16.972 8.515 51.920 1.00 38.12 110 TRP H O 1
ATOM 5548 N N . GLY E 2 111 ? -17.752 6.404 52.186 1.00 38.31 111 GLY H N 1
ATOM 5549 C CA . GLY E 2 111 ? -19.136 6.778 52.394 1.00 38.84 111 GLY H CA 1
ATOM 5550 C C . GLY E 2 111 ? -19.355 7.040 53.877 1.00 46.68 111 GLY H C 1
ATOM 5551 O O . GLY E 2 111 ? -18.422 6.895 54.674 1.00 47.61 111 GLY H O 1
ATOM 5552 N N . GLN E 2 112 ? -20.590 7.408 54.278 1.00 45.43 112 GLN H N 1
ATOM 5553 C CA . GLN E 2 112 ? -20.892 7.669 55.693 1.00 45.23 112 GLN H CA 1
ATOM 5554 C C . GLN E 2 112 ? -21.115 6.404 56.531 1.00 48.24 112 GLN H C 1
ATOM 5555 O O . GLN E 2 112 ? -20.992 6.451 57.754 1.00 49.18 112 GLN H O 1
ATOM 5561 N N . GLY E 2 113 ? -21.423 5.299 55.851 1.00 43.56 113 GLY H N 1
ATOM 5562 C CA . GLY E 2 113 ? -21.642 3.984 56.441 1.00 42.48 113 GLY H CA 1
ATOM 5563 C C . GLY E 2 113 ? -23.093 3.595 56.622 1.00 45.59 113 GLY H C 1
ATOM 5564 O O . GLY E 2 113 ? -23.978 4.453 56.708 1.00 45.18 113 GLY H O 1
ATOM 5565 N N . THR E 2 114 ? -23.347 2.284 56.665 1.00 41.89 114 THR H N 1
ATOM 5566 C CA . THR E 2 114 ? -24.685 1.746 56.920 1.00 40.83 114 THR H CA 1
ATOM 5567 C C . THR E 2 114 ? -24.631 0.735 58.040 1.00 44.00 114 THR H C 1
ATOM 5568 O O . THR E 2 114 ? -23.800 -0.181 58.021 1.00 42.14 114 THR H O 1
ATOM 5572 N N . LEU E 2 115 ? -25.493 0.929 59.048 1.00 41.04 115 LEU H N 1
ATOM 5573 C CA . LEU E 2 115 ? -25.495 0.058 60.210 1.00 39.22 115 LEU H CA 1
ATOM 5574 C C . LEU E 2 115 ? -26.296 -1.214 60.009 1.00 43.55 115 LEU H C 1
ATOM 5575 O O . LEU E 2 115 ? -27.448 -1.163 59.610 1.00 43.13 115 LEU H O 1
ATOM 5580 N N . VAL E 2 116 ? -25.666 -2.353 60.311 1.00 41.62 116 VAL H N 1
ATOM 5581 C CA . VAL E 2 116 ? -26.257 -3.687 60.245 1.00 41.75 116 VAL H CA 1
ATOM 5582 C C . VAL E 2 116 ? -26.191 -4.257 61.662 1.00 45.50 116 VAL H C 1
ATOM 5583 O O . VAL E 2 116 ? -25.114 -4.343 62.246 1.00 44.26 116 VAL H O 1
ATOM 5587 N N . THR E 2 117 ? -27.362 -4.575 62.226 1.00 44.38 117 THR H N 1
ATOM 5588 C CA . THR E 2 117 ? -27.492 -5.161 63.555 1.00 44.74 117 THR H CA 1
ATOM 5589 C C . THR E 2 117 ? -28.044 -6.559 63.351 1.00 49.86 117 THR H C 1
ATOM 5590 O O . THR E 2 117 ? -29.092 -6.715 62.721 1.00 49.78 117 THR H O 1
ATOM 5594 N N . VAL E 2 118 ? -27.305 -7.574 63.833 1.00 48.76 118 VAL H N 1
ATOM 5595 C CA . VAL E 2 118 ? -27.710 -8.970 63.722 1.00 50.12 118 VAL H CA 1
ATOM 5596 C C . VAL E 2 118 ? -28.078 -9.468 65.109 1.00 60.77 118 VAL H C 1
ATOM 5597 O O . VAL E 2 118 ? -27.207 -9.580 65.975 1.00 61.15 118 VAL H O 1
ATOM 5601 N N . SER E 2 119 ? -29.388 -9.693 65.340 1.00 61.41 119 SER H N 1
ATOM 5602 C CA . SER E 2 119 ? -29.910 -10.106 66.643 1.00 63.31 119 SER H CA 1
ATOM 5603 C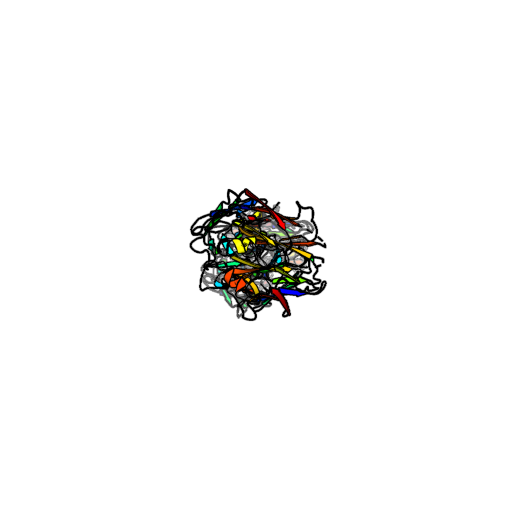 C . SER E 2 119 ? -31.179 -10.966 66.559 1.00 71.66 119 SER H C 1
ATOM 5604 O O . SER E 2 119 ? -32.008 -10.758 65.669 1.00 70.59 119 SER H O 1
ATOM 5607 N N . SER E 2 120 ? -31.336 -11.917 67.511 1.00 71.56 120 SER H N 1
ATOM 5608 C CA . SER E 2 120 ? -32.527 -12.775 67.603 1.00 72.69 120 SER H CA 1
ATOM 5609 C C . SER E 2 120 ? -33.560 -12.144 68.555 1.00 78.87 120 SER H C 1
ATOM 5610 O O . SER E 2 120 ? -34.704 -12.609 68.635 1.00 79.19 120 SER H O 1
ATOM 5613 N N . ALA E 2 121 ? -33.152 -11.049 69.241 1.00 76.08 121 ALA H N 1
ATOM 5614 C CA . ALA E 2 121 ? -33.964 -10.291 70.186 1.00 76.15 121 ALA H CA 1
ATOM 5615 C C . ALA E 2 121 ? -35.171 -9.647 69.518 1.00 81.68 121 ALA H C 1
ATOM 5616 O O . ALA E 2 121 ? -35.120 -9.289 68.338 1.00 81.45 121 ALA H O 1
ATOM 5618 N N . LYS E 2 122 ? -36.267 -9.525 70.293 1.00 78.85 122 LYS H N 1
ATOM 5619 C CA . LYS E 2 122 ? -37.548 -8.930 69.899 1.00 78.70 122 LYS H CA 1
ATOM 5620 C C . LYS E 2 122 ? -37.623 -7.499 70.411 1.00 81.28 122 LYS H C 1
ATOM 5621 O O . LYS E 2 122 ? -36.940 -7.164 71.381 1.00 81.22 122 LYS H O 1
ATOM 5627 N N . THR E 2 123 ? -38.485 -6.670 69.797 1.00 76.70 123 THR H N 1
ATOM 5628 C CA . THR E 2 123 ? -38.717 -5.294 70.243 1.00 75.81 123 THR H CA 1
ATOM 5629 C C . THR E 2 123 ? -39.251 -5.346 71.684 1.00 77.79 123 THR H C 1
ATOM 5630 O O . THR E 2 123 ? -40.335 -5.884 71.943 1.00 77.99 123 THR H O 1
ATOM 5634 N N . THR E 2 124 ? -38.431 -4.863 72.619 1.00 71.12 124 THR H N 1
ATOM 5635 C CA . THR E 2 124 ? -38.746 -4.876 74.041 1.00 69.11 124 THR H CA 1
ATOM 5636 C C . THR E 2 124 ? -38.698 -3.454 74.600 1.00 69.16 124 THR H C 1
ATOM 5637 O O . THR E 2 124 ? -37.700 -2.758 74.390 1.00 67.56 124 THR H O 1
ATOM 5641 N N . PRO E 2 125 ? -39.752 -2.998 75.320 1.00 64.46 125 PRO H N 1
ATOM 5642 C CA . PRO E 2 125 ? -39.679 -1.660 75.930 1.00 63.96 125 PRO H CA 1
ATOM 5643 C C . PRO E 2 125 ? -38.828 -1.679 77.203 1.00 67.90 125 PRO H C 1
ATOM 5644 O O . PRO E 2 125 ? -38.748 -2.720 77.848 1.00 67.49 125 PRO H O 1
ATOM 5648 N N . PRO E 2 126 ? -38.165 -0.576 77.590 1.00 65.12 126 PRO H N 1
ATOM 5649 C CA . PRO E 2 126 ? -37.353 -0.623 78.817 1.00 65.40 126 PRO H CA 1
ATOM 5650 C C . PRO E 2 126 ? -38.174 -0.626 80.108 1.00 71.23 126 PRO H C 1
ATOM 5651 O O . PRO E 2 126 ? -39.342 -0.230 80.117 1.00 70.87 126 PRO H O 1
ATOM 5655 N N . SER E 2 127 ? -37.543 -1.082 81.197 1.00 68.54 127 SER H N 1
ATOM 5656 C CA . SER E 2 127 ? -38.070 -1.023 82.558 1.00 68.51 127 SER H CA 1
ATOM 5657 C C . SER E 2 127 ? -37.271 0.137 83.138 1.00 72.98 127 SER H C 1
ATOM 5658 O O . SER E 2 127 ? -36.044 0.153 83.010 1.00 72.60 127 SER H O 1
ATOM 5661 N N . VAL E 2 128 ? -37.957 1.162 83.646 1.00 70.43 128 VAL H N 1
ATOM 5662 C CA . VAL E 2 128 ? -37.281 2.366 84.140 1.00 70.68 128 VAL H CA 1
ATOM 5663 C C . VAL E 2 128 ? -37.296 2.461 85.672 1.00 76.79 128 VAL H C 1
ATOM 5664 O O . VAL E 2 128 ? -38.359 2.388 86.287 1.00 76.31 128 VAL H O 1
ATOM 5668 N N . TYR E 2 129 ? -36.108 2.588 86.280 1.00 74.56 129 TYR H N 1
ATOM 5669 C CA . TYR E 2 129 ? -35.982 2.655 87.733 1.00 74.88 129 TYR H CA 1
ATOM 5670 C C . TYR E 2 129 ? -35.344 3.951 88.216 1.00 84.19 129 TYR H C 1
ATOM 5671 O O . TYR E 2 129 ? -34.348 4.385 87.639 1.00 83.40 129 TYR H O 1
ATOM 5680 N N . PRO E 2 130 ? -35.895 4.580 89.278 1.00 85.18 130 PRO H N 1
ATOM 5681 C CA . PRO E 2 130 ? -35.280 5.811 89.785 1.00 86.42 130 PRO H CA 1
ATOM 5682 C C . PRO E 2 130 ? -34.062 5.513 90.646 1.00 93.69 130 PRO H C 1
ATOM 5683 O O . PRO E 2 130 ? -34.030 4.534 91.394 1.00 92.62 130 PRO H O 1
ATOM 5687 N N . LEU E 2 131 ? -33.033 6.346 90.491 1.00 93.34 131 LEU H N 1
ATOM 5688 C CA . LEU E 2 131 ? -31.791 6.183 91.225 1.00 94.10 131 LEU H CA 1
ATOM 5689 C C . LEU E 2 131 ? -31.508 7.329 92.188 1.00 99.83 131 LEU H C 1
ATOM 5690 O O . LEU E 2 131 ? -31.210 8.452 91.784 1.00 99.60 131 LEU H O 1
ATOM 5695 N N . ALA E 2 132 ? -31.662 7.028 93.464 1.00 97.66 132 ALA H N 1
ATOM 5696 C CA . ALA E 2 132 ? -31.393 7.899 94.592 1.00 98.14 132 ALA H CA 1
ATOM 5697 C C . ALA E 2 132 ? -30.168 7.302 95.334 1.00 103.56 132 ALA H C 1
ATOM 5698 O O . ALA E 2 132 ? -29.928 6.096 95.212 1.00 103.50 132 ALA H O 1
ATOM 5700 N N . PRO E 2 133 ? -29.385 8.094 96.104 1.00 100.70 133 PRO H N 1
ATOM 5701 C CA . PRO E 2 133 ? -28.218 7.525 96.818 1.00 104.65 133 PRO H CA 1
ATOM 5702 C C . PRO E 2 133 ? -28.536 6.402 97.804 1.00 131.64 133 PRO H C 1
ATOM 5703 O O . PRO E 2 133 ? -29.611 6.381 98.399 1.00 97.62 133 PRO H O 1
ATOM 5707 N N . MET E 2 142 ? -24.014 19.414 97.072 1.00 116.14 142 MET H N 1
ATOM 5708 C CA . MET E 2 142 ? -24.813 19.154 95.869 1.00 115.90 142 MET H CA 1
ATOM 5709 C C . MET E 2 142 ? -24.915 17.638 95.617 1.00 117.44 142 MET H C 1
ATOM 5710 O O . MET E 2 142 ? -23.933 16.928 95.833 1.00 117.20 142 MET H O 1
ATOM 5715 N N . VAL E 2 143 ? -26.091 17.150 95.156 1.00 111.93 143 VAL H N 1
ATOM 5716 C CA . VAL E 2 143 ? -26.344 15.719 94.888 1.00 110.69 143 VAL H CA 1
ATOM 5717 C C . VAL E 2 143 ? -26.446 15.331 93.401 1.00 112.05 143 VAL H C 1
ATOM 5718 O O . VAL E 2 143 ? -26.889 16.125 92.572 1.00 111.56 143 VAL H O 1
ATOM 5722 N N . THR E 2 144 ? -26.059 14.083 93.089 1.00 106.69 144 THR H N 1
ATOM 5723 C CA . THR E 2 144 ? -26.093 13.476 91.757 1.00 105.46 144 THR H CA 1
ATOM 5724 C C . THR E 2 144 ? -27.178 12.384 91.733 1.00 105.96 144 THR H C 1
ATOM 5725 O O . THR E 2 144 ? -27.088 11.391 92.468 1.00 105.07 144 THR H O 1
ATOM 5729 N N . LEU E 2 145 ? -28.229 12.585 90.925 1.00 100.51 145 LEU H N 1
ATOM 5730 C CA . LEU E 2 145 ? -29.321 11.613 90.824 1.00 99.15 145 LEU H CA 1
ATOM 5731 C C . LEU E 2 145 ? -29.379 10.942 89.469 1.00 100.06 145 LEU H C 1
ATOM 5732 O O . LEU E 2 145 ? -28.936 11.517 88.471 1.00 99.52 145 LEU H O 1
ATOM 5737 N N . GLY E 2 146 ? -29.886 9.710 89.441 1.00 94.24 146 GLY H N 1
ATOM 5738 C CA . GLY E 2 146 ? -29.925 8.920 88.211 1.00 93.00 146 GLY H CA 1
ATOM 5739 C C . GLY E 2 146 ? -31.230 8.269 87.787 1.00 94.86 146 GLY H C 1
ATOM 5740 O O . GLY E 2 146 ? -32.267 8.404 88.463 1.00 94.36 146 GLY H O 1
ATOM 5741 N N . CYS E 2 147 ? -31.147 7.554 86.640 1.00 89.57 147 CYS H N 1
ATOM 5742 C CA . CYS E 2 147 ? -32.228 6.840 86.017 1.00 88.14 147 CYS H CA 1
ATOM 5743 C C . CYS E 2 147 ? -31.720 5.572 85.361 1.00 83.94 147 CYS H C 1
ATOM 5744 O O . CYS E 2 147 ? -30.838 5.656 84.522 1.00 82.40 147 CYS H O 1
ATOM 5747 N N . LEU E 2 148 ? -32.250 4.385 85.745 1.00 75.63 148 LEU H N 1
ATOM 5748 C CA . LEU E 2 148 ? -31.821 3.108 85.161 1.00 73.07 148 LEU H CA 1
ATOM 5749 C C . LEU E 2 148 ? -32.842 2.645 84.112 1.00 73.14 148 LEU H C 1
ATOM 5750 O O . LEU E 2 148 ? -33.974 2.320 84.451 1.00 72.77 148 LEU H O 1
ATOM 5755 N N . VAL E 2 149 ? -32.427 2.644 82.841 1.00 67.72 149 VAL H N 1
ATOM 5756 C CA . VAL E 2 149 ? -33.221 2.248 81.674 1.00 66.32 149 VAL H CA 1
ATOM 5757 C C . VAL E 2 149 ? -32.721 0.850 81.298 1.00 67.42 149 VAL H C 1
ATOM 5758 O O . VAL E 2 149 ? -31.653 0.707 80.711 1.00 66.60 149 VAL H O 1
ATOM 5762 N N . LYS E 2 150 ? -33.479 -0.176 81.713 1.00 63.13 150 LYS H N 1
ATOM 5763 C CA . LYS E 2 150 ? -33.117 -1.591 81.627 1.00 62.56 150 LYS H CA 1
ATOM 5764 C C . LYS E 2 150 ? -33.954 -2.485 80.703 1.00 65.41 150 LYS H C 1
ATOM 5765 O O . LYS E 2 150 ? -35.176 -2.460 80.754 1.00 65.06 150 LYS H O 1
ATOM 5771 N N . GLY E 2 151 ? -33.260 -3.323 79.935 1.00 62.13 151 GLY H N 1
ATOM 5772 C CA . GLY E 2 151 ? -33.838 -4.347 79.072 1.00 61.85 151 GLY H CA 1
ATOM 5773 C C . GLY E 2 151 ? -34.649 -3.894 77.881 1.00 65.73 151 GLY H C 1
ATOM 5774 O O . GLY E 2 151 ? -35.768 -4.363 77.690 1.00 64.08 151 GLY H O 1
ATOM 5775 N N . TYR E 2 152 ? -34.068 -3.032 77.035 1.00 64.15 152 TYR H N 1
ATOM 5776 C CA . TYR E 2 152 ? -34.738 -2.573 75.825 1.00 64.28 152 TYR H CA 1
ATOM 5777 C C . TYR E 2 152 ? -34.033 -3.101 74.588 1.00 68.53 152 TYR H C 1
ATOM 5778 O O . TYR E 2 152 ? -32.842 -3.422 74.622 1.00 67.17 152 TYR H O 1
ATOM 5787 N N . PHE E 2 153 ? -34.789 -3.209 73.499 1.00 66.52 153 PHE H N 1
ATOM 5788 C CA . PHE E 2 153 ? -34.308 -3.643 72.202 1.00 66.38 153 PHE H CA 1
ATOM 5789 C C . PHE E 2 153 ? -35.249 -3.166 71.112 1.00 71.31 153 PHE H C 1
ATOM 5790 O O . PHE E 2 153 ? -36.455 -3.341 71.240 1.00 71.24 153 PHE H O 1
ATOM 5798 N N . PRO E 2 154 ? -34.729 -2.608 70.002 1.00 69.16 154 PRO H N 1
ATOM 5799 C CA . PRO E 2 154 ? -33.320 -2.298 69.728 1.00 68.79 154 PRO H CA 1
ATOM 5800 C C . PRO E 2 154 ? -32.929 -0.932 70.298 1.00 72.04 154 PRO H C 1
ATOM 5801 O O . PRO E 2 154 ? -33.687 -0.304 71.035 1.00 70.30 154 PRO H O 1
ATOM 5805 N N . GLU E 2 155 ? -31.749 -0.476 69.938 1.00 69.84 155 GLU H N 1
ATOM 5806 C CA . GLU E 2 155 ? -31.281 0.836 70.303 1.00 70.04 155 GLU H CA 1
ATOM 5807 C C . GLU E 2 155 ? -31.824 1.831 69.300 1.00 75.10 155 GLU H C 1
ATOM 5808 O O . GLU E 2 155 ? -32.080 1.485 68.148 1.00 74.96 155 GLU H O 1
ATOM 5814 N N . PRO E 2 156 ? -31.944 3.102 69.728 1.00 72.79 156 PRO H N 1
ATOM 5815 C CA . PRO E 2 156 ? -31.603 3.621 71.058 1.00 73.10 156 PRO H CA 1
ATOM 5816 C C . PRO E 2 156 ? -32.814 4.179 71.825 1.00 78.56 156 PRO H C 1
ATOM 5817 O O . PRO E 2 156 ? -33.951 4.181 71.325 1.00 77.52 156 PRO H O 1
ATOM 5821 N N . VAL E 2 157 ? -32.536 4.693 73.024 1.00 77.10 157 VAL H N 1
ATOM 5822 C CA . VAL E 2 157 ? -33.487 5.405 73.869 1.00 77.65 157 VAL H CA 1
ATOM 5823 C C . VAL E 2 157 ? -32.907 6.791 74.068 1.00 83.93 157 VAL H C 1
ATOM 5824 O O . VAL E 2 157 ? -31.688 6.960 73.981 1.00 83.75 157 VAL H O 1
ATOM 5828 N N . THR E 2 158 ? -33.758 7.770 74.376 1.00 82.20 158 THR H N 1
ATOM 5829 C CA . THR E 2 158 ? -33.286 9.122 74.671 1.00 82.59 158 THR H CA 1
ATOM 5830 C C . THR E 2 158 ? -33.829 9.556 75.998 1.00 86.71 158 THR H C 1
ATOM 5831 O O . THR E 2 158 ? -35.047 9.570 76.197 1.00 86.46 158 THR H O 1
ATOM 5835 N N . VAL E 2 159 ? -32.923 9.914 76.908 1.00 83.27 159 VAL H N 1
ATOM 5836 C CA . VAL E 2 159 ? -33.314 10.378 78.234 1.00 83.00 159 VAL H CA 1
ATOM 5837 C C . VAL E 2 159 ? -33.096 11.870 78.365 1.00 86.56 159 VAL H C 1
ATOM 5838 O O . VAL E 2 159 ? -32.013 12.381 78.055 1.00 85.61 159 VAL H O 1
ATOM 5842 N N . THR E 2 160 ? -34.126 12.559 78.843 1.00 83.17 160 THR H N 1
ATOM 5843 C CA . THR E 2 160 ? -34.047 13.974 79.170 1.00 82.70 160 THR H CA 1
ATOM 5844 C C . THR E 2 160 ? -34.398 14.102 80.653 1.00 86.77 160 THR H C 1
ATOM 5845 O O . THR E 2 160 ? -34.864 13.135 81.277 1.00 85.02 160 THR H O 1
ATOM 5849 N N . TRP E 2 161 ? -34.127 15.276 81.225 1.00 84.71 161 TRP H N 1
ATOM 5850 C CA . TRP E 2 161 ? -34.451 15.563 82.611 1.00 84.88 161 TRP H CA 1
ATOM 5851 C C . TRP E 2 161 ? -35.318 16.789 82.626 1.00 90.01 161 TRP H C 1
ATOM 5852 O O . TRP E 2 161 ? -34.929 17.826 82.083 1.00 89.82 161 TRP H O 1
ATOM 5863 N N . ASN E 2 162 ? -36.529 16.646 83.191 1.00 87.51 162 ASN H N 1
ATOM 5864 C CA . ASN E 2 162 ? -37.554 17.688 83.283 1.00 87.82 162 ASN H CA 1
ATOM 5865 C C . ASN E 2 162 ? -37.863 18.376 81.972 1.00 94.27 162 ASN H C 1
ATOM 5866 O O . ASN E 2 162 ? -37.913 19.599 81.895 1.00 93.79 162 ASN H O 1
ATOM 5871 N N . SER E 2 163 ? -38.068 17.554 80.931 1.00 93.30 163 SER H N 1
ATOM 5872 C CA . SER E 2 163 ? -38.438 17.943 79.567 1.00 93.99 163 SER H CA 1
ATOM 5873 C C . SER E 2 163 ? -37.397 18.870 78.916 1.00 99.98 163 SER H C 1
ATOM 5874 O O . SER E 2 163 ? -37.750 19.788 78.171 1.00 99.25 163 SER H O 1
ATOM 5877 N N . GLY E 2 164 ? -36.125 18.599 79.209 1.00 98.82 164 GLY H N 1
ATOM 5878 C CA . GLY E 2 164 ? -35.006 19.389 78.715 1.00 99.92 164 GLY H CA 1
ATOM 5879 C C . GLY E 2 164 ? -34.746 20.634 79.541 1.00 106.92 164 GLY H C 1
ATOM 5880 O O . GLY E 2 164 ? -33.925 21.467 79.144 1.00 106.58 164 GLY H O 1
ATOM 5881 N N . SER E 2 165 ? -35.439 20.775 80.709 1.00 105.71 165 SER H N 1
ATOM 5882 C CA . SER E 2 165 ? -35.265 21.916 81.620 1.00 106.59 165 SER H CA 1
ATOM 5883 C C . SER E 2 165 ? -33.827 21.982 82.131 1.00 113.08 165 SER H C 1
ATOM 5884 O O . SER E 2 165 ? -33.283 23.073 82.299 1.00 112.99 165 SER H O 1
ATOM 5887 N N . LEU E 2 166 ? -33.207 20.809 82.333 1.00 110.98 166 LEU H N 1
ATOM 5888 C CA . LEU E 2 166 ? -31.859 20.672 82.870 1.00 111.36 166 LEU H CA 1
ATOM 5889 C C . LEU E 2 166 ? -30.872 20.383 81.760 1.00 116.84 166 LEU H C 1
ATOM 5890 O O . LEU E 2 166 ? -30.524 19.236 81.499 1.00 116.52 166 LEU H O 1
ATOM 5895 N N . SER E 2 167 ? -30.459 21.446 81.076 1.00 114.31 167 SER H N 1
ATOM 5896 C CA . SER E 2 167 ? -29.516 21.380 79.966 1.00 114.31 167 SER H CA 1
ATOM 5897 C C . SER E 2 167 ? -28.116 20.982 80.475 1.00 118.28 167 SER H C 1
ATOM 5898 O O . SER E 2 167 ? -27.442 20.175 79.827 1.00 117.91 167 SER H O 1
ATOM 5901 N N . SER E 2 168 ? -27.718 21.504 81.657 1.00 114.41 168 SER H N 1
ATOM 5902 C CA . SER E 2 168 ? -26.413 21.257 82.253 1.00 113.80 168 SER H CA 1
ATOM 5903 C C . SER E 2 168 ? -26.422 20.261 83.414 1.00 115.95 168 SER H C 1
ATOM 5904 O O . SER E 2 168 ? -27.286 20.304 84.296 1.00 115.44 168 SER H O 1
ATOM 5907 N N . GLY E 2 169 ? -25.422 19.384 83.401 1.00 110.93 169 GLY H N 1
ATOM 5908 C CA . GLY E 2 169 ? -25.248 18.332 84.394 1.00 109.74 169 GLY H CA 1
ATOM 5909 C C . GLY E 2 169 ? -25.830 17.016 83.931 1.00 110.68 169 GLY H C 1
ATOM 5910 O O . GLY E 2 169 ? -25.775 16.032 84.668 1.00 109.92 169 GLY H O 1
ATOM 5911 N N . VAL E 2 170 ? -26.377 16.993 82.698 1.00 105.46 170 VAL H N 1
ATOM 5912 C CA . VAL E 2 170 ? -26.996 15.818 82.072 1.00 104.29 170 VAL H CA 1
ATOM 5913 C C . VAL E 2 170 ? -25.982 14.969 81.307 1.00 104.86 170 VAL H C 1
ATOM 5914 O O . VAL E 2 170 ? -25.426 15.387 80.283 1.00 104.31 170 VAL H O 1
ATOM 5918 N N . HIS E 2 171 ? -25.750 13.771 81.835 1.00 98.68 171 HIS H N 1
ATOM 5919 C CA . HIS E 2 171 ? -24.859 12.779 81.260 1.00 96.91 171 HIS H CA 1
ATOM 5920 C C . HIS E 2 171 ? -25.668 11.522 81.007 1.00 95.39 171 HIS H C 1
ATOM 5921 O O . HIS E 2 171 ? -26.180 10.926 81.960 1.00 95.13 171 HIS H O 1
ATOM 5928 N N . THR E 2 172 ? -25.802 11.121 79.739 1.00 87.06 172 THR H N 1
ATOM 5929 C CA . THR E 2 172 ? -26.441 9.852 79.417 1.00 84.64 172 THR H CA 1
ATOM 5930 C C . THR E 2 172 ? -25.296 8.927 79.057 1.00 83.80 172 THR H C 1
ATOM 5931 O O . THR E 2 172 ? -24.623 9.127 78.043 1.00 84.12 172 THR H O 1
ATOM 5935 N N . PHE E 2 173 ? -25.053 7.949 79.926 1.00 75.40 173 PHE H N 1
ATOM 5936 C CA . PHE E 2 173 ? -23.955 6.996 79.819 1.00 73.08 173 PHE H CA 1
ATOM 5937 C C . PHE E 2 173 ? -24.120 5.978 78.675 1.00 76.96 173 PHE H C 1
ATOM 5938 O O . PHE E 2 173 ? -25.247 5.780 78.204 1.00 76.04 173 PHE H O 1
ATOM 5946 N N . PRO E 2 174 ? -23.017 5.370 78.158 1.00 74.59 174 PRO H N 1
ATOM 5947 C CA . PRO E 2 174 ? -23.186 4.405 77.060 1.00 74.78 174 PRO H CA 1
ATOM 5948 C C . PRO E 2 174 ? -23.931 3.141 77.490 1.00 79.02 174 PRO H C 1
ATOM 5949 O O . PRO E 2 174 ? -23.834 2.699 78.642 1.00 79.10 174 PRO H O 1
ATOM 5953 N N . ALA E 2 175 ? -24.725 2.602 76.561 1.00 75.03 175 ALA H N 1
ATOM 5954 C CA . ALA E 2 175 ? -25.519 1.404 76.774 1.00 74.62 175 ALA H CA 1
ATOM 5955 C C . ALA E 2 175 ? -24.633 0.180 76.865 1.00 78.36 175 ALA H C 1
ATOM 5956 O O . ALA E 2 175 ? -23.548 0.147 76.280 1.00 77.17 175 ALA H O 1
ATOM 5958 N N . VAL E 2 176 ? -25.088 -0.820 77.614 1.00 75.76 176 VAL H N 1
ATOM 5959 C CA . VAL E 2 176 ? -24.375 -2.072 77.734 1.00 75.94 176 VAL H CA 1
ATOM 5960 C C . VAL E 2 176 ? -25.312 -3.201 77.303 1.00 81.49 176 VAL H C 1
ATOM 5961 O O . VAL E 2 176 ? -26.521 -3.142 77.551 1.00 81.38 176 VAL H O 1
ATOM 5965 N N . LEU E 2 177 ? -24.780 -4.146 76.541 1.00 79.03 177 LEU H N 1
ATOM 5966 C CA . LEU E 2 177 ? -25.574 -5.255 76.055 1.00 79.43 177 LEU H CA 1
ATOM 5967 C C . LEU E 2 177 ? -25.512 -6.346 77.104 1.00 85.51 177 LEU H C 1
ATOM 5968 O O . LEU E 2 177 ? -24.457 -6.945 77.326 1.00 85.22 177 LEU H O 1
ATOM 5973 N N . GLN E 2 178 ? -26.638 -6.549 77.802 1.00 84.16 178 GLN H N 1
ATOM 5974 C CA . GLN E 2 178 ? -26.783 -7.561 78.849 1.00 84.90 178 GLN H CA 1
ATOM 5975 C C . GLN E 2 178 ? -26.844 -8.963 78.202 1.00 90.63 178 GLN H C 1
ATOM 5976 O O . GLN E 2 178 ? -25.856 -9.386 77.592 1.00 90.36 178 GLN H O 1
ATOM 5982 N N . SER E 2 179 ? -27.977 -9.672 78.302 1.00 88.18 179 SER H N 1
ATOM 5983 C CA . SER E 2 179 ? -28.064 -10.983 77.670 1.00 88.54 179 SER H CA 1
ATOM 5984 C C . SER E 2 179 ? -28.375 -10.818 76.181 1.00 91.93 179 SER H C 1
ATOM 5985 O O . SER E 2 179 ? -27.538 -11.148 75.340 1.00 91.95 179 SER H O 1
ATOM 5988 N N . ASP E 2 180 ? -29.544 -10.254 75.866 1.00 87.16 180 ASP H N 1
ATOM 5989 C CA . ASP E 2 180 ? -29.987 -9.994 74.496 1.00 86.37 180 ASP H CA 1
ATOM 5990 C C . ASP E 2 180 ? -30.413 -8.533 74.390 1.00 84.49 180 ASP H C 1
ATOM 5991 O O . ASP E 2 180 ? -30.595 -8.014 73.287 1.00 83.99 180 ASP H O 1
ATOM 5996 N N . LEU E 2 181 ? -30.595 -7.886 75.549 1.00 76.65 181 LEU H N 1
ATOM 5997 C CA . LEU E 2 181 ? -31.123 -6.536 75.680 1.00 74.32 181 LEU H CA 1
ATOM 5998 C C . LEU E 2 181 ? -30.107 -5.511 76.158 1.00 73.89 181 LEU H C 1
ATOM 5999 O O . LEU E 2 181 ? -29.082 -5.867 76.751 1.00 72.90 181 LEU H O 1
ATOM 6004 N N . TYR E 2 182 ? -30.414 -4.231 75.899 1.00 67.54 182 TYR H N 1
ATOM 6005 C CA . TYR E 2 182 ? -29.585 -3.096 76.282 1.00 66.63 182 TYR H CA 1
ATOM 6006 C C . TYR E 2 182 ? -30.001 -2.479 77.590 1.00 67.87 182 TYR H C 1
ATOM 6007 O O . TYR E 2 182 ? -31.187 -2.449 77.932 1.00 66.45 182 TYR H O 1
ATOM 6016 N N . THR E 2 183 ? -29.015 -1.930 78.296 1.00 63.90 183 THR H N 1
ATOM 6017 C CA . THR E 2 183 ? -29.216 -1.214 79.552 1.00 63.42 183 THR H CA 1
ATOM 6018 C C . THR E 2 183 ? -28.339 0.007 79.554 1.00 66.96 183 THR H C 1
ATOM 6019 O O . THR E 2 183 ? -27.186 -0.062 79.137 1.00 65.39 183 THR H O 1
ATOM 6023 N N . LEU E 2 184 ? -28.884 1.115 80.040 1.00 65.37 184 LEU H N 1
ATOM 6024 C CA . LEU E 2 184 ? -28.140 2.344 80.246 1.00 66.28 184 LEU H CA 1
ATOM 6025 C C . LEU E 2 184 ? -28.691 3.096 81.439 1.00 73.23 184 LEU H C 1
ATOM 6026 O O . LEU E 2 184 ? -29.749 2.741 81.967 1.00 71.39 184 LEU H O 1
ATOM 6031 N N . SER E 2 185 ? -27.959 4.139 81.849 1.00 73.29 185 SER H N 1
ATOM 6032 C CA . SER E 2 185 ? -28.336 5.057 82.900 1.00 74.12 185 SER H CA 1
ATOM 6033 C C . SER E 2 185 ? -27.985 6.493 82.493 1.00 79.19 185 SER H C 1
ATOM 6034 O O . SER E 2 185 ? -27.019 6.720 81.765 1.00 78.29 185 SER H O 1
ATOM 6037 N N . SER E 2 186 ? -28.789 7.456 82.948 1.00 78.13 186 SER H N 1
ATOM 6038 C CA . SER E 2 186 ? -28.533 8.877 82.738 1.00 78.94 186 SER H CA 1
ATOM 6039 C C . SER E 2 186 ? -28.452 9.511 84.114 1.00 84.92 186 SER H C 1
ATOM 6040 O O . SER E 2 186 ? -29.203 9.120 85.011 1.00 83.90 186 SER H O 1
ATOM 6043 N N . SER E 2 187 ? -27.509 10.445 84.300 1.00 83.95 187 SER H N 1
ATOM 6044 C CA . SER E 2 187 ? -27.309 11.104 85.588 1.00 84.69 187 SER H CA 1
ATOM 6045 C C . SER E 2 187 ? -27.362 12.608 85.477 1.00 90.68 187 SER H C 1
ATOM 6046 O O . SER E 2 187 ? -27.005 13.169 84.439 1.00 89.48 187 SER H O 1
ATOM 6049 N N . VAL E 2 188 ? -27.799 13.255 86.564 1.00 90.00 188 VAL H N 1
ATOM 6050 C CA . VAL E 2 188 ? -27.876 14.705 86.652 1.00 91.13 188 VAL H CA 1
ATOM 6051 C C . VAL E 2 188 ? -27.364 15.225 88.005 1.00 97.97 188 VAL H C 1
ATOM 6052 O O . VAL E 2 188 ? -27.784 14.734 89.059 1.00 97.10 188 VAL H O 1
ATOM 6056 N N . THR E 2 189 ? -26.410 16.174 87.958 1.00 97.22 189 THR H N 1
ATOM 6057 C CA . THR E 2 189 ? -25.855 16.817 89.147 1.00 98.40 189 THR H CA 1
ATOM 6058 C C . THR E 2 189 ? -26.634 18.102 89.378 1.00 104.42 189 THR H C 1
ATOM 6059 O O . THR E 2 189 ? -26.683 18.978 88.497 1.00 103.99 189 THR H O 1
ATOM 6063 N N . VAL E 2 190 ? -27.260 18.181 90.571 1.00 102.62 190 VAL H N 1
ATOM 6064 C CA . VAL E 2 190 ? -28.131 19.271 91.023 1.00 103.40 190 VAL H CA 1
ATOM 6065 C C . VAL E 2 190 ? -28.035 19.534 92.543 1.00 108.33 190 VAL H C 1
ATOM 6066 O O . VAL E 2 190 ? -27.985 18.581 93.321 1.00 107.56 190 VAL H O 1
ATOM 6070 N N . PRO E 2 191 ? -28.122 20.808 92.993 1.00 105.94 191 PRO H N 1
ATOM 6071 C CA . PRO E 2 191 ? -28.075 21.086 94.439 1.00 109.95 191 PRO H CA 1
ATOM 6072 C C . PRO E 2 191 ? -29.425 20.879 95.138 1.00 139.48 191 PRO H C 1
ATOM 6073 O O . PRO E 2 191 ? -30.445 21.477 94.778 1.00 101.86 191 PRO H O 1
ATOM 6077 N N . VAL E 2 200 ? -37.636 14.276 92.097 1.00 103.92 200 VAL H N 1
ATOM 6078 C CA . VAL E 2 200 ? -36.974 14.619 90.830 1.00 103.89 200 VAL H CA 1
ATOM 6079 C C . VAL E 2 200 ? -37.531 13.804 89.658 1.00 105.67 200 VAL H C 1
ATOM 6080 O O . VAL E 2 200 ? -38.000 12.723 89.917 1.00 105.37 200 VAL H O 1
ATOM 6084 N N . THR E 2 201 ? -37.466 14.267 88.377 1.00 100.46 201 THR H N 1
ATOM 6085 C CA . THR E 2 201 ? -38.032 13.449 87.263 1.00 99.56 201 THR H CA 1
ATOM 6086 C C . THR E 2 201 ? -37.239 13.311 85.919 1.00 99.73 201 THR H C 1
ATOM 6087 O O . THR E 2 201 ? -36.836 14.331 85.360 1.00 99.01 201 THR H O 1
ATOM 6091 N N . CYS E 2 202 ? -37.150 12.055 85.379 1.00 92.98 202 CYS H N 1
ATOM 6092 C CA . CYS E 2 202 ? -36.478 11.696 84.123 1.00 91.12 202 CYS H CA 1
ATOM 6093 C C . CYS E 2 202 ? -37.462 11.261 82.988 1.00 92.10 202 CYS H C 1
ATOM 6094 O O . CYS E 2 202 ? -38.436 10.547 83.240 1.00 91.04 202 CYS H O 1
ATOM 6097 N N . ASN E 2 203 ? -37.201 11.699 81.719 1.00 87.10 203 ASN H N 1
ATOM 6098 C CA . ASN E 2 203 ? -38.032 11.391 80.542 1.00 85.84 203 ASN H CA 1
ATOM 6099 C C . ASN E 2 203 ? -37.370 10.368 79.640 1.00 86.56 203 ASN H C 1
ATOM 6100 O O . ASN E 2 203 ? -36.328 10.627 79.037 1.00 85.72 203 ASN H O 1
ATOM 6105 N N . VAL E 2 204 ? -38.003 9.202 79.538 1.00 81.76 204 VAL H N 1
ATOM 6106 C CA . VAL E 2 204 ? -37.506 8.089 78.738 1.00 80.68 204 VAL H CA 1
ATOM 6107 C C . VAL E 2 204 ? -38.430 7.816 77.571 1.00 82.30 204 VAL H C 1
ATOM 6108 O O . VAL E 2 204 ? -39.648 7.783 77.739 1.00 81.57 204 VAL H O 1
ATOM 6112 N N . ALA E 2 205 ? -37.840 7.604 76.396 1.00 77.29 205 ALA H N 1
ATOM 6113 C CA . ALA E 2 205 ? -38.581 7.244 75.203 1.00 76.29 205 ALA H CA 1
ATOM 6114 C C . ALA E 2 205 ? -37.813 6.182 74.434 1.00 77.98 205 ALA H C 1
ATOM 6115 O O . ALA E 2 205 ? -36.613 6.339 74.195 1.00 77.33 205 ALA H O 1
ATOM 6117 N N . HIS E 2 206 ? -38.493 5.069 74.105 1.00 72.83 206 HIS H N 1
ATOM 6118 C CA . HIS E 2 206 ? -37.951 3.980 73.288 1.00 71.13 206 HIS H CA 1
ATOM 6119 C C . HIS E 2 206 ? -38.758 3.974 71.975 1.00 76.09 206 HIS H C 1
ATOM 6120 O O . HIS E 2 206 ? -39.807 3.315 71.899 1.00 75.75 206 HIS H O 1
ATOM 6127 N N . PRO E 2 207 ? -38.313 4.765 70.958 1.00 72.73 207 PRO H N 1
ATOM 6128 C CA . PRO E 2 207 ? -39.082 4.884 69.703 1.00 72.03 207 PRO H CA 1
ATOM 6129 C C . PRO E 2 207 ? -39.453 3.604 68.974 1.00 74.14 207 PRO H C 1
ATOM 6130 O O . PRO E 2 207 ? -40.536 3.551 68.406 1.00 72.86 207 PRO H O 1
ATOM 6134 N N . ALA E 2 208 ? -38.590 2.573 69.011 1.00 71.27 208 ALA H N 1
ATOM 6135 C CA . ALA E 2 208 ? -38.844 1.287 68.355 1.00 71.30 208 ALA H CA 1
ATOM 6136 C C . ALA E 2 208 ? -40.082 0.582 68.881 1.00 78.06 208 ALA H C 1
ATOM 6137 O O . ALA E 2 208 ? -40.778 -0.069 68.097 1.00 78.99 208 ALA H O 1
ATOM 6139 N N . SER E 2 209 ? -40.363 0.731 70.198 1.00 75.47 209 SER H N 1
ATOM 6140 C CA . SER E 2 209 ? -41.518 0.136 70.876 1.00 75.39 209 SER H CA 1
ATOM 6141 C C . SER E 2 209 ? -42.574 1.182 71.271 1.00 79.11 209 SER H C 1
ATOM 6142 O O . SER E 2 209 ? -43.497 0.867 72.039 1.00 78.41 209 SER H O 1
ATOM 6145 N N . SER E 2 210 ? -42.439 2.422 70.738 1.00 75.75 210 SER H N 1
ATOM 6146 C CA . SER E 2 210 ? -43.335 3.572 70.966 1.00 75.68 210 SER H CA 1
ATOM 6147 C C . SER E 2 210 ? -43.678 3.759 72.458 1.00 79.01 210 SER H C 1
ATOM 6148 O O . SER E 2 210 ? -44.832 4.001 72.831 1.00 77.64 210 SER H O 1
ATOM 6151 N N . THR E 2 211 ? -42.634 3.623 73.305 1.00 76.49 211 THR H N 1
ATOM 6152 C CA . THR E 2 211 ? -42.702 3.749 74.757 1.00 76.71 211 THR H CA 1
ATOM 6153 C C . THR E 2 211 ? -42.292 5.135 75.179 1.00 81.95 211 THR H C 1
ATOM 6154 O O . THR E 2 211 ? -41.387 5.726 74.592 1.00 81.77 211 THR H O 1
ATOM 6158 N N . LYS E 2 212 ? -42.956 5.638 76.221 1.00 79.59 212 LYS H N 1
ATOM 6159 C CA . LYS E 2 212 ? -42.693 6.911 76.873 1.00 79.87 212 LYS H CA 1
ATOM 6160 C C . LYS E 2 212 ? -42.972 6.698 78.360 1.00 87.77 212 LYS H C 1
ATOM 6161 O O . LYS E 2 212 ? -44.067 6.262 78.735 1.00 88.47 212 LYS H O 1
ATOM 6167 N N . VAL E 2 213 ? -41.946 6.898 79.195 1.00 86.32 213 VAL H N 1
ATOM 6168 C CA . VAL E 2 213 ? -42.032 6.707 80.642 1.00 87.07 213 VAL H CA 1
ATOM 6169 C C . VAL E 2 213 ? -41.454 7.941 81.344 1.00 93.29 213 VAL H C 1
ATOM 6170 O O . VAL E 2 213 ? -40.354 8.384 81.004 1.00 92.43 213 VAL H O 1
ATOM 6174 N N . ASP E 2 214 ? -42.213 8.510 82.294 1.00 92.11 214 ASP H N 1
ATOM 6175 C CA . ASP E 2 214 ? -41.775 9.659 83.088 1.00 93.02 214 ASP H CA 1
ATOM 6176 C C . ASP E 2 214 ? -41.626 9.182 84.533 1.00 99.13 214 ASP H C 1
ATOM 6177 O O . ASP E 2 214 ? -42.595 8.696 85.121 1.00 98.99 214 ASP H O 1
ATOM 6182 N N . LYS E 2 215 ? -40.390 9.238 85.071 1.00 97.22 215 LYS H N 1
ATOM 6183 C CA . LYS E 2 215 ? -40.083 8.743 86.418 1.00 97.54 215 LYS H CA 1
ATOM 6184 C C . LYS E 2 215 ? -39.555 9.780 87.400 1.00 103.12 215 LYS H C 1
ATOM 6185 O O . LYS E 2 215 ? -38.472 10.336 87.189 1.00 102.03 215 LYS H O 1
ATOM 6191 N N . LYS E 2 216 ? -40.311 9.976 88.507 1.00 101.52 216 LYS H N 1
ATOM 6192 C CA . LYS E 2 216 ? -39.998 10.890 89.602 1.00 102.19 216 LYS H CA 1
ATOM 6193 C C . LYS E 2 216 ? -39.075 10.211 90.638 1.00 107.57 216 LYS H C 1
ATOM 6194 O O . LYS E 2 216 ? -39.427 9.165 91.172 1.00 106.92 216 LYS H O 1
ATOM 6200 N N . ILE E 2 217 ? -37.876 10.802 90.884 1.00 105.68 217 ILE H N 1
ATOM 6201 C CA . ILE E 2 217 ? -36.857 10.354 91.842 1.00 106.22 217 ILE H CA 1
ATOM 6202 C C . ILE E 2 217 ? -37.226 10.882 93.227 1.00 113.25 217 ILE H C 1
ATOM 6203 O O . ILE E 2 217 ? -37.169 12.086 93.497 1.00 113.23 217 ILE H O 1
ATOM 6208 N N . VAL E 2 218 ? -37.657 9.956 94.084 1.00 111.59 218 VAL H N 1
ATOM 6209 C CA . VAL E 2 218 ? -38.062 10.215 95.471 1.00 112.06 218 VAL H CA 1
ATOM 6210 C C . VAL E 2 218 ? -36.957 9.733 96.431 1.00 117.24 218 VAL H C 1
ATOM 6211 O O . VAL E 2 218 ? -36.415 8.645 96.209 1.00 116.83 218 VAL H O 1
ATOM 6215 N N . PRO E 2 219 ? -36.561 10.553 97.439 1.00 114.60 219 PRO H N 1
ATOM 6216 C CA . PRO E 2 219 ? -35.469 10.139 98.332 1.00 114.58 219 PRO H CA 1
ATOM 6217 C C . PRO E 2 219 ? -35.821 8.934 99.184 1.00 118.57 219 PRO H C 1
ATOM 6218 O O . PRO E 2 219 ? -36.965 8.771 99.607 1.00 118.34 219 PRO H O 1
ATOM 6222 N N . ARG E 2 220 ? -34.808 8.104 99.434 1.00 114.91 220 ARG H N 1
ATOM 6223 C CA . ARG E 2 220 ? -34.893 6.911 100.254 1.00 144.12 220 ARG H CA 1
ATOM 6224 C C . ARG E 2 220 ? -34.546 7.264 101.704 1.00 177.30 220 ARG H C 1
ATOM 6225 O O . ARG E 2 220 ? -33.573 7.974 101.959 1.00 140.61 220 ARG H O 1
ATOM 6233 N N . GLU F 1 3 ? -1.247 -10.055 62.459 1.00 67.99 3 GLU L N 1
ATOM 6234 C CA . GLU F 1 3 ? -1.826 -8.809 62.957 1.00 67.22 3 GLU L CA 1
ATOM 6235 C C . GLU F 1 3 ? -0.854 -7.616 62.876 1.00 66.63 3 GLU L C 1
ATOM 6236 O O . GLU F 1 3 ? 0.339 -7.751 63.156 1.00 65.41 3 GLU L O 1
ATOM 6242 N N . LEU F 1 4 ? -1.418 -6.433 62.556 1.00 59.56 4 LEU L N 1
ATOM 6243 C CA . LEU F 1 4 ? -0.717 -5.155 62.525 1.00 56.86 4 LEU L CA 1
ATOM 6244 C C . LEU F 1 4 ? -0.900 -4.562 63.923 1.00 56.09 4 LEU L C 1
ATOM 6245 O O . LEU F 1 4 ? -2.029 -4.288 64.343 1.00 55.84 4 LEU L O 1
ATOM 6250 N N . THR F 1 5 ? 0.202 -4.469 64.677 1.00 49.59 5 THR L N 1
ATOM 6251 C CA . THR F 1 5 ? 0.196 -4.021 66.069 1.00 48.00 5 THR L CA 1
ATOM 6252 C C . THR F 1 5 ? 0.408 -2.526 66.251 1.00 47.34 5 THR L C 1
ATOM 6253 O O . THR F 1 5 ? 1.398 -1.986 65.796 1.00 43.35 5 THR L O 1
ATOM 6257 N N . GLN F 1 6 ? -0.508 -1.886 66.978 1.00 44.84 6 GLN L N 1
ATOM 6258 C CA . GLN F 1 6 ? -0.451 -0.464 67.315 1.00 43.87 6 GLN L CA 1
ATOM 6259 C C . GLN F 1 6 ? -0.660 -0.307 68.814 1.00 45.67 6 GLN L C 1
ATOM 6260 O O . GLN F 1 6 ? -1.489 -1.037 69.372 1.00 46.24 6 GLN L O 1
ATOM 6266 N N . PRO F 1 7 ? -0.028 0.696 69.473 1.00 40.92 7 PRO L N 1
ATOM 6267 C CA . PRO F 1 7 ? -0.341 0.938 70.896 1.00 40.75 7 PRO L CA 1
ATOM 6268 C C . PRO F 1 7 ? -1.817 1.354 71.039 1.00 47.32 7 PRO L C 1
ATOM 6269 O O . PRO F 1 7 ? -2.270 2.122 70.203 1.00 48.78 7 PRO L O 1
ATOM 6273 N N . PRO F 1 8 ? -2.619 0.835 72.010 1.00 43.50 8 PRO L N 1
ATOM 6274 C CA . PRO F 1 8 ? -4.039 1.219 72.070 1.00 42.26 8 PRO L CA 1
ATOM 6275 C C . PRO F 1 8 ? -4.290 2.706 72.288 1.00 45.20 8 PRO L C 1
ATOM 6276 O O . PRO F 1 8 ? -5.350 3.219 71.907 1.00 42.03 8 PRO L O 1
ATOM 6280 N N . SER F 1 9 ? -3.314 3.398 72.883 1.00 43.84 9 SER L N 1
ATOM 6281 C CA . SER F 1 9 ? -3.413 4.821 73.158 1.00 44.47 9 SER L CA 1
ATOM 6282 C C . SER F 1 9 ? -2.070 5.488 73.229 1.00 48.63 9 SER L C 1
ATOM 6283 O O . SER F 1 9 ? -1.103 4.884 73.687 1.00 48.94 9 SER L O 1
ATOM 6286 N N . VAL F 1 10 ? -2.019 6.752 72.785 1.00 45.62 10 VAL L N 1
ATOM 6287 C CA . VAL F 1 10 ? -0.846 7.625 72.834 1.00 44.55 10 VAL L CA 1
ATOM 6288 C C . VAL F 1 10 ? -1.307 8.976 73.411 1.00 48.16 10 VAL L C 1
ATOM 6289 O O . VAL F 1 10 ? -2.269 9.564 72.915 1.00 47.64 10 VAL L O 1
ATOM 6293 N N . SER F 1 11 ? -0.656 9.420 74.497 1.00 44.85 11 SER L N 1
ATOM 6294 C CA . SER F 1 11 ? -0.964 10.690 75.161 1.00 44.30 11 SER L CA 1
ATOM 6295 C C . SER F 1 11 ? 0.201 11.643 74.978 1.00 48.95 11 SER L C 1
ATOM 6296 O O . SER F 1 11 ? 1.361 11.255 75.168 1.00 47.78 11 SER L O 1
ATOM 6299 N N . VAL F 1 12 ? -0.105 12.878 74.558 1.00 46.53 12 VAL L N 1
ATOM 6300 C CA . VAL F 1 12 ? 0.874 13.947 74.315 1.00 46.92 12 VAL L CA 1
ATOM 6301 C C . VAL F 1 12 ? 0.346 15.281 74.865 1.00 52.53 12 VAL L C 1
ATOM 6302 O O . VAL F 1 12 ? -0.862 15.444 75.041 1.00 52.42 12 VAL L O 1
ATOM 6306 N N . ALA F 1 13 ? 1.257 16.225 75.143 1.00 49.85 13 ALA L N 1
ATOM 6307 C CA . ALA F 1 13 ? 0.886 17.556 75.622 1.00 49.97 13 ALA L CA 1
ATOM 6308 C C . ALA F 1 13 ? 0.635 18.422 74.377 1.00 54.08 13 ALA L C 1
ATOM 6309 O O . ALA F 1 13 ? 1.269 18.168 73.342 1.00 53.79 13 ALA L O 1
ATOM 6311 N N . PRO F 1 14 ? -0.266 19.441 74.419 1.00 49.62 14 PRO L N 1
ATOM 6312 C CA . PRO F 1 14 ? -0.459 20.268 73.205 1.00 48.68 14 PRO L CA 1
ATOM 6313 C C . PRO F 1 14 ? 0.863 20.871 72.702 1.00 50.13 14 PRO L C 1
ATOM 6314 O O . PRO F 1 14 ? 1.694 21.283 73.514 1.00 50.02 14 PRO L O 1
ATOM 6318 N N . GLY F 1 15 ? 1.076 20.828 71.387 1.00 44.59 15 GLY L N 1
ATOM 6319 C CA . GLY F 1 15 ? 2.285 21.342 70.749 1.00 44.36 15 GLY L CA 1
ATOM 6320 C C . GLY F 1 15 ? 3.434 20.352 70.638 1.00 48.00 15 GLY L C 1
ATOM 6321 O O . GLY F 1 15 ? 4.398 20.620 69.923 1.00 47.46 15 GLY L O 1
ATOM 6322 N N . GLN F 1 16 ? 3.358 19.210 71.343 1.00 45.05 16 GLN L N 1
ATOM 6323 C CA . GLN F 1 16 ? 4.390 18.171 71.282 1.00 44.08 16 GLN L CA 1
ATOM 6324 C C . GLN F 1 16 ? 4.205 17.261 70.062 1.00 47.83 16 GLN L C 1
ATOM 6325 O O . GLN F 1 16 ? 3.213 17.367 69.334 1.00 45.96 16 GLN L O 1
ATOM 6331 N N . THR F 1 17 ? 5.189 16.399 69.824 1.00 45.23 17 THR L N 1
ATOM 6332 C CA . THR F 1 17 ? 5.198 15.493 68.692 1.00 44.73 17 THR L CA 1
ATOM 6333 C C . THR F 1 17 ? 4.648 14.140 69.092 1.00 46.00 17 THR L C 1
ATOM 6334 O O . THR F 1 17 ? 5.187 13.485 69.973 1.00 44.23 17 THR L O 1
ATOM 6338 N N . ALA F 1 18 ? 3.568 13.729 68.430 1.00 41.58 18 ALA L N 1
ATOM 6339 C CA . ALA F 1 18 ? 2.955 12.434 68.660 1.00 40.71 18 ALA L CA 1
ATOM 6340 C C . ALA F 1 18 ? 3.550 11.431 67.667 1.00 43.80 18 ALA L C 1
ATOM 6341 O O . ALA F 1 18 ? 3.713 11.736 66.483 1.00 41.68 18 ALA L O 1
ATOM 6343 N N . ARG F 1 19 ? 3.910 10.240 68.171 1.00 41.97 19 ARG L N 1
ATOM 6344 C CA . ARG F 1 19 ? 4.452 9.153 67.358 1.00 42.17 19 ARG L CA 1
ATOM 6345 C C . ARG F 1 19 ? 3.630 7.907 67.601 1.00 45.76 19 ARG L C 1
ATOM 6346 O O . ARG F 1 19 ? 3.500 7.448 68.738 1.00 45.28 19 ARG L O 1
ATOM 6354 N N . ILE F 1 20 ? 2.992 7.419 66.541 1.00 43.48 20 ILE L N 1
ATOM 6355 C CA . ILE F 1 20 ? 2.117 6.249 66.589 1.00 43.69 20 ILE L CA 1
ATOM 6356 C C . ILE F 1 20 ? 2.763 5.202 65.721 1.00 47.55 20 ILE L C 1
ATOM 6357 O O . ILE F 1 20 ? 2.960 5.421 64.528 1.00 46.51 20 ILE L O 1
ATOM 6362 N N . SER F 1 21 ? 3.124 4.077 66.336 1.00 45.87 21 SER L N 1
ATOM 6363 C CA . SER F 1 21 ? 3.777 2.972 65.648 1.00 46.53 21 SER L CA 1
ATOM 6364 C C . SER F 1 21 ? 2.783 1.910 65.159 1.00 48.86 21 SER L C 1
ATOM 6365 O O . SER F 1 21 ? 1.641 1.832 65.630 1.00 46.90 21 SER L O 1
ATOM 6368 N N . CYS F 1 22 ? 3.245 1.090 64.212 1.00 43.76 22 CYS L N 1
ATOM 6369 C CA . CYS F 1 22 ? 2.488 0.021 63.601 1.00 43.37 22 CYS L CA 1
ATOM 6370 C C . CYS F 1 22 ? 3.501 -1.045 63.231 1.00 49.55 22 CYS L C 1
ATOM 6371 O O . CYS F 1 22 ? 4.420 -0.774 62.452 1.00 49.98 22 CYS L O 1
ATOM 6374 N N . SER F 1 23 ? 3.376 -2.239 63.824 1.00 47.76 23 SER L N 1
ATOM 6375 C CA . SER F 1 23 ? 4.313 -3.329 63.587 1.00 48.93 23 SER L CA 1
ATOM 6376 C C . SER F 1 23 ? 3.681 -4.521 62.920 1.00 55.72 23 SER L C 1
ATOM 6377 O O . SER F 1 23 ? 2.566 -4.901 63.261 1.00 56.11 23 SER L O 1
ATOM 6380 N N . GLY F 1 24 ? 4.434 -5.126 62.008 1.00 53.46 24 GLY L N 1
ATOM 6381 C CA . GLY F 1 24 ? 4.039 -6.322 61.276 1.00 53.53 24 GLY L CA 1
ATOM 6382 C C . GLY F 1 24 ? 5.223 -7.024 60.649 1.00 57.23 24 GLY L C 1
ATOM 6383 O O . GLY F 1 24 ? 6.235 -6.386 60.374 1.00 55.94 24 GLY L O 1
ATOM 6384 N N . ASP F 1 25 ? 5.093 -8.341 60.405 1.00 55.35 25 ASP L N 1
ATOM 6385 C CA . ASP F 1 25 ? 6.115 -9.193 59.782 1.00 55.59 25 ASP L CA 1
ATOM 6386 C C . ASP F 1 25 ? 6.484 -8.657 58.391 1.00 57.41 25 ASP L C 1
ATOM 6387 O O . ASP F 1 25 ? 5.649 -8.626 57.476 1.00 56.25 25 ASP L O 1
ATOM 6392 N N . SER F 1 26 ? 7.748 -8.194 58.261 1.00 53.35 26 SER L N 1
ATOM 6393 C CA . SER F 1 26 ? 8.329 -7.605 57.044 1.00 52.33 26 SER L CA 1
ATOM 6394 C C . SER F 1 26 ? 7.504 -6.434 56.474 1.00 53.63 26 SER L C 1
ATOM 6395 O O . SER F 1 26 ? 7.454 -6.252 55.261 1.00 52.76 26 SER L O 1
ATOM 6398 N N . LEU F 1 27 ? 6.890 -5.615 57.367 1.00 49.65 27 LEU L N 1
ATOM 6399 C CA . LEU F 1 27 ? 6.052 -4.449 57.025 1.00 48.38 27 LEU L CA 1
ATOM 6400 C C . LEU F 1 27 ? 6.748 -3.437 56.101 1.00 51.47 27 LEU L C 1
ATOM 6401 O O . LEU F 1 27 ? 6.084 -2.787 55.279 1.00 50.68 27 LEU L O 1
ATOM 6406 N N . GLY F 1 28 ? 8.072 -3.329 56.243 1.00 47.67 28 GLY L N 1
ATOM 6407 C CA . GLY F 1 28 ? 8.912 -2.440 55.445 1.00 46.96 28 GLY L CA 1
ATOM 6408 C C . GLY F 1 28 ? 8.888 -2.761 53.964 1.00 49.53 28 GLY L C 1
ATOM 6409 O O . GLY F 1 28 ? 9.124 -1.876 53.133 1.00 48.91 28 GLY L O 1
ATOM 6410 N N . SER F 1 29 ? 8.589 -4.030 53.617 1.00 45.39 29 SER L N 1
ATOM 6411 C CA . SER F 1 29 ? 8.500 -4.481 52.224 1.00 45.91 29 SER L CA 1
ATOM 6412 C C . SER F 1 29 ? 7.090 -4.306 51.609 1.00 50.48 29 SER L C 1
ATOM 6413 O O . SER F 1 29 ? 6.848 -4.760 50.487 1.00 50.22 29 SER L O 1
ATOM 6416 N N . TYR F 1 30 ? 6.181 -3.603 52.340 1.00 45.87 30 TYR L N 1
ATOM 6417 C CA . TYR F 1 30 ? 4.818 -3.283 51.919 1.00 45.59 30 TYR L CA 1
ATOM 6418 C C . TYR F 1 30 ? 4.549 -1.787 52.083 1.00 49.16 30 TYR L C 1
ATOM 6419 O O . TYR F 1 30 ? 5.313 -1.095 52.760 1.00 50.22 30 TYR L O 1
ATOM 6428 N N . PHE F 1 31 ? 3.462 -1.295 51.477 1.00 44.04 31 PHE L N 1
ATOM 6429 C CA . PHE F 1 31 ? 3.074 0.124 51.532 1.00 42.23 31 PHE L CA 1
ATOM 6430 C C . PHE F 1 31 ? 2.068 0.371 52.665 1.00 40.28 31 PHE L C 1
ATOM 6431 O O . PHE F 1 31 ? 1.018 -0.265 52.704 1.00 36.79 31 PHE L O 1
ATOM 6439 N N . VAL F 1 32 ? 2.409 1.279 53.593 1.00 36.93 32 VAL L N 1
ATOM 6440 C CA . VAL F 1 32 ? 1.596 1.603 54.769 1.00 35.76 32 VAL L CA 1
ATOM 6441 C C . VAL F 1 32 ? 0.841 2.920 54.614 1.00 39.05 32 VAL L C 1
ATOM 6442 O O . VAL F 1 32 ? 1.427 3.962 54.309 1.00 39.18 32 VAL L O 1
ATOM 6446 N N . HIS F 1 33 ? -0.468 2.848 54.849 1.00 34.83 33 HIS L N 1
ATOM 6447 C CA . HIS F 1 33 ? -1.399 3.976 54.801 1.00 33.34 33 HIS L CA 1
ATOM 6448 C C . HIS F 1 33 ? -1.913 4.239 56.212 1.00 36.86 33 HIS L C 1
ATOM 6449 O O . HIS F 1 33 ? -1.997 3.305 57.027 1.00 36.92 33 HIS L O 1
ATOM 6456 N N . TRP F 1 34 ? -2.222 5.499 56.505 1.00 33.40 34 TRP L N 1
ATOM 6457 C CA . TRP F 1 34 ? -2.736 5.928 57.799 1.00 34.36 34 TRP L CA 1
ATOM 6458 C C . TRP F 1 34 ? -4.048 6.649 57.639 1.00 38.60 34 TRP L C 1
ATOM 6459 O O . TRP F 1 34 ? -4.192 7.522 56.763 1.00 37.26 34 TRP L O 1
ATOM 6470 N N . TYR F 1 35 ? -5.010 6.275 58.500 1.00 35.06 35 TYR L N 1
ATOM 6471 C CA . TYR F 1 35 ? -6.352 6.834 58.553 1.00 34.01 35 TYR L CA 1
ATOM 6472 C C . TYR F 1 35 ? -6.611 7.476 59.879 1.00 38.44 35 TYR L C 1
ATOM 6473 O O . TYR F 1 35 ? -6.242 6.929 60.910 1.00 38.12 35 TYR L O 1
ATOM 6482 N N . GLN F 1 36 ? -7.234 8.667 59.842 1.00 36.02 36 GLN L N 1
ATOM 6483 C CA . GLN F 1 36 ? -7.654 9.425 61.011 1.00 35.43 36 GLN L CA 1
ATOM 6484 C C . GLN F 1 36 ? -9.187 9.310 61.102 1.00 38.91 36 GLN L C 1
ATOM 6485 O O . GLN F 1 36 ? -9.894 9.567 60.121 1.00 37.60 36 GLN L O 1
ATOM 6491 N N . GLN F 1 37 ? -9.688 8.896 62.262 1.00 35.95 37 GLN L N 1
ATOM 6492 C CA . GLN F 1 37 ? -11.122 8.781 62.455 1.00 36.68 37 GLN L CA 1
ATOM 6493 C C . GLN F 1 37 ? -11.570 9.463 63.727 1.00 41.98 37 GLN L C 1
ATOM 6494 O O . GLN F 1 37 ? -11.108 9.129 64.813 1.00 40.73 37 GLN L O 1
ATOM 6500 N N . LYS F 1 38 ? -12.487 10.429 63.564 1.00 40.93 38 LYS L N 1
ATOM 6501 C CA . LYS F 1 38 ? -13.088 11.162 64.666 1.00 41.22 38 LYS L CA 1
ATOM 6502 C C . LYS F 1 38 ? -14.424 10.526 64.992 1.00 45.59 38 LYS L C 1
ATOM 6503 O O . LYS F 1 38 ? -14.982 9.882 64.104 1.00 43.57 38 LYS L O 1
ATOM 6509 N N . PRO F 1 39 ? -14.902 10.590 66.267 1.00 46.80 39 PRO L N 1
ATOM 6510 C CA . PRO F 1 39 ? -16.175 9.921 66.619 1.00 47.79 39 PRO L CA 1
ATOM 6511 C C . PRO F 1 39 ? -17.356 10.307 65.740 1.00 52.96 39 PRO L C 1
ATOM 6512 O O . PRO F 1 39 ? -17.562 11.495 65.478 1.00 52.46 39 PRO L O 1
ATOM 6516 N N . GLY F 1 40 ? -18.074 9.288 65.262 1.00 50.92 40 GLY L N 1
ATOM 6517 C CA . GLY F 1 40 ? -19.228 9.447 64.387 1.00 51.35 40 GLY L CA 1
ATOM 6518 C C . GLY F 1 40 ? -18.882 9.857 62.968 1.00 56.45 40 GLY L C 1
ATOM 6519 O O . GLY F 1 40 ? -19.773 10.209 62.185 1.00 58.91 40 GLY L O 1
ATOM 6520 N N . GLN F 1 41 ? -17.590 9.806 62.609 1.00 49.99 41 GLN L N 1
ATOM 6521 C CA . GLN F 1 41 ? -17.136 10.172 61.267 1.00 47.41 41 GLN L CA 1
ATOM 6522 C C . GLN F 1 41 ? -16.505 9.003 60.556 1.00 47.14 41 GLN L C 1
ATOM 6523 O O . GLN F 1 41 ? -16.135 8.015 61.194 1.00 47.91 41 GLN L O 1
ATOM 6529 N N . ALA F 1 42 ? -16.435 9.094 59.223 1.00 40.55 42 ALA L N 1
ATOM 6530 C CA . ALA F 1 42 ? -15.796 8.108 58.362 1.00 39.10 42 ALA L CA 1
ATOM 6531 C C . ALA F 1 42 ? -14.265 8.298 58.452 1.00 42.18 42 ALA L C 1
ATOM 6532 O O . ALA F 1 42 ? -13.813 9.441 58.653 1.00 42.87 42 ALA L O 1
ATOM 6534 N N . PRO F 1 43 ? -13.445 7.236 58.287 1.00 36.79 43 PRO L N 1
ATOM 6535 C CA . PRO F 1 43 ? -11.972 7.434 58.316 1.00 37.21 43 PRO L CA 1
ATOM 6536 C C . PRO F 1 43 ? -11.482 8.379 57.209 1.00 42.42 43 PRO L C 1
ATOM 6537 O O . PRO F 1 43 ? -12.104 8.467 56.149 1.00 42.78 43 PRO L O 1
ATOM 6541 N N . VAL F 1 44 ? -10.408 9.130 57.483 1.00 39.07 44 VAL L N 1
ATOM 6542 C CA . VAL F 1 44 ? -9.797 10.069 56.528 1.00 38.09 44 VAL L CA 1
ATOM 6543 C C . VAL F 1 44 ? -8.349 9.629 56.272 1.00 40.32 44 VAL L C 1
ATOM 6544 O O . VAL F 1 44 ? -7.594 9.452 57.212 1.00 39.35 44 VAL L O 1
ATOM 6548 N N . LEU F 1 45 ? -7.964 9.477 55.004 1.00 37.73 45 LEU L N 1
ATOM 6549 C CA . LEU F 1 45 ? -6.605 9.150 54.593 1.00 36.47 45 LEU L CA 1
ATOM 6550 C C . LEU F 1 45 ? -5.689 10.360 54.856 1.00 41.74 45 LEU L C 1
ATOM 6551 O O . LEU F 1 45 ? -5.854 11.410 54.241 1.00 41.02 45 LEU L O 1
ATOM 6556 N N . VAL F 1 46 ? -4.748 10.209 55.807 1.00 39.21 46 VAL L N 1
ATOM 6557 C CA . VAL F 1 46 ? -3.782 11.253 56.180 1.00 38.11 46 VAL L CA 1
ATOM 6558 C C . VAL F 1 46 ? -2.375 11.012 55.607 1.00 40.71 46 VAL L C 1
ATOM 6559 O O . VAL F 1 46 ? -1.650 11.980 55.396 1.00 39.98 46 VAL L O 1
ATOM 6563 N N . ILE F 1 47 ? -2.003 9.727 55.350 1.00 35.90 47 ILE L N 1
ATOM 6564 C CA . ILE F 1 47 ? -0.716 9.277 54.798 1.00 35.35 47 ILE L CA 1
ATOM 6565 C C . ILE F 1 47 ? -0.942 8.032 53.953 1.00 38.64 47 ILE L C 1
ATOM 6566 O O . ILE F 1 47 ? -1.641 7.127 54.364 1.00 37.20 47 ILE L O 1
ATOM 6571 N N . TYR F 1 48 ? -0.353 7.990 52.767 1.00 36.26 48 TYR L N 1
ATOM 6572 C CA . TYR F 1 48 ? -0.440 6.823 51.909 1.00 35.39 48 TYR L CA 1
ATOM 6573 C C . TYR F 1 48 ? 0.960 6.508 51.472 1.00 37.18 48 TYR L C 1
ATOM 6574 O O . TYR F 1 48 ? 1.763 7.428 51.371 1.00 35.21 48 TYR L O 1
ATOM 6583 N N . ASP F 1 49 ? 1.257 5.228 51.211 1.00 36.40 49 ASP L N 1
ATOM 6584 C CA . ASP F 1 49 ? 2.582 4.758 50.754 1.00 37.27 49 ASP L CA 1
ATOM 6585 C C . ASP F 1 49 ? 3.720 5.238 51.648 1.00 41.61 49 ASP L C 1
ATOM 6586 O O . ASP F 1 49 ? 4.631 5.942 51.203 1.00 39.40 49 ASP L O 1
ATOM 6591 N N . ASP F 1 50 ? 3.604 4.891 52.938 1.00 40.77 50 ASP L N 1
ATOM 6592 C CA . ASP F 1 50 ? 4.577 5.162 54.003 1.00 40.92 50 ASP L CA 1
ATOM 6593 C C . ASP F 1 50 ? 4.709 6.612 54.456 1.00 45.68 50 ASP L C 1
ATOM 6594 O O . ASP F 1 50 ? 4.660 6.851 55.656 1.00 44.41 50 ASP L O 1
ATOM 6599 N N . SER F 1 51 ? 4.897 7.569 53.506 1.00 42.95 51 SER L N 1
ATOM 6600 C CA . SER F 1 51 ? 5.218 8.965 53.799 1.00 42.17 51 SER L CA 1
ATOM 6601 C C . SER F 1 51 ? 4.472 10.021 53.003 1.00 46.22 51 SER L C 1
ATOM 6602 O O . SER F 1 51 ? 4.721 11.210 53.216 1.00 44.70 51 SER L O 1
ATOM 6605 N N . ASN F 1 52 ? 3.586 9.621 52.083 1.00 44.48 52 ASN L N 1
ATOM 6606 C CA . ASN F 1 52 ? 2.904 10.590 51.228 1.00 44.93 52 ASN L CA 1
ATOM 6607 C C . ASN F 1 52 ? 1.653 11.175 51.813 1.00 50.89 52 ASN L C 1
ATOM 6608 O O . ASN F 1 52 ? 0.762 10.462 52.249 1.00 51.30 52 ASN L O 1
ATOM 6613 N N . ARG F 1 53 ? 1.584 12.489 51.783 1.00 48.95 53 ARG L N 1
ATOM 6614 C CA . ARG F 1 53 ? 0.461 13.249 52.283 1.00 49.21 53 ARG L CA 1
ATOM 6615 C C . ARG F 1 53 ? -0.482 13.569 51.141 1.00 55.41 53 ARG L C 1
ATOM 6616 O O . ARG F 1 53 ? -0.067 14.270 50.213 1.00 56.72 53 ARG L O 1
ATOM 6624 N N . PRO F 1 54 ? -1.775 13.171 51.218 1.00 52.13 54 PRO L N 1
ATOM 6625 C CA . PRO F 1 54 ? -2.727 13.597 50.178 1.00 51.68 54 PRO L CA 1
ATOM 6626 C C . PRO F 1 54 ? -2.872 15.117 50.219 1.00 55.34 54 PRO L C 1
ATOM 6627 O O . PRO F 1 54 ? -2.553 15.719 51.244 1.00 55.19 54 PRO L O 1
ATOM 6631 N N . SER F 1 55 ? -3.286 15.747 49.106 1.00 52.59 55 SER L N 1
ATOM 6632 C CA . SER F 1 55 ? -3.490 17.205 49.049 1.00 52.28 55 SER L CA 1
ATOM 6633 C C . SER F 1 55 ? -4.574 17.600 50.068 1.00 54.98 55 SER L C 1
ATOM 6634 O O . SER F 1 55 ? -5.596 16.907 50.204 1.00 54.40 55 SER L O 1
ATOM 6637 N N . GLY F 1 56 ? -4.294 18.658 50.821 1.00 49.10 56 GLY L N 1
ATOM 6638 C CA . GLY F 1 56 ? -5.192 19.145 51.857 1.00 48.23 56 GLY L CA 1
ATOM 6639 C C . GLY F 1 56 ? -4.904 18.626 53.246 1.00 51.54 56 GLY L C 1
ATOM 6640 O O . GLY F 1 56 ? -5.601 18.986 54.191 1.00 51.42 56 GLY L O 1
ATOM 6641 N N . ILE F 1 57 ? -3.884 17.764 53.375 1.00 48.13 57 ILE L N 1
ATOM 6642 C CA . ILE F 1 57 ? -3.449 17.202 54.650 1.00 47.42 57 ILE L CA 1
ATOM 6643 C C . ILE F 1 57 ? -2.274 18.052 55.171 1.00 50.89 57 ILE L C 1
ATOM 6644 O O . ILE F 1 57 ? -1.310 18.258 54.434 1.00 49.82 57 ILE L O 1
ATOM 6649 N N . PRO F 1 58 ? -2.361 18.588 56.416 1.00 48.73 58 PRO L N 1
ATOM 6650 C CA . PRO F 1 58 ? -1.269 19.441 56.932 1.00 49.01 58 PRO L CA 1
ATOM 6651 C C . PRO F 1 58 ? 0.095 18.781 56.981 1.00 53.86 58 PRO L C 1
ATOM 6652 O O . PRO F 1 58 ? 0.209 17.583 57.253 1.00 55.15 58 PRO L O 1
ATOM 6656 N N . GLU F 1 59 ? 1.117 19.584 56.708 1.00 49.29 59 GLU L N 1
ATOM 6657 C CA . GLU F 1 59 ? 2.547 19.275 56.718 1.00 48.15 59 GLU L CA 1
ATOM 6658 C C . GLU F 1 59 ? 2.997 18.530 58.020 1.00 50.80 59 GLU L C 1
ATOM 6659 O O . GLU F 1 59 ? 3.932 17.734 57.975 1.00 50.21 59 GLU L O 1
ATOM 6665 N N . ARG F 1 60 ? 2.296 18.779 59.157 1.00 47.09 60 ARG L N 1
ATOM 6666 C CA . ARG F 1 60 ? 2.470 18.212 60.513 1.00 46.60 60 ARG L CA 1
ATOM 6667 C C . ARG F 1 60 ? 2.475 16.682 60.501 1.00 50.78 60 ARG L C 1
ATOM 6668 O O . ARG F 1 60 ? 3.158 16.065 61.315 1.00 51.97 60 ARG L O 1
ATOM 6676 N N . PHE F 1 61 ? 1.656 16.086 59.620 1.00 45.56 61 PHE L N 1
ATOM 6677 C CA . PHE F 1 61 ? 1.547 14.655 59.422 1.00 44.49 61 PHE L CA 1
ATOM 6678 C C . PHE F 1 61 ? 2.663 14.192 58.517 1.00 46.67 61 PHE L C 1
ATOM 6679 O O . PHE F 1 61 ? 2.856 14.726 57.435 1.00 45.61 61 PHE L O 1
ATOM 6687 N N . SER F 1 62 ? 3.417 13.213 58.980 1.00 43.27 62 SER L N 1
ATOM 6688 C CA . SER F 1 62 ? 4.498 12.612 58.223 1.00 43.30 62 SER L CA 1
ATOM 6689 C C . SER F 1 62 ? 4.567 11.155 58.639 1.00 43.72 62 SER L C 1
ATOM 6690 O O . SER F 1 62 ? 4.069 10.794 59.703 1.00 41.59 62 SER L O 1
ATOM 6693 N N . GLY F 1 63 ? 5.152 10.329 57.791 1.00 39.67 63 GLY L N 1
ATOM 6694 C CA . GLY F 1 63 ? 5.259 8.917 58.093 1.00 39.32 63 GLY L CA 1
ATOM 6695 C C . GLY F 1 63 ? 6.532 8.296 57.587 1.00 43.61 63 GLY L C 1
ATOM 6696 O O . GLY F 1 63 ? 7.243 8.883 56.775 1.00 44.00 63 GLY L O 1
ATOM 6697 N N . SER F 1 64 ? 6.824 7.099 58.078 1.00 40.89 64 SER L N 1
ATOM 6698 C CA . SER F 1 64 ? 7.979 6.317 57.674 1.00 41.67 64 SER L CA 1
ATOM 6699 C C . SER F 1 64 ? 7.672 4.843 57.875 1.00 48.21 64 SER L C 1
ATOM 6700 O O . SER F 1 64 ? 6.819 4.490 58.690 1.00 49.87 64 SER L O 1
ATOM 6703 N N . ASN F 1 65 ? 8.344 3.997 57.103 1.00 43.92 65 ASN L N 1
ATOM 6704 C CA . ASN F 1 65 ? 8.206 2.555 57.159 1.00 43.90 65 ASN L CA 1
ATOM 6705 C C . ASN F 1 65 ? 9.520 1.947 56.721 1.00 50.36 65 ASN L C 1
ATOM 6706 O O . ASN F 1 65 ? 10.039 2.277 55.654 1.00 50.93 65 ASN L O 1
ATOM 6711 N N . SER F 1 66 ? 10.084 1.109 57.590 1.00 49.03 66 SER L N 1
ATOM 6712 C CA . SER F 1 66 ? 11.330 0.365 57.408 1.00 50.11 66 SER L CA 1
ATOM 6713 C C . SER F 1 66 ? 11.315 -0.806 58.361 1.00 54.22 66 SER L C 1
ATOM 6714 O O . SER F 1 66 ? 10.792 -0.694 59.461 1.00 52.66 66 SER L O 1
ATOM 6717 N N . GLY F 1 67 ? 11.849 -1.930 57.898 1.00 53.02 67 GLY L N 1
ATOM 6718 C CA . GLY F 1 67 ? 11.930 -3.173 58.657 1.00 52.78 67 GLY L CA 1
ATOM 6719 C C . GLY F 1 67 ? 10.592 -3.811 58.949 1.00 55.65 67 GLY L C 1
ATOM 6720 O O . GLY F 1 67 ? 9.967 -4.390 58.060 1.00 56.21 67 GLY L O 1
ATOM 6721 N N . ASN F 1 68 ? 10.168 -3.752 60.213 1.00 50.75 68 ASN L N 1
ATOM 6722 C CA . ASN F 1 68 ? 8.905 -4.316 60.695 1.00 50.35 68 ASN L CA 1
ATOM 6723 C C . ASN F 1 68 ? 7.992 -3.233 61.251 1.00 51.04 68 ASN L C 1
ATOM 6724 O O . ASN F 1 68 ? 6.898 -3.563 61.686 1.00 51.30 68 ASN L O 1
ATOM 6729 N N . THR F 1 69 ? 8.446 -1.962 61.275 1.00 45.90 69 THR L N 1
ATOM 6730 C CA . THR F 1 69 ? 7.716 -0.867 61.896 1.00 45.22 69 THR L CA 1
ATOM 6731 C C . THR F 1 69 ? 7.423 0.365 61.037 1.00 48.10 69 THR L C 1
ATOM 6732 O O . THR F 1 69 ? 8.341 0.985 60.504 1.00 48.01 69 THR L O 1
ATOM 6736 N N . ALA F 1 70 ? 6.131 0.753 60.963 1.00 42.08 70 ALA L N 1
ATOM 6737 C CA . ALA F 1 70 ? 5.708 1.994 60.324 1.00 41.18 70 ALA L CA 1
ATOM 6738 C C . ALA F 1 70 ? 5.377 2.961 61.447 1.00 42.99 70 ALA L C 1
ATOM 6739 O O . ALA F 1 70 ? 4.886 2.543 62.495 1.00 43.83 70 ALA L O 1
ATOM 6741 N N . THR F 1 71 ? 5.680 4.240 61.256 1.00 37.88 71 THR L N 1
ATOM 6742 C CA . THR F 1 71 ? 5.436 5.263 62.268 1.00 36.21 71 THR L CA 1
ATOM 6743 C C . THR F 1 71 ? 4.751 6.468 61.658 1.00 38.93 71 THR L C 1
ATOM 6744 O O . THR F 1 71 ? 5.218 6.995 60.655 1.00 37.56 71 THR L O 1
ATOM 6748 N N . LEU F 1 72 ? 3.665 6.924 62.300 1.00 34.77 72 LEU L N 1
ATOM 6749 C CA . LEU F 1 72 ? 2.972 8.143 61.931 1.00 34.74 72 LEU L CA 1
ATOM 6750 C C . LEU F 1 72 ? 3.479 9.230 62.883 1.00 39.27 72 LEU L C 1
ATOM 6751 O O . LEU F 1 72 ? 3.506 9.019 64.090 1.00 38.72 72 LEU L O 1
ATOM 6756 N N . THR F 1 73 ? 3.895 10.375 62.344 1.00 36.67 73 THR L N 1
ATOM 6757 C CA . THR F 1 73 ? 4.386 11.475 63.166 1.00 37.45 73 THR L CA 1
ATOM 6758 C C . THR F 1 73 ? 3.511 12.699 62.987 1.00 44.25 73 THR L C 1
ATOM 6759 O O . THR F 1 73 ? 3.213 13.085 61.856 1.00 44.46 73 THR L O 1
ATOM 6763 N N . ILE F 1 74 ? 3.054 13.271 64.104 1.00 42.58 74 ILE L N 1
ATOM 6764 C CA . ILE F 1 74 ? 2.244 14.491 64.115 1.00 42.94 74 ILE L CA 1
ATOM 6765 C C . ILE F 1 74 ? 2.991 15.509 64.975 1.00 47.48 74 ILE L C 1
ATOM 6766 O O . ILE F 1 74 ? 2.995 15.386 66.202 1.00 46.77 74 ILE L O 1
ATOM 6771 N N . SER F 1 75 ? 3.655 16.476 64.331 1.00 45.12 75 SER L N 1
ATOM 6772 C CA . SER F 1 75 ? 4.369 17.542 65.031 1.00 45.60 75 SER L CA 1
ATOM 6773 C C . SER F 1 75 ? 3.376 18.652 65.366 1.00 53.18 75 SER L C 1
ATOM 6774 O O . SER F 1 75 ? 2.396 18.833 64.630 1.00 53.74 75 SER L O 1
ATOM 6777 N N . GLY F 1 76 ? 3.612 19.348 66.482 1.00 50.90 76 GLY L N 1
ATOM 6778 C CA . GLY F 1 76 ? 2.752 20.419 66.962 1.00 50.49 76 GLY L CA 1
ATOM 6779 C C . GLY F 1 76 ? 1.318 19.980 67.161 1.00 56.21 76 GLY L C 1
ATOM 6780 O O . GLY F 1 76 ? 0.394 20.641 66.670 1.00 56.21 76 GLY L O 1
ATOM 6781 N N . THR F 1 77 ? 1.125 18.841 67.869 1.00 53.60 77 THR L N 1
ATOM 6782 C CA . THR F 1 77 ? -0.184 18.238 68.148 1.00 53.99 77 THR L CA 1
ATOM 6783 C C . THR F 1 77 ? -1.167 19.210 68.854 1.00 60.42 77 THR L C 1
ATOM 6784 O O . THR F 1 77 ? -0.838 19.777 69.890 1.00 59.50 77 THR L O 1
ATOM 6788 N N . GLN F 1 78 ? -2.381 19.379 68.302 1.00 58.84 78 GLN L N 1
ATOM 6789 C CA . GLN F 1 78 ? -3.379 20.227 68.951 1.00 58.49 78 GLN L CA 1
ATOM 6790 C C . GLN F 1 78 ? -4.649 19.426 69.227 1.00 60.40 78 GLN L C 1
ATOM 6791 O O . GLN F 1 78 ? -4.686 18.235 68.910 1.00 59.22 78 GLN L O 1
ATOM 6797 N N . ALA F 1 79 ? -5.669 20.053 69.854 1.00 56.67 79 ALA L N 1
ATOM 6798 C CA . ALA F 1 79 ? -6.929 19.385 70.222 1.00 56.05 79 ALA L CA 1
ATOM 6799 C C . ALA F 1 79 ? -7.633 18.724 69.050 1.00 56.46 79 ALA L C 1
ATOM 6800 O O . ALA F 1 79 ? -8.180 17.639 69.222 1.00 56.78 79 ALA L O 1
ATOM 6802 N N . GLU F 1 80 ? -7.556 19.341 67.859 1.00 51.26 80 GLU L N 1
ATOM 6803 C CA . GLU F 1 80 ? -8.153 18.858 66.613 1.00 50.18 80 GLU L CA 1
ATOM 6804 C C . GLU F 1 80 ? -7.540 17.556 66.070 1.00 53.31 80 GLU L C 1
ATOM 6805 O O . GLU F 1 80 ? -8.106 16.949 65.164 1.00 54.07 80 GLU L O 1
ATOM 6811 N N . ASP F 1 81 ? -6.383 17.143 66.606 1.00 48.65 81 ASP L N 1
ATOM 6812 C CA . ASP F 1 81 ? -5.692 15.923 66.196 1.00 47.63 81 ASP L CA 1
ATOM 6813 C C . ASP F 1 81 ? -6.148 14.733 67.025 1.00 51.39 81 ASP L C 1
ATOM 6814 O O . ASP F 1 81 ? -5.825 13.599 66.676 1.00 50.32 81 ASP L O 1
ATOM 6819 N N . GLU F 1 82 ? -6.910 14.993 68.112 1.00 47.65 82 GLU L N 1
ATOM 6820 C CA . GLU F 1 82 ? -7.456 13.970 68.990 1.00 48.22 82 GLU L CA 1
ATOM 6821 C C . GLU F 1 82 ? -8.431 13.162 68.140 1.00 52.49 82 GLU L C 1
ATOM 6822 O O . GLU F 1 82 ? -9.389 13.710 67.585 1.00 53.73 82 GLU L O 1
ATOM 6828 N N . ALA F 1 83 ? -8.116 11.880 67.960 1.00 46.95 83 ALA L N 1
ATOM 6829 C CA . ALA F 1 83 ? -8.843 10.944 67.102 1.00 45.42 83 ALA L CA 1
ATOM 6830 C C . ALA F 1 83 ? -8.262 9.539 67.256 1.00 45.93 83 ALA L C 1
ATOM 6831 O O . ALA F 1 83 ? -7.321 9.325 68.031 1.00 45.41 83 ALA L O 1
ATOM 6833 N N . ASP F 1 84 ? -8.843 8.584 66.519 1.00 40.22 84 ASP L N 1
ATOM 6834 C CA . ASP F 1 84 ? -8.364 7.209 66.375 1.00 39.32 84 ASP L CA 1
ATOM 6835 C C . ASP F 1 84 ? -7.555 7.158 65.081 1.00 40.70 84 ASP L C 1
ATOM 6836 O O . ASP F 1 84 ? -7.977 7.696 64.053 1.00 39.93 84 ASP L O 1
ATOM 6841 N N . TYR F 1 85 ? -6.378 6.551 65.144 1.00 37.62 85 TYR L N 1
ATOM 6842 C CA . TYR F 1 85 ? -5.474 6.434 64.003 1.00 36.32 85 TYR L CA 1
ATOM 6843 C C . TYR F 1 85 ? -5.261 4.985 63.685 1.00 40.51 85 TYR L C 1
ATOM 6844 O O . TYR F 1 85 ? -4.915 4.220 64.574 1.00 40.52 85 TYR L O 1
ATOM 6853 N N . TYR F 1 86 ? -5.520 4.597 62.432 1.00 37.72 86 TYR L N 1
ATOM 6854 C CA . TYR F 1 86 ? -5.372 3.220 61.970 1.00 37.77 86 TYR L CA 1
ATOM 6855 C C . TYR F 1 86 ? -4.336 3.143 60.879 1.00 42.98 86 TYR L C 1
ATOM 6856 O O . TYR F 1 86 ? -4.407 3.905 59.907 1.00 40.92 86 TYR L O 1
ATOM 6865 N N . CYS F 1 87 ? -3.377 2.219 61.029 1.00 41.54 87 CYS L N 1
ATOM 6866 C CA . CYS F 1 87 ? -2.420 1.939 59.975 1.00 41.38 87 CYS L CA 1
ATOM 6867 C C . CYS F 1 87 ? -3.063 0.869 59.105 1.00 39.84 87 CYS L C 1
ATOM 6868 O O . CYS F 1 87 ? -3.940 0.137 59.573 1.00 38.83 87 CYS L O 1
ATOM 6871 N N . SER F 1 88 ? -2.681 0.814 57.838 1.00 36.05 88 SER L N 1
ATOM 6872 C CA . SER F 1 88 ? -3.219 -0.171 56.904 1.00 35.69 88 SER L CA 1
ATOM 6873 C C . SER F 1 88 ? -2.178 -0.571 55.890 1.00 39.79 88 SER L C 1
ATOM 6874 O O . SER F 1 88 ? -1.432 0.277 55.397 1.00 38.39 88 SER L O 1
ATOM 6877 N N . ALA F 1 89 ? -2.155 -1.860 55.568 1.00 38.20 89 ALA L N 1
ATOM 6878 C CA . ALA F 1 89 ? -1.291 -2.457 54.553 1.00 39.65 89 ALA L CA 1
ATOM 6879 C C . ALA F 1 89 ? -1.898 -3.785 54.112 1.00 44.12 89 ALA L C 1
ATOM 6880 O O . ALA F 1 89 ? -2.526 -4.481 54.917 1.00 43.70 89 ALA L O 1
ATOM 6882 N N . PHE F 1 90 ? -1.748 -4.106 52.830 1.00 41.01 90 PHE L N 1
ATOM 6883 C CA . PHE F 1 90 ? -2.199 -5.374 52.249 1.00 40.90 90 PHE L CA 1
ATOM 6884 C C . PHE F 1 90 ? -0.916 -6.188 52.125 1.00 45.95 90 PHE L C 1
ATOM 6885 O O . PHE F 1 90 ? -0.079 -5.930 51.257 1.00 42.36 90 PHE L O 1
ATOM 6893 N N . THR F 1 91 ? -0.726 -7.080 53.106 1.00 47.34 91 THR L N 1
ATOM 6894 C CA . THR F 1 91 ? 0.443 -7.939 53.288 1.00 49.00 91 THR L CA 1
ATOM 6895 C C . THR F 1 91 ? 0.040 -9.414 53.158 1.00 56.80 91 THR L C 1
ATOM 6896 O O . THR F 1 91 ? -1.094 -9.708 52.776 1.00 55.74 91 THR L O 1
ATOM 6900 N N . HIS F 1 92 ? 0.970 -10.328 53.493 1.00 57.51 92 HIS L N 1
ATOM 6901 C CA . HIS F 1 92 ? 0.765 -11.778 53.487 1.00 59.28 92 HIS L CA 1
ATOM 6902 C C . HIS F 1 92 ? -0.119 -12.214 54.685 1.00 64.52 92 HIS L C 1
ATOM 6903 O O . HIS F 1 92 ? -0.753 -13.274 54.632 1.00 62.84 92 HIS L O 1
ATOM 6910 N N . ASN F 1 93 ? -0.169 -11.353 55.746 1.00 62.87 93 ASN L N 1
ATOM 6911 C CA . ASN F 1 93 ? -0.951 -11.481 56.983 1.00 62.80 93 ASN L CA 1
ATOM 6912 C C . ASN F 1 93 ? -2.433 -11.167 56.728 1.00 65.72 93 ASN L C 1
ATOM 6913 O O . ASN F 1 93 ? -2.734 -10.297 55.910 1.00 64.67 93 ASN L O 1
ATOM 6918 N N . SER F 1 94 ? -3.346 -11.838 57.463 1.00 62.17 94 SER L N 1
ATOM 6919 C CA . SER F 1 94 ? -4.809 -11.674 57.341 1.00 61.55 94 SER L CA 1
ATOM 6920 C C . SER F 1 94 ? -5.394 -10.226 57.573 1.00 63.63 94 SER L C 1
ATOM 6921 O O . SER F 1 94 ? -6.366 -9.844 56.902 1.00 64.86 94 SER L O 1
ATOM 6924 N N . ASP F 1 95 ? -4.791 -9.439 58.496 1.00 55.05 95 ASP L N 1
ATOM 6925 C CA . ASP F 1 95 ? -5.242 -8.092 58.864 1.00 51.84 95 ASP L CA 1
ATOM 6926 C C . ASP F 1 95 ? -4.755 -6.938 57.981 1.00 50.24 95 ASP L C 1
ATOM 6927 O O . ASP F 1 95 ? -3.556 -6.640 57.922 1.00 48.96 95 ASP L O 1
ATOM 6932 N N . VAL F 1 96 ? -5.727 -6.257 57.334 1.00 42.43 96 VAL L N 1
ATOM 6933 C CA . VAL F 1 96 ? -5.522 -5.099 56.463 1.00 39.58 96 VAL L CA 1
ATOM 6934 C C . VAL F 1 96 ? -5.365 -3.796 57.287 1.00 40.25 96 VAL L C 1
ATOM 6935 O O . VAL F 1 96 ? -4.729 -2.848 56.830 1.00 40.83 96 VAL L O 1
ATOM 6939 N N . PHE F 1 97 ? -5.899 -3.776 58.502 1.00 34.08 97 PHE L N 1
ATOM 6940 C CA . PHE F 1 97 ? -5.802 -2.625 59.391 1.00 32.59 97 PHE L CA 1
ATOM 6941 C C . PHE F 1 97 ? -5.197 -3.037 60.704 1.00 38.26 97 PHE L C 1
ATOM 6942 O O . PHE F 1 97 ? -5.404 -4.170 61.162 1.00 37.66 97 PHE L O 1
ATOM 6950 N N . GLY F 1 98 ? -4.533 -2.087 61.346 1.00 35.48 98 GLY L N 1
ATOM 6951 C CA . GLY F 1 98 ? -4.056 -2.248 62.710 1.00 35.32 98 GLY L CA 1
ATOM 6952 C C . GLY F 1 98 ? -5.234 -2.066 63.655 1.00 41.14 98 GLY L C 1
ATOM 6953 O O . GLY F 1 98 ? -6.309 -1.625 63.231 1.00 40.59 98 GLY L O 1
ATOM 6954 N N . GLY F 1 99 ? -5.044 -2.402 64.933 1.00 38.13 99 GLY L N 1
ATOM 6955 C CA . GLY F 1 99 ? -6.076 -2.293 65.961 1.00 36.85 99 GLY L CA 1
ATOM 6956 C C . GLY F 1 99 ? -6.520 -0.884 66.315 1.00 41.96 99 GLY L C 1
ATOM 6957 O O . GLY F 1 99 ? -7.577 -0.703 66.926 1.00 42.32 99 GLY L O 1
ATOM 6958 N N . GLY F 1 100 ? -5.737 0.113 65.897 1.00 37.90 100 GLY L N 1
ATOM 6959 C CA . GLY F 1 100 ? -5.998 1.522 66.149 1.00 36.27 100 GLY L CA 1
ATOM 6960 C C . GLY F 1 100 ? -5.307 2.065 67.379 1.00 40.49 100 GLY L C 1
ATOM 6961 O O . GLY F 1 100 ? -5.028 1.337 68.335 1.00 39.69 100 GLY L O 1
ATOM 6962 N N . THR F 1 101 ? -5.055 3.368 67.362 1.00 39.50 101 THR L N 1
ATOM 6963 C CA . THR F 1 101 ? -4.475 4.107 68.479 1.00 39.33 101 THR L CA 1
ATOM 6964 C C . THR F 1 101 ? -5.305 5.352 68.698 1.00 42.06 101 THR L C 1
ATOM 6965 O O . THR F 1 101 ? -5.436 6.183 67.793 1.00 40.44 101 THR L O 1
ATOM 6969 N N . LYS F 1 102 ? -5.797 5.515 69.920 1.00 38.56 102 LYS L N 1
ATOM 6970 C CA . LYS F 1 102 ? -6.525 6.712 70.259 1.00 39.11 102 LYS L CA 1
ATOM 6971 C C . LYS F 1 102 ? -5.512 7.754 70.720 1.00 43.99 102 LYS L C 1
ATOM 6972 O O . LYS F 1 102 ? -4.759 7.507 71.661 1.00 42.56 102 LYS L O 1
ATOM 6978 N N . LEU F 1 103 ? -5.469 8.898 70.026 1.00 43.32 103 LEU L N 1
ATOM 6979 C CA . LEU F 1 103 ? -4.580 9.993 70.389 1.00 44.73 103 LEU L CA 1
ATOM 6980 C C . LEU F 1 103 ? -5.327 10.950 71.324 1.00 53.30 103 LEU L C 1
ATOM 6981 O O . LEU F 1 103 ? -6.394 11.451 70.978 1.00 52.94 103 LEU L O 1
ATOM 6986 N N . THR F 1 104 ? -4.768 11.168 72.515 1.00 53.76 104 THR L N 1
ATOM 6987 C CA . THR F 1 104 ? -5.322 12.062 73.525 1.00 55.56 104 THR L CA 1
ATOM 6988 C C . THR F 1 104 ? -4.315 13.180 73.806 1.00 62.09 104 THR L C 1
ATOM 6989 O O . THR F 1 104 ? -3.106 12.958 73.788 1.00 60.14 104 THR L O 1
ATOM 6993 N N . VAL F 1 105 ? -4.837 14.380 74.046 1.00 63.02 105 VAL L N 1
ATOM 6994 C CA . VAL F 1 105 ? -4.051 15.566 74.348 1.00 64.80 105 VAL L CA 1
ATOM 6995 C C . VAL F 1 105 ? -4.236 15.924 75.830 1.00 74.09 105 VAL L C 1
ATOM 6996 O O . VAL F 1 105 ? -5.371 16.059 76.312 1.00 73.31 105 VAL L O 1
ATOM 7000 N N . LEU F 1 106 ? -3.098 16.024 76.558 1.00 74.69 106 LEU L N 1
ATOM 7001 C CA . LEU F 1 106 ? -3.026 16.374 77.979 1.00 75.40 106 LEU L CA 1
ATOM 7002 C C . LEU F 1 106 ? -3.702 17.746 78.271 1.00 81.03 106 LEU L C 1
ATOM 7003 O O . LEU F 1 106 ? -3.846 18.554 77.340 1.00 79.81 106 LEU L O 1
ATOM 7008 N N . PRO F 1 107 ? -4.232 17.992 79.501 1.00 79.10 107 PRO L N 1
ATOM 7009 C CA . PRO F 1 107 ? -4.118 17.190 80.735 1.00 78.71 107 PRO L CA 1
ATOM 7010 C C . PRO F 1 107 ? -5.028 15.984 80.887 1.00 81.63 107 PRO L C 1
ATOM 7011 O O . PRO F 1 107 ? -6.164 15.966 80.413 1.00 81.46 107 PRO L O 1
ATOM 7015 N N . LYS F 1 108 ? -4.509 14.977 81.605 1.00 77.88 108 LYS L N 1
ATOM 7016 C CA . LYS F 1 108 ? -5.239 13.768 81.955 1.00 77.81 108 LYS L CA 1
ATOM 7017 C C . LYS F 1 108 ? -6.277 14.081 83.024 1.00 82.54 108 LYS L C 1
ATOM 7018 O O . LYS F 1 108 ? -6.172 15.092 83.724 1.00 82.35 108 LYS L O 1
ATOM 7024 N N . SER F 1 109 ? -7.307 13.241 83.116 1.00 79.39 109 SER L N 1
ATOM 7025 C CA . SER F 1 109 ? -8.401 13.454 84.061 1.00 79.10 109 SER L CA 1
ATOM 7026 C C . SER F 1 109 ? -8.770 12.145 84.754 1.00 82.01 109 SER L C 1
ATOM 7027 O O . SER F 1 109 ? -8.998 11.139 84.092 1.00 80.82 109 SER L O 1
ATOM 7030 N N . THR F 1 110 ? -8.782 12.150 86.091 1.00 79.49 110 THR L N 1
ATOM 7031 C CA . THR F 1 110 ? -9.118 10.974 86.908 1.00 79.48 110 THR L CA 1
ATOM 7032 C C . THR F 1 110 ? -10.640 10.694 86.868 1.00 81.84 110 THR L C 1
ATOM 7033 O O . THR F 1 110 ? -11.420 11.654 86.871 1.00 81.09 110 THR L O 1
ATOM 7037 N N . PRO F 1 111 ? -11.088 9.416 86.857 1.00 77.99 111 PRO L N 1
ATOM 7038 C CA . PRO F 1 111 ? -12.534 9.160 86.844 1.00 78.00 111 PRO L CA 1
ATOM 7039 C C . PRO F 1 111 ? -13.228 9.479 88.164 1.00 83.07 111 PRO L C 1
ATOM 7040 O O . PRO F 1 111 ? -12.665 9.239 89.245 1.00 83.17 111 PRO L O 1
ATOM 7044 N N . THR F 1 112 ? -14.456 10.025 88.068 1.00 79.07 112 THR L N 1
ATOM 7045 C CA . THR F 1 112 ? -15.285 10.297 89.240 1.00 78.31 112 THR L CA 1
ATOM 7046 C C . THR F 1 112 ? -16.325 9.170 89.276 1.00 80.38 112 THR L C 1
ATOM 7047 O O . THR F 1 112 ? -16.905 8.855 88.230 1.00 79.66 112 THR L O 1
ATOM 7051 N N . LEU F 1 113 ? -16.521 8.521 90.439 1.00 75.64 113 LEU L N 1
ATOM 7052 C CA . LEU F 1 113 ? -17.529 7.459 90.523 1.00 75.18 113 LEU L CA 1
ATOM 7053 C C . LEU F 1 113 ? -18.808 7.941 91.192 1.00 79.46 113 LEU L C 1
ATOM 7054 O O . LEU F 1 113 ? -18.780 8.818 92.059 1.00 80.30 113 LEU L O 1
ATOM 7059 N N . THR F 1 114 ? -19.930 7.378 90.745 1.00 74.06 114 THR L N 1
ATOM 7060 C CA . THR F 1 114 ? -21.268 7.592 91.255 1.00 72.96 114 THR L CA 1
ATOM 7061 C C . THR F 1 114 ? -21.873 6.187 91.270 1.00 75.31 114 THR L C 1
ATOM 7062 O O . THR F 1 114 ? -21.917 5.506 90.238 1.00 73.44 114 THR L O 1
ATOM 7066 N N . VAL F 1 115 ? -22.229 5.713 92.469 1.00 72.17 115 VAL L N 1
ATOM 7067 C CA . VAL F 1 115 ? -22.767 4.364 92.636 1.00 72.21 115 VAL L CA 1
ATOM 7068 C C . VAL F 1 115 ? -24.181 4.405 93.197 1.00 76.38 115 VAL L C 1
ATOM 7069 O O . VAL F 1 115 ? -24.477 5.220 94.076 1.00 76.71 115 VAL L O 1
ATOM 7073 N N . PHE F 1 116 ? -25.072 3.588 92.618 1.00 72.53 116 PHE L N 1
ATOM 7074 C CA . PHE F 1 116 ? -26.464 3.551 93.036 1.00 71.71 116 PHE L CA 1
ATOM 7075 C C . PHE F 1 116 ? -26.892 2.184 93.507 1.00 75.86 116 PHE L C 1
ATOM 7076 O O . PHE F 1 116 ? -26.587 1.191 92.847 1.00 74.08 116 PHE L O 1
ATOM 7084 N N . PRO F 1 117 ? -27.626 2.112 94.642 1.00 74.19 117 PRO L N 1
ATOM 7085 C CA . PRO F 1 117 ? -28.134 0.809 95.090 1.00 74.36 117 PRO L CA 1
ATOM 7086 C C . PRO F 1 117 ? -29.403 0.440 94.299 1.00 78.69 117 PRO L C 1
ATOM 7087 O O . PRO F 1 117 ? -29.988 1.341 93.681 1.00 78.22 117 PRO L O 1
ATOM 7091 N N . PRO F 1 118 ? -29.893 -0.828 94.310 1.00 75.78 118 PRO L N 1
ATOM 7092 C CA . PRO F 1 118 ? -31.153 -1.119 93.596 1.00 76.08 118 PRO L CA 1
ATOM 7093 C C . PRO F 1 118 ? -32.344 -0.349 94.188 1.00 81.32 118 PRO L C 1
ATOM 7094 O O . PRO F 1 118 ? -32.371 -0.085 95.394 1.00 81.29 118 PRO L O 1
ATOM 7098 N N . SER F 1 119 ? -33.302 0.041 93.333 1.00 78.00 119 SER L N 1
ATOM 7099 C CA . SER F 1 119 ? -34.513 0.739 93.754 1.00 77.75 119 SER L CA 1
ATOM 7100 C C . SER F 1 119 ? -35.435 -0.255 94.487 1.00 82.22 119 SER L C 1
ATOM 7101 O O . SER F 1 119 ? -35.255 -1.472 94.361 1.00 81.36 119 SER L O 1
ATOM 7104 N N . SER F 1 120 ? -36.421 0.267 95.246 1.00 79.40 120 SER L N 1
ATOM 7105 C CA . SER F 1 120 ? -37.411 -0.549 95.956 1.00 79.48 120 SER L CA 1
ATOM 7106 C C . SER F 1 120 ? -38.283 -1.248 94.909 1.00 82.58 120 SER L C 1
ATOM 7107 O O . SER F 1 120 ? -38.605 -2.430 95.068 1.00 82.52 120 SER L O 1
ATOM 7110 N N . GLU F 1 121 ? -38.611 -0.516 93.815 1.00 77.60 121 GLU L N 1
ATOM 7111 C CA . GLU F 1 121 ? -39.416 -0.971 92.678 1.00 76.53 121 GLU L CA 1
ATOM 7112 C C . GLU F 1 121 ? -38.838 -2.242 92.074 1.00 79.87 121 GLU L C 1
ATOM 7113 O O . GLU F 1 121 ? -39.592 -3.171 91.784 1.00 79.54 121 GLU L O 1
ATOM 7119 N N . GLU F 1 122 ? -37.499 -2.293 91.925 1.00 75.57 122 GLU L N 1
ATOM 7120 C CA . GLU F 1 122 ? -36.795 -3.444 91.381 1.00 74.99 122 GLU L CA 1
ATOM 7121 C C . GLU F 1 122 ? -36.717 -4.593 92.379 1.00 79.60 122 GLU L C 1
ATOM 7122 O O . GLU F 1 122 ? -36.871 -5.746 91.974 1.00 79.20 122 GLU L O 1
ATOM 7128 N N . LEU F 1 123 ? -36.465 -4.290 93.673 1.00 76.32 123 LEU L N 1
ATOM 7129 C CA . LEU F 1 123 ? -36.391 -5.294 94.744 1.00 75.93 123 LEU L CA 1
ATOM 7130 C C . LEU F 1 123 ? -37.749 -5.972 94.920 1.00 79.65 123 LEU L C 1
ATOM 7131 O O . LEU F 1 123 ? -37.794 -7.157 95.257 1.00 78.17 123 LEU L O 1
ATOM 7136 N N . LYS F 1 124 ? -38.845 -5.217 94.621 1.00 77.49 124 LYS L N 1
ATOM 7137 C CA . LYS F 1 124 ? -40.263 -5.606 94.617 1.00 77.82 124 LYS L CA 1
ATOM 7138 C C . LYS F 1 124 ? -40.524 -6.613 93.471 1.00 83.68 124 LYS L C 1
ATOM 7139 O O . LYS F 1 124 ? -41.506 -7.362 93.519 1.00 82.82 124 LYS L O 1
ATOM 7145 N N . GLU F 1 125 ? -39.646 -6.613 92.440 1.00 82.02 125 GLU L N 1
ATOM 7146 C CA . GLU F 1 125 ? -39.687 -7.521 91.285 1.00 82.24 125 GLU L CA 1
ATOM 7147 C C . GLU F 1 125 ? -38.719 -8.689 91.522 1.00 86.40 125 GLU L C 1
ATOM 7148 O O . GLU F 1 125 ? -38.473 -9.482 90.608 1.00 86.01 125 GLU L O 1
ATOM 7154 N N . ASN F 1 126 ? -38.174 -8.779 92.761 1.00 83.67 126 ASN L N 1
ATOM 7155 C CA . ASN F 1 126 ? -37.233 -9.795 93.256 1.00 83.65 126 ASN L CA 1
ATOM 7156 C C . ASN F 1 126 ? -35.849 -9.765 92.561 1.00 85.82 126 ASN L C 1
ATOM 7157 O O . ASN F 1 126 ? -35.102 -10.746 92.611 1.00 85.81 126 ASN L O 1
ATOM 7162 N N . LYS F 1 127 ? -35.490 -8.616 91.957 1.00 80.86 127 LYS L N 1
ATOM 7163 C CA . LYS F 1 127 ? -34.207 -8.413 91.268 1.00 79.61 127 LYS L CA 1
ATOM 7164 C C . LYS F 1 127 ? -33.451 -7.209 91.840 1.00 80.67 127 LYS L C 1
ATOM 7165 O O . LYS F 1 127 ? -34.052 -6.368 92.513 1.00 80.51 127 LYS L O 1
ATOM 7171 N N . ALA F 1 128 ? -32.126 -7.138 91.594 1.00 74.94 128 ALA L N 1
ATOM 7172 C CA . ALA F 1 128 ? -31.283 -6.045 92.085 1.00 73.91 128 ALA L CA 1
ATOM 7173 C C . ALA F 1 128 ? -30.127 -5.722 91.135 1.00 76.14 128 ALA L C 1
ATOM 7174 O O . ALA F 1 128 ? -29.310 -6.592 90.842 1.00 75.64 128 ALA L O 1
ATOM 7176 N N . THR F 1 129 ? -30.082 -4.473 90.638 1.00 72.24 129 THR L N 1
ATOM 7177 C CA . THR F 1 129 ? -29.030 -3.989 89.731 1.00 71.46 129 THR L CA 1
ATOM 7178 C C . THR F 1 129 ? -28.269 -2.839 90.384 1.00 74.54 129 THR L C 1
ATOM 7179 O O . THR F 1 129 ? -28.855 -1.825 90.750 1.00 74.44 129 THR L O 1
ATOM 7183 N N . LEU F 1 130 ? -26.963 -3.026 90.531 1.00 70.90 130 LEU L N 1
ATOM 7184 C CA . LEU F 1 130 ? -26.043 -2.063 91.122 1.00 70.58 130 LEU L CA 1
ATOM 7185 C C . LEU F 1 130 ? -25.416 -1.264 89.982 1.00 72.94 130 LEU L C 1
ATOM 7186 O O . LEU F 1 130 ? -24.877 -1.843 89.039 1.00 71.38 130 LEU L O 1
ATOM 7191 N N . VAL F 1 131 ? -25.560 0.065 90.045 1.00 69.25 131 VAL L N 1
ATOM 7192 C CA . VAL F 1 131 ? -25.145 0.999 89.002 1.00 68.93 131 VAL L CA 1
ATOM 7193 C C . VAL F 1 131 ? -23.868 1.737 89.369 1.00 73.17 131 VAL L C 1
ATOM 7194 O O . VAL F 1 131 ? -23.810 2.344 90.427 1.00 71.55 131 VAL L O 1
ATOM 7198 N N . CYS F 1 132 ? -22.862 1.713 88.476 1.00 71.12 132 CYS L N 1
ATOM 7199 C CA . CYS F 1 132 ? -21.598 2.427 88.659 1.00 71.18 132 CYS L CA 1
ATOM 7200 C C . CYS F 1 132 ? -21.351 3.310 87.439 1.00 71.57 132 CYS L C 1
ATOM 7201 O O . CYS F 1 132 ? -21.153 2.810 86.331 1.00 69.69 132 CYS L O 1
ATOM 7204 N N . LEU F 1 133 ? -21.410 4.626 87.653 1.00 67.22 133 LEU L N 1
ATOM 7205 C CA . LEU F 1 133 ? -21.243 5.638 86.619 1.00 66.29 133 LEU L CA 1
ATOM 7206 C C . LEU F 1 133 ? -19.867 6.280 86.695 1.00 71.22 133 LEU L C 1
ATOM 7207 O O . LEU F 1 133 ? -19.533 6.935 87.684 1.00 71.13 133 LEU L O 1
ATOM 7212 N N . ILE F 1 134 ? -19.044 6.032 85.659 1.00 68.06 134 ILE L N 1
ATOM 7213 C CA . ILE F 1 134 ? -17.661 6.517 85.540 1.00 67.44 134 ILE L CA 1
ATOM 7214 C C . ILE F 1 134 ? -17.606 7.717 84.574 1.00 71.11 134 ILE L C 1
ATOM 7215 O O . ILE F 1 134 ? -17.858 7.560 83.375 1.00 71.08 134 ILE L O 1
ATOM 7220 N N . SER F 1 135 ? -17.297 8.910 85.097 1.00 66.63 135 SER L N 1
ATOM 7221 C CA . SER F 1 135 ? -17.257 10.124 84.295 1.00 66.55 135 SER L CA 1
ATOM 7222 C C . SER F 1 135 ? -16.013 10.961 84.535 1.00 69.65 135 SER L C 1
ATOM 7223 O O . SER F 1 135 ? -15.216 10.652 85.421 1.00 69.23 135 SER L O 1
ATOM 7226 N N . ASN F 1 136 ? -15.851 12.016 83.715 1.00 66.26 136 ASN L N 1
ATOM 7227 C CA . ASN F 1 136 ? -14.763 12.988 83.749 1.00 66.55 136 ASN L CA 1
ATOM 7228 C C . ASN F 1 136 ? -13.341 12.409 83.679 1.00 69.40 136 ASN L C 1
ATOM 7229 O O . ASN F 1 136 ? -12.423 12.945 84.306 1.00 70.25 136 ASN L O 1
ATOM 7234 N N . PHE F 1 137 ? -13.157 11.338 82.888 1.00 63.46 137 PHE L N 1
ATOM 7235 C CA . PHE F 1 137 ? -11.850 10.721 82.723 1.00 61.81 137 PHE L CA 1
ATOM 7236 C C . PHE F 1 137 ? -11.267 10.881 81.328 1.00 65.65 137 PHE L C 1
ATOM 7237 O O . PHE F 1 137 ? -11.998 10.886 80.343 1.00 65.29 137 PHE L O 1
ATOM 7245 N N . SER F 1 138 ? -9.943 11.054 81.262 1.00 62.41 138 SER L N 1
ATOM 7246 C CA . SER F 1 138 ? -9.163 11.216 80.034 1.00 62.17 138 SER L CA 1
ATOM 7247 C C . SER F 1 138 ? -7.743 10.704 80.314 1.00 67.04 138 SER L C 1
ATOM 7248 O O . SER F 1 138 ? -7.157 11.124 81.311 1.00 66.62 138 SER L O 1
ATOM 7251 N N . PRO F 1 139 ? -7.183 9.756 79.525 1.00 63.94 139 PRO L N 1
ATOM 7252 C CA . PRO F 1 139 ? -7.733 9.121 78.312 1.00 63.55 139 PRO L CA 1
ATOM 7253 C C . PRO F 1 139 ? -8.831 8.071 78.563 1.00 67.81 139 PRO L C 1
ATOM 7254 O O . PRO F 1 139 ? -9.261 7.869 79.705 1.00 68.20 139 PRO L O 1
ATOM 7258 N N . SER F 1 140 ? -9.301 7.434 77.471 1.00 64.48 140 SER L N 1
ATOM 7259 C CA . SER F 1 140 ? -10.376 6.437 77.379 1.00 64.35 140 SER L CA 1
ATOM 7260 C C . SER F 1 140 ? -10.268 5.194 78.251 1.00 67.95 140 SER L C 1
ATOM 7261 O O . SER F 1 140 ? -11.291 4.683 78.703 1.00 66.96 140 SER L O 1
ATOM 7264 N N . GLY F 1 141 ? -9.063 4.652 78.365 1.00 65.19 141 GLY L N 1
ATOM 7265 C CA . GLY F 1 141 ? -8.793 3.383 79.029 1.00 65.76 141 GLY L CA 1
ATOM 7266 C C . GLY F 1 141 ? -9.129 3.273 80.492 1.00 72.52 141 GLY L C 1
ATOM 7267 O O . GLY F 1 141 ? -8.493 3.928 81.316 1.00 72.33 141 GLY L O 1
ATOM 7268 N N . VAL F 1 142 ? -10.131 2.427 80.814 1.00 71.42 142 VAL L N 1
ATOM 7269 C CA . VAL F 1 142 ? -10.562 2.088 82.175 1.00 72.28 142 VAL L CA 1
ATOM 7270 C C . VAL F 1 142 ? -10.772 0.584 82.318 1.00 80.16 142 VAL L C 1
ATOM 7271 O O . VAL F 1 142 ? -11.174 -0.089 81.363 1.00 80.54 142 VAL L O 1
ATOM 7275 N N . THR F 1 143 ? -10.494 0.066 83.515 1.00 78.94 143 THR L N 1
ATOM 7276 C CA . THR F 1 143 ? -10.680 -1.334 83.886 1.00 79.74 143 THR L CA 1
ATOM 7277 C C . THR F 1 143 ? -11.643 -1.327 85.069 1.00 84.41 143 THR L C 1
ATOM 7278 O O . THR F 1 143 ? -11.415 -0.597 86.036 1.00 83.90 143 THR L O 1
ATOM 7282 N N . VAL F 1 144 ? -12.748 -2.069 84.956 1.00 81.71 144 VAL L N 1
ATOM 7283 C CA . VAL F 1 144 ? -13.764 -2.106 86.007 1.00 82.04 144 VAL L CA 1
ATOM 7284 C C . VAL F 1 144 ? -13.874 -3.492 86.641 1.00 87.76 144 VAL L C 1
ATOM 7285 O O . VAL F 1 144 ? -14.038 -4.490 85.938 1.00 87.35 144 VAL L O 1
ATOM 7289 N N . ALA F 1 145 ? -13.771 -3.536 87.975 1.00 85.80 145 ALA L N 1
ATOM 7290 C CA . ALA F 1 145 ? -13.903 -4.746 88.784 1.00 86.03 145 ALA L CA 1
ATOM 7291 C C . ALA F 1 145 ? -14.911 -4.483 89.902 1.00 90.33 145 ALA L C 1
ATOM 7292 O O . ALA F 1 145 ? -14.949 -3.380 90.451 1.00 89.05 145 ALA L O 1
ATOM 7294 N N . TRP F 1 146 ? -15.758 -5.474 90.201 1.00 88.40 146 TRP L N 1
ATOM 7295 C CA . TRP F 1 146 ? -16.727 -5.372 91.299 1.00 88.80 146 TRP L CA 1
ATOM 7296 C C . TRP F 1 146 ? -16.319 -6.338 92.400 1.00 95.42 146 TRP L C 1
ATOM 7297 O O . TRP F 1 146 ? -15.695 -7.366 92.117 1.00 94.68 146 TRP L O 1
ATOM 7308 N N . LYS F 1 147 ? -16.662 -6.018 93.651 1.00 94.40 147 LYS L N 1
ATOM 7309 C CA . LYS F 1 147 ? -16.350 -6.884 94.780 1.00 95.19 147 LYS L CA 1
ATOM 7310 C C . LYS F 1 147 ? -17.522 -6.976 95.748 1.00 101.57 147 LYS L C 1
ATOM 7311 O O . LYS F 1 147 ? -18.045 -5.949 96.177 1.00 100.81 147 LYS L O 1
ATOM 7317 N N . ALA F 1 148 ? -17.941 -8.209 96.071 1.00 100.70 148 ALA L N 1
ATOM 7318 C CA . ALA F 1 148 ? -18.985 -8.478 97.059 1.00 101.83 148 ALA L CA 1
ATOM 7319 C C . ALA F 1 148 ? -18.221 -8.550 98.387 1.00 109.05 148 ALA L C 1
ATOM 7320 O O . ALA F 1 148 ? -17.355 -9.419 98.545 1.00 109.26 148 ALA L O 1
ATOM 7322 N N . ASN F 1 149 ? -18.472 -7.575 99.297 1.00 107.15 149 ASN L N 1
ATOM 7323 C CA . ASN F 1 149 ? -17.771 -7.355 100.579 1.00 107.60 149 ASN L CA 1
ATOM 7324 C C . ASN F 1 149 ? -16.338 -6.893 100.245 1.00 112.68 149 ASN L C 1
ATOM 7325 O O . ASN F 1 149 ? -16.098 -5.689 100.091 1.00 112.42 149 ASN L O 1
ATOM 7330 N N . GLY F 1 150 ? -15.443 -7.870 100.062 1.00 109.39 150 GLY L N 1
ATOM 7331 C CA . GLY F 1 150 ? -14.052 -7.681 99.674 1.00 109.19 150 GLY L CA 1
ATOM 7332 C C . GLY F 1 150 ? -13.636 -8.721 98.654 1.00 113.20 150 GLY L C 1
ATOM 7333 O O . GLY F 1 150 ? -12.571 -8.601 98.045 1.00 112.69 150 GLY L O 1
ATOM 7334 N N . THR F 1 151 ? -14.486 -9.759 98.470 1.00 109.88 151 THR L N 1
ATOM 7335 C CA . THR F 1 151 ? -14.315 -10.883 97.539 1.00 109.91 151 THR L CA 1
ATOM 7336 C C . THR F 1 151 ? -14.520 -10.400 96.089 1.00 114.86 151 THR L C 1
ATOM 7337 O O . THR F 1 151 ? -15.521 -9.729 95.834 1.00 114.83 151 THR L O 1
ATOM 7341 N N . PRO F 1 152 ? -13.643 -10.746 95.116 1.00 111.60 152 PRO L N 1
ATOM 7342 C CA . PRO F 1 152 ? -13.892 -10.299 93.735 1.00 111.54 152 PRO L CA 1
ATOM 7343 C C . PRO F 1 152 ? -15.018 -11.072 93.053 1.00 115.35 152 PRO L C 1
ATOM 7344 O O . PRO F 1 152 ? -15.069 -12.302 93.151 1.00 115.28 152 PRO L O 1
ATOM 7348 N N . ILE F 1 153 ? -15.923 -10.342 92.359 1.00 111.03 153 ILE L N 1
ATOM 7349 C CA . ILE F 1 153 ? -17.027 -10.931 91.592 1.00 110.12 153 ILE L CA 1
ATOM 7350 C C . ILE F 1 153 ? -17.045 -10.487 90.139 1.00 112.04 153 ILE L C 1
ATOM 7351 O O . ILE F 1 153 ? -17.137 -9.294 89.840 1.00 111.53 153 ILE L O 1
ATOM 7356 N N . THR F 1 154 ? -16.910 -11.470 89.244 1.00 107.08 154 THR L N 1
ATOM 7357 C CA . THR F 1 154 ? -16.896 -11.307 87.789 1.00 105.90 154 THR L CA 1
ATOM 7358 C C . THR F 1 154 ? -18.172 -11.940 87.202 1.00 107.82 154 THR L C 1
ATOM 7359 O O . THR F 1 154 ? -18.301 -12.088 85.983 1.00 107.71 154 THR L O 1
ATOM 7363 N N . GLN F 1 155 ? -19.127 -12.275 88.095 1.00 102.30 155 GLN L N 1
ATOM 7364 C CA . GLN F 1 155 ? -20.414 -12.906 87.795 1.00 101.08 155 GLN L CA 1
ATOM 7365 C C . GLN F 1 155 ? -21.542 -11.851 87.768 1.00 101.33 155 GLN L C 1
ATOM 7366 O O . GLN F 1 155 ? -21.769 -11.164 88.771 1.00 100.58 155 GLN L O 1
ATOM 7372 N N . GLY F 1 156 ? -22.202 -11.722 86.612 1.00 95.22 156 GLY L N 1
ATOM 7373 C CA . GLY F 1 156 ? -23.298 -10.782 86.372 1.00 93.76 156 GLY L CA 1
ATOM 7374 C C . GLY F 1 156 ? -22.903 -9.351 86.043 1.00 94.51 156 GLY L C 1
ATOM 7375 O O . GLY F 1 156 ? -23.768 -8.469 86.004 1.00 93.33 156 GLY L O 1
ATOM 7376 N N . VAL F 1 157 ? -21.594 -9.122 85.779 1.00 89.43 157 VAL L N 1
ATOM 7377 C CA . VAL F 1 157 ? -20.951 -7.841 85.478 1.00 88.44 157 VAL L CA 1
ATOM 7378 C C . VAL F 1 157 ? -20.984 -7.476 83.990 1.00 90.26 157 VAL L C 1
ATOM 7379 O O . VAL F 1 157 ? -20.555 -8.267 83.146 1.00 90.32 157 VAL L O 1
ATOM 7383 N N . ASP F 1 158 ? -21.493 -6.271 83.682 1.00 84.47 158 ASP L N 1
ATOM 7384 C CA . ASP F 1 158 ? -21.560 -5.742 82.326 1.00 82.88 158 ASP L CA 1
ATOM 7385 C C . ASP F 1 158 ? -21.035 -4.306 82.320 1.00 83.29 158 ASP L C 1
ATOM 7386 O O . ASP F 1 158 ? -21.621 -3.429 82.958 1.00 82.63 158 ASP L O 1
ATOM 7391 N N . THR F 1 159 ? -19.886 -4.096 81.658 1.00 77.51 159 THR L N 1
ATOM 7392 C CA . THR F 1 159 ? -19.210 -2.805 81.557 1.00 75.94 159 THR L CA 1
ATOM 7393 C C . THR F 1 159 ? -19.286 -2.255 80.124 1.00 75.11 159 THR L C 1
ATOM 7394 O O . THR F 1 159 ? -19.007 -2.974 79.162 1.00 73.61 159 THR L O 1
ATOM 7398 N N . SER F 1 160 ? -19.693 -0.982 79.993 1.00 69.28 160 SER L N 1
ATOM 7399 C CA . SER F 1 160 ? -19.818 -0.306 78.701 1.00 68.16 160 SER L CA 1
ATOM 7400 C C . SER F 1 160 ? -18.444 0.078 78.146 1.00 71.15 160 SER L C 1
ATOM 7401 O O . SER F 1 160 ? -17.455 0.102 78.883 1.00 70.61 160 SER L O 1
ATOM 7404 N N . ASN F 1 161 ? -18.394 0.385 76.838 1.00 67.03 161 ASN L N 1
ATOM 7405 C CA . ASN F 1 161 ? -17.187 0.896 76.189 1.00 66.68 161 ASN L CA 1
ATOM 7406 C C . ASN F 1 161 ? -17.186 2.399 76.542 1.00 70.26 161 ASN L C 1
ATOM 7407 O O . ASN F 1 161 ? -18.268 2.957 76.735 1.00 69.72 161 ASN L O 1
ATOM 7412 N N . PRO F 1 162 ? -16.029 3.082 76.652 1.00 66.97 162 PRO L N 1
ATOM 7413 C CA . PRO F 1 162 ? -16.079 4.526 76.945 1.00 67.00 162 PRO L CA 1
ATOM 7414 C C . PRO F 1 162 ? -16.545 5.339 75.739 1.00 71.39 162 PRO L C 1
ATOM 7415 O O . PRO F 1 162 ? -16.389 4.898 74.594 1.00 70.94 162 PRO L O 1
ATOM 7419 N N . THR F 1 163 ? -17.118 6.520 76.003 1.00 68.44 163 THR L N 1
ATOM 7420 C CA . THR F 1 163 ? -17.617 7.432 74.976 1.00 68.41 163 THR L CA 1
ATOM 7421 C C . THR F 1 163 ? -17.243 8.863 75.279 1.00 74.17 163 THR L C 1
ATOM 7422 O O . THR F 1 163 ? -17.231 9.257 76.446 1.00 72.75 163 THR L O 1
ATOM 7426 N N . LYS F 1 164 ? -16.999 9.656 74.208 1.00 73.19 164 LYS L N 1
ATOM 7427 C CA . LYS F 1 164 ? -16.613 11.072 74.233 1.00 74.47 164 LYS L CA 1
ATOM 7428 C C . LYS F 1 164 ? -17.786 12.006 74.572 1.00 82.01 164 LYS L C 1
ATOM 7429 O O . LYS F 1 164 ? -18.602 12.315 73.695 1.00 82.11 164 LYS L O 1
ATOM 7435 N N . GLU F 1 165 ? -17.845 12.484 75.830 1.00 80.83 165 GLU L N 1
ATOM 7436 C CA . GLU F 1 165 ? -18.863 13.422 76.335 1.00 81.70 165 GLU L CA 1
ATOM 7437 C C . GLU F 1 165 ? -18.725 14.773 75.595 1.00 85.93 165 GLU L C 1
ATOM 7438 O O . GLU F 1 165 ? -19.725 15.370 75.177 1.00 86.61 165 GLU L O 1
ATOM 7444 N N . GLY F 1 166 ? -17.474 15.199 75.438 1.00 80.81 166 GLY L N 1
ATOM 7445 C CA . GLY F 1 166 ? -17.045 16.408 74.752 1.00 79.84 166 GLY L CA 1
ATOM 7446 C C . GLY F 1 166 ? -15.566 16.252 74.489 1.00 82.46 166 GLY L C 1
ATOM 7447 O O . GLY F 1 166 ? -15.170 15.735 73.442 1.00 82.38 166 GLY L O 1
ATOM 7448 N N . ASN F 1 167 ? -14.745 16.617 75.487 1.00 77.37 167 ASN L N 1
ATOM 7449 C CA . ASN F 1 167 ? -13.289 16.464 75.445 1.00 75.93 167 ASN L CA 1
ATOM 7450 C C . ASN F 1 167 ? -12.829 15.444 76.503 1.00 75.90 167 ASN L C 1
ATOM 7451 O O . ASN F 1 167 ? -11.653 15.078 76.530 1.00 75.33 167 ASN L O 1
ATOM 7456 N N . LYS F 1 168 ? -13.772 14.976 77.351 1.00 69.50 168 LYS L N 1
ATOM 7457 C CA . LYS F 1 168 ? -13.566 13.948 78.382 1.00 67.93 168 LYS L CA 1
ATOM 7458 C C . LYS F 1 168 ? -14.369 12.684 78.002 1.00 67.87 168 LYS L C 1
ATOM 7459 O O . LYS F 1 168 ? -15.156 12.726 77.053 1.00 66.91 168 LYS L O 1
ATOM 7465 N N . PHE F 1 169 ? -14.170 11.576 78.736 1.00 62.26 169 PHE L N 1
ATOM 7466 C CA . PHE F 1 169 ? -14.844 10.299 78.489 1.00 62.05 169 PHE L CA 1
ATOM 7467 C C . PHE F 1 169 ? -15.761 9.858 79.635 1.00 67.06 169 PHE L C 1
ATOM 7468 O O . PHE F 1 169 ? -15.574 10.278 80.780 1.00 65.59 169 PHE L O 1
ATOM 7476 N N . MET F 1 170 ? -16.754 9.006 79.310 1.00 66.19 170 MET L N 1
ATOM 7477 C CA . MET F 1 170 ? -17.724 8.449 80.253 1.00 66.98 170 MET L CA 1
ATOM 7478 C C . MET F 1 170 ? -17.986 6.980 79.958 1.00 68.93 170 MET L C 1
ATOM 7479 O O . MET F 1 170 ? -17.987 6.568 78.795 1.00 69.11 170 MET L O 1
ATOM 7484 N N . ALA F 1 171 ? -18.166 6.187 81.016 1.00 63.77 171 ALA L N 1
ATOM 7485 C CA . ALA F 1 171 ? -18.472 4.761 80.917 1.00 62.65 171 ALA L CA 1
ATOM 7486 C C . ALA F 1 171 ? -19.385 4.355 82.074 1.00 65.00 171 ALA L C 1
ATOM 7487 O O . ALA F 1 171 ? -19.545 5.101 83.039 1.00 63.51 171 ALA L O 1
ATOM 7489 N N . SER F 1 172 ? -19.994 3.182 81.971 1.00 61.75 172 SER L N 1
ATOM 7490 C CA . SER F 1 172 ? -20.877 2.671 83.000 1.00 61.91 172 SER L CA 1
ATOM 7491 C C . SER F 1 172 ? -20.636 1.181 83.246 1.00 67.86 172 SER L C 1
ATOM 7492 O O . SER F 1 172 ? -20.146 0.467 82.367 1.00 68.51 172 SER L O 1
ATOM 7495 N N . SER F 1 173 ? -20.956 0.720 84.451 1.00 64.54 173 SER L N 1
ATOM 7496 C CA . SER F 1 173 ? -20.843 -0.683 84.799 1.00 64.23 173 SER L CA 1
ATOM 7497 C C . SER F 1 173 ? -22.025 -1.089 85.636 1.00 70.52 173 SER L C 1
ATOM 7498 O O . SER F 1 173 ? -22.504 -0.312 86.472 1.00 69.81 173 SER L O 1
ATOM 7501 N N . PHE F 1 174 ? -22.519 -2.298 85.387 1.00 68.68 174 PHE L N 1
ATOM 7502 C CA . PHE F 1 174 ? -23.674 -2.827 86.089 1.00 69.24 174 PHE L CA 1
ATOM 7503 C C . PHE F 1 174 ? -23.359 -4.188 86.677 1.00 77.50 174 PHE L C 1
ATOM 7504 O O . PHE F 1 174 ? -22.648 -4.981 86.057 1.00 77.42 174 PHE L O 1
ATOM 7512 N N . LEU F 1 175 ? -23.856 -4.435 87.897 1.00 76.68 175 LEU L N 1
ATOM 7513 C CA . LEU F 1 175 ? -23.734 -5.716 88.583 1.00 77.44 175 LEU L CA 1
ATOM 7514 C C . LEU F 1 175 ? -25.147 -6.208 88.904 1.00 84.24 175 LEU L C 1
ATOM 7515 O O . LEU F 1 175 ? -25.796 -5.672 89.808 1.00 82.60 175 LEU L O 1
ATOM 7520 N N . HIS F 1 176 ? -25.639 -7.187 88.118 1.00 84.84 176 HIS L N 1
ATOM 7521 C CA . HIS F 1 176 ? -26.968 -7.758 88.319 1.00 86.65 176 HIS L CA 1
ATOM 7522 C C . HIS F 1 176 ? -26.941 -8.980 89.223 1.00 92.02 176 HIS L C 1
ATOM 7523 O O . HIS F 1 176 ? -26.170 -9.917 89.005 1.00 92.22 176 HIS L O 1
ATOM 7530 N N . LEU F 1 177 ? -27.861 -8.987 90.201 1.00 88.97 177 LEU L N 1
ATOM 7531 C CA . LEU F 1 177 ? -28.024 -10.055 91.182 1.00 88.62 177 LEU L CA 1
ATOM 7532 C C . LEU F 1 177 ? -29.471 -10.181 91.694 1.00 92.13 177 LEU L C 1
ATOM 7533 O O . LEU F 1 177 ? -30.327 -9.358 91.365 1.00 91.21 177 LEU L O 1
ATOM 7538 N N . THR F 1 178 ? -29.742 -11.249 92.468 1.00 89.11 178 THR L N 1
ATOM 7539 C CA . THR F 1 178 ? -31.035 -11.525 93.096 1.00 89.00 178 THR L CA 1
ATOM 7540 C C . THR F 1 178 ? -31.166 -10.548 94.269 1.00 92.22 178 THR L C 1
ATOM 7541 O O . THR F 1 178 ? -30.146 -10.167 94.850 1.00 90.85 178 THR L O 1
ATOM 7545 N N . SER F 1 179 ? -32.414 -10.152 94.625 1.00 89.50 179 SER L N 1
ATOM 7546 C CA . SER F 1 179 ? -32.680 -9.298 95.789 1.00 89.44 179 SER L CA 1
ATOM 7547 C C . SER F 1 179 ? -32.098 -9.969 97.058 1.00 93.42 179 SER L C 1
ATOM 7548 O O . SER F 1 179 ? -31.632 -9.273 97.958 1.00 92.76 179 SER L O 1
ATOM 7551 N N . ASP F 1 180 ? -32.093 -11.327 97.089 1.00 90.02 180 ASP L N 1
ATOM 7552 C CA . ASP F 1 180 ? -31.547 -12.158 98.163 1.00 89.47 180 ASP L CA 1
ATOM 7553 C C . ASP F 1 180 ? -30.022 -12.025 98.228 1.00 92.23 180 ASP L C 1
ATOM 7554 O O . ASP F 1 180 ? -29.472 -11.867 99.316 1.00 92.33 180 ASP L O 1
ATOM 7559 N N . GLN F 1 181 ? -29.349 -12.060 97.051 1.00 87.65 181 GLN L N 1
ATOM 7560 C CA . GLN F 1 181 ? -27.894 -11.900 96.904 1.00 86.98 181 GLN L CA 1
ATOM 7561 C C . GLN F 1 181 ? -27.444 -10.503 97.348 1.00 90.26 181 GLN L C 1
ATOM 7562 O O . GLN F 1 181 ? -26.351 -10.364 97.901 1.00 90.06 181 GLN L O 1
ATOM 7568 N N . TRP F 1 182 ? -28.301 -9.479 97.124 1.00 85.93 182 TRP L N 1
ATOM 7569 C CA . TRP F 1 182 ? -28.072 -8.090 97.533 1.00 85.42 182 TRP L CA 1
ATOM 7570 C C . TRP F 1 182 ? -28.107 -8.016 99.059 1.00 89.80 182 TRP L C 1
ATOM 7571 O O . TRP F 1 182 ? -27.145 -7.554 99.669 1.00 88.87 182 TRP L O 1
ATOM 7582 N N . ARG F 1 183 ? -29.190 -8.542 99.661 1.00 87.35 183 ARG L N 1
ATOM 7583 C CA . ARG F 1 183 ? -29.436 -8.566 101.100 1.00 87.30 183 ARG L CA 1
ATOM 7584 C C . ARG F 1 183 ? -28.410 -9.368 101.910 1.00 93.21 183 ARG L C 1
ATOM 7585 O O . ARG F 1 183 ? -28.000 -8.892 102.975 1.00 92.54 183 ARG L O 1
ATOM 7593 N N . SER F 1 184 ? -27.969 -10.549 101.396 1.00 91.51 184 SER L N 1
ATOM 7594 C CA . SER F 1 184 ? -27.002 -11.442 102.068 1.00 92.14 184 SER L CA 1
ATOM 7595 C C . SER F 1 184 ? -25.610 -10.866 102.344 1.00 98.02 184 SER L C 1
ATOM 7596 O O . SER F 1 184 ? -25.026 -11.202 103.376 1.00 98.25 184 SER L O 1
ATOM 7599 N N . HIS F 1 185 ? -25.065 -10.035 101.432 1.00 95.43 185 HIS L N 1
ATOM 7600 C CA . HIS F 1 185 ? -23.726 -9.445 101.591 1.00 95.86 185 HIS L CA 1
ATOM 7601 C C . HIS F 1 185 ? -23.745 -8.150 102.384 1.00 102.20 185 HIS L C 1
ATOM 7602 O O . HIS F 1 185 ? -24.766 -7.465 102.420 1.00 102.14 185 HIS L O 1
ATOM 7609 N N . ASN F 1 186 ? -22.606 -7.825 103.028 1.00 100.20 186 ASN L N 1
ATOM 7610 C CA . ASN F 1 186 ? -22.419 -6.633 103.869 1.00 100.41 186 ASN L CA 1
ATOM 7611 C C . ASN F 1 186 ? -22.168 -5.373 103.043 1.00 103.10 186 ASN L C 1
ATOM 7612 O O . ASN F 1 186 ? -22.694 -4.302 103.368 1.00 102.16 186 ASN L O 1
ATOM 7617 N N . SER F 1 187 ? -21.347 -5.508 101.988 1.00 98.89 187 SER L N 1
ATOM 7618 C CA . SER F 1 187 ? -21.007 -4.423 101.070 1.00 98.00 187 SER L CA 1
ATOM 7619 C C . SER F 1 187 ? -20.789 -4.932 99.643 1.00 99.16 187 SER L C 1
ATOM 7620 O O . SER F 1 187 ? -20.741 -6.149 99.404 1.00 98.66 187 SER L O 1
ATOM 7623 N N . PHE F 1 188 ? -20.684 -3.979 98.702 1.00 93.19 188 PHE L N 1
ATOM 7624 C CA . PHE F 1 188 ? -20.399 -4.180 97.285 1.00 91.46 188 PHE L CA 1
ATOM 7625 C C . PHE F 1 188 ? -19.534 -3.013 96.847 1.00 92.32 188 PHE L C 1
ATOM 7626 O O . PHE F 1 188 ? -19.784 -1.881 97.270 1.00 91.74 188 PHE L O 1
ATOM 7634 N N . THR F 1 189 ? -18.491 -3.283 96.048 1.00 86.03 189 THR L N 1
ATOM 7635 C CA . THR F 1 189 ? -17.564 -2.235 95.614 1.00 84.73 189 THR L CA 1
ATOM 7636 C C . THR F 1 189 ? -17.367 -2.182 94.108 1.00 83.93 189 THR L C 1
ATOM 7637 O O . THR F 1 189 ? -17.158 -3.216 93.481 1.00 83.23 189 THR L O 1
ATOM 7641 N N . CYS F 1 190 ? -17.414 -0.975 93.544 1.00 77.02 190 CYS L N 1
ATOM 7642 C CA . CYS F 1 190 ? -17.106 -0.740 92.144 1.00 75.40 190 CYS L CA 1
ATOM 7643 C C . CYS F 1 190 ? -15.686 -0.164 92.143 1.00 79.11 190 CYS L C 1
ATOM 7644 O O . CYS F 1 190 ? -15.451 0.917 92.691 1.00 77.90 190 CYS L O 1
ATOM 7647 N N . GLN F 1 191 ? -14.743 -0.901 91.552 1.00 77.04 191 GLN L N 1
ATOM 7648 C CA . GLN F 1 191 ? -13.346 -0.483 91.469 1.00 77.45 191 GLN L CA 1
ATOM 7649 C C . GLN F 1 191 ? -12.949 -0.190 90.015 1.00 80.26 191 GLN L C 1
ATOM 7650 O O . GLN F 1 191 ? -13.059 -1.069 89.155 1.00 78.93 191 GLN L O 1
ATOM 7656 N N . VAL F 1 192 ? -12.505 1.060 89.755 1.00 76.90 192 VAL L N 1
ATOM 7657 C CA . VAL F 1 192 ? -12.119 1.521 88.420 1.00 76.56 192 VAL L CA 1
ATOM 7658 C C . VAL F 1 192 ? -10.621 1.824 88.350 1.00 80.17 192 VAL L C 1
ATOM 7659 O O . VAL F 1 192 ? -10.146 2.694 89.071 1.00 79.42 192 VAL L O 1
ATOM 7663 N N . THR F 1 193 ? -9.896 1.120 87.456 1.00 77.10 193 THR L N 1
ATOM 7664 C CA . THR F 1 193 ? -8.461 1.314 87.214 1.00 76.99 193 THR L CA 1
ATOM 7665 C C . THR F 1 193 ? -8.271 2.190 85.963 1.00 80.69 193 THR L C 1
ATOM 7666 O O . THR F 1 193 ? -8.730 1.816 84.884 1.00 80.75 193 THR L O 1
ATOM 7670 N N . HIS F 1 194 ? -7.621 3.357 86.123 1.00 76.61 194 HIS L N 1
ATOM 7671 C CA . HIS F 1 194 ? -7.373 4.340 85.060 1.00 75.73 194 HIS L CA 1
ATOM 7672 C C . HIS F 1 194 ? -5.967 4.931 85.198 1.00 81.06 194 HIS L C 1
ATOM 7673 O O . HIS F 1 194 ? -5.704 5.669 86.151 1.00 80.38 194 HIS L O 1
ATOM 7680 N N . GLU F 1 195 ? -5.078 4.618 84.225 1.00 79.31 195 GLU L N 1
ATOM 7681 C CA . GLU F 1 195 ? -3.676 5.063 84.160 1.00 79.68 195 GLU L CA 1
ATOM 7682 C C . GLU F 1 195 ? -2.884 4.538 85.371 1.00 86.57 195 GLU L C 1
ATOM 7683 O O . GLU F 1 195 ? -2.073 5.269 85.950 1.00 86.68 195 GLU L O 1
ATOM 7689 N N . GLY F 1 196 ? -3.158 3.285 85.749 1.00 84.60 196 GLY L N 1
ATOM 7690 C CA . GLY F 1 196 ? -2.533 2.611 86.885 1.00 85.44 196 GLY L CA 1
ATOM 7691 C C . GLY F 1 196 ? -3.034 3.021 88.263 1.00 92.04 196 GLY L C 1
ATOM 7692 O O . GLY F 1 196 ? -2.472 2.593 89.277 1.00 92.01 196 GLY L O 1
ATOM 7693 N N . ASP F 1 197 ? -4.092 3.849 88.323 1.00 90.00 197 ASP L N 1
ATOM 7694 C CA . ASP F 1 197 ? -4.672 4.318 89.586 1.00 90.51 197 ASP L CA 1
ATOM 7695 C C . ASP F 1 197 ? -6.055 3.725 89.810 1.00 94.86 197 ASP L C 1
ATOM 7696 O O . ASP F 1 197 ? -6.832 3.651 88.859 1.00 95.02 197 ASP L O 1
ATOM 7701 N N . THR F 1 198 ? -6.372 3.319 91.059 1.00 91.01 198 THR L N 1
ATOM 7702 C CA . THR F 1 198 ? -7.704 2.790 91.382 1.00 90.62 198 THR L CA 1
ATOM 7703 C C . THR F 1 198 ? -8.567 3.817 92.096 1.00 95.01 198 THR L C 1
ATOM 7704 O O . THR F 1 198 ? -8.061 4.658 92.848 1.00 94.82 198 THR L O 1
ATOM 7708 N N . VAL F 1 199 ? -9.872 3.779 91.790 1.00 91.73 199 VAL L N 1
ATOM 7709 C CA . VAL F 1 199 ? -10.921 4.615 92.370 1.00 91.65 199 VAL L CA 1
ATOM 7710 C C . VAL F 1 199 ? -12.014 3.614 92.803 1.00 94.50 199 VAL L C 1
ATOM 7711 O O . VAL F 1 199 ? -12.307 2.666 92.066 1.00 93.99 199 VAL L O 1
ATOM 7715 N N . GLU F 1 200 ? -12.550 3.790 94.023 1.00 90.11 200 GLU L N 1
ATOM 7716 C CA . GLU F 1 200 ? -13.571 2.911 94.602 1.00 89.74 200 GLU L CA 1
ATOM 7717 C C . GLU F 1 200 ? -14.697 3.687 95.244 1.00 91.48 200 GLU L C 1
ATOM 7718 O O . GLU F 1 200 ? -14.468 4.769 95.785 1.00 90.96 200 GLU L O 1
ATOM 7724 N N . LYS F 1 201 ? -15.901 3.104 95.234 1.00 86.82 201 LYS L N 1
ATOM 7725 C CA . LYS F 1 201 ? -17.100 3.579 95.923 1.00 86.16 201 LYS L CA 1
ATOM 7726 C C . LYS F 1 201 ? -17.858 2.327 96.327 1.00 89.66 201 LYS L C 1
ATOM 7727 O O . LYS F 1 201 ? -17.877 1.349 95.573 1.00 88.92 201 LYS L O 1
ATOM 7733 N N . SER F 1 202 ? -18.397 2.309 97.549 1.00 86.33 202 SER L N 1
ATOM 7734 C CA . SER F 1 202 ? -19.108 1.135 98.050 1.00 86.38 202 SER L CA 1
ATOM 7735 C C . SER F 1 202 ? -20.571 1.382 98.357 1.00 92.08 202 SER L C 1
ATOM 7736 O O . SER F 1 202 ? -20.996 2.532 98.485 1.00 91.01 202 SER L O 1
ATOM 7739 N N . LEU F 1 203 ? -21.349 0.285 98.397 1.00 90.98 203 LEU L N 1
ATOM 7740 C CA . LEU F 1 203 ? -22.784 0.261 98.682 1.00 91.86 203 LEU L CA 1
ATOM 7741 C C . LEU F 1 203 ? -23.048 -0.762 99.773 1.00 98.16 203 LEU L C 1
ATOM 7742 O O . LEU F 1 203 ? -22.474 -1.850 99.730 1.00 97.85 203 LEU L O 1
ATOM 7747 N N . SER F 1 204 ? -23.929 -0.431 100.732 1.00 95.93 204 SER L N 1
ATOM 7748 C CA . SER F 1 204 ? -24.278 -1.336 101.835 1.00 95.93 204 SER L CA 1
ATOM 7749 C C . SER F 1 204 ? -25.804 -1.537 101.958 1.00 99.34 204 SER L C 1
ATOM 7750 O O . SER F 1 204 ? -26.521 -0.539 102.109 1.00 98.53 204 SER L O 1
ATOM 7753 N N . PRO F 1 205 ? -26.339 -2.794 101.936 1.00 95.87 205 PRO L N 1
ATOM 7754 C CA . PRO F 1 205 ? -27.801 -2.969 102.088 1.00 99.65 205 PRO L CA 1
ATOM 7755 C C . PRO F 1 205 ? -28.319 -2.676 103.500 1.00 134.73 205 PRO L C 1
ATOM 7756 O O . PRO F 1 205 ? -27.644 -2.951 104.492 1.00 97.00 205 PRO L O 1
#

Sequence (1015 aa):
YELTQPPSVSVAPGQTARISCSGDSLGSYFVHWYQQKPGQAPVLVIYDDSNRPSGIPERFSGSNSGNTATLTISGTQAEDEADYYCSAFTHNSDVFGGGTKLTVLPKSTPTLTVFPPSSEELKENKATLVCLISNFSPSGVTVAWKANGTPITQGVDTSNPTKEGNKFMASSFLHLTSDQWRSHNSFTCQVTHEGDTVEKSLSPAEEVQLVESGGGLVQPGGSLRLSCAASGFTFSSYAMSWVRQAPGKGLEWVSYISDDGSLKYYADSVKGRFTISRDNSKNTLYLQMNSLRAEDTAVYYCARHPYWYGGQLDLWGQGTLVTVSSAKTTPPSVYPLAPGSMVTLGCLVKGYFPEPVTVTWNSGSLSSGVHTFPAVLQSDLYTLSSSVTVPSSTWPSETVTCNVAHPASSTKVDKKIVPRPAMIAECKTRTEVFEISRRLIDRTNANFLVWPPCVEVQRCSGCCNNRNVQCRPTQVQLRPVQVRKIEIVRKKPIFKKATVTLEDHLACKCETIAEPAMIAECKTRTEVFEISRRLIDRTNANFLVWPPCVEVQRCSGCCNNRNVQCRPTQVQLRPVQVRKIEIVRKKPIFKKATVTLEDHLACKCETVEVQLVESGGGLVQPGGSLRLSCAASGFTFSSYAMSWVRQAPGKGLEWVSYISDDGSLKYYADSVKGRFTISRDNSKNTLYLQMNSLRAEDTAVYYCARHPYWYGGQLDLWGQGTLVTVSSAKTTPPSVYPLAPMVTLGCLVKGYFPEPVTVTWNSGSLSSGVHTFPAVLQSDLYTLSSSVTVPVTCNVAHPASSTKVDKKIVPRELTQPPSVSVAPGQTARISCSGDSLGSYFVHWYQQKPGQAPVLVIYDDSNRPSGIPERFSGSNSGNTATLTISGTQAEDEADYYCSAFTHNSDVFGGGTKLTVLPKSTPTLTVFPPSSEELKENKATLVCLISNFSPSGVTVAWKANGTPITQGVDTSNPTKEGNKFMASSFLHLTSDQWRSHNSFTCQVTHEGDTVEKSLSP

InterPro domains:
  IPR000072 PDGF/VEGF domain [PF00341] (97-180)
  IPR000072 PDGF/VEGF domain [PS50278] (81-185)
  IPR000072 PDGF/VEGF domain [SM00141] (95-182)
  IPR000072 PDGF/VEGF domain [cd00135] (95-182)
  IPR006782 Platelet-derived growth factor, N-terminal [PF04692] (21-92)
  IPR023581 Platelet-derived growth factor, conserved site [PS00249] (122-134)
  IPR029034 Cystine-knot cytokine [G3DSA:2.10.90.10] (21-187)
  IPR029034 Cystine-knot cytokine [SSF57501] (92-182)

Solvent-accessible surface area: 46874 Å² total; per-residue (Å²): 208,115,6,76,14,43,118,54,26,52,18,36,86,49,110,50,0,152,0,42,0,34,7,115,64,0,14,32,12,18,0,4,0,0,23,14,67,87,94,105,24,3,74,14,2,0,54,23,18,63,63,100,30,123,81,35,54,156,53,5,44,14,65,21,86,57,86,46,0,31,0,22,0,52,25,0,77,68,106,2,12,1,40,0,7,0,1,0,4,2,103,21,64,57,6,11,3,64,11,0,31,0,3,17,66,118,124,21,79,6,67,10,36,23,2,26,12,13,28,48,0,30,126,91,98,90,0,0,0,0,0,2,0,19,68,0,4,6,15,48,36,84,26,39,4,41,5,66,58,89,100,42,115,153,33,43,41,56,11,87,54,58,62,68,61,109,71,3,22,0,0,0,2,0,65,6,61,2,101,82,16,140,88,49,122,27,1,11,1,31,0,44,6,88,72,72,82,35,92,100,68,15,54,24,105,186,200,71,96,4,60,8,60,38,31,31,91,22,112,64,58,22,65,38,132,0,26,0,51,9,51,54,36,90,1,49,67,56,4,0,0,0,0,12,22,23,84,68,143,25,11,66,9,0,0,12,0,13,43,87,18,83,50,89,10,35,14,86,51,0,105,83,22,7,63,0,41,31,41,48,106,144,59,18,0,28,0,52,0,56,61,1,116,60,128,2,27,1,42,0,12,0,0,22,0,24,98,56,32,1,2,3,3,62,32,26,2,108,15,16,93,0,24,6,21,74,14,173,74,41,63,19,52,9,8,10,1,22,63,105,138,116,27,48,0,0,0,1,0,27,12,0,3,25,88,86,17,72,17,53,0,34,100,38,101,37,85,101,24,36,70,52,9,24,29,15,96,46,96,76,52,32,0,15,0,0,10,0,50,0,56,58,93,32,18,85,103,98,70,1,23,0,23,4,25,1,83,54,34,103,48,186,49,97,70,119,2,69,69,185,128,25,166,52,0,109,20,87,46,16,59,64,38,49,113,13,53,101,180,67,45,40,199,114,76,65,64,5,43,16,31,5,44,0,8,54,2,58,47,23,22,17,21,8,82,96,146,89,28,98,29,123,53,69,84,73,102,119,96,65,12,45,4,22,25,2,23,35,102,132,129,14,2,7,7,75,37,19,84,5,79,0,71,14,22,92,33,25,108,56,85,144,207,26,117,92,18,160,43,0,110,24,88,49,13,48,66,45,53,128,11,46,98,193,139,55,59,205,112,86,38,60,5,37,10,36,5,44,3,5,64,3,62,42,25,21,17,16,11,84,93,118,91,18,109,27,106,52,66,88,71,90,122,94,80,16,74,5,24,20,0,20,34,100,134,134,15,2,5,8,62,42,21,97,10,87,2,66,8,18,96,35,25,106,54,69,118,125,196,71,95,6,75,15,57,38,31,30,92,24,111,66,59,23,64,36,125,0,23,0,52,9,52,57,38,88,1,48,73,57,4,0,0,0,0,12,20,29,100,58,146,25,11,67,10,0,0,12,1,14,32,100,17,86,62,88,13,38,15,82,52,0,126,84,23,7,61,0,42,30,41,48,108,144,58,16,0,37,0,53,0,55,61,2,118,60,127,2,28,1,42,0,12,0,0,23,0,22,98,46,27,1,2,4,2,62,28,25,3,130,23,15,94,0,23,6,23,62,16,160,75,41,70,12,50,20,10,13,1,16,100,188,80,47,20,0,0,2,0,27,12,0,2,24,85,88,8,86,12,60,2,69,104,43,86,36,104,100,30,45,40,43,5,20,27,12,94,44,108,72,53,30,0,12,0,0,12,0,74,36,138,71,19,0,26,3,23,0,93,56,29,107,23,183,50,107,54,145,7,102,118,240,136,0,77,14,43,117,56,27,40,14,24,76,41,98,51,0,151,0,41,0,41,9,89,54,1,15,35,11,18,1,3,0,0,23,14,66,81,83,96,17,4,73,16,2,0,56,25,19,62,64,78,30,122,80,36,58,140,56,6,44,13,64,22,86,53,87,56,0,31,0,23,0,50,29,0,81,74,112,1,24,4,40,0,6,0,2,0,5,1,91,30,80,58,5,9,3,56,10,1,46,1,2,18,62,121,92,25,92,4,64,11,27,20,2,31,12,13,64,63,1,35,187,102,92,104,0,0,0,0,0,1,0,10,47,0,5,4,16,46,34,86,27,38,2,50,3,65,48,84,100,29,116,127,40,44,36,58,10,86,45,56,68,86,48,111,68,1,25,0,0,0,0,0,54,13,50,0,86,90,16,138,91,57,124,27,2,7,0,36,0,42,7,85,73,88,82,36,86,105,73,20,86,76

Organism: Homo sapiens (NCBI:txid9606)

GO terms:
  GO:0005518 collagen binding (F, IDA)
  GO:0000139 Golgi membrane (C, TAS)
  GO:0005576 extracellular region (C, TAS)
  GO:0005788 endoplasmic reticulum lumen (C, TAS)
  GO:0005796 Golgi lumen (C, TAS)
  GO:0031093 platelet alpha granule lumen (C, TAS)
  GO:0042802 identical protein binding (F, IPI)
  GO:0005515 protein binding (F, IPI)
  GO:0001938 positive regulation of endothelial cell proliferation (P, IDA)
  GO:0002548 monocyte chemotaxis (P, IDA)
  GO:0005161 platelet-derived growth factor receptor binding (F, IDA)
  GO:0035655 interleukin-18-mediated signaling pathway (P, IDA)
  GO:0009986 cell surface (C, IDA)
  GO:0036120 cellular response to platelet-derived growth factor stimulus (P, IDA)
  GO:0043410 positive regulation of MAPK cascade (P, IDA)
  GO:0043536 positive regulation of blood vessel endothelial cell migration (P, IDA)
  GO:0009611 response to wounding (P, IDA)
  GO:0045892 negative regulation of DNA-templated transcription (P, IDA)
  GO:0010512 negative regulation of phosphatidylinositol biosynthetic process (P, IDA)
  GO:0010544 negative regulation of platelet activation (P, IDA)

Secondary structure (DSSP, 8-state):
---B--SEEEE-TTSPEEEEEE-TTGGGB--EEEEE-TTS--EEEEBTTTBPPTT--TTEEEEEETTEEEEEESS--GGG-EEEEEE---SSS-SB---EEEEESPPBPPEEEEEPPPHHHHTTTEEEEEEEEEEEBSS--EEEEEETTEEE-TTEEEPPPEEETTEEEEEEEEEEEHHHHHHSS-EEEEEEETTEEEEEEE-TT-/--EEEEE---EE-TT--EEEEEEEESS-GGGSEEEEEEE-TTS-EEEEEEE-TTSS-EEE-TTTTTTEEEEEETTTTEEEEEE-S--GGG-EEEEEEEES-TT-----EE---EEEEE-----BPPEEEEE----EEEEEEEEEEEBSS--EEEEGGGTB-TTEEEPPPEESSSSEEEEEEEEEETTTTTTS--EEEEEEGGGTEEEEEE----/------SEEEEEEEE--HHHH-SS-S-EEEESSEEEEEEEE---SSTT-EEEEEEEEEEEEEEEEEE-SSSS-EEEEEEEEEEEEEEEEEE-/-PEEP-B--SEEEEEEEE--TTTS--S-S-EEEESSEEEEEEEE---SSSS-EEEEEEEEEEEEEEEEEE-SSSS-EEEEEEEEEEEEEEEEEE--/--EEEEE---EE-TT--EEEEEEEESS-GGGSEEEEEEE-TTS-EEEEEEE-TTSS-EEE-TTTTTTEEEEEETTTTEEEEEE-S--GGG-EEEEEEEES-TT-----EE---EEEEE-----BPPEEEEE---EEEEEEEEEEBSS--EEEEGGGT--SSEEEPPPEE-SSSEEEEEEEEE--EEEEEEGGGTEEEEEE----/--B--SEEEE-TTSPEEEEEE-TTGGGB--EEEEE-TTS--EEEEBTTTBPPTTS-TTEEEEEETTEEEEEESS--GGG-EEEEEE---SSS-SB---EEEEESPPBPPEEEEEPPPHHHHTTTEEEEEEEEEEEBSS--EEEEEETTEEE-SSEEEPPPEESSSSEEEEEEEEEEHHHHHHSS-EEEEEEETTEEEEEEE--

CATH classification: 2.60.40.10 (+1 more: 2.60.40.10)

Foldseek 3Di:
DAWAWDQEWEEAAQAKTKIKTFDQQFLVWFKWKWWAAPPDDTDTQGTRFFDGDPPHDPQWGWHGDGGMIMIMGGRDDQVSFTWMWMATDDPDPDRIHPIYGYAHDDFWDWDWDKDWADVVQVVVQKIKIKIKTWGGPPQDKDKWKDFQNHTDDPQKDKARWDDPDRMIIIMIMRMDTSVSLVPTQKMWIWMADPNDIDIDMDGPVD/DWAKAKDFADEAEAQAKTKMKIATDDDQQLQWKKWKWWAAVVGDIHTAKIAGSNRPDIDGDPVQPPFKDWDADSVRRMIMIIGGRDDQVNFTWMKMFTDPDPPDDDTDHIHPTGTHGYAPDDADAWDKDWAADCCKGKTKIKTDFGPDDDKDKDKPNPPQDPQKAKDDWDCPDRGIITMIMGIGRPCCPPVPWIKIWMADVVVRDIDIDIRDDD/DDDWFDFWKDKDKAADDPVQFDPPDPQKDKPPRIDIAIDTDTDDPDPPWDKDAPDKDWDKDKIWIFGDPDPDTDTHITIGIDIHGDGIDTDD/DDDDDDWFDFWKDKDKAAPAQPPQDNPDRQKAKPPRIDIAIDTDTDDPDDQWDKDAPDKDWDKDKIWIWHDPDPDTDTHIDIDIGIHGDGIDTDGD/DWAKAKDFADEAAAQAKTKMKIATDDDQQLQWKKWKWWAAVVGDIHTAKIAASNRPDIDGDPVQPPFKDWDADSVRRMIMIIGGRDDQVNFTWMKMFTDPDNPDDDTDDIHPTGTHGYAPDDADAWDKDWAAPCDKTKIKTDFGPDDDKDKDAPVVPPVPQWDWDDWDCDPRGIITMIMGNHCHWMWIADVSNRDIDIDTHDHD/DWAWDQEWEEAAQAKTKIKTFDQQFLVWFKWKWWAAPPDDTDTQDTRFFDGDPPHDPQWGWHGDGGMIMIMGGRDDLVSFTWMWMATDDPDPDRIYPIYGYAHDDFWDWDWDKDWADPVQVVVQKTKIKIKTWGGPDQDKDKWKAQQNHTDPPQKDKARWDCPDNIIIIMMMRIDTSVSLQPTQKMKIWMADPNDIDIDMDGD

Radius of gyration: 57.65 Å; Cα contacts (8 Å, |Δi|>4): 2781; chains: 6; bounding box: 118×54×168 Å

B-factor: mean 65.25, std 22.29, range [30.58, 188.0]